Protein AF-0000000087712802 (afdb_homodimer)

Nearest PDB structures (foldseek):
  3qtd-assembly2_B  TM=8.655E-01  e=1.316E-31  Pseudomonas aeruginosa
  1vpb-assembly1_A-2  TM=7.922E-01  e=3.495E-29  Bacteroides thetaiotaomicron VPI-5482
  5njc-assembly1_A  TM=8.162E-01  e=1.705E-26  Escherichia coli str. K-12 substr. MG1655
  5njf-assembly1_A  TM=7.953E-01  e=1.802E-26  Escherichia coli K-12
  5njb-assembly2_C  TM=7.962E-01  e=1.247E-25  Escherichia coli K-12

InterPro domains:
  IPR002510 Metalloprotease TldD/E, N-terminal domain [PF01523] (23-73)
  IPR035068 Metalloprotease TldD/PmbA, N-terminal [G3DSA:3.30.2290.10] (4-195)
  IPR036059 Metalloprotease TldD/PmbA superfamily [SSF111283] (6-415)
  IPR045569 Metalloprotease TldD/E, C-terminal domain [PF19289] (211-415)
  IPR047657 Metalloprotease PmbA [PTHR43421] (8-415)

Organism: NCBI:txid1293036

Sequence (834 aa):
MSDVYSLINKAKNLGLTGELYYVERSEYEVRKEKQYQAGSLRERGYGLRVFKDGQVGFAFATDPDLTLLDRALSALKVSERDENNVLPPVKKPTMLPLDKEGDPIEFVRESLKTLEELQESVNLVGVYASAGKIKVGVINTEGLDVSESRSHFQVGVMANYKDSSLVTPEIYESRSSRSPKDLDLTELKEETISKVRLTIDRVKLDSKPKRVVLNSKAVSELLYPLLAYSVNAENVYRKKSPLSVGEIYGNITVVDDPHDDKSDYSRSFDGEGQPTTQNVLIHNGEFKAILTNWYWSKKIGIRNSASAVRSFMTTPSIGTSSIRIQPNERQDYENEDLVIDQVQGVHTSNWDTGEFGVVVPVAWTIRNGDRKGVREVILSGDLKTLLKTAMGGVGDSKRVGPVVSPGIVIQGLGVVSMSDVYSLINKAKNLGLTGELYYVERSEYEVRKEKQYQAGSLRERGYGLRVFKDGQVGFAFATDPDLTLLDRALSALKVSERDENNVLPPVKKPTMLPLDKEGDPIEFVRESLKTLEELQESVNLVGVYASAGKIKVGVINTEGLDVSESRSHFQVGVMANYKDSSLVTPEIYESRSSRSPKDLDLTELKEETISKVRLTIDRVKLDSKPKRVVLNSKAVSELLYPL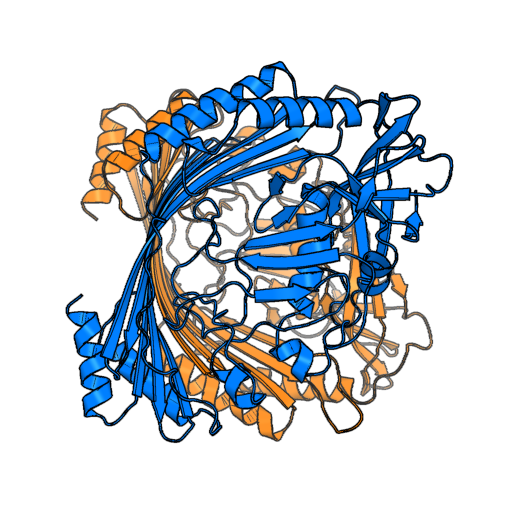LAYSVNAENVYRKKSPLSVGEIYGNITVVDDPHDDKSDYSRSFDGEGQPTTQNVLIHNGEFKAILTNWYWSKKIGIRNSASAVRSFMTTPSIGTSSIRIQPNERQDYENEDLVIDQVQGVHTSNWDTGEFGVVVPVAWTIRNGDRKGVREVILSGDLKTLLKTAMGGVGDSKRVGPVVSPGIVIQGLGVVS

Foldseek 3Di:
DVLQVVQQVVCVVVVKKKKKKKKWKWKWKWKDAVDTDIDIDIAIKIKMWIDDQQFIFIFMDSDSHNVRSVRSVVRRVPGDGDPLPDADDDDAFDFAPQQDDDDFVVLFVVLCVLLVVLVVQFAWRMKMKMKIKMKIWMDINNGDTDIDMHIKIKMKTWTAHDDPVDTADIDIDMDMWSDSVVDDSVVRSVVRNVQRVQRPFAAADPDDFQKEKEFQQSCVVALVVLVFLQQFLVCVVVLQHQDDAFDFFAFKWKKQALRPSTAPQHGQAASSRHGADMDTQAHRRGRHHGADDSSSCVVVVHDHNRQWHDDSGDDTGGGTGAMEMFGPDEDEADAFHKYANDWADNVVARSSNQWDKIAGSTIWGAHPNDTHTHPDKIKIDGNRQFRNFWDGFYDAWDDDHSYTGGMIMGGDIDIDD/DVLQVVQQVVCVVVVKKKKKKKKWKWKWKWKDAVDTDIDIDIAIKIKMWIDDQQFIFIFMDSDSHNVRSVRSVVRRVPGDHDPLPDADDDDAFDFAPQQDDDDFVVLFVVLCVLLVVLVVQFAWRMKMKMKIKMKIWMDINNGDTDIDMHIKIKMKTWTAHDDPVDTADIDIDMDMWSDSVPDDSVVRSVVRNVQRVQRPFAAADPDDFQKEKEFQQSCVVALVVLVFLQQFLVCVVVLQHQDDAFDFFAFKWKKQALRPSTAPQHGQAASSRHGADMDTQAHRRGRHHGADDSSSCVVVVHDHNRQWHDDSGDDTGGGTGAMEMFGPDEDEADAFHKYAYDWADNVVARSSNQWDKIAGSTIWGAHPNDTHTHPDKIKIDGNRQFRNFWDGFYDAWDDDHRYTGGMIMGGDIDIDD

Secondary structure (DSSP, 8-state):
-HHHHHHHHHHHHTT-EEEEEEEEEEEEEEEESSSEEEEEEEEEEEEEEEEETTEEEEEEESS--THHHHHHHHHHHTSPP-TT--PPPP-PPPPP-------HHHHHHHHHHHHHGGGGTSEEEEEEEEEEEEEEEEEETTS-EEEEEEEEEEEEEEEE-B-SS-BPPPEEEEEEESSGGG--HHHHHHHHHHHHHHTTT-B--SS--SEEEE-HHHIIIIIHHHHHHHTBHHHHHTT--SS-TT-B-SSEEEEE-TT-TTSTT--SB-TTSPBP--EEEEETTEE---B--HHHHHHHTS-----EE--TTS--EE---PEEEEESSB----TT-EEEEEEE-GGGSBTTTTEEEEEEEEEEEEETTEEEEE-SEEEEEEHHHHHHTEEEEEEEEEEETTEEEEEEEEES-EEE-/-HHHHHHHHHHHHTT-EEEEEEEEEEEEEEEESSSEEEEEEEEEEEEEEEEETTEEEEEEESS--THHHHHHHHHHHTSPP-TT--PPPP-PPPPP-------HHHHHHHHHHHHHGGGGTSEEEEEEEEEEEEEEEEEETTS-EEEEEEEEEEEEEEEE-B-SS-BPPPEEEEEEESSGGG--HHHHHHHHHHHHHHTTT-B--SS--SEEEE-HHHIIIIIHHHHHHHTBHHHHHTT--SS-TT-B-SSEEEEE-TT-TTSTT--SB-TTSPBP--EEEEETTEE---B--HHHHHHHTS-----EE--TTS--EE---PEEEEESSB----TT-EEEEEEE-GGGSBTTTTEEEEEEEEEEEEETTEEEEE-SEEEEEEHHHHHHTEEEEEEEEEEETTEEEEEEEEES-EEE-

Radius of gyration: 28.12 Å; Cα contacts (8 Å, |Δi|>4): 2248; chains: 2; bounding box: 65×72×68 Å

pLDDT: mean 95.55, std 4.2, range [61.78, 98.88]

Solvent-accessible surface area (backbone atoms only — not comparable to full-atom values): 41172 Å² total; per-residue (Å²): 109,72,45,56,54,50,51,39,50,51,39,39,74,71,72,32,44,39,38,39,33,34,40,40,36,40,39,39,35,39,35,41,47,98,56,52,39,36,38,40,46,65,48,55,31,31,18,38,39,36,30,53,90,17,11,48,6,26,17,24,25,51,59,65,50,70,64,46,56,53,45,11,50,56,27,25,73,71,36,69,76,38,83,49,45,62,81,73,78,78,53,85,50,69,80,65,80,31,59,44,77,74,55,40,66,60,51,33,54,53,51,48,58,58,58,54,58,45,52,82,78,38,43,63,58,30,41,36,25,33,18,34,39,37,36,43,36,34,36,34,51,82,69,41,75,49,69,52,52,35,24,40,31,36,40,37,40,32,31,21,42,68,59,100,86,47,75,42,69,76,43,79,49,72,53,70,18,16,31,63,86,74,59,60,64,66,58,52,52,52,51,50,51,52,53,36,58,34,51,72,74,47,37,70,70,88,62,80,60,71,36,38,29,33,30,34,54,23,36,38,63,50,56,40,58,56,49,56,52,34,31,26,39,69,33,43,74,70,69,36,23,55,59,54,80,74,40,74,41,39,43,30,29,31,31,37,36,27,74,46,60,52,44,78,44,35,45,34,41,24,60,78,46,32,46,45,53,73,42,64,29,22,58,66,8,26,28,67,48,62,40,16,22,64,47,55,12,56,67,72,66,51,80,62,44,32,18,20,35,61,55,35,82,46,73,71,39,67,45,85,34,24,36,37,46,44,46,74,37,78,46,72,91,49,77,51,26,33,37,38,48,40,73,43,53,59,88,72,36,42,66,49,65,30,34,41,62,27,44,30,76,39,33,30,29,29,54,90,86,37,80,40,17,36,45,67,38,33,43,32,50,33,50,64,54,49,38,46,34,38,67,15,22,29,79,70,67,40,79,33,85,51,27,35,20,30,18,38,33,30,39,82,62,44,71,48,103,108,71,45,57,54,49,49,41,50,51,40,39,74,71,71,33,45,39,37,41,33,35,40,41,37,40,38,39,35,37,37,40,48,97,53,53,38,36,38,39,45,66,47,56,31,28,18,36,38,35,29,56,91,19,12,48,6,27,16,24,24,50,59,64,49,70,64,48,56,54,44,12,50,57,28,25,75,71,37,71,78,36,83,47,44,63,81,73,78,79,53,86,49,68,80,64,80,30,59,46,78,76,56,41,67,59,50,33,54,53,50,48,60,60,58,55,56,45,52,81,78,38,43,62,57,30,42,36,25,30,17,36,41,35,37,42,34,36,37,34,52,84,68,42,74,51,68,52,52,35,25,39,30,36,40,36,41,34,31,21,43,68,60,101,87,44,73,41,68,76,43,79,49,72,54,71,19,16,31,65,86,74,56,60,63,65,57,52,52,52,51,51,52,52,54,34,58,33,51,70,74,46,37,69,70,88,63,80,59,71,37,39,28,33,30,33,54,23,36,37,64,49,54,40,58,54,50,58,52,33,32,26,39,68,34,42,73,69,68,37,22,56,61,54,81,73,39,74,41,39,43,30,28,32,32,37,35,27,74,46,59,52,44,78,45,34,42,36,42,25,58,78,46,32,46,44,54,74,41,64,31,22,56,65,9,27,29,67,47,60,39,15,23,64,46,55,12,55,67,74,67,51,80,62,44,33,19,19,34,61,55,36,82,47,74,72,38,65,46,84,36,24,35,37,46,44,46,74,37,78,46,73,92,49,76,48,26,33,38,37,46,40,72,43,55,60,89,73,36,43,66,48,64,31,33,42,64,26,41,31,75,38,32,28,29,30,54,90,86,38,80,41,15,35,44,67,38,34,44,31,49,31,50,64,55,50,38,46,32,38,67,15,23,29,80,70,66,39,79,33,86,51,26,36,21,31,17,37,34,29,38,81,62,45,70,49,103

Structure (mmCIF, N/CA/C/O backbone):
data_AF-0000000087712802-model_v1
#
loop_
_entity.id
_entity.type
_entity.pdbx_description
1 polymer 'TldD/PmbA family protein'
#
loop_
_atom_site.group_PDB
_atom_site.id
_atom_site.type_symbol
_atom_site.label_atom_id
_atom_site.label_alt_id
_atom_site.label_comp_id
_atom_site.label_asym_id
_atom_site.label_entity_id
_atom_site.label_seq_id
_atom_site.pdbx_PDB_ins_code
_atom_site.Cartn_x
_atom_site.Cartn_y
_atom_site.Cartn_z
_atom_site.occupancy
_atom_site.B_iso_or_equiv
_atom_site.auth_seq_id
_atom_site.auth_comp_id
_atom_site.auth_asym_id
_atom_site.auth_atom_id
_atom_site.pdbx_PDB_model_num
ATOM 1 N N . MET A 1 1 ? 2.939 2.227 -31.016 1 61.94 1 MET A N 1
ATOM 2 C CA . MET A 1 1 ? 3.598 0.947 -31.266 1 61.94 1 MET A CA 1
ATOM 3 C C . MET A 1 1 ? 4.898 1.144 -32.031 1 61.94 1 MET A C 1
ATOM 5 O O . MET A 1 1 ? 5.887 0.455 -31.781 1 61.94 1 MET A O 1
ATOM 9 N N . SER A 1 2 ? 4.859 2.111 -32.844 1 70.25 2 SER A N 1
ATOM 10 C CA . SER A 1 2 ? 6.062 2.389 -33.594 1 70.25 2 SER A CA 1
ATOM 11 C C . SER A 1 2 ? 7.242 2.732 -32.688 1 70.25 2 SER A C 1
ATOM 13 O O . SER A 1 2 ? 8.367 2.283 -32.938 1 70.25 2 SER A O 1
ATOM 15 N N . ASP A 1 3 ? 6.918 3.223 -31.594 1 83.81 3 ASP A N 1
ATOM 16 C CA . ASP A 1 3 ? 7.969 3.664 -30.688 1 83.81 3 ASP A CA 1
ATOM 17 C C . ASP A 1 3 ? 8.578 2.482 -29.938 1 83.81 3 ASP A C 1
ATOM 19 O O . ASP A 1 3 ? 9.781 2.443 -29.703 1 83.81 3 ASP A O 1
ATOM 23 N N . VAL A 1 4 ? 7.789 1.484 -29.828 1 88.62 4 VAL A N 1
ATOM 24 C CA . VAL A 1 4 ? 8.234 0.312 -29.094 1 88.62 4 VAL A CA 1
ATOM 25 C C . VAL A 1 4 ? 9.242 -0.477 -29.922 1 88.62 4 VAL A C 1
ATOM 27 O O . VAL A 1 4 ? 10.289 -0.898 -29.422 1 88.62 4 VAL A O 1
ATOM 30 N N . TYR A 1 5 ? 9.008 -0.609 -31.141 1 93.06 5 TYR A N 1
ATOM 31 C CA . TYR A 1 5 ? 9.898 -1.34 -32.031 1 93.06 5 TYR A CA 1
ATOM 32 C C . TYR A 1 5 ? 11.188 -0.559 -32.281 1 93.06 5 TYR A C 1
ATOM 34 O O . TYR A 1 5 ? 12.258 -1.147 -32.406 1 93.06 5 TYR A O 1
ATOM 42 N N . SER A 1 6 ? 11.031 0.722 -32.25 1 93.88 6 SER A N 1
ATOM 43 C CA . SER A 1 6 ? 12.203 1.57 -32.438 1 93.88 6 SER A CA 1
ATOM 44 C C . SER A 1 6 ? 13.203 1.384 -31.312 1 93.88 6 SER A C 1
ATOM 46 O O . SER A 1 6 ? 14.414 1.358 -31.531 1 93.88 6 SER A O 1
ATOM 48 N N . LEU A 1 7 ? 12.648 1.243 -30.188 1 95.38 7 LEU A N 1
ATOM 49 C CA . LEU A 1 7 ? 13.508 1.047 -29.016 1 95.38 7 LEU A CA 1
ATOM 50 C C . LEU A 1 7 ? 14.281 -0.264 -29.125 1 95.38 7 LEU A C 1
ATOM 52 O O . LEU A 1 7 ? 15.492 -0.295 -28.906 1 95.38 7 LEU A O 1
ATOM 56 N N . ILE A 1 8 ? 13.648 -1.283 -29.5 1 96.56 8 ILE A N 1
ATOM 57 C CA . ILE A 1 8 ? 14.234 -2.619 -29.594 1 96.56 8 ILE A CA 1
ATOM 58 C C . ILE A 1 8 ? 15.258 -2.664 -30.719 1 96.56 8 ILE A C 1
ATOM 60 O O . ILE A 1 8 ? 16.344 -3.223 -30.547 1 96.56 8 ILE A O 1
ATOM 64 N N . ASN A 1 9 ? 14.953 -2.072 -31.766 1 95.75 9 ASN A N 1
ATOM 65 C CA . ASN A 1 9 ? 15.867 -2.027 -32.906 1 95.75 9 ASN A CA 1
ATOM 66 C C . ASN A 1 9 ? 17.141 -1.241 -32.562 1 95.75 9 ASN A C 1
ATOM 68 O O . ASN A 1 9 ? 18.234 -1.642 -32.938 1 95.75 9 ASN A O 1
ATOM 72 N N . LYS A 1 10 ? 16.906 -0.189 -31.938 1 96.31 10 LYS A N 1
ATOM 73 C CA . LYS A 1 10 ? 18.062 0.612 -31.547 1 96.31 10 LYS A CA 1
ATOM 74 C C . LYS A 1 10 ? 18.984 -0.159 -30.594 1 96.31 10 LYS A C 1
ATOM 76 O O . LYS A 1 10 ? 20.203 -0.103 -30.719 1 96.31 10 LYS A O 1
ATOM 81 N N . ALA A 1 11 ? 18.391 -0.814 -29.672 1 96.44 11 ALA A N 1
ATOM 82 C CA . ALA A 1 11 ? 19.172 -1.637 -28.766 1 96.44 11 ALA A CA 1
ATOM 83 C C . ALA A 1 11 ? 19.969 -2.695 -29.516 1 96.44 11 ALA A C 1
ATOM 85 O O . ALA A 1 11 ? 21.156 -2.887 -29.266 1 96.44 11 ALA A O 1
ATOM 86 N N . LYS A 1 12 ? 19.312 -3.293 -30.406 1 95.62 12 LYS A N 1
ATOM 87 C CA . LYS A 1 12 ? 19.969 -4.312 -31.234 1 95.62 12 LYS A CA 1
ATOM 88 C C . LYS A 1 12 ? 21.141 -3.727 -32 1 95.62 12 LYS A C 1
ATOM 90 O O . LYS A 1 12 ? 22.203 -4.332 -32.094 1 95.62 12 LYS A O 1
ATOM 95 N N . ASN A 1 13 ? 20.953 -2.609 -32.531 1 96.06 13 ASN A N 1
ATOM 96 C CA . ASN A 1 13 ? 21.984 -1.942 -33.344 1 96.06 13 ASN A CA 1
ATOM 97 C C . ASN A 1 13 ? 23.188 -1.554 -32.5 1 96.06 13 ASN A C 1
ATOM 99 O O . ASN A 1 13 ? 24.297 -1.424 -33.031 1 96.06 13 ASN A O 1
ATOM 103 N N . LEU A 1 14 ? 22.938 -1.36 -31.281 1 95.81 14 LEU A N 1
ATOM 104 C CA . LEU A 1 14 ? 24.016 -1.006 -30.375 1 95.81 14 LEU A CA 1
ATOM 105 C C . LEU A 1 14 ? 24.734 -2.254 -29.875 1 95.81 14 LEU A C 1
ATOM 107 O O . LEU A 1 14 ? 25.641 -2.162 -29.047 1 95.81 14 LEU A O 1
ATOM 111 N N . GLY A 1 15 ? 24.281 -3.42 -30.312 1 95.75 15 GLY A N 1
ATOM 112 C CA . GLY A 1 15 ? 24.922 -4.672 -29.938 1 95.75 15 GLY A CA 1
ATOM 113 C C . GLY A 1 15 ? 24.422 -5.195 -28.594 1 95.75 15 GLY A C 1
ATOM 114 O O . GLY A 1 15 ? 25.094 -6.016 -27.953 1 95.75 15 GLY A O 1
ATOM 115 N N . LEU A 1 16 ? 23.312 -4.68 -28.156 1 96.69 16 LEU A N 1
ATOM 116 C CA . LEU A 1 16 ? 22.719 -5.125 -26.891 1 96.69 16 LEU A CA 1
ATOM 117 C C . LEU A 1 16 ? 21.641 -6.176 -27.141 1 96.69 16 LEU A C 1
ATOM 119 O O . LEU A 1 16 ? 21.031 -6.211 -28.219 1 96.69 16 LEU A O 1
ATOM 123 N N . THR A 1 17 ? 21.547 -7.082 -26.219 1 97.31 17 THR A N 1
ATOM 124 C CA . THR A 1 17 ? 20.281 -7.816 -26.125 1 97.31 17 THR A CA 1
ATOM 125 C C . THR A 1 17 ? 19.344 -7.156 -25.125 1 97.31 17 THR A C 1
ATOM 127 O O . THR A 1 17 ? 19.797 -6.484 -24.188 1 97.31 17 THR A O 1
ATOM 130 N N . GLY A 1 18 ? 18.062 -7.254 -25.406 1 97.06 18 GLY A N 1
ATOM 131 C CA . GLY A 1 18 ? 17.141 -6.586 -24.5 1 97.06 18 GLY A CA 1
ATOM 132 C C . GLY A 1 18 ? 15.688 -6.988 -24.734 1 97.06 18 GLY A C 1
ATOM 133 O O . GLY A 1 18 ? 15.383 -7.688 -25.703 1 97.06 18 GLY A O 1
ATOM 134 N N . GLU A 1 19 ? 14.82 -6.578 -23.797 1 98 19 GLU A N 1
ATOM 135 C CA . GLU A 1 19 ? 13.383 -6.84 -23.891 1 98 19 GLU A CA 1
ATOM 136 C C . GLU A 1 19 ? 12.57 -5.652 -23.375 1 98 19 GLU A C 1
ATOM 138 O O . GLU A 1 19 ? 12.984 -4.969 -22.438 1 98 19 GLU A O 1
ATOM 143 N N . LEU A 1 20 ? 11.477 -5.414 -24.062 1 98.12 20 LEU A N 1
ATOM 144 C CA . LEU A 1 20 ? 10.492 -4.418 -23.641 1 98.12 20 LEU A CA 1
ATOM 145 C C . LEU A 1 20 ? 9.203 -5.086 -23.172 1 98.12 20 LEU A C 1
ATOM 147 O O . LEU A 1 20 ? 8.602 -5.859 -23.922 1 98.12 20 LEU A O 1
ATOM 151 N N . TYR A 1 21 ? 8.883 -4.852 -21.922 1 98.31 21 TYR A N 1
ATOM 152 C CA . TYR A 1 21 ? 7.605 -5.246 -21.328 1 98.31 21 TYR A CA 1
ATOM 153 C C . TYR A 1 21 ? 6.633 -4.07 -21.312 1 98.31 21 TYR A C 1
ATOM 155 O O . TYR A 1 21 ? 6.969 -2.986 -20.828 1 98.31 21 TYR A O 1
ATOM 163 N N . TYR A 1 22 ? 5.465 -4.262 -21.844 1 97.88 22 TYR A N 1
ATOM 164 C CA . TYR A 1 22 ? 4.543 -3.129 -21.859 1 97.88 22 TYR A CA 1
ATOM 165 C C . TYR A 1 22 ? 3.143 -3.562 -21.422 1 97.88 22 TYR A C 1
ATOM 167 O O . TYR A 1 22 ? 2.773 -4.727 -21.578 1 97.88 22 TYR A O 1
ATOM 175 N N . VAL A 1 23 ? 2.43 -2.594 -20.875 1 97.75 23 VAL A N 1
ATOM 176 C CA . VAL A 1 23 ? 1.071 -2.828 -20.391 1 97.75 23 VAL A CA 1
ATOM 177 C C . VAL A 1 23 ? 0.165 -1.679 -20.828 1 97.75 23 VAL A C 1
ATOM 179 O O . VAL A 1 23 ? 0.599 -0.526 -20.891 1 97.75 23 VAL A O 1
ATOM 182 N N . GLU A 1 24 ? -1 -2.006 -21.219 1 97.12 24 GLU A N 1
ATOM 183 C CA . GLU A 1 24 ? -2.119 -1.086 -21.406 1 97.12 24 GLU A CA 1
ATOM 184 C C . GLU A 1 24 ? -3.35 -1.562 -20.641 1 97.12 24 GLU A C 1
ATOM 186 O O . GLU A 1 24 ? -3.867 -2.65 -20.891 1 97.12 24 GLU A O 1
ATOM 191 N N . ARG A 1 25 ? -3.816 -0.728 -19.766 1 96.69 25 ARG A N 1
ATOM 192 C CA . ARG A 1 25 ? -4.902 -1.144 -18.891 1 96.69 25 ARG A CA 1
ATOM 193 C C . ARG A 1 25 ? -6.051 -0.139 -18.922 1 96.69 25 ARG A C 1
ATOM 195 O O . ARG A 1 25 ? -5.82 1.069 -19.016 1 96.69 25 ARG A O 1
ATOM 202 N N . SER A 1 26 ? -7.211 -0.625 -18.953 1 96.12 26 SER A N 1
ATOM 203 C CA . SER A 1 26 ? -8.43 0.146 -18.766 1 96.12 26 SER A CA 1
ATOM 204 C C . SER A 1 26 ? -9.344 -0.512 -17.734 1 96.12 26 SER A C 1
ATOM 206 O O . SER A 1 26 ? -9.586 -1.719 -17.781 1 96.12 26 SER A O 1
ATOM 208 N N . GLU A 1 27 ? -9.867 0.271 -16.781 1 96.06 27 GLU A N 1
ATOM 209 C CA . GLU A 1 27 ? -10.688 -0.275 -15.695 1 96.06 27 GLU A CA 1
ATOM 210 C C . GLU A 1 27 ? -11.789 0.699 -15.297 1 96.06 27 GLU A C 1
ATOM 212 O O . GLU A 1 27 ? -11.578 1.913 -15.289 1 96.06 27 GLU A O 1
ATOM 217 N N . TYR A 1 28 ? -12.961 0.128 -15.094 1 96.06 28 TYR A N 1
ATOM 218 C CA . TYR A 1 28 ? -14.094 0.855 -14.523 1 96.06 28 TYR A CA 1
ATOM 219 C C . TYR A 1 28 ? -14.461 0.297 -13.156 1 96.06 28 TYR A C 1
ATOM 221 O O . TYR A 1 28 ? -14.508 -0.921 -12.969 1 96.06 28 TYR A O 1
ATOM 229 N N . GLU A 1 29 ? -14.672 1.163 -12.227 1 96.38 29 GLU A N 1
ATOM 230 C CA . GLU A 1 29 ? -14.992 0.688 -10.891 1 96.38 29 GLU A CA 1
ATOM 231 C C . GLU A 1 29 ? -16 1.604 -10.203 1 96.38 29 GLU A C 1
ATOM 233 O O . GLU A 1 29 ? -16.047 2.805 -10.477 1 96.38 29 GLU A O 1
ATOM 238 N N . VAL A 1 30 ? -16.828 1.028 -9.422 1 94.38 30 VAL A N 1
ATOM 239 C CA . VAL A 1 30 ? -17.734 1.763 -8.547 1 94.38 30 VAL A CA 1
ATOM 240 C C . VAL A 1 30 ? -17.672 1.198 -7.133 1 94.38 30 VAL A C 1
ATOM 242 O O . VAL A 1 30 ? -17.578 -0.018 -6.945 1 94.38 30 VAL A O 1
ATOM 245 N N . ARG A 1 31 ? -17.578 2.062 -6.219 1 93.56 31 ARG A N 1
ATOM 246 C CA . ARG A 1 31 ? -17.578 1.699 -4.805 1 93.56 31 ARG A CA 1
ATOM 247 C C . ARG A 1 31 ? -18.625 2.477 -4.031 1 93.56 31 ARG A C 1
ATOM 249 O O . ARG A 1 31 ? -18.766 3.688 -4.207 1 93.56 31 ARG A O 1
ATOM 256 N N . LYS A 1 32 ? -19.359 1.722 -3.227 1 88.81 32 LYS A N 1
ATOM 257 C CA . LYS A 1 32 ? -20.375 2.332 -2.357 1 88.81 32 LYS A CA 1
ATOM 258 C C . LYS A 1 32 ? -20.109 1.996 -0.893 1 88.81 32 LYS A C 1
ATOM 260 O O . LYS A 1 32 ? -20.375 0.88 -0.447 1 88.81 32 LYS A O 1
ATOM 265 N N . GLU A 1 33 ? -19.594 2.852 -0.144 1 86 33 GLU A N 1
ATOM 266 C CA . GLU A 1 33 ? -19.359 2.734 1.292 1 86 33 GLU A CA 1
ATOM 267 C C . GLU A 1 33 ? -19.922 3.941 2.043 1 86 33 GLU A C 1
ATOM 269 O O . GLU A 1 33 ? -21.109 4.242 1.95 1 86 33 GLU A O 1
ATOM 274 N N . LYS A 1 34 ? -19.094 4.723 2.574 1 71.25 34 LYS A N 1
ATOM 275 C CA . LYS A 1 34 ? -19.562 5.977 3.158 1 71.25 34 LYS A CA 1
ATOM 276 C C . LYS A 1 34 ? -19.938 6.984 2.076 1 71.25 34 LYS A C 1
ATOM 278 O O . LYS A 1 34 ? -20.875 7.758 2.244 1 71.25 34 LYS A O 1
ATOM 283 N N . GLN A 1 35 ? -19.203 6.777 1.002 1 73.94 35 GLN A N 1
ATOM 284 C CA . GLN A 1 35 ? -19.5 7.594 -0.174 1 73.94 35 GLN A CA 1
ATOM 285 C C . GLN A 1 35 ? -19.516 6.742 -1.441 1 73.94 35 GLN A C 1
ATOM 287 O O . GLN A 1 35 ? -18.859 5.695 -1.502 1 73.94 35 GLN A O 1
ATOM 292 N N . TYR A 1 36 ? -20.375 7.18 -2.34 1 80.38 36 TYR A N 1
ATOM 293 C CA . TYR A 1 36 ? -20.438 6.559 -3.66 1 80.38 36 TYR A CA 1
ATOM 294 C C . TYR A 1 36 ? -19.375 7.141 -4.586 1 80.38 36 TYR A C 1
ATOM 296 O O . TYR A 1 36 ? -19.281 8.359 -4.738 1 80.38 36 TYR A O 1
ATOM 304 N N . GLN A 1 37 ? -18.578 6.242 -5.18 1 87.19 37 GLN A N 1
ATOM 305 C CA . GLN A 1 37 ? -17.531 6.684 -6.098 1 87.19 37 GLN A CA 1
ATOM 306 C C . GLN A 1 37 ? -17.531 5.84 -7.371 1 87.19 37 GLN A C 1
ATOM 308 O O . GLN A 1 37 ? -17.688 4.617 -7.312 1 87.19 37 GLN A O 1
ATOM 313 N N . ALA A 1 38 ? -17.375 6.504 -8.492 1 90.62 38 ALA A N 1
ATOM 314 C CA . ALA A 1 38 ? -17.203 5.836 -9.781 1 90.62 38 ALA A CA 1
ATOM 315 C C . ALA A 1 38 ? -15.914 6.262 -10.469 1 90.62 38 ALA A C 1
ATOM 317 O O . ALA A 1 38 ? -15.594 7.453 -10.516 1 90.62 38 ALA A O 1
ATOM 318 N N . GLY A 1 39 ? -15.227 5.301 -10.953 1 93.06 39 GLY A N 1
ATOM 319 C CA . GLY A 1 39 ? -13.914 5.617 -11.5 1 93.06 39 GLY A CA 1
ATOM 320 C C . GLY A 1 39 ? -13.625 4.91 -12.812 1 93.06 39 GLY A C 1
ATOM 321 O O . GLY A 1 39 ? -14.047 3.77 -13.016 1 93.06 39 GLY A O 1
ATOM 322 N N . SER A 1 40 ? -13 5.664 -13.703 1 92.69 40 SER A N 1
ATOM 323 C CA . SER A 1 40 ? -12.43 5.094 -14.922 1 92.69 40 SER A CA 1
ATOM 324 C C . SER A 1 40 ? -10.93 5.367 -15.008 1 92.69 40 SER A C 1
ATOM 326 O O . SER A 1 40 ? -10.508 6.527 -15.016 1 92.69 40 SER A O 1
ATOM 328 N N . LEU A 1 41 ? -10.219 4.301 -15.125 1 92.19 41 LEU A N 1
ATOM 329 C CA . LEU A 1 41 ? -8.766 4.43 -15.156 1 92.19 41 LEU A CA 1
ATOM 330 C C . LEU A 1 41 ? -8.188 3.846 -16.438 1 92.19 41 LEU A C 1
ATOM 332 O O . LEU A 1 41 ? -8.625 2.789 -16.891 1 92.19 41 LEU A O 1
ATOM 336 N N . ARG A 1 42 ? -7.293 4.637 -17.031 1 92.94 42 ARG A N 1
ATOM 337 C CA . ARG A 1 42 ? -6.449 4.16 -18.125 1 92.94 42 ARG A CA 1
ATOM 338 C C . ARG A 1 42 ? -4.973 4.324 -17.781 1 92.94 42 ARG A C 1
ATOM 340 O O . ARG A 1 42 ? -4.566 5.344 -17.219 1 92.94 42 ARG A O 1
ATOM 347 N N . GLU A 1 43 ? -4.254 3.285 -18.062 1 92.88 43 GLU A N 1
ATOM 348 C CA . GLU A 1 43 ? -2.826 3.289 -17.75 1 92.88 43 GLU A CA 1
ATOM 349 C C . GLU A 1 43 ? -2.021 2.617 -18.859 1 92.88 43 GLU A C 1
ATOM 351 O O . GLU A 1 43 ? -2.486 1.654 -19.484 1 92.88 43 GLU A O 1
ATOM 356 N N . ARG A 1 44 ? -0.869 3.24 -19.109 1 95.06 44 ARG A N 1
ATOM 357 C CA . ARG A 1 44 ? 0.117 2.623 -20 1 95.06 44 ARG A CA 1
ATOM 358 C C . ARG A 1 44 ? 1.519 2.719 -19.391 1 95.06 44 ARG A C 1
ATOM 360 O O . ARG A 1 44 ? 1.846 3.695 -18.719 1 95.06 44 ARG A O 1
ATOM 367 N N . GLY A 1 45 ? 2.293 1.697 -19.609 1 96.56 45 GLY A N 1
ATOM 368 C CA . GLY A 1 45 ? 3.652 1.686 -19.094 1 96.56 45 GLY A CA 1
ATOM 369 C C . GLY A 1 45 ? 4.578 0.771 -19.875 1 96.56 45 GLY A C 1
ATOM 370 O O . GLY A 1 45 ? 4.129 -0.198 -20.5 1 96.56 45 GLY A O 1
ATOM 371 N N . TYR A 1 46 ? 5.855 1.13 -19.812 1 97.94 46 TYR A N 1
ATOM 372 C CA . TYR A 1 46 ? 6.895 0.42 -20.547 1 97.94 46 TYR A CA 1
ATOM 373 C C . TYR A 1 46 ? 8.117 0.177 -19.672 1 97.94 46 TYR A C 1
ATOM 375 O O . TYR A 1 46 ? 8.656 1.111 -19.078 1 97.94 46 TYR A O 1
ATOM 383 N N . GLY A 1 47 ? 8.477 -1.074 -19.562 1 97.69 47 GLY A N 1
ATOM 384 C CA . GLY A 1 47 ? 9.711 -1.454 -18.891 1 97.69 47 GLY A CA 1
ATOM 385 C C . GLY A 1 47 ? 10.734 -2.062 -19.828 1 97.69 47 GLY A C 1
ATOM 386 O O . GLY A 1 47 ? 10.461 -3.059 -20.5 1 97.69 47 GLY A O 1
ATOM 387 N N . LEU A 1 48 ? 11.914 -1.427 -19.875 1 97.56 48 LEU A N 1
ATOM 388 C CA . LEU A 1 48 ? 12.977 -1.88 -20.766 1 97.56 48 LEU A CA 1
ATOM 389 C C . LEU A 1 48 ? 14.141 -2.459 -19.969 1 97.56 48 LEU A C 1
ATOM 391 O O . LEU A 1 48 ? 14.672 -1.801 -19.078 1 97.56 48 LEU A O 1
ATOM 395 N N . ARG A 1 49 ? 14.492 -3.717 -20.266 1 97 49 ARG A N 1
ATOM 396 C CA . ARG A 1 49 ? 15.695 -4.355 -19.75 1 97 49 ARG A CA 1
ATOM 397 C C . ARG A 1 49 ? 16.703 -4.629 -20.859 1 97 49 ARG A C 1
ATOM 399 O O . ARG A 1 49 ? 16.344 -5.16 -21.922 1 97 49 ARG A O 1
ATOM 406 N N . VAL A 1 50 ? 17.922 -4.215 -20.594 1 97.06 50 VAL A N 1
ATOM 407 C CA . VAL A 1 50 ? 18.984 -4.465 -21.578 1 97.06 50 VAL A CA 1
ATOM 408 C C . VAL A 1 50 ? 20.109 -5.246 -20.922 1 97.06 50 VAL A C 1
ATOM 410 O O . VAL A 1 50 ? 20.359 -5.105 -19.719 1 97.06 50 VAL A O 1
ATOM 413 N N . PHE A 1 51 ? 20.781 -6.051 -21.781 1 97.19 51 PHE A N 1
ATOM 414 C CA . PHE A 1 51 ? 21.844 -6.93 -21.312 1 97.19 51 PHE A CA 1
ATOM 415 C C . PHE A 1 51 ? 23.109 -6.766 -22.156 1 97.19 51 PHE A C 1
ATOM 417 O O . PHE A 1 51 ? 23.016 -6.621 -23.375 1 97.19 51 PHE A O 1
ATOM 424 N N . LYS A 1 52 ? 24.219 -6.781 -21.469 1 96.38 52 LYS A N 1
ATOM 425 C CA . LYS A 1 52 ? 25.516 -6.82 -22.141 1 96.38 52 LYS A CA 1
ATOM 426 C C . LYS A 1 52 ? 26.578 -7.402 -21.219 1 96.38 52 LYS A C 1
ATOM 428 O O . LYS A 1 52 ? 26.812 -6.898 -20.125 1 96.38 52 LYS A O 1
ATOM 433 N N . ASP A 1 53 ? 27.234 -8.453 -21.641 1 95.06 53 ASP A N 1
ATOM 434 C CA . ASP A 1 53 ? 28.375 -9.047 -20.953 1 95.06 53 ASP A CA 1
ATOM 435 C C . ASP A 1 53 ? 28.047 -9.344 -19.484 1 95.06 53 ASP A C 1
ATOM 437 O O . ASP A 1 53 ? 28.812 -8.992 -18.594 1 95.06 53 ASP A O 1
ATOM 441 N N . GLY A 1 54 ? 26.891 -9.828 -19.312 1 94.69 54 GLY A N 1
ATOM 442 C CA . GLY A 1 54 ? 26.5 -10.242 -17.984 1 94.69 54 GLY A CA 1
ATOM 443 C C . GLY A 1 54 ? 25.938 -9.109 -17.141 1 94.69 54 GLY A C 1
ATOM 444 O O . GLY A 1 54 ? 25.562 -9.305 -15.984 1 94.69 54 GLY A O 1
ATOM 445 N N . GLN A 1 55 ? 25.906 -7.953 -17.672 1 94.12 55 GLN A N 1
ATOM 446 C CA . GLN A 1 55 ? 25.312 -6.801 -17 1 94.12 55 GLN A CA 1
ATOM 447 C C . GLN A 1 55 ? 23.891 -6.551 -17.469 1 94.12 55 GLN A C 1
ATOM 449 O O . GLN A 1 55 ? 23.547 -6.855 -18.609 1 94.12 55 GLN A O 1
ATOM 454 N N . VAL A 1 56 ? 23.125 -5.996 -16.578 1 94.88 56 VAL A N 1
ATOM 455 C CA . VAL A 1 56 ? 21.719 -5.754 -16.906 1 94.88 56 VAL A CA 1
ATOM 456 C C . VAL A 1 56 ? 21.328 -4.34 -16.469 1 94.88 56 VAL A C 1
ATOM 458 O O . VAL A 1 56 ? 21.719 -3.875 -15.406 1 94.88 56 VAL A O 1
ATOM 461 N N . GLY A 1 57 ? 20.703 -3.594 -17.375 1 94.88 57 GLY A N 1
ATOM 462 C CA . GLY A 1 57 ? 20.109 -2.293 -17.078 1 94.88 57 GLY A CA 1
ATOM 463 C C . GLY A 1 57 ? 18.594 -2.273 -17.234 1 94.88 57 GLY A C 1
ATOM 464 O O . GLY A 1 57 ? 18.062 -2.83 -18.188 1 94.88 57 GLY A O 1
ATOM 465 N N . PHE A 1 58 ? 17.891 -1.67 -16.328 1 96.06 58 PHE A N 1
ATOM 466 C CA . PHE A 1 58 ? 16.438 -1.596 -16.359 1 96.06 58 PHE A CA 1
ATOM 467 C C . PHE A 1 58 ? 15.961 -0.156 -16.203 1 96.06 58 PHE A C 1
ATOM 469 O O . PHE A 1 58 ? 16.484 0.582 -15.359 1 96.06 58 PHE A O 1
ATOM 476 N N . ALA A 1 59 ? 15.023 0.198 -16.984 1 96.44 59 ALA A N 1
ATOM 477 C CA . ALA A 1 59 ? 14.352 1.49 -16.906 1 96.44 59 ALA A CA 1
ATOM 478 C C . ALA A 1 59 ? 12.875 1.367 -17.281 1 96.44 59 ALA A C 1
ATOM 480 O O . ALA A 1 59 ? 12.492 0.455 -18.016 1 96.44 59 ALA A O 1
ATOM 481 N N . PHE A 1 60 ? 12.078 2.244 -16.734 1 96.75 60 PHE A N 1
ATOM 482 C CA . PHE A 1 60 ? 10.664 2.227 -17.094 1 96.75 60 PHE A CA 1
ATOM 483 C C . PHE A 1 60 ? 10.141 3.641 -17.328 1 96.75 60 PHE A C 1
ATOM 485 O O . PHE A 1 60 ? 10.758 4.613 -16.875 1 96.75 60 PHE A O 1
ATOM 492 N N . ALA A 1 61 ? 9.062 3.707 -18.094 1 95.69 61 ALA A N 1
ATOM 493 C CA . ALA A 1 61 ? 8.438 4.992 -18.406 1 95.69 61 ALA A CA 1
ATOM 494 C C . ALA A 1 61 ? 6.992 4.805 -18.844 1 95.69 61 ALA A C 1
ATOM 496 O O . ALA A 1 61 ? 6.586 3.703 -19.219 1 95.69 61 ALA A O 1
ATOM 497 N N . THR A 1 62 ? 6.234 5.895 -18.75 1 94.38 62 THR A N 1
ATOM 498 C CA . THR A 1 62 ? 4.871 5.875 -19.266 1 94.38 62 THR A CA 1
ATOM 499 C C . THR A 1 62 ? 4.852 6.234 -20.75 1 94.38 62 THR A C 1
ATOM 501 O O . THR A 1 62 ? 3.842 6.031 -21.438 1 94.38 62 THR A O 1
ATOM 504 N N . ASP A 1 63 ? 5.98 6.789 -21.234 1 90.62 63 ASP A N 1
ATOM 505 C CA . ASP A 1 63 ? 6.172 7.043 -22.656 1 90.62 63 ASP A CA 1
ATOM 506 C C . ASP A 1 63 ? 7.398 6.305 -23.188 1 90.62 63 ASP A C 1
ATOM 508 O O . ASP A 1 63 ? 8.5 6.445 -22.656 1 90.62 63 ASP A O 1
ATOM 512 N N . PRO A 1 64 ? 7.164 5.598 -24.25 1 91.12 64 PRO A N 1
ATOM 513 C CA . PRO A 1 64 ? 8.266 4.781 -24.766 1 91.12 64 PRO A CA 1
ATOM 514 C C . PRO A 1 64 ? 9.195 5.562 -25.703 1 91.12 64 PRO A C 1
ATOM 516 O O . PRO A 1 64 ? 9.508 5.09 -26.797 1 91.12 64 PRO A O 1
ATOM 519 N N . ASP A 1 65 ? 9.758 6.625 -25.234 1 89.12 65 ASP A N 1
ATOM 520 C CA . ASP A 1 65 ? 10.68 7.375 -26.094 1 89.12 65 ASP A CA 1
ATOM 521 C C . ASP A 1 65 ? 12.109 6.852 -25.938 1 89.12 65 ASP A C 1
ATOM 523 O O . ASP A 1 65 ? 12.359 5.934 -25.156 1 89.12 65 ASP A O 1
ATOM 527 N N . LEU A 1 66 ? 12.969 7.418 -26.75 1 89.5 66 LEU A N 1
ATOM 528 C CA . LEU A 1 66 ? 14.328 6.902 -26.844 1 89.5 66 LEU A CA 1
ATOM 529 C C . LEU A 1 66 ? 15.109 7.172 -25.562 1 89.5 66 LEU A C 1
ATOM 531 O O . LEU A 1 66 ? 16.125 6.531 -25.297 1 89.5 66 LEU A O 1
ATOM 535 N N . THR A 1 67 ? 14.633 8.086 -24.797 1 91.12 67 THR A N 1
ATOM 536 C CA . THR A 1 67 ? 15.328 8.359 -23.531 1 91.12 67 THR A CA 1
ATOM 537 C C . THR A 1 67 ? 15.242 7.164 -22.594 1 91.12 67 THR A C 1
ATOM 539 O O . THR A 1 67 ? 16.062 7.023 -21.688 1 91.12 67 THR A O 1
ATOM 542 N N . LEU A 1 68 ? 14.242 6.363 -22.797 1 94.5 68 LEU A N 1
ATOM 543 C CA . LEU A 1 68 ? 14.109 5.133 -22.031 1 94.5 68 LEU A CA 1
ATOM 544 C C . LEU A 1 68 ? 15.328 4.234 -22.219 1 94.5 68 LEU A C 1
ATOM 546 O O . LEU A 1 68 ? 15.844 3.67 -21.25 1 94.5 68 LEU A O 1
ATOM 550 N N . LEU A 1 69 ? 15.773 4.082 -23.422 1 95.69 69 LEU A N 1
ATOM 551 C CA . LEU A 1 69 ? 16.953 3.271 -23.719 1 95.69 69 LEU A CA 1
ATOM 552 C C . LEU A 1 69 ? 18.203 3.877 -23.078 1 95.69 69 LEU A C 1
ATOM 554 O O . LEU A 1 69 ? 19.016 3.156 -22.5 1 95.69 69 LEU A O 1
ATOM 558 N N . ASP A 1 70 ? 18.297 5.176 -23.172 1 93.94 70 ASP A N 1
ATOM 559 C CA . ASP A 1 70 ? 19.438 5.848 -22.562 1 93.94 70 ASP A CA 1
ATOM 560 C C . ASP A 1 70 ? 19.5 5.566 -21.062 1 93.94 70 ASP A C 1
ATOM 562 O O . ASP A 1 70 ? 20.578 5.312 -20.516 1 93.94 70 ASP A O 1
ATOM 566 N N . ARG A 1 71 ? 18.438 5.609 -20.5 1 92.81 71 ARG A N 1
ATOM 567 C CA . ARG A 1 71 ? 18.391 5.359 -19.062 1 92.81 71 ARG A CA 1
ATOM 568 C C . ARG A 1 71 ? 18.734 3.91 -18.75 1 92.81 71 ARG A C 1
ATOM 570 O O . ARG A 1 71 ? 19.438 3.637 -17.781 1 92.81 71 ARG A O 1
ATOM 577 N N . ALA A 1 72 ? 18.203 3.016 -19.469 1 95.25 72 ALA A N 1
ATOM 578 C CA . ALA A 1 72 ? 18.531 1.604 -19.281 1 95.25 72 ALA A CA 1
ATOM 579 C C . ALA A 1 72 ? 20.031 1.361 -19.438 1 95.25 72 ALA A C 1
ATOM 581 O O . ALA A 1 72 ? 20.625 0.585 -18.688 1 95.25 72 ALA A O 1
ATOM 582 N N . LEU A 1 73 ? 20.609 2.047 -20.391 1 94.5 73 LEU A N 1
ATOM 583 C CA . LEU A 1 73 ? 22.047 1.919 -20.641 1 94.5 73 LEU A CA 1
ATOM 584 C C . LEU A 1 73 ? 22.844 2.469 -19.469 1 94.5 73 LEU A C 1
ATOM 586 O O . LEU A 1 73 ? 23.859 1.89 -19.078 1 94.5 73 LEU A O 1
ATOM 590 N N . SER A 1 74 ? 22.375 3.559 -19 1 89.38 74 SER A N 1
ATOM 591 C CA . SER A 1 74 ? 23.031 4.133 -17.844 1 89.38 74 SER A CA 1
ATOM 592 C C . SER A 1 74 ? 23 3.17 -16.656 1 89.38 74 SER A C 1
ATOM 594 O O . SER A 1 74 ? 23.984 3.039 -15.93 1 89.38 74 SER A O 1
ATOM 596 N N . ALA A 1 75 ? 21.906 2.518 -16.469 1 89.62 75 ALA A N 1
ATOM 597 C CA . ALA A 1 75 ? 21.781 1.525 -15.398 1 89.62 75 ALA A CA 1
ATOM 598 C C . ALA A 1 75 ? 22.688 0.327 -15.648 1 89.62 75 ALA A C 1
ATOM 600 O O . ALA A 1 75 ? 23.266 -0.232 -14.703 1 89.62 75 ALA A O 1
ATOM 601 N N . LEU A 1 76 ? 22.828 -0.015 -16.844 1 91.88 76 LEU A N 1
ATOM 602 C CA . LEU A 1 76 ? 23.672 -1.142 -17.25 1 91.88 76 LEU A CA 1
ATOM 603 C C . LEU A 1 76 ? 25.109 -0.916 -16.828 1 91.88 76 LEU A C 1
ATOM 605 O O . LEU A 1 76 ? 25.781 -1.838 -16.328 1 91.88 76 LEU A O 1
ATOM 609 N N . LYS A 1 77 ? 25.531 0.265 -16.938 1 87.06 77 LYS A N 1
ATOM 610 C CA . LYS A 1 77 ? 26.922 0.619 -16.688 1 87.06 77 LYS A CA 1
ATOM 611 C C . LYS A 1 77 ? 27.281 0.435 -15.219 1 87.06 77 LYS A C 1
ATOM 613 O O . LYS A 1 77 ? 28.438 0.201 -14.883 1 87.06 77 LYS A O 1
ATOM 618 N N . VAL A 1 78 ? 26.312 0.464 -14.453 1 80.94 78 VAL A N 1
ATOM 619 C CA . VAL A 1 78 ? 26.609 0.43 -13.023 1 80.94 78 VAL A CA 1
ATOM 620 C C . VAL A 1 78 ? 26.172 -0.914 -12.445 1 80.94 78 VAL A C 1
ATOM 622 O O . VAL A 1 78 ? 26.25 -1.123 -11.227 1 80.94 78 VAL A O 1
ATOM 625 N N . SER A 1 79 ? 25.734 -1.742 -13.219 1 86.12 79 SER A N 1
ATOM 626 C CA . SER A 1 79 ? 25.266 -3.045 -12.766 1 86.12 79 SER A CA 1
ATOM 627 C C . SER A 1 79 ? 26.438 -3.998 -12.516 1 86.12 79 SER A C 1
ATOM 629 O O . SER A 1 79 ? 27.469 -3.906 -13.18 1 86.12 79 SER A O 1
ATOM 631 N N . GLU A 1 80 ? 26.25 -4.84 -11.555 1 85.44 80 GLU A N 1
ATOM 632 C CA . GLU A 1 80 ? 27.25 -5.871 -11.305 1 85.44 80 GLU A CA 1
ATOM 633 C C . GLU A 1 80 ? 27.188 -6.973 -12.359 1 85.44 80 GLU A C 1
ATOM 635 O O . GLU A 1 80 ? 26.109 -7.344 -12.812 1 85.44 80 GLU A O 1
ATOM 640 N N . ARG A 1 81 ? 28.406 -7.539 -12.602 1 91.25 81 ARG A N 1
ATOM 641 C CA . ARG A 1 81 ? 28.484 -8.586 -13.617 1 91.25 81 ARG A CA 1
ATOM 642 C C . ARG A 1 81 ? 28.062 -9.938 -13.031 1 91.25 81 ARG A C 1
ATOM 644 O O . ARG A 1 81 ? 28.5 -10.312 -11.945 1 91.25 81 ARG A O 1
ATOM 651 N N . ASP A 1 82 ? 27.141 -10.578 -13.688 1 94.94 82 ASP A N 1
ATOM 652 C CA . ASP A 1 82 ? 26.672 -11.938 -13.422 1 94.94 82 ASP A CA 1
ATOM 653 C C . ASP A 1 82 ? 26.328 -12.664 -14.719 1 94.94 82 ASP A C 1
ATOM 655 O O . ASP A 1 82 ? 25.422 -12.258 -15.445 1 94.94 82 ASP A O 1
ATOM 659 N N . GLU A 1 83 ? 26.984 -13.68 -14.938 1 96 83 GLU A N 1
ATOM 660 C CA . GLU A 1 83 ? 26.875 -14.375 -16.219 1 96 83 GLU A CA 1
ATOM 661 C C . GLU A 1 83 ? 25.469 -14.906 -16.438 1 96 83 GLU A C 1
ATOM 663 O O . GLU A 1 83 ? 25.094 -15.227 -17.578 1 96 83 GLU A O 1
ATOM 668 N N . ASN A 1 84 ? 24.688 -14.977 -15.398 1 96.62 84 ASN A N 1
ATOM 669 C CA . ASN A 1 84 ? 23.328 -15.508 -15.508 1 96.62 84 ASN A CA 1
ATOM 670 C C . ASN A 1 84 ? 22.344 -14.438 -15.984 1 96.62 84 ASN A C 1
ATOM 672 O O . ASN A 1 84 ? 21.188 -14.734 -16.266 1 96.62 84 ASN A O 1
ATOM 676 N N . ASN A 1 85 ? 22.797 -13.203 -16.141 1 95.5 85 ASN A N 1
ATOM 677 C CA . ASN A 1 85 ? 21.984 -12.117 -16.672 1 95.5 85 ASN A CA 1
ATOM 678 C C . ASN A 1 85 ? 21.906 -12.156 -18.188 1 95.5 85 ASN A C 1
ATOM 680 O O . ASN A 1 85 ? 22.656 -11.438 -18.859 1 95.5 85 ASN A O 1
ATOM 684 N N . VAL A 1 86 ? 21.031 -12.953 -18.672 1 96 86 VAL A N 1
ATOM 685 C CA . VAL A 1 86 ? 20.844 -13.094 -20.109 1 96 86 VAL A CA 1
ATOM 686 C C . VAL A 1 86 ? 19.344 -13.227 -20.422 1 96 86 VAL A C 1
ATOM 688 O O . VAL A 1 86 ? 18.562 -13.602 -19.562 1 96 86 VAL A O 1
ATOM 691 N N . LEU A 1 87 ? 18.953 -12.945 -21.594 1 96.44 87 LEU A N 1
ATOM 692 C CA . LEU A 1 87 ? 17.578 -13.102 -22.047 1 96.44 87 LEU A CA 1
ATOM 693 C C . LEU A 1 87 ? 17.203 -14.578 -22.172 1 96.44 87 LEU A C 1
ATOM 695 O O . LEU A 1 87 ? 18.031 -15.391 -22.594 1 96.44 87 LEU A O 1
ATOM 699 N N . PRO A 1 88 ? 15.969 -14.875 -21.875 1 97.31 88 PRO A N 1
ATOM 700 C CA . PRO A 1 88 ? 15.539 -16.25 -22.156 1 97.31 88 PRO A CA 1
ATOM 701 C C . PRO A 1 88 ? 15.43 -16.531 -23.656 1 97.31 88 PRO A C 1
ATOM 703 O O . PRO A 1 88 ? 15.32 -15.594 -24.453 1 97.31 88 PRO A O 1
ATOM 706 N N . PRO A 1 89 ? 15.484 -17.797 -24.047 1 97 89 PRO A N 1
ATOM 707 C CA . PRO A 1 89 ? 15.305 -18.141 -25.453 1 97 89 PRO A CA 1
ATOM 708 C C . PRO A 1 89 ? 13.898 -17.828 -25.969 1 97 89 PRO A C 1
ATOM 710 O O . PRO A 1 89 ? 12.945 -17.797 -25.188 1 97 89 PRO A O 1
ATOM 713 N N . VAL A 1 90 ? 13.867 -17.594 -27.266 1 97.44 90 VAL A N 1
ATOM 714 C CA . VAL A 1 90 ? 12.578 -17.297 -27.875 1 97.44 90 VAL A CA 1
ATOM 715 C C . VAL A 1 90 ? 11.797 -18.594 -28.078 1 97.44 90 VAL A C 1
ATOM 717 O O . VAL A 1 90 ? 12.273 -19.516 -28.734 1 97.44 90 VAL A O 1
ATOM 720 N N . LYS A 1 91 ? 10.688 -18.656 -27.484 1 96.06 91 LYS A N 1
ATOM 721 C CA . LYS A 1 91 ? 9.734 -19.734 -27.656 1 96.06 91 LYS A CA 1
ATOM 722 C C . LYS A 1 91 ? 8.312 -19.203 -27.844 1 96.06 91 LYS A C 1
ATOM 724 O O . LYS A 1 91 ? 7.895 -18.297 -27.125 1 96.06 91 LYS A O 1
ATOM 729 N N . LYS A 1 92 ? 7.672 -19.75 -28.734 1 93.88 92 LYS A N 1
ATOM 730 C CA . LYS A 1 92 ? 6.316 -19.281 -29.016 1 93.88 92 LYS A CA 1
ATOM 731 C C . LYS A 1 92 ? 5.309 -19.891 -28.047 1 93.88 92 LYS A C 1
ATOM 733 O O . LYS A 1 92 ? 5.164 -21.109 -27.984 1 93.88 92 LYS A O 1
ATOM 738 N N . PRO A 1 93 ? 4.582 -19.031 -27.359 1 97.69 93 PRO A N 1
ATOM 739 C CA . PRO A 1 93 ? 3.57 -19.578 -26.453 1 97.69 93 PRO A CA 1
ATOM 740 C C . PRO A 1 93 ? 2.266 -19.938 -27.156 1 97.69 93 PRO A C 1
ATOM 742 O O . PRO A 1 93 ? 1.961 -19.375 -28.219 1 97.69 93 PRO A O 1
ATOM 745 N N . THR A 1 94 ? 1.548 -20.953 -26.594 1 97 94 THR A N 1
ATOM 746 C CA . THR A 1 94 ? 0.148 -21.156 -26.953 1 97 94 THR A CA 1
ATOM 747 C C . THR A 1 94 ? -0.745 -20.156 -26.234 1 97 94 THR A C 1
ATOM 749 O O . THR A 1 94 ? -0.709 -20.047 -25.016 1 97 94 THR A O 1
ATOM 752 N N . MET A 1 95 ? -1.527 -19.453 -27.016 1 97.62 95 MET A N 1
ATOM 753 C CA . MET A 1 95 ? -2.311 -18.359 -26.438 1 97.62 95 MET A CA 1
ATOM 754 C C . MET A 1 95 ? -3.627 -18.875 -25.875 1 97.62 95 MET A C 1
ATOM 756 O O . MET A 1 95 ? -4.352 -19.625 -26.547 1 97.62 95 MET A O 1
ATOM 760 N N . LEU A 1 96 ? -3.92 -18.5 -24.656 1 97.62 96 LEU A N 1
ATOM 761 C CA . LEU A 1 96 ? -5.172 -18.828 -23.984 1 97.62 96 LEU A CA 1
ATOM 762 C C . LEU A 1 96 ? -6.238 -17.781 -24.281 1 97.62 96 LEU A C 1
ATOM 764 O O . LEU A 1 96 ? -5.918 -16.625 -24.562 1 97.62 96 LEU A O 1
ATOM 768 N N . PRO A 1 97 ? -7.52 -18.203 -24.234 1 97 97 PRO A N 1
ATOM 769 C CA . PRO A 1 97 ? -8.602 -17.234 -24.406 1 97 97 PRO A CA 1
ATOM 770 C C . PRO A 1 97 ? -8.93 -16.484 -23.125 1 97 97 PRO A C 1
ATOM 772 O O . PRO A 1 97 ? -9.938 -16.781 -22.469 1 97 97 PRO A O 1
ATOM 775 N N . LEU A 1 98 ? -8.188 -15.461 -22.828 1 97.94 98 LEU A N 1
ATOM 776 C CA . LEU A 1 98 ? -8.297 -14.812 -21.516 1 97.94 98 LEU A CA 1
ATOM 777 C C . LEU A 1 98 ? -9.109 -13.523 -21.625 1 97.94 98 LEU A C 1
ATOM 779 O O . LEU A 1 98 ? -9.43 -12.906 -20.609 1 97.94 98 LEU A O 1
ATOM 783 N N . ASP A 1 99 ? -9.289 -13.102 -22.844 1 97.5 99 ASP A N 1
ATOM 784 C CA . ASP A 1 99 ? -10.148 -11.953 -23.109 1 97.5 99 ASP A CA 1
ATOM 785 C C . ASP A 1 99 ? -11.602 -12.391 -23.328 1 97.5 99 ASP A C 1
ATOM 787 O O . ASP A 1 99 ? -11.977 -12.75 -24.438 1 97.5 99 ASP A O 1
ATOM 791 N N . LYS A 1 100 ? -12.359 -12.305 -22.297 1 97 100 LYS A N 1
ATOM 792 C CA . LYS A 1 100 ? -13.75 -12.758 -22.344 1 97 100 LYS A CA 1
ATOM 793 C C . LYS A 1 100 ? -14.703 -11.594 -22.578 1 97 100 LYS A C 1
ATOM 795 O O . LYS A 1 100 ? -14.383 -10.445 -22.25 1 97 100 LYS A O 1
ATOM 800 N N . GLU A 1 101 ? -15.828 -11.945 -23.062 1 93.88 101 GLU A N 1
ATOM 801 C CA . GLU A 1 101 ? -16.828 -10.914 -23.359 1 93.88 101 GLU A CA 1
ATOM 802 C C . GLU A 1 101 ? -17.516 -10.422 -22.094 1 93.88 101 GLU A C 1
ATOM 804 O O . GLU A 1 101 ? -17.766 -11.211 -21.172 1 93.88 101 GLU A O 1
ATOM 809 N N . GLY A 1 102 ? -17.812 -9.125 -22.078 1 94.88 102 GLY A N 1
ATOM 810 C CA . GLY A 1 102 ? -18.562 -8.477 -21 1 94.88 102 GLY A CA 1
ATOM 811 C C . GLY A 1 102 ? -18.391 -6.965 -20.984 1 94.88 102 GLY A C 1
ATOM 812 O O . GLY A 1 102 ? -17.281 -6.461 -21.125 1 94.88 102 GLY A O 1
ATOM 813 N N . ASP A 1 103 ? -19.469 -6.305 -20.906 1 94.81 103 ASP A N 1
ATOM 814 C CA . ASP A 1 103 ? -19.422 -4.848 -20.797 1 94.81 103 ASP A CA 1
ATOM 815 C C . ASP A 1 103 ? -19.109 -4.414 -19.375 1 94.81 103 ASP A C 1
ATOM 817 O O . ASP A 1 103 ? -19.891 -4.645 -18.453 1 94.81 103 ASP A O 1
ATOM 821 N N . PRO A 1 104 ? -18.016 -3.758 -19.219 1 95.62 104 PRO A N 1
ATOM 822 C CA . PRO A 1 104 ? -17.609 -3.396 -17.859 1 95.62 104 PRO A CA 1
ATOM 823 C C . PRO A 1 104 ? -18.656 -2.545 -17.141 1 95.62 104 PRO A C 1
ATOM 825 O O . PRO A 1 104 ? -18.938 -2.771 -15.969 1 95.62 104 PRO A O 1
ATOM 828 N N . ILE A 1 105 ? -19.203 -1.623 -17.828 1 92.75 105 ILE A N 1
ATOM 829 C CA . ILE A 1 105 ? -20.141 -0.695 -17.219 1 92.75 105 ILE A CA 1
ATOM 830 C C . ILE A 1 105 ? -21.406 -1.438 -16.812 1 92.75 105 ILE A C 1
ATOM 832 O O . ILE A 1 105 ? -21.906 -1.285 -15.703 1 92.75 105 ILE A O 1
ATOM 836 N N . GLU A 1 106 ? -21.938 -2.199 -17.719 1 94.62 106 GLU A N 1
ATOM 837 C CA . GLU A 1 106 ? -23.141 -2.982 -17.453 1 94.62 106 GLU A CA 1
ATOM 838 C C . GLU A 1 106 ? -22.906 -3.963 -16.312 1 94.62 106 GLU A C 1
ATOM 840 O O . GLU A 1 106 ? -23.75 -4.098 -15.422 1 94.62 106 GLU A O 1
ATOM 845 N N . PHE A 1 107 ? -21.828 -4.598 -16.359 1 97.38 107 PHE A N 1
ATOM 846 C CA . PHE A 1 107 ? -21.5 -5.547 -15.297 1 97.38 107 PHE A CA 1
ATOM 847 C C . PHE A 1 107 ? -21.5 -4.863 -13.938 1 97.38 107 PHE A C 1
ATOM 849 O O . PHE A 1 107 ? -22.109 -5.359 -12.992 1 97.38 107 PHE A O 1
ATOM 856 N N . VAL A 1 108 ? -20.75 -3.764 -13.844 1 96.69 108 VAL A N 1
ATOM 857 C CA . VAL A 1 108 ? -20.609 -3.043 -12.578 1 96.69 108 VAL A CA 1
ATOM 858 C C . VAL A 1 108 ? -22 -2.594 -12.094 1 96.69 108 VAL A C 1
ATOM 860 O O . VAL A 1 108 ? -22.344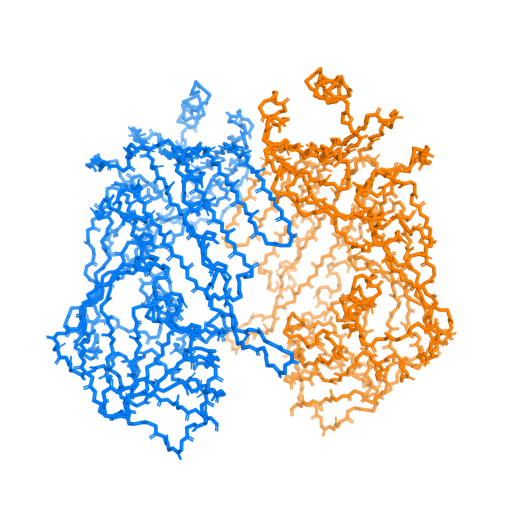 -2.801 -10.93 1 96.69 108 VAL A O 1
ATOM 863 N N . ARG A 1 109 ? -22.797 -2.084 -12.961 1 92.88 109 ARG A N 1
ATOM 864 C CA . ARG A 1 109 ? -24.125 -1.572 -12.625 1 92.88 109 ARG A CA 1
ATOM 865 C C . ARG A 1 109 ? -25.016 -2.688 -12.102 1 92.88 109 ARG A C 1
ATOM 867 O O . ARG A 1 109 ? -25.641 -2.553 -11.047 1 92.88 109 ARG A O 1
ATOM 874 N N . GLU A 1 110 ? -25.062 -3.732 -12.797 1 96.25 110 GLU A N 1
ATOM 875 C CA . GLU A 1 110 ? -25.953 -4.832 -12.453 1 96.25 110 GLU A CA 1
ATOM 876 C C . GLU A 1 110 ? -25.5 -5.535 -11.172 1 96.25 110 GLU A C 1
ATOM 878 O O . GLU A 1 110 ? -26.328 -5.93 -10.344 1 96.25 110 GLU A O 1
ATOM 883 N N . SER A 1 111 ? -24.203 -5.707 -11.07 1 97.81 111 SER A N 1
ATOM 884 C CA . SER A 1 111 ? -23.672 -6.375 -9.883 1 97.81 111 SER A CA 1
ATOM 885 C C . SER A 1 111 ? -23.953 -5.562 -8.625 1 97.81 111 SER A C 1
ATOM 887 O O . SER A 1 111 ? -24.344 -6.121 -7.594 1 97.81 111 SER A O 1
ATOM 889 N N . LEU A 1 112 ? -23.797 -4.305 -8.734 1 95.44 112 LEU A N 1
ATOM 890 C CA . LEU A 1 112 ? -24.047 -3.443 -7.578 1 95.44 112 LEU A CA 1
ATOM 891 C C . LEU A 1 112 ? -25.516 -3.475 -7.176 1 95.44 112 LEU A C 1
ATOM 893 O O . LEU A 1 112 ? -25.828 -3.562 -5.988 1 95.44 112 LEU A O 1
ATOM 897 N N . LYS A 1 113 ? -26.359 -3.387 -8.156 1 94.19 113 LYS A N 1
ATOM 898 C CA . LYS A 1 113 ? -27.781 -3.465 -7.895 1 94.19 113 LYS A CA 1
ATOM 899 C C . LYS A 1 113 ? -28.141 -4.742 -7.137 1 94.19 113 LYS A C 1
ATOM 901 O O . LYS A 1 113 ? -28.859 -4.703 -6.137 1 94.19 113 LYS A O 1
ATOM 906 N N . THR A 1 114 ? -27.594 -5.746 -7.602 1 97.25 114 THR A N 1
ATOM 907 C CA . THR A 1 114 ? -27.859 -7.051 -7.004 1 97.25 114 THR A CA 1
ATOM 908 C C . THR A 1 114 ? -27.328 -7.113 -5.578 1 97.25 114 THR A C 1
ATOM 910 O O . THR A 1 114 ? -28.031 -7.547 -4.664 1 97.25 114 THR A O 1
ATOM 913 N N . LEU A 1 115 ? -26.094 -6.676 -5.371 1 97.81 115 LEU A N 1
ATOM 914 C CA . LEU A 1 115 ? -25.438 -6.82 -4.078 1 97.81 115 LEU A CA 1
ATOM 915 C C . LEU A 1 115 ? -26.016 -5.844 -3.059 1 97.81 115 LEU A C 1
ATOM 917 O O . LEU A 1 115 ? -26 -6.117 -1.856 1 97.81 115 LEU A O 1
ATOM 921 N N . GLU A 1 116 ? -26.531 -4.781 -3.492 1 94.94 116 GLU A N 1
ATOM 922 C CA . GLU A 1 116 ? -27.125 -3.795 -2.594 1 94.94 116 GLU A CA 1
ATOM 923 C C . GLU A 1 116 ? -28.359 -4.348 -1.909 1 94.94 116 GLU A C 1
ATOM 925 O O . GLU A 1 116 ? -28.781 -3.842 -0.863 1 94.94 116 GLU A O 1
ATOM 930 N N . GLU A 1 117 ? -28.984 -5.301 -2.475 1 96.62 117 GLU A N 1
ATOM 931 C CA . GLU A 1 117 ? -30.141 -5.953 -1.864 1 96.62 117 GLU A CA 1
ATOM 932 C C . GLU A 1 117 ? -29.781 -6.527 -0.494 1 96.62 117 GLU A C 1
ATOM 934 O O . GLU A 1 117 ? -30.672 -6.777 0.325 1 96.62 117 GLU A O 1
ATOM 939 N N . LEU A 1 118 ? -28.547 -6.703 -0.286 1 97.62 118 LEU A N 1
ATOM 940 C CA . LEU A 1 118 ? -28.062 -7.254 0.979 1 97.62 118 LEU A CA 1
ATOM 941 C C . LEU A 1 118 ? -28.453 -6.344 2.143 1 97.62 118 LEU A C 1
ATOM 943 O O . LEU A 1 118 ? -28.5 -6.789 3.291 1 97.62 118 LEU A O 1
ATOM 947 N N . GLN A 1 119 ? -28.703 -5.145 1.879 1 95.19 119 GLN A N 1
ATOM 948 C CA . GLN A 1 119 ? -29.016 -4.172 2.918 1 95.19 119 GLN A CA 1
ATOM 949 C C . GLN A 1 119 ? -30.297 -4.559 3.662 1 95.19 119 GLN A C 1
ATOM 951 O O . GLN A 1 119 ? -30.516 -4.137 4.797 1 95.19 119 GLN A O 1
ATOM 956 N N . GLU A 1 120 ? -31.078 -5.32 3.055 1 96.25 120 GLU A N 1
ATOM 957 C CA . GLU A 1 120 ? -32.344 -5.766 3.654 1 96.25 120 GLU A CA 1
ATOM 958 C C . GLU A 1 120 ? -32.094 -6.852 4.699 1 96.25 120 GLU A C 1
ATOM 960 O O . GLU A 1 120 ? -32.969 -7.113 5.543 1 96.25 120 GLU A O 1
ATOM 965 N N . SER A 1 121 ? -30.953 -7.438 4.664 1 97.06 121 SER A N 1
ATOM 966 C CA . SER A 1 121 ? -30.719 -8.617 5.488 1 97.06 121 SER A CA 1
ATOM 967 C C . SER A 1 121 ? -29.594 -8.383 6.492 1 97.06 121 SER A C 1
ATOM 969 O O . SER A 1 121 ? -29.562 -9.023 7.547 1 97.06 121 SER A O 1
ATOM 971 N N . VAL A 1 122 ? -28.656 -7.59 6.141 1 97.69 122 VAL A N 1
ATOM 972 C CA . VAL A 1 122 ? -27.484 -7.352 6.969 1 97.69 122 VAL A CA 1
ATOM 973 C C . VAL A 1 122 ? -27.156 -5.859 6.984 1 97.69 122 VAL A C 1
ATOM 975 O O . VAL A 1 122 ? -27.703 -5.09 6.188 1 97.69 122 VAL A O 1
ATOM 978 N N . ASN A 1 123 ? -26.344 -5.504 7.977 1 96.31 123 ASN A N 1
ATOM 979 C CA . ASN A 1 123 ? -25.75 -4.172 7.898 1 96.31 123 ASN A CA 1
ATOM 980 C C . ASN A 1 123 ? -24.672 -4.098 6.824 1 96.31 123 ASN A C 1
ATOM 982 O O . ASN A 1 123 ? -23.547 -4.566 7.031 1 96.31 123 ASN A O 1
ATOM 986 N N . LEU A 1 124 ? -25.062 -3.531 5.73 1 96 124 LEU A N 1
ATOM 987 C CA . LEU A 1 124 ? -24.156 -3.428 4.594 1 96 124 LEU A CA 1
ATOM 988 C C . LEU A 1 124 ? -23.203 -2.248 4.766 1 96 124 LEU A C 1
ATOM 990 O O . LEU A 1 124 ? -23.609 -1.093 4.637 1 96 124 LEU A O 1
ATOM 994 N N . VAL A 1 125 ? -21.938 -2.57 5.023 1 93.69 125 VAL A N 1
ATOM 995 C CA . VAL A 1 125 ? -20.922 -1.55 5.258 1 93.69 125 VAL A CA 1
ATOM 996 C C . VAL A 1 125 ? -20.438 -0.995 3.92 1 93.69 125 VAL A C 1
ATOM 998 O O . VAL A 1 125 ? -20.156 0.202 3.801 1 93.69 125 VAL A O 1
ATOM 1001 N N . GLY A 1 126 ? -20.219 -1.832 2.93 1 95.38 126 GLY A N 1
ATOM 1002 C CA . GLY A 1 126 ? -19.766 -1.4 1.616 1 95.38 126 GLY A CA 1
ATOM 1003 C C . GLY A 1 126 ? -19.906 -2.477 0.556 1 95.38 126 GLY A C 1
ATOM 1004 O O . GLY A 1 126 ? -19.922 -3.668 0.873 1 95.38 126 GLY A O 1
ATOM 1005 N N . VAL A 1 127 ? -20.062 -2.002 -0.653 1 96.5 127 VAL A N 1
ATOM 1006 C CA . VAL A 1 127 ? -20.062 -2.875 -1.821 1 96.5 127 VAL A CA 1
ATOM 1007 C C . VAL A 1 127 ? -19.234 -2.236 -2.938 1 96.5 127 VAL A C 1
ATOM 1009 O O . VAL A 1 127 ? -19.141 -1.01 -3.033 1 96.5 127 VAL A O 1
ATOM 1012 N N . TYR A 1 128 ? -18.547 -3.061 -3.723 1 97.06 128 TYR A N 1
ATOM 1013 C CA . TYR A 1 128 ? -17.828 -2.539 -4.875 1 97.06 128 TYR A CA 1
ATOM 1014 C C . TYR A 1 128 ? -17.844 -3.533 -6.031 1 97.06 128 TYR A C 1
ATOM 1016 O O . TYR A 1 128 ? -18.047 -4.73 -5.824 1 97.06 128 TYR A O 1
ATOM 1024 N N . ALA A 1 129 ? -17.734 -3.018 -7.168 1 97.81 129 ALA A N 1
ATOM 1025 C CA . ALA A 1 129 ? -17.562 -3.789 -8.398 1 97.81 129 ALA A CA 1
ATOM 1026 C C . ALA A 1 129 ? -16.594 -3.098 -9.352 1 97.81 129 ALA A C 1
ATOM 1028 O O . ALA A 1 129 ? -16.531 -1.867 -9.398 1 97.81 129 ALA A O 1
ATOM 1029 N N . SER A 1 130 ? -15.836 -3.875 -10.062 1 98.19 130 SER A N 1
ATOM 1030 C CA . SER A 1 130 ? -14.891 -3.361 -11.055 1 98.19 130 SER A CA 1
ATOM 1031 C C . SER A 1 130 ? -14.742 -4.328 -12.227 1 98.19 130 SER A C 1
ATOM 1033 O O . SER A 1 130 ? -14.953 -5.531 -12.07 1 98.19 130 SER A O 1
ATOM 1035 N N . ALA A 1 131 ? -14.492 -3.789 -13.305 1 98.25 131 ALA A N 1
ATOM 1036 C CA . ALA A 1 131 ? -14.258 -4.566 -14.516 1 98.25 131 ALA A CA 1
ATOM 1037 C C . ALA A 1 131 ? -13.359 -3.807 -15.484 1 98.25 131 ALA A C 1
ATOM 1039 O O . ALA A 1 131 ? -13.352 -2.574 -15.5 1 98.25 131 ALA A O 1
ATOM 1040 N N . GLY A 1 132 ? -12.586 -4.629 -16.25 1 97.56 132 GLY A N 1
ATOM 1041 C CA . GLY A 1 132 ? -11.703 -3.988 -17.219 1 97.56 132 GLY A CA 1
ATOM 1042 C C . GLY A 1 132 ? -10.898 -4.98 -18.031 1 97.56 132 GLY A C 1
ATOM 1043 O O . GLY A 1 132 ? -11.258 -6.152 -18.141 1 97.56 132 GLY A O 1
ATOM 1044 N N . LYS A 1 133 ? -9.914 -4.363 -18.703 1 97.75 133 LYS A N 1
ATOM 1045 C CA . LYS A 1 133 ? -9.039 -5.133 -19.578 1 97.75 133 LYS A CA 1
ATOM 1046 C C . LYS A 1 133 ? -7.594 -4.672 -19.453 1 97.75 133 LYS A C 1
ATOM 1048 O O . LYS A 1 133 ? -7.328 -3.492 -19.203 1 97.75 133 LYS A O 1
ATOM 1053 N N . ILE A 1 134 ? -6.727 -5.645 -19.531 1 97.69 134 ILE A N 1
ATOM 1054 C CA . ILE A 1 134 ? -5.305 -5.328 -19.547 1 97.69 134 ILE A CA 1
ATOM 1055 C C . ILE A 1 134 ? -4.629 -6.035 -20.719 1 97.69 134 ILE A C 1
ATOM 1057 O O . ILE A 1 134 ? -4.883 -7.215 -20.969 1 97.69 134 ILE A O 1
ATOM 1061 N N . LYS A 1 135 ? -3.963 -5.293 -21.5 1 98.31 135 LYS A N 1
ATOM 1062 C CA . LYS A 1 135 ? -3.082 -5.855 -22.531 1 98.31 135 LYS A CA 1
ATOM 1063 C C . LYS A 1 135 ? -1.636 -5.895 -22.047 1 98.31 135 LYS A C 1
ATOM 1065 O O . LYS A 1 135 ? -1.106 -4.887 -21.562 1 98.31 135 LYS A O 1
ATOM 1070 N N . VAL A 1 136 ? -1.044 -7.031 -22.109 1 98.25 136 VAL A N 1
ATOM 1071 C CA . VAL A 1 136 ? 0.349 -7.211 -21.719 1 98.25 136 VAL A CA 1
ATOM 1072 C C . VAL A 1 136 ? 1.158 -7.738 -22.906 1 98.25 136 VAL A C 1
ATOM 1074 O O . VAL A 1 136 ? 0.68 -8.586 -23.656 1 98.25 136 VAL A O 1
ATOM 1077 N N . GLY A 1 137 ? 2.389 -7.195 -23.047 1 97.94 137 GLY A N 1
ATOM 1078 C CA . GLY A 1 137 ? 3.23 -7.676 -24.125 1 97.94 137 GLY A CA 1
ATOM 1079 C C . GLY A 1 137 ? 4.707 -7.664 -23.781 1 97.94 137 GLY A C 1
ATOM 1080 O O . GLY A 1 137 ? 5.133 -6.949 -22.875 1 97.94 137 GLY A O 1
ATOM 1081 N N . VAL A 1 138 ? 5.445 -8.531 -24.484 1 98.19 138 VAL A N 1
ATOM 1082 C CA . VAL A 1 138 ? 6.898 -8.617 -24.391 1 98.19 138 VAL A CA 1
ATOM 1083 C C . VAL A 1 138 ? 7.5 -8.68 -25.797 1 98.19 138 VAL A C 1
ATOM 1085 O O . VAL A 1 138 ? 7.09 -9.508 -26.609 1 98.19 138 VAL A O 1
ATOM 1088 N N . ILE A 1 139 ? 8.391 -7.762 -26.047 1 97.88 139 ILE A N 1
ATOM 1089 C CA . ILE A 1 139 ? 9.164 -7.75 -27.281 1 97.88 139 ILE A CA 1
ATOM 1090 C C . ILE A 1 139 ? 10.656 -7.742 -26.953 1 97.88 139 ILE A C 1
ATOM 1092 O O . ILE A 1 139 ? 11.094 -7.051 -26.031 1 97.88 139 ILE A O 1
ATOM 1096 N N . ASN A 1 140 ? 11.414 -8.586 -27.703 1 96.94 140 ASN A N 1
ATOM 1097 C CA . ASN A 1 140 ? 12.836 -8.539 -27.375 1 96.94 140 ASN A CA 1
ATOM 1098 C C . ASN A 1 140 ? 13.695 -8.523 -28.641 1 96.94 140 ASN A C 1
ATOM 1100 O O . ASN A 1 140 ? 13.172 -8.57 -29.75 1 96.94 140 ASN A O 1
ATOM 1104 N N . THR A 1 141 ? 14.961 -8.352 -28.484 1 97.25 141 THR A N 1
ATOM 1105 C CA . THR A 1 141 ? 15.922 -8.164 -29.578 1 97.25 141 THR A CA 1
ATOM 1106 C C . THR A 1 141 ? 16.141 -9.477 -30.312 1 97.25 141 THR A C 1
ATOM 1108 O O . THR A 1 141 ? 16.703 -9.484 -31.422 1 97.25 141 THR A O 1
ATOM 1111 N N . GLU A 1 142 ? 15.711 -10.562 -29.781 1 97 142 GLU A N 1
ATOM 1112 C CA . GLU A 1 142 ? 15.984 -11.875 -30.359 1 97 142 GLU A CA 1
ATOM 1113 C C . GLU A 1 142 ? 14.805 -12.383 -31.172 1 97 142 GLU A C 1
ATOM 1115 O O . GLU A 1 142 ? 14.812 -13.516 -31.656 1 97 142 GLU A O 1
ATOM 1120 N N . GLY A 1 143 ? 13.828 -11.609 -31.234 1 95.81 143 GLY A N 1
ATOM 1121 C CA . GLY A 1 143 ? 12.758 -11.945 -32.156 1 95.81 143 GLY A CA 1
ATOM 1122 C C . GLY A 1 143 ? 11.453 -12.273 -31.469 1 95.81 143 GLY A C 1
ATOM 1123 O O . GLY A 1 143 ? 10.438 -12.539 -32.125 1 95.81 143 GLY A O 1
ATOM 1124 N N . LEU A 1 144 ? 11.422 -12.281 -30.203 1 97.31 144 LEU A N 1
ATOM 1125 C CA . LEU A 1 144 ? 10.164 -12.5 -29.484 1 97.31 144 LEU A CA 1
ATOM 1126 C C . LEU A 1 144 ? 9.234 -11.305 -29.641 1 97.31 144 LEU A C 1
ATOM 1128 O O . LEU A 1 144 ? 9.664 -10.156 -29.531 1 97.31 144 LEU A O 1
ATOM 1132 N N . ASP A 1 145 ? 8.039 -11.492 -29.953 1 97.44 145 ASP A N 1
ATOM 1133 C CA . ASP A 1 145 ? 6.961 -10.516 -30.016 1 97.44 145 ASP A CA 1
ATOM 1134 C C . ASP A 1 145 ? 5.617 -11.156 -29.672 1 97.44 145 ASP A C 1
ATOM 1136 O O . ASP A 1 145 ? 4.938 -11.695 -30.547 1 97.44 145 ASP A O 1
ATOM 1140 N N . VAL A 1 146 ? 5.301 -11.109 -28.391 1 98.06 146 VAL A N 1
ATOM 1141 C CA . VAL A 1 146 ? 4.066 -11.734 -27.922 1 98.06 146 VAL A CA 1
ATOM 1142 C C . VAL A 1 146 ? 3.238 -10.727 -27.141 1 98.06 146 VAL A C 1
ATOM 1144 O O . VAL A 1 146 ? 3.791 -9.828 -26.5 1 98.06 146 VAL A O 1
ATOM 1147 N N . SER A 1 147 ? 1.995 -10.789 -27.203 1 97.88 147 SER A N 1
ATOM 1148 C CA . SER A 1 147 ? 1.071 -9.977 -26.406 1 97.88 147 SER A CA 1
ATOM 1149 C C . SER A 1 147 ? -0.274 -10.68 -26.25 1 97.88 147 SER A C 1
ATOM 1151 O O . SER A 1 147 ? -0.63 -11.547 -27.047 1 97.88 147 SER A O 1
ATOM 1153 N N . GLU A 1 148 ? -0.966 -10.406 -25.172 1 97.75 148 GLU A N 1
ATOM 1154 C CA . GLU A 1 148 ? -2.32 -10.914 -24.969 1 97.75 148 GLU A CA 1
ATOM 1155 C C . GLU A 1 148 ? -3.168 -9.93 -24.172 1 97.75 148 GLU A C 1
ATOM 1157 O O . GLU A 1 148 ? -2.631 -9.07 -23.469 1 97.75 148 GLU A O 1
ATOM 1162 N N . SER A 1 149 ? -4.438 -10 -24.422 1 98.19 149 SER A N 1
ATOM 1163 C CA . SER A 1 149 ? -5.426 -9.227 -23.672 1 98.19 149 SER A CA 1
ATOM 1164 C C . SER A 1 149 ? -6.148 -10.102 -22.656 1 98.19 149 SER A C 1
ATOM 1166 O O . SER A 1 149 ? -6.477 -11.258 -22.938 1 98.19 149 SER A O 1
ATOM 1168 N N . ARG A 1 150 ? -6.34 -9.539 -21.469 1 98.06 150 ARG A N 1
ATOM 1169 C CA . ARG A 1 150 ? -6.984 -10.242 -20.375 1 98.06 150 ARG A CA 1
ATOM 1170 C C . ARG A 1 150 ? -8.125 -9.422 -19.797 1 98.06 150 ARG A C 1
ATOM 1172 O O . ARG A 1 150 ? -7.953 -8.242 -19.469 1 98.06 150 ARG A O 1
ATOM 1179 N N . SER A 1 151 ? -9.289 -10.055 -19.703 1 98.38 151 SER A N 1
ATOM 1180 C CA . SER A 1 151 ? -10.406 -9.375 -19.047 1 98.38 151 SER A CA 1
ATOM 1181 C C . SER A 1 151 ? -10.43 -9.688 -17.562 1 98.38 151 SER A C 1
ATOM 1183 O O . SER A 1 151 ? -9.836 -10.664 -17.109 1 98.38 151 SER A O 1
ATOM 1185 N N . HIS A 1 152 ? -11.055 -8.828 -16.812 1 97.75 152 HIS A N 1
ATOM 1186 C CA . HIS A 1 152 ? -11.195 -9 -15.375 1 97.75 152 HIS A CA 1
ATOM 1187 C C . HIS A 1 152 ? -12.531 -8.445 -14.883 1 97.75 152 HIS A C 1
ATOM 1189 O O . HIS A 1 152 ? -12.922 -7.336 -15.258 1 97.75 152 HIS A O 1
ATOM 1195 N N . PHE A 1 153 ? -13.219 -9.219 -14.094 1 98.5 153 PHE A N 1
ATOM 1196 C CA . PHE A 1 153 ? -14.453 -8.836 -13.414 1 98.5 153 PHE A CA 1
ATOM 1197 C C . PHE A 1 153 ? -14.383 -9.172 -11.93 1 98.5 153 PHE A C 1
ATOM 1199 O O . PHE A 1 153 ? -14.031 -10.297 -11.562 1 98.5 153 PHE A O 1
ATOM 1206 N N . GLN A 1 154 ? -14.688 -8.195 -11.117 1 98.5 154 GLN A N 1
ATOM 1207 C CA . GLN A 1 154 ? -14.562 -8.414 -9.68 1 98.5 154 GLN A CA 1
ATOM 1208 C C . GLN A 1 154 ? -15.68 -7.711 -8.922 1 98.5 154 GLN A C 1
ATOM 1210 O O . GLN A 1 154 ? -16.125 -6.625 -9.305 1 98.5 154 GLN A O 1
ATOM 1215 N N . VAL A 1 155 ? -16.141 -8.32 -7.848 1 98.5 155 VAL A N 1
ATOM 1216 C CA . VAL A 1 155 ? -17.109 -7.734 -6.922 1 98.5 155 VAL A CA 1
ATOM 1217 C C . VAL A 1 155 ? -16.672 -8.008 -5.484 1 98.5 155 VAL A C 1
ATOM 1219 O O . VAL A 1 155 ? -15.898 -8.93 -5.227 1 98.5 155 VAL A O 1
ATOM 1222 N N . GLY A 1 156 ? -17.109 -7.199 -4.613 1 97.94 156 GLY A N 1
ATOM 1223 C CA . GLY A 1 156 ? -16.828 -7.406 -3.201 1 97.94 156 GLY A CA 1
ATOM 1224 C C . GLY A 1 156 ? -17.859 -6.766 -2.291 1 97.94 156 GLY A C 1
ATOM 1225 O O . GLY A 1 156 ? -18.562 -5.828 -2.691 1 97.94 156 GLY A O 1
ATOM 1226 N N . VAL A 1 157 ? -17.969 -7.359 -1.057 1 98.12 157 VAL A N 1
ATOM 1227 C CA . VAL A 1 157 ? -18.938 -6.922 -0.063 1 98.12 157 VAL A CA 1
ATOM 1228 C C . VAL A 1 157 ? -18.281 -6.871 1.315 1 98.12 157 VAL A C 1
ATOM 1230 O O . VAL A 1 157 ? -17.484 -7.746 1.664 1 98.12 157 VAL A O 1
ATOM 1233 N N . MET A 1 158 ? -18.562 -5.883 2.029 1 97.94 158 MET A N 1
ATOM 1234 C CA . MET A 1 158 ? -18.266 -5.766 3.453 1 97.94 158 MET A CA 1
ATOM 1235 C C . MET A 1 158 ? -19.547 -5.598 4.266 1 97.94 158 MET A C 1
ATOM 1237 O O . MET A 1 158 ? -20.344 -4.699 4 1 97.94 158 MET A O 1
ATOM 1241 N N . ALA A 1 159 ? -19.75 -6.461 5.227 1 97.88 159 ALA A N 1
ATOM 1242 C CA . ALA A 1 159 ? -20.984 -6.438 5.988 1 97.88 159 ALA A CA 1
ATOM 1243 C C . ALA A 1 159 ? -20.766 -6.93 7.414 1 97.88 159 ALA A C 1
ATOM 1245 O O . ALA A 1 159 ? -19.781 -7.605 7.699 1 97.88 159 ALA A O 1
ATOM 1246 N N . ASN A 1 160 ? -21.625 -6.527 8.312 1 97.38 160 ASN A N 1
ATOM 1247 C CA . ASN A 1 160 ? -21.672 -7.035 9.68 1 97.38 160 ASN A CA 1
ATOM 1248 C C . ASN A 1 160 ? -23.078 -6.938 10.273 1 97.38 160 ASN A C 1
ATOM 1250 O O . ASN A 1 160 ? -24.031 -6.66 9.555 1 97.38 160 ASN A O 1
ATOM 1254 N N . TYR A 1 161 ? -23.25 -7.449 11.484 1 96.31 161 TYR A N 1
ATOM 1255 C CA . TYR A 1 161 ? -24.469 -7.199 12.258 1 96.31 161 TYR A CA 1
ATOM 1256 C C . TYR A 1 161 ? -24.297 -5.988 13.164 1 96.31 161 TYR A C 1
ATOM 1258 O O . TYR A 1 161 ? -23.25 -5.82 13.797 1 96.31 161 TYR A O 1
ATOM 1266 N N . LYS A 1 162 ? -25.234 -5.156 13.117 1 93.81 162 LYS A N 1
ATOM 1267 C CA . LYS A 1 162 ? -25.188 -3.965 13.961 1 93.81 162 LYS A CA 1
ATOM 1268 C C . LYS A 1 162 ? -26.578 -3.633 14.523 1 93.81 162 LYS A C 1
ATOM 1270 O O . LYS A 1 162 ? -27.547 -3.541 13.773 1 93.81 162 LYS A O 1
ATOM 1275 N N . ASP A 1 163 ? -26.672 -3.555 15.805 1 88.56 163 ASP A N 1
ATOM 1276 C CA . ASP A 1 163 ? -27.812 -2.977 16.484 1 88.56 163 ASP A CA 1
ATOM 1277 C C . ASP A 1 163 ? -27.375 -2.043 17.609 1 88.56 163 ASP A C 1
ATOM 1279 O O . ASP A 1 163 ? -26.219 -1.616 17.656 1 88.56 163 ASP A O 1
ATOM 1283 N N . SER A 1 164 ? -28.281 -1.486 18.453 1 85.56 164 SER A N 1
ATOM 1284 C CA . SER A 1 164 ? -27.984 -0.479 19.469 1 85.56 164 SER A CA 1
ATOM 1285 C C . SER A 1 164 ? -26.969 -0.998 20.484 1 85.56 164 SER A C 1
ATOM 1287 O O . SER A 1 164 ? -26.25 -0.214 21.109 1 85.56 164 SER A O 1
ATOM 1289 N N . SER A 1 165 ? -26.766 -2.27 20.594 1 84.5 165 SER A N 1
ATOM 1290 C CA . SER A 1 165 ? -25.969 -2.818 21.688 1 84.5 165 SER A CA 1
ATOM 1291 C C . SER A 1 165 ? -24.797 -3.635 21.156 1 84.5 165 SER A C 1
ATOM 1293 O O . SER A 1 165 ? -23.844 -3.896 21.891 1 84.5 165 SER A O 1
ATOM 1295 N N . LEU A 1 166 ? -24.938 -4.016 19.859 1 86.88 166 LEU A N 1
ATOM 1296 C CA . LEU A 1 166 ? -23.953 -4.977 19.391 1 86.88 166 LEU A CA 1
ATOM 1297 C C . LEU A 1 166 ? -23.484 -4.621 17.984 1 86.88 166 LEU A C 1
ATOM 1299 O O . LEU A 1 166 ? -24.281 -4.309 17.109 1 86.88 166 LEU A O 1
ATOM 1303 N N . VAL A 1 167 ? -22.172 -4.543 17.828 1 89.31 167 VAL A N 1
ATOM 1304 C CA . VAL A 1 167 ? -21.547 -4.512 16.516 1 89.31 167 VAL A CA 1
ATOM 1305 C C . VAL A 1 167 ? -20.609 -5.711 16.359 1 89.31 167 VAL A C 1
ATOM 1307 O O . VAL A 1 167 ? -19.688 -5.891 17.141 1 89.31 167 VAL A O 1
ATOM 1310 N N . THR A 1 168 ? -20.875 -6.484 15.367 1 92.88 168 THR A N 1
ATOM 1311 C CA . THR A 1 168 ? -20.062 -7.684 15.148 1 92.88 168 THR A CA 1
ATOM 1312 C C . THR A 1 168 ? -18.922 -7.398 14.188 1 92.88 168 THR A C 1
ATOM 1314 O O . THR A 1 168 ? -18.844 -6.324 13.594 1 92.88 168 THR A O 1
ATOM 1317 N N . PRO A 1 169 ? -17.922 -8.336 14.055 1 91.5 169 PRO A N 1
ATOM 1318 C CA . PRO A 1 169 ? -16.828 -8.125 13.102 1 91.5 169 PRO A CA 1
ATOM 1319 C C . PRO A 1 169 ? -17.312 -8.008 11.656 1 91.5 169 PRO A C 1
ATOM 1321 O O . PRO A 1 169 ? -18.359 -8.578 11.305 1 91.5 169 PRO A O 1
ATOM 1324 N N . GLU A 1 170 ? -16.547 -7.27 10.898 1 94.19 170 GLU A N 1
ATOM 1325 C CA . GLU A 1 170 ? -16.875 -7.125 9.484 1 94.19 170 GLU A CA 1
ATOM 1326 C C . GLU A 1 170 ? -16.5 -8.383 8.703 1 94.19 170 GLU A C 1
ATOM 1328 O O . GLU A 1 170 ? -15.406 -8.922 8.859 1 94.19 170 GLU A O 1
ATOM 1333 N N . ILE A 1 171 ? -17.438 -8.789 7.938 1 96.69 171 ILE A N 1
ATOM 1334 C CA . ILE A 1 171 ? -17.25 -9.891 7.004 1 96.69 171 ILE A CA 1
ATOM 1335 C C . ILE A 1 171 ? -16.875 -9.344 5.629 1 96.69 171 ILE A C 1
ATOM 1337 O O . ILE A 1 171 ? -17.484 -8.391 5.141 1 96.69 171 ILE A O 1
ATOM 1341 N N . TYR A 1 172 ? -15.828 -9.953 5.078 1 97.38 172 TYR A N 1
ATOM 1342 C CA . TYR A 1 172 ? -15.406 -9.602 3.729 1 97.38 172 TYR A CA 1
ATOM 1343 C C . TYR A 1 172 ? -15.602 -10.766 2.77 1 97.38 172 TYR A C 1
ATOM 1345 O O . TYR A 1 172 ? -15.086 -11.859 2.998 1 97.38 172 TYR A O 1
ATOM 1353 N N . GLU A 1 173 ? -16.359 -10.531 1.722 1 97.81 173 GLU A N 1
ATOM 1354 C CA . GLU A 1 173 ? -16.531 -11.523 0.666 1 97.81 173 GLU A CA 1
ATOM 1355 C C . GLU A 1 173 ? -16.312 -10.914 -0.712 1 97.81 173 GLU A C 1
ATOM 1357 O O . GLU A 1 173 ? -16.703 -9.773 -0.964 1 97.81 173 GLU A O 1
ATOM 1362 N N . SER A 1 174 ? -15.562 -11.656 -1.539 1 97.38 174 SER A N 1
ATOM 1363 C CA . SER A 1 174 ? -15.328 -11.172 -2.896 1 97.38 174 SER A CA 1
ATOM 1364 C C . SER A 1 174 ? -15.281 -12.328 -3.891 1 97.38 174 SER A C 1
ATOM 1366 O O . SER A 1 174 ? -15.117 -13.484 -3.498 1 97.38 174 SER A O 1
ATOM 1368 N N . ARG A 1 175 ? -15.586 -12.008 -5.145 1 97.38 175 ARG A N 1
ATOM 1369 C CA . ARG A 1 175 ? -15.453 -12.906 -6.285 1 97.38 175 ARG A CA 1
ATOM 1370 C C . ARG A 1 175 ? -14.797 -12.195 -7.465 1 97.38 175 ARG A C 1
ATOM 1372 O O . ARG A 1 175 ? -15 -11 -7.672 1 97.38 175 ARG A O 1
ATOM 1379 N N . SER A 1 176 ? -14.008 -12.922 -8.164 1 97.44 176 SER A N 1
ATOM 1380 C CA . SER A 1 176 ? -13.398 -12.398 -9.383 1 97.44 176 SER A CA 1
ATOM 1381 C C . SER A 1 176 ? -13.203 -13.492 -10.422 1 97.44 176 SER A C 1
ATOM 1383 O O . SER A 1 176 ? -13.078 -14.664 -10.078 1 97.44 176 SER A O 1
ATOM 1385 N N . SER A 1 177 ? -13.266 -13.102 -11.664 1 97.44 177 SER A N 1
ATOM 1386 C CA . SER A 1 177 ? -13.062 -14.016 -12.781 1 97.44 177 SER A CA 1
ATOM 1387 C C . SER A 1 177 ? -12.789 -13.258 -14.078 1 97.44 177 SER A C 1
ATOM 1389 O O . SER A 1 177 ? -12.922 -12.031 -14.125 1 97.44 177 SER A O 1
ATOM 1391 N N . ARG A 1 178 ? -12.391 -14.008 -15.07 1 97.56 178 ARG A N 1
ATOM 1392 C CA . ARG A 1 178 ? -12.195 -13.453 -16.406 1 97.56 178 ARG A CA 1
ATOM 1393 C C . ARG A 1 178 ? -13.531 -13.188 -17.094 1 97.56 178 ARG A C 1
ATOM 1395 O O . ARG A 1 178 ? -13.609 -12.43 -18.062 1 97.56 178 ARG A O 1
ATOM 1402 N N . SER A 1 179 ? -14.578 -13.828 -16.547 1 97 179 SER A N 1
ATOM 1403 C CA . SER A 1 179 ? -15.898 -13.703 -17.156 1 97 179 SER A CA 1
ATOM 1404 C C . SER A 1 179 ? -16.969 -13.398 -16.109 1 97 179 SER A C 1
ATOM 1406 O O . SER A 1 179 ? -16.969 -14.008 -15.039 1 97 179 SER A O 1
ATOM 1408 N N . PRO A 1 180 ? -17.859 -12.477 -16.484 1 96.62 180 PRO A N 1
ATOM 1409 C CA . PRO A 1 180 ? -18.938 -12.195 -15.539 1 96.62 180 PRO A CA 1
ATOM 1410 C C . PRO A 1 180 ? -19.859 -13.398 -15.312 1 96.62 180 PRO A C 1
ATOM 1412 O O . PRO A 1 180 ? -20.453 -13.531 -14.242 1 96.62 180 PRO A O 1
ATOM 1415 N N . LYS A 1 181 ? -19.875 -14.312 -16.266 1 95.25 181 LYS A N 1
ATOM 1416 C CA . LYS A 1 181 ? -20.766 -15.469 -16.203 1 95.25 181 LYS A CA 1
ATOM 1417 C C . LYS A 1 181 ? -20.312 -16.453 -15.125 1 95.25 181 LYS A C 1
ATOM 1419 O O . LYS A 1 181 ? -21.094 -17.312 -14.688 1 95.25 181 LYS A O 1
ATOM 1424 N N . ASP A 1 182 ? -19.125 -16.266 -14.773 1 95.19 182 ASP A N 1
ATOM 1425 C CA . ASP A 1 182 ? -18.562 -17.219 -13.82 1 95.19 182 ASP A CA 1
ATOM 1426 C C . ASP A 1 182 ? -18.75 -16.734 -12.383 1 95.19 182 ASP A C 1
ATOM 1428 O O . ASP A 1 182 ? -18.344 -17.406 -11.438 1 95.19 182 ASP A O 1
ATOM 1432 N N . LEU A 1 183 ? -19.359 -15.625 -12.234 1 96.69 183 LEU A N 1
ATOM 1433 C CA . LEU A 1 183 ? -19.562 -15.062 -10.906 1 96.69 183 LEU A CA 1
ATOM 1434 C C . LEU A 1 183 ? -20.969 -15.336 -10.414 1 96.69 183 LEU A C 1
ATOM 1436 O O . LEU A 1 183 ? -21.953 -14.938 -11.055 1 96.69 183 LEU A O 1
ATOM 1440 N N . ASP A 1 184 ? -21.094 -16.016 -9.359 1 95.94 184 ASP A N 1
ATOM 1441 C CA . ASP A 1 184 ? -22.375 -16.312 -8.75 1 95.94 184 ASP A CA 1
ATOM 1442 C C . ASP A 1 184 ? -22.703 -15.344 -7.621 1 95.94 184 ASP A C 1
ATOM 1444 O O . ASP A 1 184 ? -22.328 -15.578 -6.465 1 95.94 184 ASP A O 1
ATOM 1448 N N . LEU A 1 185 ? -23.453 -14.352 -7.914 1 97.69 185 LEU A N 1
ATOM 1449 C CA . LEU A 1 185 ? -23.75 -13.289 -6.953 1 97.69 185 LEU A CA 1
ATOM 1450 C C . LEU A 1 185 ? -24.766 -13.766 -5.918 1 97.69 185 LEU A C 1
ATOM 1452 O O . LEU A 1 185 ? -24.781 -13.273 -4.789 1 97.69 185 LEU A O 1
ATOM 1456 N N . THR A 1 186 ? -25.578 -14.695 -6.312 1 97 186 THR A N 1
ATOM 1457 C CA . THR A 1 186 ? -26.531 -15.258 -5.375 1 97 186 THR A CA 1
ATOM 1458 C C . THR A 1 186 ? -25.828 -16.016 -4.254 1 97 186 THR A C 1
ATOM 1460 O O . THR A 1 186 ? -26.125 -15.812 -3.076 1 97 186 THR A O 1
ATOM 1463 N N . GLU A 1 187 ? -24.938 -16.75 -4.695 1 96.5 187 GLU A N 1
ATOM 1464 C CA . GLU A 1 187 ? -24.156 -17.484 -3.703 1 96.5 187 GLU A CA 1
ATOM 1465 C C . GLU A 1 187 ? -23.391 -16.531 -2.783 1 96.5 187 GLU A C 1
ATOM 1467 O O . GLU A 1 187 ? -23.312 -16.75 -1.573 1 96.5 187 GLU A O 1
ATOM 1472 N N . LEU A 1 188 ? -22.797 -15.516 -3.363 1 97.75 188 LEU A N 1
ATOM 1473 C CA . LEU A 1 188 ? -22.078 -14.523 -2.582 1 97.75 188 LEU A CA 1
ATOM 1474 C C . LEU A 1 188 ? -22.984 -13.883 -1.535 1 97.75 188 LEU A C 1
ATOM 1476 O O . LEU A 1 188 ? -22.594 -13.742 -0.374 1 97.75 188 LEU A O 1
ATOM 1480 N N . LYS A 1 189 ? -24.188 -13.492 -1.896 1 98 189 LYS A N 1
ATOM 1481 C CA . LYS A 1 189 ? -25.141 -12.867 -0.979 1 98 189 LYS A CA 1
ATOM 1482 C C . LYS A 1 189 ? -25.531 -13.828 0.145 1 98 189 LYS A C 1
ATOM 1484 O O . LYS A 1 189 ? -25.531 -13.445 1.318 1 98 189 LYS A O 1
ATOM 1489 N N . GLU A 1 190 ? -25.812 -15.023 -0.241 1 97.81 190 GLU A N 1
ATOM 1490 C CA . GLU A 1 190 ? -26.234 -16.031 0.736 1 97.81 190 GLU A CA 1
ATOM 1491 C C . GLU A 1 190 ? -25.125 -16.312 1.745 1 97.81 190 GLU A C 1
ATOM 1493 O O . GLU A 1 190 ? -25.375 -16.406 2.947 1 97.81 190 GLU A O 1
ATOM 1498 N N . GLU A 1 191 ? -23.953 -16.469 1.218 1 96.88 191 GLU A N 1
ATOM 1499 C CA . GLU A 1 191 ? -22.812 -16.719 2.098 1 96.88 191 GLU A CA 1
ATOM 1500 C C . GLU A 1 191 ? -22.594 -15.555 3.051 1 96.88 191 GLU A C 1
ATOM 1502 O O . GLU A 1 191 ? -22.312 -15.75 4.234 1 96.88 191 GLU A O 1
ATOM 1507 N N . THR A 1 192 ? -22.672 -14.336 2.535 1 98.25 192 THR A N 1
ATOM 1508 C CA . THR A 1 192 ? -22.5 -13.141 3.352 1 98.25 192 THR A CA 1
ATOM 1509 C C . THR A 1 192 ? -23.531 -13.102 4.48 1 98.25 192 THR A C 1
ATOM 1511 O O . THR A 1 192 ? -23.172 -12.906 5.645 1 98.2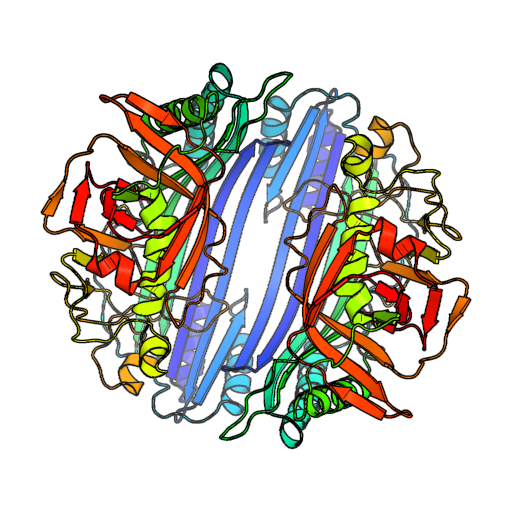5 192 THR A O 1
ATOM 1514 N N . ILE A 1 193 ? -24.797 -13.375 4.141 1 98.25 193 ILE A N 1
ATOM 1515 C CA . ILE A 1 193 ? -25.875 -13.352 5.129 1 98.25 193 ILE A CA 1
ATOM 1516 C C . ILE A 1 193 ? -25.625 -14.422 6.191 1 98.25 193 ILE A C 1
ATOM 1518 O O . ILE A 1 193 ? -25.703 -14.148 7.391 1 98.25 193 ILE A O 1
ATOM 1522 N N . SER A 1 194 ? -25.312 -15.547 5.742 1 97.38 194 SER A N 1
ATOM 1523 C CA . SER A 1 194 ? -25.078 -16.672 6.641 1 97.38 194 SER A CA 1
ATOM 1524 C C . SER A 1 194 ? -23.953 -16.375 7.621 1 97.38 194 SER A C 1
ATOM 1526 O O . SER A 1 194 ? -24.094 -16.594 8.828 1 97.38 194 SER A O 1
ATOM 1528 N N . LYS A 1 195 ? -22.875 -15.859 7.148 1 97.69 195 LYS A N 1
ATOM 1529 C CA . LYS A 1 195 ? -21.703 -15.602 7.992 1 97.69 195 LYS A CA 1
ATOM 1530 C C . LYS A 1 195 ? -21.984 -14.461 8.961 1 97.69 195 LYS A C 1
ATOM 1532 O O . LYS A 1 195 ? -21.547 -14.492 10.117 1 97.69 195 LYS A O 1
ATOM 1537 N N . VAL A 1 196 ? -22.656 -13.422 8.453 1 97.81 196 VAL A N 1
ATOM 1538 C CA . VAL A 1 196 ? -23.016 -12.336 9.352 1 97.81 196 VAL A CA 1
ATOM 1539 C C . VAL A 1 196 ? -23.875 -12.875 10.492 1 97.81 196 VAL A C 1
ATOM 1541 O O . VAL A 1 196 ? -23.656 -12.547 11.664 1 97.81 196 VAL A O 1
ATOM 1544 N N . ARG A 1 197 ? -24.812 -13.742 10.219 1 96.94 197 ARG A N 1
ATOM 1545 C CA . ARG A 1 197 ? -25.719 -14.305 11.219 1 96.94 197 ARG A CA 1
ATOM 1546 C C . ARG A 1 197 ? -24.938 -15.109 12.258 1 96.94 197 ARG A C 1
ATOM 1548 O O . ARG A 1 197 ? -25.281 -15.102 13.438 1 96.94 197 ARG A O 1
ATOM 1555 N N . LEU A 1 198 ? -23.906 -15.727 11.867 1 96.56 198 LEU A N 1
ATOM 1556 C CA . LEU A 1 198 ? -23.094 -16.547 12.758 1 96.56 198 LEU A CA 1
ATOM 1557 C C . LEU A 1 198 ? -22.375 -15.672 13.789 1 96.56 198 LEU A C 1
ATOM 1559 O O . LEU A 1 198 ? -21.938 -16.172 14.82 1 96.56 198 LEU A O 1
ATOM 1563 N N . THR A 1 199 ? -22.203 -14.406 13.484 1 96 199 THR A N 1
ATOM 1564 C CA . THR A 1 199 ? -21.422 -13.555 14.359 1 96 199 THR A CA 1
ATOM 1565 C C . THR A 1 199 ? -22.297 -12.914 15.43 1 96 199 THR A C 1
ATOM 1567 O O . THR A 1 199 ? -21.797 -12.25 16.344 1 96 199 THR A O 1
ATOM 1570 N N . ILE A 1 200 ? -23.609 -13.141 15.367 1 95.06 200 ILE A N 1
ATOM 1571 C CA . ILE A 1 200 ? -24.547 -12.477 16.266 1 95.06 200 ILE A CA 1
ATOM 1572 C C . ILE A 1 200 ? -24.453 -13.102 17.656 1 95.06 200 ILE A C 1
ATOM 1574 O O . ILE A 1 200 ? -24.328 -12.391 18.656 1 95.06 200 ILE A O 1
ATOM 1578 N N . ASP A 1 201 ? -24.547 -14.359 17.734 1 93 201 ASP A N 1
ATOM 1579 C CA . ASP A 1 201 ? -24.531 -15.062 19.016 1 93 201 ASP A CA 1
ATOM 1580 C C . ASP A 1 201 ? -23.297 -15.953 19.125 1 93 201 ASP A C 1
ATOM 1582 O O . ASP A 1 201 ? -23.422 -17.156 19.344 1 93 201 ASP A O 1
ATOM 1586 N N . ARG A 1 202 ? -22.172 -15.305 19.125 1 94.88 202 ARG A N 1
ATOM 1587 C CA . ARG A 1 202 ? -20.922 -16.047 19.188 1 94.88 202 ARG A CA 1
ATOM 1588 C C . ARG A 1 202 ? -20.578 -16.422 20.625 1 94.88 202 ARG A C 1
ATOM 1590 O O . ARG A 1 202 ? -20.906 -15.688 21.562 1 94.88 202 ARG A O 1
ATOM 1597 N N . VAL A 1 203 ? -19.844 -17.531 20.719 1 94.12 203 VAL A N 1
ATOM 1598 C CA . VAL A 1 203 ? -19.453 -18.016 22.047 1 94.12 203 VAL A CA 1
ATOM 1599 C C . VAL A 1 203 ? -17.938 -18.156 22.109 1 94.12 203 VAL A C 1
ATOM 1601 O O . VAL A 1 203 ? -17.266 -18.172 21.078 1 94.12 203 VAL A O 1
ATOM 1604 N N . LYS A 1 204 ? -17.453 -18.188 23.328 1 94.25 204 LYS A N 1
ATOM 1605 C CA . LYS A 1 204 ? -16.062 -18.578 23.531 1 94.25 204 LYS A CA 1
ATOM 1606 C C . LYS A 1 204 ? -15.906 -20.094 23.469 1 94.25 204 LYS A C 1
ATOM 1608 O O . LYS A 1 204 ? -16.797 -20.828 23.891 1 94.25 204 LYS A O 1
ATOM 1613 N N . LEU A 1 205 ? -14.82 -20.453 22.953 1 91.94 205 LEU A N 1
ATOM 1614 C CA . LEU A 1 205 ? -14.57 -21.891 22.922 1 91.94 205 LEU A CA 1
ATOM 1615 C C . LEU A 1 205 ? -14.422 -22.438 24.328 1 91.94 205 LEU A C 1
ATOM 1617 O O . LEU A 1 205 ? -13.719 -21.875 25.156 1 91.94 205 LEU A O 1
ATOM 1621 N N . ASP A 1 206 ? -15.094 -23.469 24.562 1 85.69 206 ASP A N 1
ATOM 1622 C CA . ASP A 1 206 ? -15.047 -24.109 25.875 1 85.69 206 ASP A CA 1
ATOM 1623 C C . ASP A 1 206 ? -13.789 -24.969 26.031 1 85.69 206 ASP A C 1
ATOM 1625 O O . ASP A 1 206 ? -13.273 -25.125 27.141 1 85.69 206 ASP A O 1
ATOM 1629 N N . SER A 1 207 ? -13.391 -25.547 25.016 1 87.44 207 SER A N 1
ATOM 1630 C CA . SER A 1 207 ? -12.219 -26.422 25 1 87.44 207 SER A CA 1
ATOM 1631 C C . SER A 1 207 ? -11.43 -26.25 23.703 1 87.44 207 SER A C 1
ATOM 1633 O O . SER A 1 207 ? -11.953 -25.75 22.703 1 87.44 207 SER A O 1
ATOM 1635 N N . LYS A 1 208 ? -10.234 -26.688 23.859 1 90.12 208 LYS A N 1
ATOM 1636 C CA . LYS A 1 208 ? -9.398 -26.672 22.656 1 90.12 208 LYS A CA 1
ATOM 1637 C C . LYS A 1 208 ? -9.922 -27.641 21.609 1 90.12 208 LYS A C 1
ATOM 1639 O O . LYS A 1 208 ? -10.094 -28.828 21.891 1 90.12 208 LYS A O 1
ATOM 1644 N N . PRO A 1 209 ? -10.141 -27.141 20.438 1 94.19 209 PRO A N 1
ATOM 1645 C CA . PRO A 1 209 ? -10.609 -28.062 19.406 1 94.19 209 PRO A CA 1
ATOM 1646 C C . PRO A 1 209 ? -9.547 -29.062 18.969 1 94.19 209 PRO A C 1
ATOM 1648 O O . PRO A 1 209 ? -8.367 -28.719 18.891 1 94.19 209 PRO A O 1
ATOM 1651 N N . LYS A 1 210 ? -10.023 -30.25 18.688 1 92.38 210 LYS A N 1
ATOM 1652 C CA . LYS A 1 210 ? -9.109 -31.281 18.219 1 92.38 210 LYS A CA 1
ATOM 1653 C C . LYS A 1 210 ? -8.75 -31.062 16.75 1 92.38 210 LYS A C 1
ATOM 1655 O O . LYS A 1 210 ? -7.629 -31.359 16.328 1 92.38 210 LYS A O 1
ATOM 1660 N N . ARG A 1 211 ? -9.781 -30.656 16.016 1 96 211 ARG A N 1
ATOM 1661 C CA . ARG A 1 211 ? -9.617 -30.453 14.586 1 96 211 ARG A CA 1
ATOM 1662 C C . ARG A 1 211 ? -9.969 -29.016 14.203 1 96 211 ARG A C 1
ATOM 1664 O O . ARG A 1 211 ? -10.93 -28.453 14.719 1 96 211 ARG A O 1
ATOM 1671 N N . VAL A 1 212 ? -9.078 -28.516 13.391 1 98.25 212 VAL A N 1
ATOM 1672 C CA . VAL A 1 212 ? -9.32 -27.219 12.766 1 98.25 212 VAL A CA 1
ATOM 1673 C C . VAL A 1 212 ? -9.562 -27.391 11.273 1 98.25 212 VAL A C 1
ATOM 1675 O O . VAL A 1 212 ? -8.852 -28.141 10.609 1 98.25 212 VAL A O 1
ATOM 1678 N N . VAL A 1 213 ? -10.617 -26.797 10.781 1 98.56 213 VAL A N 1
ATOM 1679 C CA . VAL A 1 213 ? -10.891 -26.828 9.352 1 98.56 213 VAL A CA 1
ATOM 1680 C C . VAL A 1 213 ? -10.648 -25.438 8.75 1 98.56 213 VAL A C 1
ATOM 1682 O O . VAL A 1 213 ? -11.336 -24.469 9.102 1 98.56 213 VAL A O 1
ATOM 1685 N N . LEU A 1 214 ? -9.67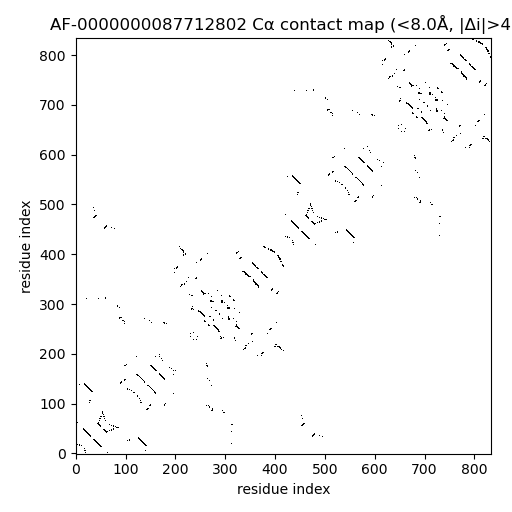2 -25.281 7.883 1 98.75 214 LEU A N 1
ATOM 1686 C CA . LEU A 1 214 ? -9.57 -24.094 7.047 1 98.75 214 LEU A CA 1
ATOM 1687 C C . LEU A 1 214 ? -10.492 -24.203 5.836 1 98.75 214 LEU A C 1
ATOM 1689 O O . LEU A 1 214 ? -10.289 -25.062 4.973 1 98.75 214 LEU A O 1
ATOM 1693 N N . ASN A 1 215 ? -11.492 -23.391 5.82 1 98.19 215 ASN A N 1
ATOM 1694 C CA . ASN A 1 215 ? -12.258 -23.422 4.582 1 98.19 215 ASN A CA 1
ATOM 1695 C C . ASN A 1 215 ? -11.484 -22.797 3.428 1 98.19 215 ASN A C 1
ATOM 1697 O O . ASN A 1 215 ? -10.344 -22.344 3.605 1 98.19 215 ASN A O 1
ATOM 1701 N N . SER A 1 216 ? -12.039 -22.781 2.256 1 98 216 SER A N 1
ATOM 1702 C CA . SER A 1 216 ? -11.32 -22.391 1.052 1 98 216 SER A CA 1
ATOM 1703 C C . SER A 1 216 ? -10.773 -20.969 1.179 1 98 216 SER A C 1
ATOM 1705 O O . SER A 1 216 ? -9.672 -20.672 0.708 1 98 216 SER A O 1
ATOM 1707 N N . LYS A 1 217 ? -11.516 -20.062 1.753 1 97.88 217 LYS A N 1
ATOM 1708 C CA . LYS A 1 217 ? -11.086 -18.688 1.944 1 97.88 217 LYS A CA 1
ATOM 1709 C C . LYS A 1 217 ? -9.875 -18.609 2.869 1 97.88 217 LYS A C 1
ATOM 1711 O O . LYS A 1 217 ? -8.891 -17.922 2.562 1 97.88 217 LYS A O 1
ATOM 1716 N N . ALA A 1 218 ? -9.969 -19.312 3.932 1 98.5 218 ALA A N 1
ATOM 1717 C CA . ALA A 1 218 ? -8.852 -19.344 4.875 1 98.5 218 ALA A CA 1
ATOM 1718 C C . ALA A 1 218 ? -7.617 -19.969 4.246 1 98.5 218 ALA A C 1
ATOM 1720 O O . ALA A 1 218 ? -6.488 -19.578 4.547 1 98.5 218 ALA A O 1
ATOM 1721 N N . VAL A 1 219 ? -7.832 -20.953 3.449 1 98.62 219 VAL A N 1
ATOM 1722 C CA . VAL A 1 219 ? -6.723 -21.562 2.717 1 98.62 219 VAL A CA 1
ATOM 1723 C C . VAL A 1 219 ? -6.039 -20.5 1.856 1 98.62 219 VAL A C 1
ATOM 1725 O O . VAL A 1 219 ? -4.809 -20.391 1.851 1 98.62 219 VAL A O 1
ATOM 1728 N N . SER A 1 220 ? -6.801 -19.75 1.234 1 98.38 220 SER A N 1
ATOM 1729 C CA . SER A 1 220 ? -6.273 -18.703 0.368 1 98.38 220 SER A CA 1
ATOM 1730 C C . SER A 1 220 ? -5.559 -17.625 1.177 1 98.38 220 SER A C 1
ATOM 1732 O O . SER A 1 220 ? -4.531 -17.094 0.745 1 98.38 220 SER A O 1
ATOM 1734 N N . GLU A 1 221 ? -6.059 -17.312 2.336 1 98.19 221 GLU A N 1
ATOM 1735 C CA . GLU A 1 221 ? -5.539 -16.203 3.115 1 98.19 221 GLU A CA 1
ATOM 1736 C C . GLU A 1 221 ? -4.305 -16.609 3.916 1 98.19 221 GLU A C 1
ATOM 1738 O O . GLU A 1 221 ? -3.422 -15.789 4.172 1 98.19 221 GLU A O 1
ATOM 1743 N N . LEU A 1 222 ? -4.234 -17.844 4.281 1 98.44 222 LEU A N 1
ATOM 1744 C CA . LEU A 1 222 ? -3.191 -18.25 5.219 1 98.44 222 LEU A CA 1
ATOM 1745 C C . LEU A 1 222 ? -2.217 -19.219 4.559 1 98.44 222 LEU A C 1
ATOM 1747 O O . LEU A 1 222 ? -1.027 -18.922 4.426 1 98.44 222 LEU A O 1
ATOM 1751 N N . LEU A 1 223 ? -2.695 -20.328 4.078 1 98.5 223 LEU A N 1
ATOM 1752 C CA . LEU A 1 223 ? -1.836 -21.391 3.547 1 98.5 223 LEU A CA 1
ATOM 1753 C C . LEU A 1 223 ? -1.148 -20.938 2.264 1 98.5 223 LEU A C 1
ATOM 1755 O O . LEU A 1 223 ? 0.055 -21.141 2.092 1 98.5 223 LEU A O 1
ATOM 1759 N N . TYR A 1 224 ? -1.869 -20.25 1.457 1 98.38 224 TYR A N 1
ATOM 1760 C CA . TYR A 1 224 ? -1.374 -19.891 0.133 1 98.38 224 TYR A CA 1
ATOM 1761 C C . TYR A 1 224 ? -0.16 -18.969 0.235 1 98.38 224 TYR A C 1
ATOM 1763 O O . TYR A 1 224 ? 0.88 -19.234 -0.372 1 98.38 224 TYR A O 1
ATOM 1771 N N . PRO A 1 225 ? -0.299 -17.891 0.929 1 98.62 225 PRO A N 1
ATOM 1772 C CA . PRO A 1 225 ? 0.889 -17.031 0.97 1 98.62 225 PRO A CA 1
ATOM 1773 C C . PRO A 1 225 ? 2.121 -17.75 1.503 1 98.62 225 PRO A C 1
ATOM 1775 O O . PRO A 1 225 ? 3.234 -17.531 1.024 1 98.62 225 PRO A O 1
ATOM 1778 N N . LEU A 1 226 ? 1.998 -18.594 2.43 1 98.19 226 LEU A N 1
ATOM 1779 C CA . LEU A 1 226 ? 3.115 -19.344 2.977 1 98.19 226 LEU A CA 1
ATOM 1780 C C . LEU A 1 226 ? 3.678 -20.312 1.935 1 98.19 226 LEU A C 1
ATOM 1782 O O . LEU A 1 226 ? 4.898 -20.438 1.8 1 98.19 226 LEU A O 1
ATOM 1786 N N . LEU A 1 227 ? 2.797 -20.922 1.219 1 98.44 227 LEU A N 1
ATOM 1787 C CA . LEU A 1 227 ? 3.219 -21.844 0.163 1 98.44 227 LEU A CA 1
ATOM 1788 C C . LEU A 1 227 ? 3.934 -21.094 -0.954 1 98.44 227 LEU A C 1
ATOM 1790 O O . LEU A 1 227 ? 4.984 -21.531 -1.429 1 98.44 227 LEU A O 1
ATOM 1794 N N . ALA A 1 228 ? 3.355 -20.016 -1.341 1 98.62 228 ALA A N 1
ATOM 1795 C CA . ALA A 1 228 ? 3.924 -19.219 -2.424 1 98.62 228 ALA A CA 1
ATOM 1796 C C . ALA A 1 228 ? 5.344 -18.781 -2.092 1 98.62 228 ALA A C 1
ATOM 1798 O O . ALA A 1 228 ? 6.23 -18.797 -2.951 1 98.62 228 ALA A O 1
ATOM 1799 N N . TYR A 1 229 ? 5.543 -18.391 -0.891 1 98.31 229 TYR A N 1
ATOM 1800 C CA . TYR A 1 229 ? 6.875 -18 -0.434 1 98.31 229 TYR A CA 1
ATOM 1801 C C . TYR A 1 229 ? 7.828 -19.203 -0.477 1 98.31 229 TYR A C 1
ATOM 1803 O O . TYR A 1 229 ? 8.977 -19.062 -0.893 1 98.31 229 TYR A O 1
ATOM 1811 N N . SER A 1 230 ? 7.348 -20.281 -0.131 1 98.44 230 SER A N 1
ATOM 1812 C CA . SER A 1 230 ? 8.18 -21.453 0.074 1 98.44 230 SER A CA 1
ATOM 1813 C C . SER A 1 230 ? 8.625 -22.062 -1.255 1 98.44 230 SER A C 1
ATOM 1815 O O . SER A 1 230 ? 9.68 -22.688 -1.331 1 98.44 230 SER A O 1
ATOM 1817 N N . VAL A 1 231 ? 7.887 -21.875 -2.254 1 98.56 231 VAL A N 1
ATOM 1818 C CA . VAL A 1 231 ? 8.195 -22.531 -3.521 1 98.56 231 VAL A CA 1
ATOM 1819 C C . VAL A 1 231 ? 8.992 -21.578 -4.414 1 98.56 231 VAL A C 1
ATOM 1821 O O . VAL A 1 231 ? 9.328 -21.922 -5.547 1 98.56 231 VAL A O 1
ATOM 1824 N N . ASN A 1 232 ? 9.242 -20.406 -3.957 1 98.69 232 ASN A N 1
ATOM 1825 C CA . ASN A 1 232 ? 10.055 -19.422 -4.664 1 98.69 232 ASN A CA 1
ATOM 1826 C C . ASN A 1 232 ? 11.516 -19.844 -4.73 1 98.69 232 ASN A C 1
ATOM 1828 O O . ASN A 1 232 ? 12.164 -20.016 -3.697 1 98.69 232 ASN A O 1
ATOM 1832 N N . ALA A 1 233 ? 12.086 -19.938 -5.891 1 98.56 233 ALA A N 1
ATOM 1833 C CA . ALA A 1 233 ? 13.43 -20.484 -6.094 1 98.56 233 ALA A CA 1
ATOM 1834 C C . ALA A 1 233 ? 14.477 -19.641 -5.387 1 98.56 233 ALA A C 1
ATOM 1836 O O . ALA A 1 233 ? 15.469 -20.156 -4.871 1 98.56 233 ALA A O 1
ATOM 1837 N N . GLU A 1 234 ? 14.281 -18.359 -5.473 1 97.12 234 GLU A N 1
ATOM 1838 C CA . GLU A 1 234 ? 15.234 -17.484 -4.793 1 97.12 234 GLU A CA 1
ATOM 1839 C C . GLU A 1 234 ? 15.281 -17.781 -3.295 1 97.12 234 GLU A C 1
ATOM 1841 O O . GLU A 1 234 ? 16.359 -17.891 -2.713 1 97.12 234 GLU A O 1
ATOM 1846 N N . ASN A 1 235 ? 14.109 -17.922 -2.723 1 97 235 ASN A N 1
ATOM 1847 C CA . ASN A 1 235 ? 14.047 -18.219 -1.293 1 97 235 ASN A CA 1
ATOM 1848 C C . ASN A 1 235 ? 14.664 -19.578 -0.967 1 97 235 ASN A C 1
ATOM 1850 O O . ASN A 1 235 ? 15.359 -19.719 0.037 1 97 235 ASN A O 1
ATOM 1854 N N . VAL A 1 236 ? 14.445 -20.531 -1.771 1 97.31 236 VAL A N 1
ATOM 1855 C CA . VAL A 1 236 ? 15.023 -21.859 -1.58 1 97.31 236 VAL A CA 1
ATOM 1856 C C . VAL A 1 236 ? 16.547 -21.781 -1.688 1 97.31 236 VAL A C 1
ATOM 1858 O O . VAL A 1 236 ? 17.266 -22.312 -0.844 1 97.31 236 VAL A O 1
ATOM 1861 N N . TYR A 1 237 ? 16.953 -21.109 -2.732 1 96.44 237 TYR A N 1
ATOM 1862 C CA . TYR A 1 237 ? 18.391 -21 -2.986 1 96.44 237 TYR A CA 1
ATOM 1863 C C . TYR A 1 237 ? 19.094 -20.328 -1.813 1 96.44 237 TYR A C 1
ATOM 1865 O O . TYR A 1 237 ? 20.188 -20.75 -1.419 1 96.44 237 TYR A O 1
ATOM 1873 N N . ARG A 1 238 ? 18.469 -19.344 -1.246 1 93.69 238 ARG A N 1
ATOM 1874 C CA . ARG A 1 238 ? 19.078 -18.578 -0.165 1 93.69 238 ARG A CA 1
ATOM 1875 C C . ARG A 1 238 ? 18.828 -19.234 1.186 1 93.69 238 ARG A C 1
ATOM 1877 O O . ARG A 1 238 ? 19.141 -18.672 2.23 1 93.69 238 ARG A O 1
ATOM 1884 N N . LYS A 1 239 ? 18.203 -20.422 1.188 1 93.88 239 LYS A N 1
ATOM 1885 C CA . LYS A 1 239 ? 17.922 -21.203 2.385 1 93.88 239 LYS A CA 1
ATOM 1886 C C . LYS A 1 239 ? 16.969 -20.469 3.318 1 93.88 239 LYS A C 1
ATOM 1888 O O . LYS A 1 239 ? 17.156 -20.469 4.539 1 93.88 239 LYS A O 1
ATOM 1893 N N . LYS A 1 240 ? 16.031 -19.797 2.666 1 93.94 240 LYS A N 1
ATOM 1894 C CA . LYS A 1 240 ? 15.047 -19.047 3.424 1 93.94 240 LYS A CA 1
ATOM 1895 C C . LYS A 1 240 ? 13.68 -19.719 3.383 1 93.94 240 LYS A C 1
ATOM 1897 O O . LYS A 1 240 ? 12.75 -19.297 4.078 1 93.94 240 LYS A O 1
ATOM 1902 N N . SER A 1 241 ? 13.539 -20.703 2.641 1 97.25 241 SER A N 1
ATOM 1903 C CA . SER A 1 241 ? 12.281 -21.438 2.576 1 97.25 241 SER A CA 1
ATOM 1904 C C . SER A 1 241 ? 12.141 -22.406 3.756 1 97.25 241 SER A C 1
ATOM 1906 O O . SER A 1 241 ? 13.094 -23.094 4.117 1 97.25 241 SER A O 1
ATOM 1908 N N . PRO A 1 242 ? 10.977 -22.438 4.297 1 97.62 242 PRO A N 1
ATOM 1909 C CA . PRO A 1 242 ? 10.766 -23.406 5.383 1 97.62 242 PRO A CA 1
ATOM 1910 C C . PRO A 1 242 ? 10.672 -24.844 4.883 1 97.62 242 PRO A C 1
ATOM 1912 O O . PRO A 1 242 ? 10.703 -25.781 5.684 1 97.62 242 PRO A O 1
ATOM 1915 N N . LEU A 1 243 ? 10.531 -25.078 3.641 1 97.94 243 LEU A N 1
ATOM 1916 C CA . LEU A 1 243 ? 10.422 -26.422 3.059 1 97.94 243 LEU A CA 1
ATOM 1917 C C . LEU A 1 243 ? 11.703 -26.781 2.311 1 97.94 243 LEU A C 1
ATOM 1919 O O . LEU A 1 243 ? 12.422 -25.906 1.836 1 97.94 243 LEU A O 1
ATOM 1923 N N . SER A 1 244 ? 11.867 -28.078 2.207 1 97.19 244 SER A N 1
ATOM 1924 C CA . SER A 1 244 ? 13.031 -28.594 1.487 1 97.19 244 SER A CA 1
ATOM 1925 C C . SER A 1 244 ? 12.609 -29.516 0.348 1 97.19 244 SER A C 1
ATOM 1927 O O . SER A 1 244 ? 11.82 -30.453 0.55 1 97.19 244 SER A O 1
ATOM 1929 N N . VAL A 1 245 ? 13.219 -29.25 -0.747 1 96.62 245 VAL A N 1
ATOM 1930 C CA . VAL A 1 245 ? 12.898 -30.078 -1.912 1 96.62 245 VAL A CA 1
ATOM 1931 C C . VAL A 1 245 ? 13.25 -31.531 -1.635 1 96.62 245 VAL A C 1
ATOM 1933 O O . VAL A 1 245 ? 14.305 -31.828 -1.079 1 96.62 245 VAL A O 1
ATOM 1936 N N . GLY A 1 246 ? 12.344 -32.406 -2.002 1 97.06 246 GLY A N 1
ATOM 1937 C CA . GLY A 1 246 ? 12.578 -33.844 -1.821 1 97.06 246 GLY A CA 1
ATOM 1938 C C . GLY A 1 246 ? 11.984 -34.375 -0.534 1 97.06 246 GLY A C 1
ATOM 1939 O O . GLY A 1 246 ? 11.82 -35.594 -0.38 1 97.06 246 GLY A O 1
ATOM 1940 N N . GLU A 1 247 ? 11.664 -33.562 0.362 1 97.88 247 GLU A N 1
ATOM 1941 C CA . GLU A 1 247 ? 11.102 -34 1.637 1 97.88 247 GLU A CA 1
ATOM 1942 C C . GLU A 1 247 ? 9.594 -34.188 1.531 1 97.88 247 GLU A C 1
ATOM 1944 O O . GLU A 1 247 ? 8.945 -33.656 0.631 1 97.88 247 GLU A O 1
ATOM 1949 N N . ILE A 1 248 ? 9.078 -35 2.451 1 97.94 248 ILE A N 1
ATOM 1950 C CA . ILE A 1 248 ? 7.66 -35.344 2.447 1 97.94 248 ILE A CA 1
ATOM 1951 C C . ILE A 1 248 ? 6.93 -34.562 3.525 1 97.94 248 ILE A C 1
ATOM 1953 O O . ILE A 1 248 ? 7.32 -34.594 4.695 1 97.94 248 ILE A O 1
ATOM 1957 N N . TYR A 1 249 ? 5.953 -33.844 3.061 1 97.31 249 TYR A N 1
ATOM 1958 C CA . TYR A 1 249 ? 5.129 -33.094 3.98 1 97.31 249 TYR A CA 1
ATOM 1959 C C . TYR A 1 249 ? 3.662 -33.469 3.859 1 97.31 249 TYR A C 1
ATOM 1961 O O . TYR A 1 249 ? 2.912 -32.875 3.09 1 97.31 249 TYR A O 1
ATOM 1969 N N . GLY A 1 250 ? 3.256 -34.438 4.566 1 95.69 250 GLY A N 1
ATOM 1970 C CA . GLY A 1 250 ? 1.855 -34.844 4.609 1 95.69 250 GLY A CA 1
ATOM 1971 C C . GLY A 1 250 ? 1.401 -35.562 3.365 1 95.69 250 GLY A C 1
ATOM 1972 O O . GLY A 1 250 ? 2.119 -36.438 2.85 1 95.69 250 GLY A O 1
ATOM 1973 N N . ASN A 1 251 ? 0.065 -35.312 3.043 1 95.88 251 ASN A N 1
ATOM 1974 C CA . ASN A 1 251 ? -0.572 -36.062 1.948 1 95.88 251 ASN A CA 1
ATOM 1975 C C . ASN A 1 251 ? -1.475 -35.125 1.124 1 95.88 251 ASN A C 1
ATOM 1977 O O . ASN A 1 251 ? -2.672 -35.406 0.99 1 95.88 251 ASN A O 1
ATOM 1981 N N . ILE A 1 252 ? -0.829 -34.156 0.5 1 97.62 252 ILE A N 1
ATOM 1982 C CA . ILE A 1 252 ? -1.548 -33.188 -0.324 1 97.62 252 ILE A CA 1
ATOM 1983 C C . ILE A 1 252 ? -0.825 -33.031 -1.657 1 97.62 252 ILE A C 1
ATOM 1985 O O . ILE A 1 252 ? 0.392 -33.188 -1.74 1 97.62 252 ILE A O 1
ATOM 1989 N N . THR A 1 253 ? -1.593 -32.688 -2.654 1 98.38 253 THR A N 1
ATOM 1990 C CA . THR A 1 253 ? -1.032 -32.312 -3.945 1 98.38 253 THR A CA 1
ATOM 1991 C C . THR A 1 253 ? -1.297 -30.844 -4.23 1 98.38 253 THR A C 1
ATOM 1993 O O . THR A 1 253 ? -2.412 -30.359 -4.031 1 98.38 253 THR A O 1
ATOM 1996 N N . VAL A 1 254 ? -0.267 -30.109 -4.562 1 98.62 254 VAL A N 1
ATOM 1997 C CA . VAL A 1 254 ? -0.346 -28.703 -4.895 1 98.62 254 VAL A CA 1
ATOM 1998 C C . VAL A 1 254 ? 0.191 -28.469 -6.305 1 98.62 254 VAL A C 1
ATOM 2000 O O . VAL A 1 254 ? 1.318 -28.859 -6.617 1 98.62 254 VAL A O 1
ATOM 2003 N N . VAL A 1 255 ? -0.609 -27.844 -7.145 1 98.69 255 VAL A N 1
ATOM 2004 C CA . VAL A 1 255 ? -0.236 -27.609 -8.531 1 98.69 255 VAL A CA 1
ATOM 2005 C C . VAL A 1 255 ? -0.396 -26.125 -8.867 1 98.69 255 VAL A C 1
ATOM 2007 O O . VAL A 1 255 ? -1.419 -25.516 -8.539 1 98.69 255 VAL A O 1
ATOM 2010 N N . ASP A 1 256 ? 0.643 -25.484 -9.406 1 98.75 256 ASP A N 1
ATOM 2011 C CA . ASP A 1 256 ? 0.52 -24.172 -10.031 1 98.75 256 ASP A CA 1
ATOM 2012 C C . ASP A 1 256 ? 0.056 -24.297 -11.484 1 98.75 256 ASP A C 1
ATOM 2014 O O . ASP A 1 256 ? 0.796 -24.797 -12.336 1 98.75 256 ASP A O 1
ATOM 2018 N N . ASP A 1 257 ? -1.141 -23.844 -11.734 1 98.19 257 ASP A N 1
ATOM 2019 C CA . ASP A 1 257 ? -1.755 -24.031 -13.047 1 98.19 257 ASP A CA 1
ATOM 2020 C C . ASP A 1 257 ? -2.068 -22.703 -13.711 1 98.19 257 ASP A C 1
ATOM 2022 O O . ASP A 1 257 ? -3.117 -22.109 -13.461 1 98.19 257 ASP A O 1
ATOM 2026 N N . PRO A 1 258 ? -1.247 -22.25 -14.672 1 98.25 258 PRO A N 1
ATOM 2027 C CA . PRO A 1 258 ? -1.472 -20.984 -15.359 1 98.25 258 PRO A CA 1
ATOM 2028 C C . PRO A 1 258 ? -2.523 -21.078 -16.453 1 98.25 258 PRO A C 1
ATOM 2030 O O . PRO A 1 258 ? -2.799 -20.094 -17.141 1 98.25 258 PRO A O 1
ATOM 2033 N N . HIS A 1 259 ? -3.244 -22.234 -16.625 1 97.81 259 HIS A N 1
ATOM 2034 C CA . HIS A 1 259 ? -4.047 -22.438 -17.828 1 97.81 259 HIS A CA 1
ATOM 2035 C C . HIS A 1 259 ? -5.535 -22.5 -17.484 1 97.81 259 HIS A C 1
ATOM 2037 O O . HIS A 1 259 ? -6.359 -22.797 -18.359 1 97.81 259 HIS A O 1
ATOM 2043 N N . ASP A 1 260 ? -5.895 -22.281 -16.266 1 95.06 260 ASP A N 1
ATOM 2044 C CA . ASP A 1 260 ? -7.301 -22.125 -15.914 1 95.06 260 ASP A CA 1
ATOM 2045 C C . ASP A 1 260 ? -7.867 -20.828 -16.484 1 95.06 260 ASP A C 1
ATOM 2047 O O . ASP A 1 260 ? -7.703 -19.766 -15.883 1 95.06 260 ASP A O 1
ATOM 2051 N N . ASP A 1 261 ? -8.57 -20.859 -17.562 1 93.38 261 ASP A N 1
ATOM 2052 C CA . ASP A 1 261 ? -8.922 -19.641 -18.297 1 93.38 261 ASP A CA 1
ATOM 2053 C C . ASP A 1 261 ? -9.977 -18.828 -17.547 1 93.38 261 ASP A C 1
ATOM 2055 O O . ASP A 1 261 ? -10.383 -17.766 -18 1 93.38 261 ASP A O 1
ATOM 2059 N N . LYS A 1 262 ? -10.398 -19.328 -16.406 1 94.62 262 LYS A N 1
ATOM 2060 C CA . LYS A 1 262 ? -11.336 -18.562 -15.594 1 94.62 262 LYS A CA 1
ATOM 2061 C C . LYS A 1 262 ? -10.594 -17.734 -14.547 1 94.62 262 LYS A C 1
ATOM 2063 O O . LYS A 1 262 ? -11.164 -16.812 -13.961 1 94.62 262 LYS A O 1
ATOM 2068 N N . SER A 1 263 ? -9.398 -18.094 -14.289 1 96.62 263 SER A N 1
ATOM 2069 C CA . SER A 1 263 ? -8.641 -17.484 -13.211 1 96.62 263 SER A CA 1
ATOM 2070 C C . SER A 1 263 ? -8.031 -16.156 -13.641 1 96.62 263 SER A C 1
ATOM 2072 O O . SER A 1 263 ? -7.461 -16.047 -14.727 1 96.62 263 SER A O 1
ATOM 2074 N N . ASP A 1 264 ? -8.055 -15.195 -12.742 1 96.88 264 ASP A N 1
ATOM 2075 C CA . ASP A 1 264 ? -7.426 -13.906 -12.984 1 96.88 264 ASP A CA 1
ATOM 2076 C C . ASP A 1 264 ? -5.902 -14.031 -13.023 1 96.88 264 ASP A C 1
ATOM 2078 O O . ASP A 1 264 ? -5.207 -13.102 -13.43 1 96.88 264 ASP A O 1
ATOM 2082 N N . TYR A 1 265 ? -5.391 -15.18 -12.703 1 97.75 265 TYR A N 1
ATOM 2083 C CA . TYR A 1 265 ? -3.953 -15.352 -12.555 1 97.75 265 TYR A CA 1
ATOM 2084 C C . TYR A 1 265 ? -3.385 -16.203 -13.68 1 97.75 265 TYR A C 1
ATOM 2086 O O . TYR A 1 265 ? -2.176 -16.453 -13.734 1 97.75 265 TYR A O 1
ATOM 2094 N N . SER A 1 266 ? -4.273 -16.609 -14.531 1 97.56 266 SER A N 1
ATOM 2095 C CA . SER A 1 266 ? -3.85 -17.391 -15.688 1 97.56 266 SER A CA 1
ATOM 2096 C C . SER A 1 266 ? -3.129 -16.516 -16.703 1 97.56 266 SER A C 1
ATOM 2098 O O . SER A 1 266 ? -3.365 -15.312 -16.781 1 97.56 266 SER A O 1
ATOM 2100 N N . ARG A 1 267 ? -2.281 -17.156 -17.453 1 98.38 267 ARG A N 1
ATOM 2101 C CA . ARG A 1 267 ? -1.473 -16.438 -18.453 1 98.38 267 ARG A CA 1
ATOM 2102 C C . ARG A 1 267 ? -0.857 -17.422 -19.453 1 98.38 267 ARG A C 1
ATOM 2104 O O . ARG A 1 267 ? -0.456 -18.516 -19.078 1 98.38 267 ARG A O 1
ATOM 2111 N N . SER A 1 268 ? -0.771 -16.922 -20.688 1 98.62 268 SER A N 1
ATOM 2112 C CA . SER A 1 268 ? -0.194 -17.75 -21.75 1 98.62 268 SER A CA 1
ATOM 2113 C C . SER A 1 268 ? 1.328 -17.766 -21.672 1 98.62 268 SER A C 1
ATOM 2115 O O . SER A 1 268 ? 1.967 -18.734 -22.062 1 98.62 268 SER A O 1
ATOM 2117 N N . PHE A 1 269 ? 1.875 -16.688 -21.234 1 98.81 269 PHE A N 1
ATOM 2118 C CA . PHE A 1 269 ? 3.314 -16.516 -21.078 1 98.81 269 PHE A CA 1
ATOM 2119 C C . PHE A 1 269 ? 3.625 -15.711 -19.812 1 98.81 269 PHE A C 1
ATOM 2121 O O . PHE A 1 269 ? 2.795 -14.938 -19.344 1 98.81 269 PHE A O 1
ATOM 2128 N N . ASP A 1 270 ? 4.781 -15.961 -19.25 1 98.56 270 ASP A N 1
ATOM 2129 C CA . ASP A 1 270 ? 5.113 -15.289 -18 1 98.56 270 ASP A CA 1
ATOM 2130 C C . ASP A 1 270 ? 5.684 -13.898 -18.266 1 98.56 270 ASP A C 1
ATOM 2132 O O . ASP A 1 270 ? 5.613 -13.391 -19.375 1 98.56 270 ASP A O 1
ATOM 2136 N N . GLY A 1 271 ? 6.184 -13.258 -17.281 1 98.5 271 GLY A N 1
ATOM 2137 C CA . GLY A 1 271 ? 6.633 -11.875 -17.359 1 98.5 271 GLY A CA 1
ATOM 2138 C C . GLY A 1 271 ? 7.836 -11.688 -18.266 1 98.5 271 GLY A C 1
ATOM 2139 O O . GLY A 1 271 ? 8.266 -10.555 -18.516 1 98.5 271 GLY A O 1
ATOM 2140 N N . GLU A 1 272 ? 8.391 -12.781 -18.781 1 98.44 272 GLU A N 1
ATOM 2141 C CA . GLU A 1 272 ? 9.531 -12.703 -19.703 1 98.44 272 GLU A CA 1
ATOM 2142 C C . GLU A 1 272 ? 9.203 -13.336 -21.047 1 98.44 272 GLU A C 1
ATOM 2144 O O . GLU A 1 272 ? 10.102 -13.656 -21.828 1 98.44 272 GLU A O 1
ATOM 2149 N N . GLY A 1 273 ? 7.93 -13.547 -21.25 1 98.44 273 GLY A N 1
ATOM 2150 C CA . GLY A 1 273 ? 7.461 -14.031 -22.547 1 98.44 273 GLY A CA 1
ATOM 2151 C C . GLY A 1 273 ? 7.617 -15.531 -22.703 1 98.44 273 GLY A C 1
ATOM 2152 O O . GLY A 1 273 ? 7.426 -16.062 -23.797 1 98.44 273 GLY A O 1
ATOM 2153 N N . GLN A 1 274 ? 7.965 -16.203 -21.703 1 98.69 274 GLN A N 1
ATOM 2154 C CA . GLN A 1 274 ? 8.156 -17.656 -21.781 1 98.69 274 GLN A CA 1
ATOM 2155 C C . GLN A 1 274 ? 6.82 -18.391 -21.688 1 98.69 274 GLN A C 1
ATOM 2157 O O . GLN A 1 274 ? 5.98 -18.047 -20.859 1 98.69 274 GLN A O 1
ATOM 2162 N N . PRO A 1 275 ? 6.66 -19.422 -22.562 1 98.62 275 PRO A N 1
ATOM 2163 C CA . PRO A 1 275 ? 5.422 -20.203 -22.469 1 98.62 275 PRO A CA 1
ATOM 2164 C C . PRO A 1 275 ? 5.227 -20.828 -21.094 1 98.62 275 PRO A C 1
ATOM 2166 O O . PRO A 1 275 ? 6.137 -21.484 -20.578 1 98.62 275 PRO A O 1
ATOM 2169 N N . THR A 1 276 ? 4.035 -20.609 -20.578 1 98.38 276 THR A N 1
ATOM 2170 C CA . THR A 1 276 ? 3.787 -21.141 -19.25 1 98.38 276 THR A CA 1
ATOM 2171 C C . THR A 1 276 ? 3.393 -22.609 -19.297 1 98.38 276 THR A C 1
ATOM 2173 O O . THR A 1 276 ? 2.93 -23.094 -20.344 1 98.38 276 THR A O 1
ATOM 2176 N N . THR A 1 277 ? 3.635 -23.312 -18.219 1 96.88 277 THR A N 1
ATOM 2177 C CA . THR A 1 277 ? 3.262 -24.719 -18.047 1 96.88 277 THR A CA 1
ATOM 2178 C C . THR A 1 277 ? 2.785 -24.984 -16.625 1 96.88 277 THR A C 1
ATOM 2180 O O . THR A 1 277 ? 3.068 -24.203 -15.711 1 96.88 277 THR A O 1
ATOM 2183 N N . GLN A 1 278 ? 2.02 -26.016 -16.547 1 97.81 278 GLN A N 1
ATOM 2184 C CA . GLN A 1 278 ? 1.653 -26.453 -15.211 1 97.81 278 GLN A CA 1
ATOM 2185 C C . GLN A 1 278 ? 2.869 -26.984 -14.453 1 97.81 278 GLN A C 1
ATOM 2187 O O . GLN A 1 278 ? 3.713 -27.672 -15.023 1 97.81 278 GLN A O 1
ATOM 2192 N N . ASN A 1 279 ? 2.979 -26.609 -13.18 1 98.5 279 ASN A N 1
ATOM 2193 C CA . ASN A 1 279 ? 4.055 -27.062 -12.305 1 98.5 279 ASN A CA 1
ATOM 2194 C C . ASN A 1 279 ? 3.512 -27.797 -11.078 1 98.5 279 ASN A C 1
ATOM 2196 O O . ASN A 1 279 ? 2.811 -27.188 -10.258 1 98.5 279 ASN A O 1
ATOM 2200 N N . VAL A 1 280 ? 3.846 -29.094 -10.945 1 98.62 280 VAL A N 1
ATOM 2201 C CA . VAL A 1 280 ? 3.48 -29.828 -9.742 1 98.62 280 VAL A CA 1
ATOM 2202 C C . VAL A 1 280 ? 4.477 -29.531 -8.625 1 98.62 280 VAL A C 1
ATOM 2204 O O . VAL A 1 280 ? 5.613 -30 -8.648 1 98.62 280 VAL A O 1
ATOM 2207 N N . LEU A 1 281 ? 4.047 -28.797 -7.676 1 98.69 281 LEU A N 1
ATOM 2208 C CA . LEU A 1 281 ? 4.934 -28.328 -6.617 1 98.69 281 LEU A CA 1
ATOM 2209 C C . LEU A 1 281 ? 5.066 -29.359 -5.508 1 98.69 281 LEU A C 1
ATOM 2211 O O . LEU A 1 281 ? 6.176 -29.672 -5.066 1 98.69 281 LEU A O 1
ATOM 2215 N N . ILE A 1 282 ? 3.941 -29.828 -5.035 1 98.62 282 ILE A N 1
ATOM 2216 C CA . ILE A 1 282 ? 3.867 -30.922 -4.078 1 98.62 282 ILE A CA 1
ATOM 2217 C C . ILE A 1 282 ? 3.035 -32.062 -4.664 1 98.62 282 ILE A C 1
ATOM 2219 O O . ILE A 1 282 ? 1.916 -31.844 -5.133 1 98.62 282 ILE A O 1
ATOM 2223 N N . HIS A 1 283 ? 3.588 -33.25 -4.688 1 98.19 283 HIS A N 1
ATOM 2224 C CA . HIS A 1 283 ? 2.891 -34.438 -5.164 1 98.19 283 HIS A CA 1
ATOM 2225 C C . HIS A 1 283 ? 2.738 -35.469 -4.051 1 98.19 283 HIS A C 1
ATOM 2227 O O . HIS A 1 283 ? 3.715 -36.125 -3.658 1 98.19 283 HIS A O 1
ATOM 2233 N N . ASN A 1 284 ? 1.507 -35.625 -3.604 1 97.31 284 ASN A N 1
ATOM 2234 C CA . ASN A 1 284 ? 1.219 -36.562 -2.527 1 97.31 284 ASN A CA 1
ATOM 2235 C C . ASN A 1 284 ? 2.146 -36.344 -1.335 1 97.31 284 ASN A C 1
ATOM 2237 O O . ASN A 1 284 ? 2.75 -37.312 -0.837 1 97.31 284 ASN A O 1
ATOM 2241 N N . GLY A 1 285 ? 2.373 -35.125 -1.065 1 97.69 285 GLY A N 1
ATOM 2242 C CA . GLY A 1 285 ? 3.141 -34.781 0.115 1 97.69 285 GLY A CA 1
ATOM 2243 C C . GLY A 1 285 ? 4.598 -34.5 -0.187 1 97.69 285 GLY A C 1
ATOM 2244 O O . GLY A 1 285 ? 5.293 -33.875 0.619 1 97.69 285 GLY A O 1
ATOM 2245 N N . GLU A 1 286 ? 5.074 -34.938 -1.249 1 98.31 286 GLU A N 1
ATOM 2246 C CA . GLU A 1 286 ? 6.477 -34.719 -1.577 1 98.31 286 GLU A CA 1
ATOM 2247 C C . GLU A 1 286 ? 6.688 -33.344 -2.238 1 98.31 286 GLU A C 1
ATOM 2249 O O . GLU A 1 286 ? 6.062 -33.031 -3.256 1 98.31 286 GLU A O 1
ATOM 2254 N N . PHE A 1 287 ? 7.527 -32.562 -1.626 1 98.31 287 PHE A N 1
ATOM 2255 C CA . PHE A 1 287 ? 7.922 -31.297 -2.244 1 98.31 287 PHE A CA 1
ATOM 2256 C C . PHE A 1 287 ? 8.805 -31.531 -3.461 1 98.31 287 PHE A C 1
ATOM 2258 O O . PHE A 1 287 ? 9.992 -31.859 -3.322 1 98.31 287 PHE A O 1
ATOM 2265 N N . LYS A 1 288 ? 8.258 -31.297 -4.676 1 97.25 288 LYS A N 1
ATOM 2266 C CA . LYS A 1 288 ? 8.867 -31.812 -5.898 1 97.25 288 LYS A CA 1
ATOM 2267 C C . LYS A 1 288 ? 9.586 -30.688 -6.66 1 97.25 288 LYS A C 1
ATOM 2269 O O . LYS A 1 288 ? 10.641 -30.922 -7.258 1 97.25 288 LYS A O 1
ATOM 2274 N N . ALA A 1 289 ? 9 -29.562 -6.672 1 97.56 289 ALA A N 1
ATOM 2275 C CA . ALA A 1 289 ? 9.531 -28.547 -7.582 1 97.56 289 ALA A CA 1
ATOM 2276 C C . ALA A 1 289 ? 9.367 -27.141 -7 1 97.56 289 ALA A C 1
ATOM 2278 O O . ALA A 1 289 ? 8.539 -26.938 -6.105 1 97.56 289 ALA A O 1
ATOM 2279 N N . ILE A 1 290 ? 10.141 -26.234 -7.523 1 98.44 290 ILE A N 1
ATOM 2280 C CA . ILE A 1 290 ? 10.094 -24.828 -7.133 1 98.44 290 ILE A CA 1
ATOM 2281 C C . ILE A 1 290 ? 9.852 -23.953 -8.367 1 98.44 290 ILE A C 1
ATOM 2283 O O . ILE A 1 290 ? 10.023 -24.406 -9.5 1 98.44 290 ILE A O 1
ATOM 2287 N N . LEU A 1 291 ? 9.406 -22.797 -8.141 1 98.88 291 LEU A N 1
ATOM 2288 C CA . LEU A 1 291 ? 9.109 -21.875 -9.227 1 98.88 291 LEU A CA 1
ATOM 2289 C C . LEU A 1 291 ? 10.297 -20.953 -9.492 1 98.88 291 LEU A C 1
ATOM 2291 O O . LEU A 1 291 ? 10.961 -20.5 -8.555 1 98.88 291 LEU A O 1
ATOM 2295 N N . THR A 1 292 ? 10.523 -20.641 -10.82 1 98.69 292 THR A N 1
ATOM 2296 C CA . THR A 1 292 ? 11.664 -19.812 -11.18 1 98.69 292 THR A CA 1
ATOM 2297 C C . THR A 1 292 ? 11.266 -18.766 -12.227 1 98.69 292 THR A C 1
ATOM 2299 O O . THR A 1 292 ? 10.258 -18.938 -12.922 1 98.69 292 THR A O 1
ATOM 2302 N N . ASN A 1 293 ? 11.977 -17.734 -12.281 1 98.44 293 ASN A N 1
ATOM 2303 C CA . ASN A 1 293 ? 12.156 -16.969 -13.508 1 98.44 293 ASN A CA 1
ATOM 2304 C C . ASN A 1 293 ? 13.422 -17.391 -14.25 1 98.44 293 ASN A C 1
ATOM 2306 O O . ASN A 1 293 ? 14.078 -18.359 -13.859 1 98.44 293 ASN A O 1
ATOM 2310 N N . TRP A 1 294 ? 13.734 -16.688 -15.344 1 98.5 294 TRP A N 1
ATOM 2311 C CA . TRP A 1 294 ? 14.852 -17.141 -16.172 1 98.5 294 TRP A CA 1
ATOM 2312 C C . TRP A 1 294 ? 16.172 -17.047 -15.414 1 98.5 294 TRP A C 1
ATOM 2314 O O . TRP A 1 294 ? 16.938 -18.016 -15.367 1 98.5 294 TRP A O 1
ATOM 2324 N N . TYR A 1 295 ? 16.469 -15.977 -14.766 1 97.5 295 TYR A N 1
ATOM 2325 C CA . TYR A 1 295 ? 17.719 -15.758 -14.047 1 97.5 295 TYR A CA 1
ATOM 2326 C C . TYR A 1 295 ? 17.969 -16.859 -13.023 1 97.5 295 TYR A C 1
ATOM 2328 O O . TYR A 1 295 ? 19.031 -17.469 -13 1 97.5 295 TYR A O 1
ATOM 2336 N N . TRP A 1 296 ? 16.969 -17.141 -12.273 1 98.25 296 TRP A N 1
ATOM 2337 C CA . TRP A 1 296 ? 17.156 -18.078 -11.172 1 98.25 296 TRP A CA 1
ATOM 2338 C C . TRP A 1 296 ? 17.219 -19.5 -11.68 1 98.25 296 TRP A C 1
ATOM 2340 O O . TRP A 1 296 ? 17.875 -20.359 -11.078 1 98.25 296 TRP A O 1
ATOM 2350 N N . SER A 1 297 ? 16.516 -19.781 -12.758 1 98.5 297 SER A N 1
ATOM 2351 C CA . SER A 1 297 ? 16.672 -21.109 -13.359 1 98.5 297 SER A CA 1
ATOM 2352 C C . SER A 1 297 ? 18.109 -21.344 -13.797 1 98.5 297 SER A C 1
ATOM 2354 O O . SER A 1 297 ? 18.656 -22.422 -13.578 1 98.5 297 SER A O 1
ATOM 2356 N N . LYS A 1 298 ? 18.75 -20.359 -14.32 1 98.06 298 LYS A N 1
ATOM 2357 C CA . LYS A 1 298 ? 20.156 -20.438 -14.75 1 98.06 298 LYS A CA 1
ATOM 2358 C C . LYS A 1 298 ? 21.094 -20.516 -13.555 1 98.06 298 LYS A C 1
ATOM 2360 O O . LYS A 1 298 ? 22 -21.344 -13.516 1 98.06 298 LYS A O 1
ATOM 2365 N N . LYS A 1 299 ? 20.812 -19.641 -12.648 1 97.5 299 LYS A N 1
ATOM 2366 C CA . LYS A 1 299 ? 21.672 -19.547 -11.477 1 97.5 299 LYS A CA 1
ATOM 2367 C C . LYS A 1 299 ? 21.703 -20.859 -10.711 1 97.5 299 LYS A C 1
ATOM 2369 O O . LYS A 1 299 ? 22.766 -21.297 -10.258 1 97.5 299 LYS A O 1
ATOM 2374 N N . ILE A 1 300 ? 20.578 -21.453 -10.586 1 97.5 300 ILE A N 1
ATOM 2375 C CA . ILE A 1 300 ? 20.469 -22.672 -9.812 1 97.5 300 ILE A CA 1
ATOM 2376 C C . ILE A 1 300 ? 20.812 -23.875 -10.695 1 97.5 300 ILE A C 1
ATOM 2378 O O . ILE A 1 300 ? 21.219 -24.922 -10.203 1 97.5 300 ILE A O 1
ATOM 2382 N N . GLY A 1 301 ? 20.609 -23.75 -11.992 1 97.62 301 GLY A N 1
ATOM 2383 C CA . GLY A 1 301 ? 20.859 -24.844 -12.922 1 97.62 301 GLY A CA 1
ATOM 2384 C C . GLY A 1 301 ? 19.688 -25.812 -13.016 1 97.62 301 GLY A C 1
ATOM 2385 O O . GLY A 1 301 ? 19.891 -27.031 -13.023 1 97.62 301 GLY A O 1
ATOM 2386 N N . ILE A 1 302 ? 18.484 -25.297 -13.039 1 97.44 302 ILE A N 1
ATOM 2387 C CA . ILE A 1 302 ? 17.297 -26.141 -13.164 1 97.44 302 ILE A CA 1
ATOM 2388 C C . ILE A 1 302 ? 16.422 -25.641 -14.312 1 97.44 302 ILE A C 1
ATOM 2390 O O . ILE A 1 302 ? 16.688 -24.578 -14.883 1 97.44 302 ILE A O 1
ATOM 2394 N N . ARG A 1 303 ? 15.406 -26.453 -14.625 1 96.81 303 ARG A N 1
ATOM 2395 C CA . ARG A 1 303 ? 14.484 -26.078 -15.688 1 96.81 303 ARG A CA 1
ATOM 2396 C C . ARG A 1 303 ? 13.703 -24.812 -15.312 1 96.81 303 ARG A C 1
ATOM 2398 O O . ARG A 1 303 ? 13.266 -24.672 -14.164 1 96.81 303 ARG A O 1
ATOM 2405 N N . ASN A 1 304 ? 13.547 -23.891 -16.266 1 98.25 304 ASN A N 1
ATOM 2406 C CA . ASN A 1 304 ? 12.734 -22.703 -16.047 1 98.25 304 ASN A CA 1
ATOM 2407 C C . ASN A 1 304 ? 11.25 -23.047 -15.961 1 98.25 304 ASN A C 1
ATOM 2409 O O . ASN A 1 304 ? 10.688 -23.625 -16.891 1 98.25 304 ASN A O 1
ATOM 2413 N N . SER A 1 305 ? 10.625 -22.656 -14.891 1 98.62 305 SER A N 1
ATOM 2414 C CA . SER A 1 305 ? 9.211 -22.969 -14.703 1 98.62 305 SER A CA 1
ATOM 2415 C C . SER A 1 305 ? 8.32 -21.906 -15.344 1 98.62 305 SER A C 1
ATOM 2417 O O . SER A 1 305 ? 7.098 -22.031 -15.32 1 98.62 305 SER A O 1
ATOM 2419 N N . ALA A 1 306 ? 8.891 -20.859 -15.922 1 98.62 306 ALA A N 1
ATOM 2420 C CA . ALA A 1 306 ? 8.164 -19.766 -16.562 1 98.62 306 ALA A CA 1
ATOM 2421 C C . ALA A 1 306 ? 7.18 -19.125 -15.586 1 98.62 306 ALA A C 1
ATOM 2423 O O . ALA A 1 306 ? 5.996 -18.969 -15.891 1 98.62 306 ALA A O 1
ATOM 2424 N N . SER A 1 307 ? 7.703 -18.688 -14.492 1 98.81 307 SER A N 1
ATOM 2425 C CA . SER A 1 307 ? 6.883 -18.109 -13.422 1 98.81 307 SER A CA 1
ATOM 2426 C C . SER A 1 307 ? 7.293 -16.688 -13.109 1 98.81 307 SER A C 1
ATOM 2428 O O . SER A 1 307 ? 7.18 -16.234 -11.969 1 98.81 307 SER A O 1
ATOM 2430 N N . ALA A 1 308 ? 7.773 -15.992 -14.125 1 98.69 308 ALA A N 1
ATOM 2431 C CA . ALA A 1 308 ? 8.141 -14.586 -13.945 1 98.69 308 ALA A CA 1
ATOM 2432 C C . ALA A 1 308 ? 6.895 -13.703 -13.859 1 98.69 308 ALA A C 1
ATOM 2434 O O . ALA A 1 308 ? 5.977 -13.844 -14.672 1 98.69 308 ALA A O 1
ATOM 2435 N N . VAL A 1 309 ? 6.898 -12.938 -12.867 1 98.25 309 VAL A N 1
ATOM 2436 C CA . VAL A 1 309 ? 5.859 -11.922 -12.734 1 98.25 309 VAL A CA 1
ATOM 2437 C C . VAL A 1 309 ? 6.5 -10.547 -12.602 1 98.25 309 VAL A C 1
ATOM 2439 O O . VAL A 1 309 ? 7.586 -10.414 -12.023 1 98.25 309 VAL A O 1
ATOM 2442 N N . ARG A 1 310 ? 5.824 -9.523 -13.141 1 96.75 310 ARG A N 1
ATOM 2443 C CA . ARG A 1 310 ? 6.348 -8.164 -13.023 1 96.75 310 ARG A CA 1
ATOM 2444 C C . ARG A 1 310 ? 5.305 -7.137 -13.438 1 96.75 310 ARG A C 1
ATOM 2446 O O . ARG A 1 310 ? 4.273 -7.488 -14.016 1 96.75 310 ARG A O 1
ATOM 2453 N N . SER A 1 311 ? 5.496 -5.938 -13.039 1 96.12 311 SER A N 1
ATOM 2454 C CA . SER A 1 311 ? 4.883 -4.758 -13.641 1 96.12 311 SER A CA 1
ATOM 2455 C C . SER A 1 311 ? 5.852 -4.055 -14.586 1 96.12 311 SER A C 1
ATOM 2457 O O . SER A 1 311 ? 7 -4.473 -14.727 1 96.12 311 SER A O 1
ATOM 2459 N N . PHE A 1 312 ? 5.336 -3 -15.266 1 96.88 312 PHE A N 1
ATOM 2460 C CA . PHE A 1 312 ? 6.25 -2.283 -16.156 1 96.88 312 PHE A CA 1
ATOM 2461 C C . PHE A 1 312 ? 7.293 -1.516 -15.352 1 96.88 312 PHE A C 1
ATOM 2463 O O . PHE A 1 312 ? 8.289 -1.05 -15.906 1 96.88 312 PHE A O 1
ATOM 2470 N N . MET A 1 313 ? 7.094 -1.482 -14.07 1 95.12 313 MET A N 1
ATOM 2471 C CA . MET A 1 313 ? 7.965 -0.654 -13.242 1 95.12 313 MET A CA 1
ATOM 2472 C C . MET A 1 313 ? 9.023 -1.503 -12.547 1 95.12 313 MET A C 1
ATOM 2474 O O . MET A 1 313 ? 9.867 -0.978 -11.82 1 95.12 313 MET A O 1
ATOM 2478 N N . THR A 1 314 ? 8.945 -2.795 -12.711 1 94.25 314 THR A N 1
ATOM 2479 C CA . THR A 1 314 ? 9.859 -3.652 -11.961 1 94.25 314 THR A CA 1
ATOM 2480 C C . THR A 1 314 ? 10.5 -4.684 -12.883 1 94.25 314 THR A C 1
ATOM 2482 O O . THR A 1 314 ? 9.93 -5.047 -13.914 1 94.25 314 THR A O 1
ATOM 2485 N N . THR A 1 315 ? 11.688 -5.125 -12.438 1 94.56 315 THR A N 1
ATOM 2486 C CA . THR A 1 315 ? 12.273 -6.312 -13.055 1 94.56 315 THR A CA 1
ATOM 2487 C C . THR A 1 315 ? 11.484 -7.562 -12.688 1 94.56 315 THR A C 1
ATOM 2489 O O . THR A 1 315 ? 10.695 -7.547 -11.742 1 94.56 315 THR A O 1
ATOM 2492 N N . PRO A 1 316 ? 11.641 -8.656 -13.445 1 96.44 316 PRO A N 1
ATOM 2493 C CA . PRO A 1 316 ? 10.875 -9.875 -13.148 1 96.44 316 PRO A CA 1
ATOM 2494 C C . PRO A 1 316 ? 11.227 -10.477 -11.797 1 96.44 316 PRO A C 1
ATOM 2496 O O . PRO A 1 316 ? 12.406 -10.57 -11.445 1 96.44 316 PRO A O 1
ATOM 2499 N N . SER A 1 317 ? 10.258 -10.773 -11.086 1 97.06 317 SER A N 1
ATOM 2500 C CA . SER A 1 317 ? 10.352 -11.625 -9.906 1 97.06 317 SER A CA 1
ATOM 2501 C C . SER A 1 317 ? 9.672 -12.969 -10.133 1 97.06 317 SER A C 1
ATOM 2503 O O . SER A 1 317 ? 9.281 -13.289 -11.258 1 97.06 317 SER A O 1
ATOM 2505 N N . ILE A 1 318 ? 9.695 -13.766 -9.086 1 98.62 318 ILE A N 1
ATOM 2506 C CA . ILE A 1 318 ? 9.07 -15.078 -9.203 1 98.62 318 ILE A CA 1
ATOM 2507 C C . ILE A 1 318 ? 7.699 -15.055 -8.539 1 98.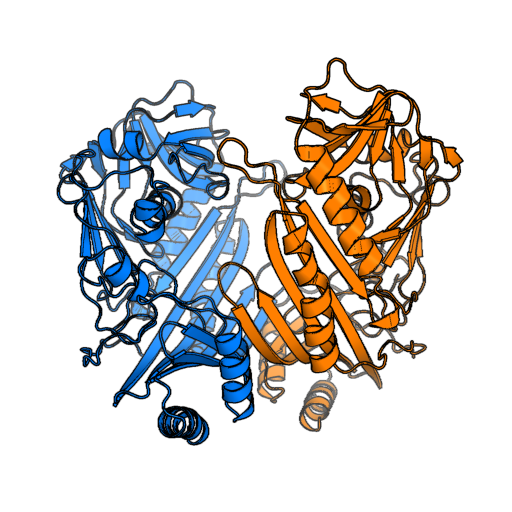62 318 ILE A C 1
ATOM 2509 O O . ILE A 1 318 ? 7.559 -14.586 -7.402 1 98.62 318 ILE A O 1
ATOM 2513 N N . GLY A 1 319 ? 6.684 -15.508 -9.273 1 98.5 319 GLY A N 1
ATOM 2514 C CA . GLY A 1 319 ? 5.344 -15.531 -8.703 1 98.5 319 GLY A CA 1
ATOM 2515 C C . GLY A 1 319 ? 4.5 -16.688 -9.203 1 98.5 319 GLY A C 1
ATOM 2516 O O . GLY A 1 319 ? 4.781 -17.25 -10.258 1 98.5 319 GLY A O 1
ATOM 2517 N N . THR A 1 320 ? 3.439 -16.953 -8.445 1 98.56 320 THR A N 1
ATOM 2518 C CA . THR A 1 320 ? 2.529 -18.047 -8.797 1 98.56 320 THR A CA 1
ATOM 2519 C C . THR A 1 320 ? 1.472 -17.562 -9.789 1 98.56 320 THR A C 1
ATOM 2521 O O . THR A 1 320 ? 1.36 -16.359 -10.055 1 98.56 320 THR A O 1
ATOM 2524 N N . SER A 1 321 ? 0.833 -18.547 -10.383 1 98.12 321 SER A N 1
ATOM 2525 C CA . SER A 1 321 ? -0.401 -18.312 -11.125 1 98.12 321 SER A CA 1
ATOM 2526 C C . SER A 1 321 ? -1.622 -18.75 -10.32 1 98.12 321 SER A C 1
ATOM 2528 O O . SER A 1 321 ? -1.948 -18.141 -9.297 1 98.12 321 SER A O 1
ATOM 2530 N N . SER A 1 322 ? -2.363 -19.734 -10.82 1 97.62 322 SER A N 1
ATOM 2531 C CA . SER A 1 322 ? -3.436 -20.344 -10.047 1 97.62 322 SER A CA 1
ATOM 2532 C C . SER A 1 322 ? -2.957 -21.609 -9.344 1 97.62 322 SER A C 1
ATOM 2534 O O . SER A 1 322 ? -2.434 -22.516 -9.984 1 97.62 322 SER A O 1
ATOM 2536 N N . ILE A 1 323 ? -3.197 -21.609 -8.047 1 98.56 323 ILE A N 1
ATOM 2537 C CA . ILE A 1 323 ? -2.717 -22.719 -7.238 1 98.56 323 ILE A CA 1
ATOM 2538 C C . ILE A 1 323 ? -3.881 -23.656 -6.902 1 98.56 323 ILE A C 1
ATOM 2540 O O . ILE A 1 323 ? -4.859 -23.234 -6.277 1 98.56 323 ILE A O 1
ATOM 2544 N N . ARG A 1 324 ? -3.736 -24.859 -7.289 1 98.31 324 ARG A N 1
ATOM 2545 C CA . ARG A 1 324 ? -4.699 -25.906 -6.934 1 98.31 324 ARG A CA 1
ATOM 2546 C C . ARG A 1 324 ? -4.176 -26.781 -5.801 1 98.31 324 ARG A C 1
ATOM 2548 O O . ARG A 1 324 ? -3.092 -27.359 -5.902 1 98.31 324 ARG A O 1
ATOM 2555 N N . ILE A 1 325 ? -4.961 -26.812 -4.762 1 98.5 325 ILE A N 1
ATOM 2556 C CA . ILE A 1 325 ? -4.605 -27.625 -3.607 1 98.5 325 ILE A CA 1
ATOM 2557 C C . ILE A 1 325 ? -5.605 -28.766 -3.453 1 98.5 325 ILE A C 1
ATOM 2559 O O . ILE A 1 325 ? -6.809 -28.531 -3.326 1 98.5 325 ILE A O 1
ATOM 2563 N N . GLN A 1 326 ? -5.051 -29.984 -3.465 1 97.44 326 GLN A N 1
ATOM 2564 C CA . GLN A 1 326 ? -5.898 -31.172 -3.406 1 97.44 326 GLN A CA 1
ATOM 2565 C C . GLN A 1 326 ? -5.375 -32.156 -2.379 1 97.44 326 GLN A C 1
ATOM 2567 O O . GLN A 1 326 ? -4.461 -32.938 -2.668 1 97.44 326 GLN A O 1
ATOM 2572 N N . PRO A 1 327 ? -6.078 -32.188 -1.236 1 96.94 327 PRO A N 1
ATOM 2573 C CA . PRO A 1 327 ? -5.754 -33.281 -0.324 1 96.94 327 PRO A CA 1
ATOM 2574 C C . PRO A 1 327 ? -6.125 -34.656 -0.894 1 96.94 327 PRO A C 1
ATOM 2576 O O . PRO A 1 327 ? -7.129 -34.781 -1.598 1 96.94 327 PRO A O 1
ATOM 2579 N N . ASN A 1 328 ? -5.355 -35.625 -0.547 1 95.12 328 ASN A N 1
ATOM 2580 C CA . ASN A 1 328 ? -5.551 -36.938 -1.12 1 95.12 328 ASN A CA 1
ATOM 2581 C C . ASN A 1 328 ? -6.754 -37.656 -0.503 1 95.12 328 ASN A C 1
ATOM 2583 O O . ASN A 1 328 ? -7.367 -38.5 -1.139 1 95.12 328 ASN A O 1
ATOM 2587 N N . GLU A 1 329 ? -7.086 -37.312 0.676 1 96.56 329 GLU A N 1
ATOM 2588 C CA . GLU A 1 329 ? -8.203 -37.938 1.383 1 96.56 329 GLU A CA 1
ATOM 2589 C C . GLU A 1 329 ? -9.375 -37 1.513 1 96.56 329 GLU A C 1
ATOM 2591 O O . GLU A 1 329 ? -9.219 -35.781 1.37 1 96.56 329 GLU A O 1
ATOM 2596 N N . ARG A 1 330 ? -10.484 -37.625 1.685 1 96.5 330 ARG A N 1
ATOM 2597 C CA . ARG A 1 330 ? -11.695 -36.844 1.974 1 96.5 330 ARG A CA 1
ATOM 2598 C C . ARG A 1 330 ? -12.086 -36.969 3.441 1 96.5 330 ARG A C 1
ATOM 2600 O O . ARG A 1 330 ? -11.914 -38.031 4.043 1 96.5 330 ARG A O 1
ATOM 2607 N N . GLN A 1 331 ? -12.539 -35.906 3.918 1 96.38 331 GLN A N 1
ATOM 2608 C CA . GLN A 1 331 ? -13.047 -35.844 5.285 1 96.38 331 GLN A CA 1
ATOM 2609 C C . GLN A 1 331 ? -14.469 -35.281 5.32 1 96.38 331 GLN A C 1
ATOM 2611 O O . GLN A 1 331 ? -14.914 -34.656 4.359 1 96.38 331 GLN A O 1
ATOM 2616 N N . ASP A 1 332 ? -15.117 -35.594 6.438 1 95.94 332 ASP A N 1
ATOM 2617 C CA . ASP A 1 332 ? -16.375 -34.938 6.762 1 95.94 332 ASP A CA 1
ATOM 2618 C C . ASP A 1 332 ? -16.219 -34 7.953 1 95.94 332 ASP A C 1
ATOM 2620 O O . ASP A 1 332 ? -15.266 -34.125 8.727 1 95.94 332 ASP A O 1
ATOM 2624 N N . TYR A 1 333 ? -17.156 -33.094 7.898 1 95.88 333 TYR A N 1
ATOM 2625 C CA . TYR A 1 333 ? -17.203 -32.312 9.125 1 95.88 333 TYR A CA 1
ATOM 2626 C C . TYR A 1 333 ? -17.547 -33.219 10.32 1 95.88 333 TYR A C 1
ATOM 2628 O O . TYR A 1 333 ? -18.375 -34.125 10.219 1 95.88 333 TYR A O 1
ATOM 2636 N N . GLU A 1 334 ? -16.906 -32.938 11.43 1 95.81 334 GLU A N 1
ATOM 2637 C CA . GLU A 1 334 ? -17.188 -33.656 12.68 1 95.81 334 GLU A CA 1
ATOM 2638 C C . GLU A 1 334 ? -17.672 -32.656 13.75 1 95.81 334 GLU A C 1
ATOM 2640 O O . GLU A 1 334 ? -17.438 -31.453 13.648 1 95.81 334 GLU A O 1
ATOM 2645 N N . ASN A 1 335 ? -18.312 -33.281 14.703 1 95 335 ASN A N 1
ATOM 2646 C CA . ASN A 1 335 ? -18.703 -32.469 15.852 1 95 335 ASN A CA 1
ATOM 2647 C C . ASN A 1 335 ? -17.5 -31.828 16.547 1 95 335 ASN A C 1
ATOM 2649 O O . ASN A 1 335 ? -16.469 -32.469 16.719 1 95 335 ASN A O 1
ATOM 2653 N N . GLU A 1 336 ? -17.594 -30.516 16.797 1 93.44 336 GLU A N 1
ATOM 2654 C CA . GLU A 1 336 ? -16.625 -29.719 17.547 1 93.44 336 GLU A CA 1
ATOM 2655 C C . GLU A 1 336 ? -15.484 -29.25 16.656 1 93.44 336 GLU A C 1
ATOM 2657 O O . GLU A 1 336 ? -14.531 -28.625 17.125 1 93.44 336 GLU A O 1
ATOM 2662 N N . ASP A 1 337 ? -15.641 -29.562 15.398 1 96.88 337 ASP A N 1
ATOM 2663 C CA . ASP A 1 337 ? -14.688 -28.953 14.477 1 96.88 337 ASP A CA 1
ATOM 2664 C C . ASP A 1 337 ? -14.695 -27.438 14.609 1 96.88 337 ASP A C 1
ATOM 2666 O O . ASP A 1 337 ? -15.758 -26.828 14.742 1 96.88 337 ASP A O 1
ATOM 2670 N N . LEU A 1 338 ? -13.555 -26.906 14.625 1 98 338 LEU A N 1
ATOM 2671 C CA . LEU A 1 338 ? -13.453 -25.453 14.516 1 98 338 LEU A CA 1
ATOM 2672 C C . LEU A 1 338 ? -13.172 -25.031 13.07 1 98 338 LEU A C 1
ATOM 2674 O O . LEU A 1 338 ? -12.094 -25.312 12.539 1 98 338 LEU A O 1
ATOM 2678 N N . VAL A 1 339 ? -14.117 -24.375 12.492 1 98.25 339 VAL A N 1
ATOM 2679 C CA . VAL A 1 339 ? -13.977 -23.938 11.109 1 98.25 339 VAL A CA 1
ATOM 2680 C C . VAL A 1 339 ? -13.5 -22.484 11.062 1 98.25 339 VAL A C 1
ATOM 2682 O O . VAL A 1 339 ? -14.133 -21.609 11.656 1 98.25 339 VAL A O 1
ATOM 2685 N N . ILE A 1 340 ? -12.383 -22.266 10.367 1 98.56 340 ILE A N 1
ATOM 2686 C CA . ILE A 1 340 ? -11.789 -20.953 10.18 1 98.56 340 ILE A CA 1
ATOM 2687 C C . ILE A 1 340 ? -12.188 -20.391 8.82 1 98.56 340 ILE A C 1
ATOM 2689 O O . ILE A 1 340 ? -12.023 -21.062 7.797 1 98.56 340 ILE A O 1
ATOM 2693 N N . ASP A 1 341 ? -12.695 -19.172 8.875 1 98.19 341 ASP A N 1
ATOM 2694 C CA . ASP A 1 341 ? -13.141 -18.578 7.617 1 98.19 341 ASP A CA 1
ATOM 2695 C C . ASP A 1 341 ? -12.273 -17.391 7.234 1 98.19 341 ASP A C 1
ATOM 2697 O O . ASP A 1 341 ? -11.883 -17.25 6.07 1 98.19 341 ASP A O 1
ATOM 2701 N N . GLN A 1 342 ? -12 -16.531 8.164 1 97.75 342 GLN A N 1
ATOM 2702 C CA . GLN A 1 342 ? -11.266 -15.289 7.918 1 97.75 342 GLN A CA 1
ATOM 2703 C C . GLN A 1 342 ? -10.133 -15.109 8.922 1 97.75 342 GLN A C 1
ATOM 2705 O O . GLN A 1 342 ? -10.32 -15.328 10.117 1 97.75 342 GLN A O 1
ATOM 2710 N N . VAL A 1 343 ? -8.945 -14.727 8.336 1 97.19 343 VAL A N 1
ATOM 2711 C CA . VAL A 1 343 ? -7.805 -14.531 9.227 1 97.19 343 VAL A CA 1
ATOM 2712 C C . VAL A 1 343 ? -7.195 -13.148 8.992 1 97.19 343 VAL A C 1
ATOM 2714 O O . VAL A 1 343 ? -7.359 -12.57 7.918 1 97.19 343 VAL A O 1
ATOM 2717 N N . GLN A 1 344 ? -6.559 -12.641 9.969 1 90.75 344 GLN A N 1
ATOM 2718 C CA . GLN A 1 344 ? -5.836 -11.375 9.906 1 90.75 344 GLN A CA 1
ATOM 2719 C C . GLN A 1 344 ? -4.426 -11.516 10.477 1 90.75 344 GLN A C 1
ATOM 2721 O O . GLN A 1 344 ? -4.215 -12.25 11.438 1 90.75 344 GLN A O 1
ATOM 2726 N N . GLY A 1 345 ? -3.475 -10.828 9.883 1 87.88 345 GLY A N 1
ATOM 2727 C CA . GLY A 1 345 ? -2.139 -10.781 10.453 1 87.88 345 GLY A CA 1
ATOM 2728 C C . GLY A 1 345 ? -1.168 -11.727 9.781 1 87.88 345 GLY A C 1
ATOM 2729 O O . GLY A 1 345 ? -0.041 -11.906 10.242 1 87.88 345 GLY A O 1
ATOM 2730 N N . VAL A 1 346 ? -1.518 -12.203 8.672 1 93 346 VAL A N 1
ATOM 2731 C CA . VAL A 1 346 ? -0.679 -13.18 7.988 1 93 346 VAL A CA 1
ATOM 2732 C C . VAL A 1 346 ? 0.628 -12.523 7.551 1 93 346 VAL A C 1
ATOM 2734 O O . VAL A 1 346 ? 1.686 -13.156 7.566 1 93 346 VAL A O 1
ATOM 2737 N N . HIS A 1 347 ? 0.589 -11.242 7.246 1 88.06 347 HIS A N 1
ATOM 2738 C CA . HIS A 1 347 ? 1.758 -10.516 6.758 1 88.06 347 HIS A CA 1
ATOM 2739 C C . HIS A 1 347 ? 2.822 -10.391 7.844 1 88.06 347 HIS A C 1
ATOM 2741 O O . HIS A 1 347 ? 3.967 -10.031 7.559 1 88.06 347 HIS A O 1
ATOM 2747 N N . THR A 1 348 ? 2.488 -10.688 9.039 1 78.31 348 THR A N 1
ATOM 2748 C CA . THR A 1 348 ? 3.434 -10.602 10.141 1 78.31 348 THR A CA 1
ATOM 2749 C C . THR A 1 348 ? 4.039 -11.969 10.453 1 78.31 348 THR A C 1
ATOM 2751 O O . THR A 1 348 ? 4.762 -12.125 11.438 1 78.31 348 THR A O 1
ATOM 2754 N N . SER A 1 349 ? 3.803 -12.891 9.625 1 86.88 349 SER A N 1
ATOM 2755 C CA . SER A 1 349 ? 4.34 -14.234 9.812 1 86.88 349 SER A CA 1
ATOM 2756 C C . SER A 1 349 ? 5.852 -14.258 9.633 1 86.88 349 SER A C 1
ATOM 2758 O O . SER A 1 349 ? 6.426 -13.344 9.031 1 86.88 349 SER A O 1
ATOM 2760 N N . ASN A 1 350 ? 6.453 -15.312 10.242 1 87.56 350 ASN A N 1
ATOM 2761 C CA . ASN A 1 350 ? 7.855 -15.586 9.945 1 87.56 350 ASN A CA 1
ATOM 2762 C C . ASN A 1 350 ? 8.008 -16.406 8.664 1 87.56 350 ASN A C 1
ATOM 2764 O O . ASN A 1 350 ? 7.859 -17.625 8.68 1 87.56 350 ASN A O 1
ATOM 2768 N N . TRP A 1 351 ? 8.391 -15.82 7.648 1 90.94 351 TRP A N 1
ATOM 2769 C CA . TRP A 1 351 ? 8.398 -16.438 6.328 1 90.94 351 TRP A CA 1
ATOM 2770 C C . TRP A 1 351 ? 9.492 -17.5 6.227 1 90.94 351 TRP A C 1
ATOM 2772 O O . TRP A 1 351 ? 9.305 -18.531 5.578 1 90.94 351 TRP A O 1
ATOM 2782 N N . ASP A 1 352 ? 10.57 -17.281 6.898 1 90.69 352 ASP A N 1
ATOM 2783 C CA . ASP A 1 352 ? 11.711 -18.188 6.812 1 90.69 352 ASP A CA 1
ATOM 2784 C C . ASP A 1 352 ? 11.414 -19.516 7.508 1 90.69 352 ASP A C 1
ATOM 2786 O O . ASP A 1 352 ? 11.859 -20.578 7.062 1 90.69 352 ASP A O 1
ATOM 2790 N N . THR A 1 353 ? 10.648 -19.406 8.562 1 93.06 353 THR A N 1
ATOM 2791 C CA . THR A 1 353 ? 10.344 -20.609 9.32 1 93.06 353 THR A CA 1
ATOM 2792 C C . THR A 1 353 ? 8.945 -21.125 8.984 1 93.06 353 THR A C 1
ATOM 2794 O O . THR A 1 353 ? 8.617 -22.281 9.266 1 93.06 353 THR A O 1
ATOM 2797 N N . GLY A 1 354 ? 8.148 -20.266 8.453 1 96.38 354 GLY A N 1
ATOM 2798 C CA . GLY A 1 354 ? 6.766 -20.609 8.156 1 96.38 354 GLY A CA 1
ATOM 2799 C C . GLY A 1 354 ? 5.844 -20.469 9.359 1 96.38 354 GLY A C 1
ATOM 2800 O O . GLY A 1 354 ? 4.668 -20.828 9.289 1 96.38 354 GLY A O 1
ATOM 2801 N N . GLU A 1 355 ? 6.332 -19.953 10.438 1 95.94 355 GLU A N 1
ATOM 2802 C CA . GLU A 1 355 ? 5.535 -19.797 11.648 1 95.94 355 GLU A CA 1
ATOM 2803 C C . GLU A 1 355 ? 4.527 -18.656 11.5 1 95.94 355 GLU A C 1
ATOM 2805 O O . GLU A 1 355 ? 4.84 -17.609 10.922 1 95.94 355 GLU A O 1
ATOM 2810 N N . PHE A 1 356 ? 3.348 -18.859 12.047 1 95.81 356 PHE A N 1
ATOM 2811 C CA . PHE A 1 356 ? 2.324 -17.828 11.992 1 95.81 356 PHE A CA 1
ATOM 2812 C C . PHE A 1 356 ? 1.531 -17.766 13.289 1 95.81 356 PHE A C 1
ATOM 2814 O O . PHE A 1 356 ? 1.474 -18.75 14.031 1 95.81 356 PHE A O 1
ATOM 2821 N N . GLY A 1 357 ? 1.002 -16.672 13.602 1 93.31 357 GLY A N 1
ATOM 2822 C CA . GLY A 1 357 ? -0.006 -16.344 14.602 1 93.31 357 GLY A CA 1
ATOM 2823 C C . GLY A 1 357 ? -1.002 -15.305 14.117 1 93.31 357 GLY A C 1
ATOM 2824 O O . GLY A 1 357 ? -0.656 -14.133 13.961 1 93.31 357 GLY A O 1
ATOM 2825 N N . VAL A 1 358 ? -2.213 -15.758 13.953 1 94.75 358 VAL A N 1
ATOM 2826 C CA . VAL A 1 358 ? -3.15 -14.859 13.289 1 94.75 358 VAL A CA 1
ATOM 2827 C C . VAL A 1 358 ? -4.43 -14.742 14.117 1 94.75 358 VAL A C 1
ATOM 2829 O O . VAL A 1 358 ? -4.824 -15.688 14.797 1 94.75 358 VAL A O 1
ATOM 2832 N N . VAL A 1 359 ? -5.016 -13.602 14 1 90.94 359 VAL A N 1
ATOM 2833 C CA . VAL A 1 359 ? -6.344 -13.375 14.57 1 90.94 359 VAL A CA 1
ATOM 2834 C C . VAL A 1 359 ? -7.406 -13.961 13.641 1 90.94 359 VAL A C 1
ATOM 2836 O O . VAL A 1 359 ? -7.273 -13.898 12.422 1 90.94 359 VAL A O 1
ATOM 2839 N N . VAL A 1 360 ? -8.477 -14.523 14.281 1 96.19 360 VAL A N 1
ATOM 2840 C CA . VAL A 1 360 ? -9.555 -15.133 13.516 1 96.19 360 VAL A CA 1
ATOM 2841 C C . VAL A 1 360 ? -10.875 -14.43 13.828 1 96.19 360 VAL A C 1
ATOM 2843 O O . VAL A 1 360 ? -11.633 -14.883 14.695 1 96.19 360 VAL A O 1
ATOM 2846 N N . PRO A 1 361 ? -11.211 -13.484 12.984 1 95 361 PRO A N 1
ATOM 2847 C CA . PRO A 1 361 ? -12.445 -12.75 13.273 1 95 361 PRO A CA 1
ATOM 2848 C C . PRO A 1 361 ? -13.703 -13.547 12.945 1 95 361 PRO A C 1
ATOM 2850 O O . PRO A 1 361 ? -14.766 -13.297 13.523 1 95 361 PRO A O 1
ATOM 2853 N N . VAL A 1 362 ? -13.625 -14.484 12.023 1 97.31 362 VAL A N 1
ATOM 2854 C CA . VAL A 1 362 ? -14.797 -15.258 11.617 1 97.31 362 VAL A CA 1
ATOM 2855 C C . VAL A 1 362 ? -14.484 -16.75 11.68 1 97.31 362 VAL A C 1
ATOM 2857 O O . VAL A 1 362 ? -13.664 -17.25 10.906 1 97.31 362 VAL A O 1
ATOM 2860 N N . ALA A 1 363 ? -15.141 -17.375 12.578 1 97.81 363 ALA A N 1
ATOM 2861 C CA . ALA A 1 363 ? -15.031 -18.812 12.789 1 97.81 363 ALA A CA 1
ATOM 2862 C C . ALA A 1 363 ? -16.297 -19.375 13.445 1 97.81 363 ALA A C 1
ATOM 2864 O O . ALA A 1 363 ? -17.094 -18.609 14.008 1 97.81 363 ALA A O 1
ATOM 2865 N N . TRP A 1 364 ? -16.469 -20.703 13.289 1 97.81 364 TRP A N 1
ATOM 2866 C CA . TRP A 1 364 ? -17.578 -21.359 13.977 1 97.81 364 TRP A CA 1
ATOM 2867 C C . TRP A 1 364 ? -17.234 -22.797 14.312 1 97.81 364 TRP A C 1
ATOM 2869 O O . TRP A 1 364 ? -16.297 -23.375 13.75 1 97.81 364 TRP A O 1
ATOM 2879 N N . THR A 1 365 ? -17.891 -23.312 15.297 1 96.56 365 THR A N 1
ATOM 2880 C CA . THR A 1 365 ? -17.797 -24.734 15.625 1 96.56 365 THR A CA 1
ATOM 2881 C C . THR A 1 365 ? -19.031 -25.484 15.125 1 96.56 365 THR A C 1
ATOM 2883 O O . THR A 1 365 ? -20.078 -24.875 14.914 1 96.56 365 THR A O 1
ATOM 2886 N N . ILE A 1 366 ? -18.828 -26.703 14.781 1 95.5 366 ILE A N 1
ATOM 2887 C CA . ILE A 1 366 ? -19.938 -27.562 14.383 1 95.5 366 ILE A CA 1
ATOM 2888 C C . ILE A 1 366 ? -20.484 -28.297 15.609 1 95.5 366 ILE A C 1
ATOM 2890 O O . ILE A 1 366 ? -19.75 -29 16.312 1 95.5 366 ILE A O 1
ATOM 2894 N N . ARG A 1 367 ? -21.766 -28.078 15.906 1 91.69 367 ARG A N 1
ATOM 2895 C CA . ARG A 1 367 ? -22.438 -28.719 17.016 1 91.69 367 ARG A CA 1
ATOM 2896 C C . ARG A 1 367 ? -23.719 -29.438 16.547 1 91.69 367 ARG A C 1
ATOM 2898 O O . ARG A 1 367 ? -24.734 -28.781 16.297 1 91.69 367 ARG A O 1
ATOM 2905 N N . ASN A 1 368 ? -23.672 -30.734 16.516 1 91.31 368 ASN A N 1
ATOM 2906 C CA . ASN A 1 368 ? -24.797 -31.547 16.062 1 91.31 368 ASN A CA 1
ATOM 2907 C C . ASN A 1 368 ? -25.328 -31.078 14.719 1 91.31 368 ASN A C 1
ATOM 2909 O O . ASN A 1 368 ? -26.531 -30.859 14.57 1 91.31 368 ASN A O 1
ATOM 2913 N N . GLY A 1 369 ? -24.438 -30.719 13.906 1 89.25 369 GLY A N 1
ATOM 2914 C CA . GLY A 1 369 ? -24.781 -30.344 12.547 1 89.25 369 GLY A CA 1
ATOM 2915 C C . GLY A 1 369 ? -25 -28.844 12.383 1 89.25 369 GLY A C 1
ATOM 2916 O O . GLY A 1 369 ? -25.031 -28.344 11.266 1 89.25 369 GLY A O 1
ATOM 2917 N N . ASP A 1 370 ? -25.125 -28.203 13.5 1 93.5 370 ASP A N 1
ATOM 2918 C CA . ASP A 1 370 ? -25.359 -26.766 13.461 1 93.5 370 ASP A CA 1
ATOM 2919 C C . ASP A 1 370 ? -24.047 -25.984 13.617 1 93.5 370 ASP A C 1
ATOM 2921 O O . ASP A 1 370 ? -23.125 -26.453 14.281 1 93.5 370 ASP A O 1
ATOM 2925 N N . ARG A 1 371 ? -24.062 -24.812 13.031 1 96.19 371 ARG A N 1
ATOM 2926 C CA . ARG A 1 371 ? -22.906 -23.938 13.156 1 96.19 371 ARG A CA 1
ATOM 2927 C C . ARG A 1 371 ? -23.094 -22.938 14.297 1 96.19 371 ARG A C 1
ATOM 2929 O O . ARG A 1 371 ? -24.156 -22.297 14.398 1 96.19 371 ARG A O 1
ATOM 2936 N N . LYS A 1 372 ? -22.125 -22.891 15.117 1 96.19 372 LYS A N 1
ATOM 2937 C CA . LYS A 1 372 ? -22.109 -21.906 16.188 1 96.19 372 LYS A CA 1
ATOM 2938 C C . LYS A 1 372 ? -20.891 -21 16.094 1 96.19 372 LYS A C 1
ATOM 2940 O O . LYS A 1 372 ? -19.75 -21.469 16.188 1 96.19 372 LYS A O 1
ATOM 2945 N N . GLY A 1 373 ? -21.141 -19.688 15.977 1 97 373 GLY A N 1
ATOM 2946 C CA . GLY A 1 373 ? -20.062 -18.734 15.867 1 97 373 GLY A CA 1
ATOM 2947 C C . GLY A 1 373 ? -19.188 -18.688 17.109 1 97 373 GLY A C 1
ATOM 2948 O O . GLY A 1 373 ? -19.672 -18.859 18.219 1 97 373 GLY A O 1
ATOM 2949 N N . VAL A 1 374 ? -17.891 -18.469 16.891 1 96.31 374 VAL A N 1
ATOM 2950 C CA . VAL A 1 374 ? -16.953 -18.375 18 1 96.31 374 VAL A CA 1
ATOM 2951 C C . VAL A 1 374 ? -16.203 -17.062 17.938 1 96.31 374 VAL A C 1
ATOM 2953 O O . VAL A 1 374 ? -15.953 -16.531 16.844 1 96.31 374 VAL A O 1
ATOM 2956 N N . ARG A 1 375 ? -15.883 -16.484 19.125 1 94.12 375 ARG A N 1
ATOM 2957 C CA . ARG A 1 375 ? -15.164 -15.211 19.203 1 94.12 375 ARG A CA 1
ATOM 2958 C C . ARG A 1 375 ? -13.82 -15.367 19.906 1 94.12 375 ARG A C 1
ATOM 2960 O O . ARG A 1 375 ? -13.57 -16.391 20.547 1 94.12 375 ARG A O 1
ATOM 2967 N N . GLU A 1 376 ? -12.914 -14.445 19.703 1 89.06 376 GLU A N 1
ATOM 2968 C CA . GLU A 1 376 ? -11.641 -14.328 20.406 1 89.06 376 GLU A CA 1
ATOM 2969 C C . GLU A 1 376 ? -10.75 -15.531 20.141 1 89.06 376 GLU A C 1
ATOM 2971 O O . GLU A 1 376 ? -10.188 -16.125 21.062 1 89.06 376 GLU A O 1
ATOM 2976 N N . VAL A 1 377 ? -10.625 -15.875 18.875 1 93.69 377 VAL A N 1
ATOM 2977 C CA . VAL A 1 377 ? -9.805 -17.016 18.484 1 93.69 377 VAL A CA 1
ATOM 2978 C C . VAL A 1 377 ? -8.484 -16.531 17.891 1 93.69 377 VAL A C 1
ATOM 2980 O O . VAL A 1 377 ? -8.477 -15.609 17.062 1 93.69 377 VAL A O 1
ATOM 2983 N N . ILE A 1 378 ? -7.402 -17.031 18.344 1 93.06 378 ILE A N 1
ATOM 2984 C CA . ILE A 1 378 ? -6.078 -16.875 17.75 1 93.06 378 ILE A CA 1
ATOM 2985 C C . ILE A 1 378 ? -5.566 -18.234 17.266 1 93.06 378 ILE A C 1
ATOM 2987 O O . ILE A 1 378 ? -5.59 -19.219 18.016 1 93.06 378 ILE A O 1
ATOM 2991 N N . LEU A 1 379 ? -5.227 -18.281 16.047 1 97 379 LEU A N 1
ATOM 2992 C CA . LEU A 1 379 ? -4.688 -19.5 15.453 1 97 379 LEU A CA 1
ATOM 2993 C C . LEU A 1 379 ? -3.176 -19.391 15.281 1 97 379 LEU A C 1
ATOM 2995 O O . LEU A 1 379 ? -2.674 -18.391 14.766 1 97 379 LEU A O 1
ATOM 2999 N N . SER A 1 380 ? -2.443 -20.359 15.742 1 96.69 380 SER A N 1
ATOM 3000 C CA . SER A 1 380 ? -0.99 -20.344 15.609 1 96.69 380 SER A CA 1
ATOM 3001 C C . SER A 1 380 ? -0.461 -21.688 15.133 1 96.69 380 SER A C 1
ATOM 3003 O O . SER A 1 380 ? -1.125 -22.719 15.297 1 96.69 380 SER A O 1
ATOM 3005 N N . GLY A 1 381 ? 0.717 -21.734 14.523 1 97.19 381 GLY A N 1
ATOM 3006 C CA . GLY A 1 381 ? 1.384 -22.906 13.992 1 97.19 381 GLY A CA 1
ATOM 3007 C C . GLY A 1 381 ? 2.484 -22.578 13.008 1 97.19 381 GLY A C 1
ATOM 3008 O O . GLY A 1 381 ? 3.072 -21.5 13.062 1 97.19 381 GLY A O 1
ATOM 3009 N N . ASP A 1 382 ? 2.822 -23.547 12.211 1 97.25 382 ASP A N 1
ATOM 3010 C CA . ASP A 1 382 ? 3.785 -23.328 11.133 1 97.25 382 ASP A CA 1
ATOM 3011 C C . ASP A 1 382 ? 3.436 -24.188 9.914 1 97.25 382 ASP A C 1
ATOM 3013 O O . ASP A 1 382 ? 2.676 -25.141 10.016 1 97.25 382 ASP A O 1
ATOM 3017 N N . LEU A 1 383 ? 4 -23.828 8.812 1 98.25 383 LEU A N 1
ATOM 3018 C CA . LEU A 1 383 ? 3.645 -24.406 7.523 1 98.25 383 LEU A CA 1
ATOM 3019 C C . LEU A 1 383 ? 3.898 -25.906 7.523 1 98.25 383 LEU A C 1
ATOM 3021 O O . LEU A 1 383 ? 3.064 -26.688 7.055 1 98.25 383 LEU A O 1
ATOM 3025 N N . LYS A 1 384 ? 5.008 -26.375 8.047 1 97.5 384 LYS A N 1
ATOM 3026 C CA . LYS A 1 384 ? 5.348 -27.797 8.047 1 97.5 384 LYS A CA 1
ATOM 3027 C C . LYS A 1 384 ? 4.316 -28.609 8.836 1 97.5 384 LYS A C 1
ATOM 3029 O O . LYS A 1 384 ? 3.82 -29.625 8.352 1 97.5 384 LYS A O 1
ATOM 3034 N N . THR A 1 385 ? 4.055 -28.078 9.992 1 96.5 385 THR A N 1
ATOM 3035 C CA . THR A 1 385 ? 3.068 -28.75 10.836 1 96.5 385 THR A CA 1
ATOM 3036 C C . THR A 1 385 ? 1.714 -28.797 10.133 1 96.5 385 THR A C 1
ATOM 3038 O O . THR A 1 385 ? 1.058 -29.844 10.125 1 96.5 385 THR A O 1
ATOM 3041 N N . LEU A 1 386 ? 1.325 -27.703 9.547 1 97.69 386 LEU A N 1
ATOM 3042 C CA . LEU A 1 386 ? 0.048 -27.625 8.852 1 97.69 386 LEU A CA 1
ATOM 3043 C C . LEU A 1 386 ? -0.027 -28.688 7.746 1 97.69 386 LEU A C 1
ATOM 3045 O O . LEU A 1 386 ? -0.999 -29.438 7.668 1 97.69 386 LEU A O 1
ATOM 3049 N N . LEU A 1 387 ? 0.995 -28.812 6.949 1 98.06 387 LEU A N 1
ATOM 3050 C CA . LEU A 1 387 ? 1.015 -29.75 5.828 1 98.06 387 LEU A CA 1
ATOM 3051 C C . LEU A 1 387 ? 1.07 -31.188 6.328 1 98.06 387 LEU A C 1
ATOM 3053 O O . LEU A 1 387 ? 0.333 -32.062 5.836 1 98.06 387 LEU A O 1
ATOM 3057 N N . LYS A 1 388 ? 1.832 -31.453 7.301 1 97.44 388 LYS A N 1
ATOM 3058 C CA . LYS A 1 388 ? 2.055 -32.812 7.785 1 97.44 388 LYS A CA 1
ATOM 3059 C C . LYS A 1 388 ? 0.82 -33.344 8.5 1 97.44 388 LYS A C 1
ATOM 3061 O O . LYS A 1 388 ? 0.579 -34.562 8.516 1 97.44 388 LYS A O 1
ATOM 3066 N N . THR A 1 389 ? 0.111 -32.438 9.078 1 96.88 389 THR A N 1
ATOM 3067 C CA . THR A 1 389 ? -1.001 -32.906 9.906 1 96.88 389 THR A CA 1
ATOM 3068 C C . THR A 1 389 ? -2.332 -32.688 9.188 1 96.88 389 THR A C 1
ATOM 3070 O O . THR A 1 389 ? -3.396 -32.844 9.789 1 96.88 389 THR A O 1
ATOM 3073 N N . ALA A 1 390 ? -2.295 -32.281 7.938 1 97.5 390 ALA A N 1
ATOM 3074 C CA . ALA A 1 390 ? -3.506 -32.188 7.129 1 97.5 390 ALA A CA 1
ATOM 3075 C C . ALA A 1 390 ? -4.113 -33.594 6.922 1 97.5 390 ALA A C 1
ATOM 3077 O O . ALA A 1 390 ? -3.461 -34.469 6.375 1 97.5 390 ALA A O 1
ATOM 3078 N N . MET A 1 391 ? -5.34 -33.719 7.285 1 96 391 MET A N 1
ATOM 3079 C CA . MET A 1 391 ? -5.977 -35.031 7.301 1 96 391 MET A CA 1
ATOM 3080 C C . MET A 1 391 ? -6.727 -35.312 5.996 1 96 391 MET A C 1
ATOM 3082 O O . MET A 1 391 ? -6.945 -36.438 5.621 1 96 391 MET A O 1
ATOM 3086 N N . GLY A 1 392 ? -7.199 -34.312 5.387 1 97.69 392 GLY A N 1
ATOM 3087 C CA . GLY A 1 392 ? -7.984 -34.438 4.172 1 97.69 392 GLY A CA 1
ATOM 3088 C C . GLY A 1 392 ? -8.812 -33.188 3.852 1 97.69 392 GLY A C 1
ATOM 3089 O O . GLY A 1 392 ? -8.719 -32.188 4.551 1 97.69 392 GLY A O 1
ATOM 3090 N N . GLY A 1 393 ? -9.484 -33.312 2.664 1 98.12 393 GLY A N 1
ATOM 3091 C CA . GLY A 1 393 ? -10.352 -32.219 2.236 1 98.12 393 GLY A CA 1
ATOM 3092 C C . GLY A 1 393 ? -11.789 -32.406 2.678 1 98.12 393 GLY A C 1
ATOM 3093 O O . GLY A 1 393 ? -12.266 -33.531 2.85 1 98.12 393 GLY A O 1
ATOM 3094 N N . VAL A 1 394 ? -12.422 -31.328 2.859 1 97.62 394 VAL A N 1
ATOM 3095 C CA . VAL A 1 394 ? -13.844 -31.359 3.191 1 97.62 394 VAL A CA 1
ATOM 3096 C C . VAL A 1 394 ? -14.617 -30.422 2.25 1 97.62 394 VAL A C 1
ATOM 3098 O O . VAL A 1 394 ? -14.164 -29.328 1.954 1 97.62 394 VAL A O 1
ATOM 3101 N N . GLY A 1 395 ? -15.766 -30.875 1.725 1 94.81 395 GLY A N 1
ATOM 3102 C CA . GLY A 1 395 ? -16.578 -30.078 0.82 1 94.81 395 GLY A CA 1
ATOM 3103 C C . GLY A 1 395 ? -16 -29.984 -0.58 1 94.81 395 GLY A C 1
ATOM 3104 O O . GLY A 1 395 ? -15.039 -30.688 -0.907 1 94.81 395 GLY A O 1
ATOM 3105 N N . ASP A 1 396 ? -16.641 -29.156 -1.376 1 94.56 396 ASP A N 1
ATOM 3106 C CA . ASP A 1 396 ? -16.203 -28.953 -2.758 1 94.56 396 ASP A CA 1
ATOM 3107 C C . ASP A 1 396 ? -15.133 -27.891 -2.854 1 94.56 396 ASP A C 1
ATOM 3109 O O . ASP A 1 396 ? -15.055 -27 -2.002 1 94.56 396 ASP A O 1
ATOM 3113 N N . SER A 1 397 ? -14.352 -28.016 -3.92 1 95.88 397 SER A N 1
ATOM 3114 C CA . SER A 1 397 ? -13.352 -26.969 -4.176 1 95.88 397 SER A CA 1
ATOM 3115 C C . SER A 1 397 ? -14.008 -25.672 -4.645 1 95.88 397 SER A C 1
ATOM 3117 O O . SER A 1 397 ? -14.961 -25.703 -5.422 1 95.88 397 SER A O 1
ATOM 3119 N N . LYS A 1 398 ? -13.516 -24.672 -4.141 1 95.31 398 LYS A N 1
ATOM 3120 C CA . LYS A 1 398 ? -13.938 -23.328 -4.543 1 95.31 398 LYS A CA 1
ATOM 3121 C C . LYS A 1 398 ? -12.742 -22.469 -4.93 1 95.31 398 LYS A C 1
ATOM 3123 O O . LYS A 1 398 ? -11.641 -22.656 -4.41 1 95.31 398 LYS A O 1
ATOM 3128 N N . ARG A 1 399 ? -13.023 -21.578 -5.875 1 95.25 399 ARG A N 1
ATOM 3129 C CA . ARG A 1 399 ? -11.992 -20.625 -6.242 1 95.25 399 ARG A CA 1
ATOM 3130 C C . ARG A 1 399 ? -12.062 -19.375 -5.359 1 95.25 399 ARG A C 1
ATOM 3132 O O . ARG A 1 399 ? -13.102 -18.719 -5.297 1 95.25 399 ARG A O 1
ATOM 3139 N N . VAL A 1 400 ? -10.992 -19.109 -4.684 1 95.88 400 VAL A N 1
ATOM 3140 C CA . VAL A 1 400 ? -10.844 -17.891 -3.891 1 95.88 400 VAL A CA 1
ATOM 3141 C C . VAL A 1 400 ? -9.492 -17.25 -4.176 1 95.88 400 VAL A C 1
ATOM 3143 O O . VAL A 1 400 ? -8.453 -17.734 -3.721 1 95.88 400 VAL A O 1
ATOM 3146 N N . GLY A 1 401 ? -9.555 -16.125 -4.887 1 95.62 401 GLY A N 1
ATOM 3147 C CA . GLY A 1 401 ? -8.305 -15.555 -5.344 1 95.62 401 GLY A CA 1
ATOM 3148 C C . GLY A 1 401 ? -7.508 -16.484 -6.238 1 95.62 401 GLY A C 1
ATOM 3149 O O . GLY A 1 401 ? -8.039 -17 -7.227 1 95.62 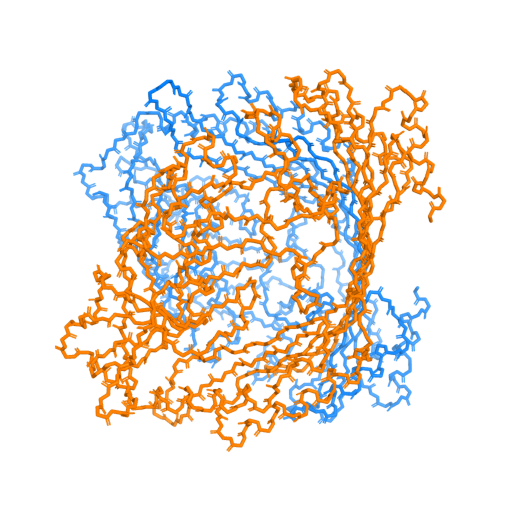401 GLY A O 1
ATOM 3150 N N . PRO A 1 402 ? -6.223 -16.625 -5.867 1 97.25 402 PRO A N 1
ATOM 3151 C CA . PRO A 1 402 ? -5.395 -17.469 -6.723 1 97.25 402 PRO A CA 1
ATOM 3152 C C . PRO A 1 402 ? -5.527 -18.953 -6.387 1 97.25 402 PRO A C 1
ATOM 3154 O O . PRO A 1 402 ? -4.859 -19.797 -7 1 97.25 402 PRO A O 1
ATOM 3157 N N . VAL A 1 403 ? -6.457 -19.281 -5.512 1 98 403 VAL A N 1
ATOM 3158 C CA . VAL A 1 403 ? -6.457 -20.641 -4.984 1 98 403 VAL A CA 1
ATOM 3159 C C . VAL A 1 403 ? -7.742 -21.359 -5.398 1 98 403 VAL A C 1
ATOM 3161 O O . VAL A 1 403 ? -8.82 -20.75 -5.41 1 98 403 VAL A O 1
ATOM 3164 N N . VAL A 1 404 ? -7.59 -22.562 -5.816 1 97.81 404 VAL A N 1
ATOM 3165 C CA . VAL A 1 404 ? -8.688 -23.516 -5.922 1 97.81 404 VAL A CA 1
ATOM 3166 C C . VAL A 1 404 ? -8.469 -24.672 -4.953 1 97.81 404 VAL A C 1
ATOM 3168 O O . VAL A 1 404 ? -7.52 -25.453 -5.109 1 97.81 404 VAL A O 1
ATOM 3171 N N . SER A 1 405 ? -9.352 -24.766 -3.996 1 98.38 405 SER A N 1
ATOM 3172 C CA . SER A 1 405 ? -9.148 -25.75 -2.941 1 98.38 405 SER A CA 1
ATOM 3173 C C . SER A 1 405 ? -10.453 -26.047 -2.209 1 98.38 405 SER A C 1
ATOM 3175 O O . SER A 1 405 ? -11.328 -25.188 -2.107 1 98.38 405 SER A O 1
ATOM 3177 N N . PRO A 1 406 ? -10.586 -27.297 -1.725 1 98.31 406 PRO A N 1
ATOM 3178 C CA . PRO A 1 406 ? -11.609 -27.516 -0.701 1 98.31 406 PRO A CA 1
ATOM 3179 C C . PRO A 1 406 ? -11.18 -27.031 0.68 1 98.31 406 PRO A C 1
ATOM 3181 O O . PRO A 1 406 ? -10.109 -26.438 0.822 1 98.31 406 PRO A O 1
ATOM 3184 N N . GLY A 1 407 ? -12.062 -27.156 1.62 1 98.44 407 GLY A N 1
ATOM 3185 C CA . GLY A 1 407 ? -11.57 -27.016 2.98 1 98.44 407 GLY A CA 1
ATOM 3186 C C . GLY A 1 407 ? -10.547 -28.078 3.354 1 98.44 407 GLY A C 1
ATOM 3187 O O . GLY A 1 407 ? -10.539 -29.172 2.785 1 98.44 407 GLY A O 1
ATOM 3188 N N . ILE A 1 408 ? -9.75 -27.766 4.266 1 98.69 408 ILE A N 1
ATOM 3189 C CA . ILE A 1 408 ? -8.734 -28.719 4.699 1 98.69 408 ILE A CA 1
ATOM 3190 C C . ILE A 1 408 ? -8.844 -28.938 6.207 1 98.69 408 ILE A C 1
ATOM 3192 O O . ILE A 1 408 ? -8.836 -27.969 6.98 1 98.69 408 ILE A O 1
ATOM 3196 N N . VAL A 1 409 ? -8.914 -30.219 6.574 1 98.44 409 VAL A N 1
ATOM 3197 C CA . VAL A 1 409 ? -8.969 -30.594 7.984 1 98.44 409 VAL A CA 1
ATOM 3198 C C . VAL A 1 409 ? -7.551 -30.797 8.523 1 98.44 409 VAL A C 1
ATOM 3200 O O . VAL A 1 409 ? -6.77 -31.562 7.953 1 98.44 409 VAL A O 1
ATOM 3203 N N . ILE A 1 410 ? -7.258 -30.094 9.586 1 98.06 410 ILE A N 1
ATOM 3204 C CA . ILE A 1 410 ? -5.906 -30.109 10.133 1 98.06 410 ILE A CA 1
ATOM 3205 C C . ILE A 1 410 ? -5.961 -30.422 11.625 1 98.06 410 ILE A C 1
ATOM 3207 O O . ILE A 1 410 ? -6.844 -29.938 12.336 1 98.06 410 ILE A O 1
ATOM 3211 N N . GLN A 1 411 ? -4.941 -31.156 12.031 1 94.81 411 GLN A N 1
ATOM 3212 C CA . GLN A 1 411 ? -4.754 -31.422 13.453 1 94.81 411 GLN A CA 1
ATOM 3213 C C . GLN A 1 411 ? -3.449 -30.812 13.961 1 94.81 411 GLN A C 1
ATOM 3215 O O . GLN A 1 411 ? -2.494 -30.656 13.195 1 94.81 411 GLN A O 1
ATOM 3220 N N . GLY A 1 412 ? -3.445 -30.312 15.133 1 88.06 412 GLY A N 1
ATOM 3221 C CA . GLY A 1 412 ? -2.168 -29.969 15.742 1 88.06 412 GLY A CA 1
ATOM 3222 C C . GLY A 1 412 ? -1.878 -28.484 15.734 1 88.06 412 GLY A C 1
ATOM 3223 O O . GLY A 1 412 ? -0.805 -28.047 16.172 1 88.06 412 GLY A O 1
ATOM 3224 N N . LEU A 1 413 ? -2.771 -27.688 15.188 1 94.69 413 LEU A N 1
ATOM 3225 C CA . LEU A 1 413 ? -2.545 -26.25 15.25 1 94.69 413 LEU A CA 1
ATOM 3226 C C . LEU A 1 413 ? -2.902 -25.703 16.625 1 94.69 413 LEU A C 1
ATOM 3228 O O . LEU A 1 413 ? -3.711 -26.297 17.344 1 94.69 413 LEU A O 1
ATOM 3232 N N . GLY A 1 414 ? -2.213 -24.656 16.953 1 95.62 414 GLY A N 1
ATOM 3233 C CA . GLY A 1 414 ? -2.531 -23.984 18.203 1 95.62 414 GLY A CA 1
ATOM 3234 C C . GLY A 1 414 ? -3.764 -23.109 18.109 1 95.62 414 GLY A C 1
ATOM 3235 O O . GLY A 1 414 ? -3.939 -22.375 17.141 1 95.62 414 GLY A O 1
ATOM 3236 N N . VAL A 1 415 ? -4.617 -23.281 19.125 1 95.56 415 VAL A N 1
ATOM 3237 C CA . VAL A 1 415 ? -5.789 -22.422 19.219 1 95.56 415 VAL A CA 1
ATOM 3238 C C . VAL A 1 415 ? -5.871 -21.828 20.625 1 95.56 415 VAL A C 1
ATOM 3240 O O . VAL A 1 415 ? -5.848 -22.547 21.609 1 95.56 415 VAL A O 1
ATOM 3243 N N . VAL A 1 416 ? -5.789 -20.469 20.641 1 87.25 416 VAL A N 1
ATOM 3244 C CA . VAL A 1 416 ? -5.996 -19.781 21.906 1 87.25 416 VAL A CA 1
ATOM 3245 C C . VAL A 1 416 ? -7.281 -18.953 21.844 1 87.25 416 VAL A C 1
ATOM 3247 O O . VAL A 1 416 ? -7.578 -18.344 20.812 1 87.25 416 VAL A O 1
ATOM 3250 N N . SER A 1 417 ? -8.188 -19.031 22.891 1 82 417 SER A N 1
ATOM 3251 C CA . SER A 1 417 ? -9.422 -18.266 22.984 1 82 417 SER A CA 1
ATOM 3252 C C . SER A 1 417 ? -9.617 -17.672 24.375 1 82 417 SER A C 1
ATOM 3254 O O . SER A 1 417 ? -9.125 -18.234 25.359 1 82 417 SER A O 1
ATOM 3256 N N . MET B 1 1 ? -7.016 21.312 -21.391 1 61.78 1 MET B N 1
ATOM 3257 C CA . MET B 1 1 ? -7.617 22.297 -20.484 1 61.78 1 MET B CA 1
ATOM 3258 C C . MET B 1 1 ? -9.023 22.672 -20.953 1 61.78 1 MET B C 1
ATOM 3260 O O . MET B 1 1 ? -9.914 22.859 -20.125 1 61.78 1 MET B O 1
ATOM 3264 N N . SER B 1 2 ? -9.148 22.641 -22.203 1 70.19 2 SER B N 1
ATOM 3265 C CA . SER B 1 2 ? -10.461 22.969 -22.75 1 70.19 2 SER B CA 1
ATOM 3266 C C . SER B 1 2 ? -11.523 21.984 -22.266 1 70.19 2 SER B C 1
ATOM 3268 O O . SER B 1 2 ? -12.641 22.391 -21.922 1 70.19 2 SER B O 1
ATOM 3270 N N . ASP B 1 3 ? -11.094 20.859 -21.969 1 83.94 3 ASP B N 1
ATOM 3271 C CA . ASP B 1 3 ? -12.031 19.828 -21.562 1 83.94 3 ASP B CA 1
ATOM 3272 C C . ASP B 1 3 ? -12.453 19.984 -20.109 1 83.94 3 ASP B C 1
ATOM 3274 O O . ASP B 1 3 ? -13.609 19.75 -19.766 1 83.94 3 ASP B O 1
ATOM 3278 N N . VAL B 1 4 ? -11.602 20.609 -19.391 1 88.69 4 VAL B N 1
ATOM 3279 C CA . VAL B 1 4 ? -11.875 20.781 -17.969 1 88.69 4 VAL B CA 1
ATOM 3280 C C . VAL B 1 4 ? -12.93 21.859 -17.781 1 88.69 4 VAL B C 1
ATOM 3282 O O . VAL B 1 4 ? -13.867 21.688 -17 1 88.69 4 VAL B O 1
ATOM 3285 N N . TYR B 1 5 ? -12.844 22.875 -18.5 1 93.06 5 TYR B N 1
ATOM 3286 C CA . TYR B 1 5 ? -13.805 23.969 -18.391 1 93.06 5 TYR B CA 1
ATOM 3287 C C . TYR B 1 5 ? -15.156 23.562 -18.953 1 93.06 5 TYR B C 1
ATOM 3289 O O . TYR B 1 5 ? -16.203 23.984 -18.453 1 93.06 5 TYR B O 1
ATOM 3297 N N . SER B 1 6 ? -15.078 22.719 -19.938 1 93.94 6 SER B N 1
ATOM 3298 C CA . SER B 1 6 ? -16.312 22.234 -20.531 1 93.94 6 SER B CA 1
ATOM 3299 C C . SER B 1 6 ? -17.141 21.438 -19.531 1 93.94 6 SER B C 1
ATOM 3301 O O . SER B 1 6 ? -18.375 21.547 -19.484 1 93.94 6 SER B O 1
ATOM 3303 N N . LEU B 1 7 ? -16.438 20.719 -18.766 1 95.44 7 LEU B N 1
ATOM 3304 C CA . LEU B 1 7 ? -17.109 19.906 -17.766 1 95.44 7 LEU B CA 1
ATOM 3305 C C . LEU B 1 7 ? -17.812 20.797 -16.734 1 95.44 7 LEU B C 1
ATOM 3307 O O . LEU B 1 7 ? -18.969 20.562 -16.391 1 95.44 7 LEU B O 1
ATOM 3311 N N . ILE B 1 8 ? -17.188 21.781 -16.297 1 96.62 8 ILE B N 1
ATOM 3312 C CA . ILE B 1 8 ? -17.688 22.688 -15.25 1 96.62 8 ILE B CA 1
ATOM 3313 C C . ILE B 1 8 ? -18.844 23.5 -15.805 1 96.62 8 ILE B C 1
ATOM 3315 O O . ILE B 1 8 ? -19.875 23.672 -15.125 1 96.62 8 ILE B O 1
ATOM 3319 N N . ASN B 1 9 ? -18.719 23.938 -16.969 1 95.75 9 ASN B N 1
ATOM 3320 C CA . ASN B 1 9 ? -19.781 24.703 -17.609 1 95.75 9 ASN B CA 1
ATOM 3321 C C . ASN B 1 9 ? -21.031 23.859 -17.812 1 95.75 9 ASN B C 1
ATOM 3323 O O . ASN B 1 9 ? -22.156 24.344 -17.594 1 95.75 9 ASN B O 1
ATOM 3327 N N . LYS B 1 10 ? -20.797 22.703 -18.219 1 96.31 10 LYS B N 1
ATOM 3328 C CA . LYS B 1 10 ? -21.938 21.828 -18.422 1 96.31 10 LYS B CA 1
ATOM 3329 C C . LYS B 1 10 ? -22.656 21.547 -17.109 1 96.31 10 LYS B C 1
ATOM 3331 O O . LYS B 1 10 ? -23.891 21.531 -17.062 1 96.31 10 LYS B O 1
ATOM 3336 N N . ALA B 1 11 ? -21.906 21.312 -16.094 1 96.44 11 ALA B N 1
ATOM 3337 C CA . ALA B 1 11 ? -22.5 21.109 -14.781 1 96.44 11 ALA B CA 1
ATOM 3338 C C . ALA B 1 11 ? -23.328 22.328 -14.359 1 96.44 11 ALA B C 1
ATOM 3340 O O . ALA B 1 11 ? -24.469 22.188 -13.891 1 96.44 11 ALA B O 1
ATOM 3341 N N . LYS B 1 12 ? -22.781 23.438 -14.57 1 95.62 12 LYS B N 1
ATOM 3342 C CA . LYS B 1 12 ? -23.469 24.688 -14.242 1 95.62 12 LYS B CA 1
ATOM 3343 C C . LYS B 1 12 ? -24.766 24.812 -15.031 1 95.62 12 LYS B C 1
ATOM 3345 O O . LYS B 1 12 ? -25.797 25.203 -14.477 1 95.62 12 LYS B O 1
ATOM 3350 N N . ASN B 1 13 ? -24.734 24.5 -16.234 1 96 13 ASN B N 1
ATOM 3351 C CA . ASN B 1 13 ? -25.891 24.594 -17.109 1 96 13 ASN B CA 1
ATOM 3352 C C . ASN B 1 13 ? -27 23.641 -16.703 1 96 13 ASN B C 1
ATOM 3354 O O . ASN B 1 13 ? -28.172 23.875 -16.984 1 96 13 ASN B O 1
ATOM 3358 N N . LEU B 1 14 ? -26.578 22.609 -16.094 1 95.81 14 LEU B N 1
ATOM 3359 C CA . LEU B 1 14 ? -27.562 21.625 -15.633 1 95.81 14 LEU B CA 1
ATOM 3360 C C . LEU B 1 14 ? -28.125 22.031 -14.273 1 95.81 14 LEU B C 1
ATOM 3362 O O . LEU B 1 14 ? -28.906 21.281 -13.68 1 95.81 14 LEU B O 1
ATOM 3366 N N . GLY B 1 15 ? -27.672 23.141 -13.742 1 95.69 15 GLY B N 1
ATOM 3367 C CA . GLY B 1 15 ? -28.156 23.625 -12.461 1 95.69 15 GLY B CA 1
ATOM 3368 C C . GLY B 1 15 ? -27.453 22.984 -11.273 1 95.69 15 GLY B C 1
ATOM 3369 O O . GLY B 1 15 ? -27.984 23 -10.156 1 95.69 15 GLY B O 1
ATOM 3370 N N . LEU B 1 16 ? -26.328 22.391 -11.531 1 96.69 16 LEU B N 1
ATOM 3371 C CA . LEU B 1 16 ? -25.547 21.766 -10.477 1 96.69 16 LEU B CA 1
ATOM 3372 C C . LEU B 1 16 ? -24.453 22.703 -9.984 1 96.69 16 LEU B C 1
ATOM 3374 O O . LEU B 1 16 ? -24 23.578 -10.727 1 96.69 16 LEU B O 1
ATOM 3378 N N . THR B 1 17 ? -24.172 22.594 -8.719 1 97.31 17 THR B N 1
ATOM 3379 C CA . THR B 1 17 ? -22.875 23.078 -8.273 1 97.31 17 THR B CA 1
ATOM 3380 C C . THR B 1 17 ? -21.844 21.953 -8.266 1 97.31 17 THR B C 1
ATOM 3382 O O . THR B 1 17 ? -22.203 20.781 -8.117 1 97.31 17 THR B O 1
ATOM 3385 N N . GLY B 1 18 ? -20.625 22.297 -8.555 1 97.06 18 GLY B N 1
ATOM 3386 C CA . GLY B 1 18 ? -19.625 21.25 -8.609 1 97.06 18 GLY B CA 1
ATOM 3387 C C . GLY B 1 18 ? -18.203 21.766 -8.648 1 97.06 18 GLY B C 1
ATOM 3388 O O . GLY B 1 18 ? -17.984 22.984 -8.773 1 97.06 18 GLY B O 1
ATOM 3389 N N . GLU B 1 19 ? -17.234 20.859 -8.469 1 98 19 GLU B N 1
ATOM 3390 C CA . GLU B 1 19 ? -15.812 21.188 -8.523 1 98 19 GLU B CA 1
ATOM 3391 C C . GLU B 1 19 ? -15.016 20.078 -9.211 1 98 19 GLU B C 1
ATOM 3393 O O . GLU B 1 19 ? -15.336 18.891 -9.062 1 98 19 GLU B O 1
ATOM 3398 N N . LEU B 1 20 ? -14.047 20.5 -9.977 1 98.12 20 LEU B N 1
ATOM 3399 C CA . LEU B 1 20 ? -13.078 19.594 -10.602 1 98.12 20 LEU B CA 1
ATOM 3400 C C . LEU B 1 20 ? -11.703 19.766 -9.969 1 98.12 20 LEU B C 1
ATOM 3402 O O . LEU B 1 20 ? -11.148 20.875 -9.953 1 98.12 20 LEU B O 1
ATOM 3406 N N . TYR B 1 21 ? -11.219 18.672 -9.383 1 98.31 21 TYR B N 1
ATOM 3407 C CA . TYR B 1 21 ? -9.852 18.562 -8.891 1 98.31 21 TYR B CA 1
ATOM 3408 C C . TYR B 1 21 ? -8.961 17.844 -9.891 1 98.31 21 TYR B C 1
ATOM 3410 O O . TYR B 1 21 ? -9.289 16.766 -10.359 1 98.31 21 TYR B O 1
ATOM 3418 N N . TYR B 1 22 ? -7.867 18.453 -10.25 1 97.94 22 TYR B N 1
ATOM 3419 C CA . TYR B 1 22 ? -7.027 17.781 -11.234 1 97.94 22 TYR B CA 1
ATOM 3420 C C . TYR B 1 22 ? -5.562 17.828 -10.836 1 97.94 22 TYR B C 1
ATOM 3422 O O . TYR B 1 22 ? -5.145 18.734 -10.102 1 97.94 22 TYR B O 1
ATOM 3430 N N . VAL B 1 23 ? -4.836 16.828 -11.297 1 97.81 23 VAL B N 1
ATOM 3431 C CA . VAL B 1 23 ? -3.412 16.719 -11 1 97.81 23 VAL B CA 1
ATOM 3432 C C . VAL B 1 23 ? -2.646 16.344 -12.266 1 97.81 23 VAL B C 1
ATOM 3434 O O . VAL B 1 23 ? -3.158 15.609 -13.117 1 97.81 23 VAL B O 1
ATOM 3437 N N . GLU B 1 24 ? -1.529 16.938 -12.445 1 97.12 24 GLU B N 1
ATOM 3438 C CA . GLU B 1 24 ? -0.505 16.547 -13.406 1 97.12 24 GLU B CA 1
ATOM 3439 C C . GLU B 1 24 ? 0.846 16.344 -12.719 1 97.12 24 GLU B C 1
ATOM 3441 O O . GLU B 1 24 ? 1.395 17.281 -12.141 1 97.12 24 GLU B O 1
ATOM 3446 N N . ARG B 1 25 ? 1.377 15.18 -12.859 1 96.56 25 ARG B N 1
ATOM 3447 C CA . ARG B 1 25 ? 2.598 14.844 -12.133 1 96.56 25 ARG B CA 1
ATOM 3448 C C . ARG B 1 25 ? 3.664 14.297 -13.07 1 96.56 25 ARG B C 1
ATOM 3450 O O . ARG B 1 25 ? 3.35 13.562 -14.016 1 96.56 25 ARG B O 1
ATOM 3457 N N . SER B 1 26 ? 4.84 14.719 -12.891 1 96 26 SER B N 1
ATOM 3458 C CA . SER B 1 26 ? 6.027 14.156 -13.516 1 96 26 SER B CA 1
ATOM 3459 C C . SER B 1 26 ? 7.113 13.859 -12.484 1 96 26 SER B C 1
ATOM 3461 O O . SER B 1 26 ? 7.426 14.711 -11.648 1 96 26 SER B O 1
ATOM 3463 N N . GLU B 1 27 ? 7.703 12.656 -12.547 1 96 27 GLU B N 1
ATOM 3464 C CA . GLU B 1 27 ? 8.695 12.25 -11.555 1 96 27 GLU B CA 1
ATOM 3465 C C . GLU B 1 27 ? 9.781 11.383 -12.188 1 96 27 GLU B C 1
ATOM 3467 O O . GLU B 1 27 ? 9.5 10.578 -13.07 1 96 27 GLU B O 1
ATOM 3472 N N . TYR B 1 28 ? 11.008 11.68 -11.781 1 95.94 28 TYR B N 1
ATOM 3473 C CA . TYR B 1 28 ? 12.156 10.852 -12.117 1 95.94 28 TYR B CA 1
ATOM 3474 C C . TYR B 1 28 ? 12.75 10.203 -10.875 1 95.94 28 TYR B C 1
ATOM 3476 O O . TYR B 1 28 ? 12.891 10.852 -9.836 1 95.94 28 TYR B O 1
ATOM 3484 N N . GLU B 1 29 ? 13.023 8.938 -10.969 1 96.38 29 GLU B N 1
ATOM 3485 C CA . GLU B 1 29 ? 13.555 8.258 -9.789 1 96.38 29 GLU B CA 1
ATOM 3486 C C . GLU B 1 29 ? 14.594 7.207 -10.188 1 96.38 29 GLU B C 1
ATOM 3488 O O . GLU B 1 29 ? 14.523 6.637 -11.273 1 96.38 29 GLU B O 1
ATOM 3493 N N . VAL B 1 30 ? 15.547 7.043 -9.359 1 94.31 30 VAL B N 1
ATOM 3494 C CA . VAL B 1 30 ? 16.516 5.961 -9.477 1 94.31 30 VAL B CA 1
ATOM 3495 C C . VAL B 1 30 ? 16.688 5.254 -8.133 1 94.31 30 VAL B C 1
ATOM 3497 O O . VAL B 1 30 ? 16.703 5.898 -7.086 1 94.31 30 VAL B O 1
ATOM 3500 N N . ARG B 1 31 ? 16.672 3.98 -8.195 1 93.5 31 ARG B N 1
ATOM 3501 C CA . ARG B 1 31 ? 16.875 3.148 -7.012 1 93.5 31 ARG B CA 1
ATOM 3502 C C . ARG B 1 31 ? 17.984 2.127 -7.25 1 93.5 31 ARG B C 1
ATOM 3504 O O . ARG B 1 31 ? 18.016 1.478 -8.297 1 93.5 31 ARG B O 1
ATOM 3511 N N . LYS B 1 32 ? 18.875 2.07 -6.258 1 88.75 32 LYS B N 1
ATOM 3512 C CA . LYS B 1 32 ? 19.938 1.083 -6.305 1 88.75 32 LYS B CA 1
ATOM 3513 C C . LYS B 1 32 ? 19.906 0.173 -5.078 1 88.75 32 LYS B C 1
ATOM 3515 O O . LYS B 1 32 ? 20.297 0.579 -3.984 1 88.75 32 LYS B O 1
ATOM 3520 N N . GLU B 1 33 ? 19.438 -0.987 -5.188 1 85.75 33 GLU B N 1
ATOM 3521 C CA . GLU B 1 33 ? 19.422 -2.014 -4.152 1 85.75 33 GLU B CA 1
ATOM 3522 C C . GLU B 1 33 ? 19.984 -3.332 -4.664 1 85.75 33 GLU B C 1
ATOM 3524 O O . GLU B 1 33 ? 21.141 -3.381 -5.121 1 85.75 33 GLU B O 1
ATOM 3529 N N . LYS B 1 34 ? 19.203 -4.293 -4.777 1 71.12 34 LYS B N 1
ATOM 3530 C CA . LYS B 1 34 ? 19.656 -5.523 -5.414 1 71.12 34 LYS B CA 1
ATOM 3531 C C . LYS B 1 34 ? 19.812 -5.336 -6.922 1 71.12 34 LYS B C 1
ATOM 3533 O O . LYS B 1 34 ? 20.719 -5.906 -7.531 1 71.12 34 LYS B O 1
ATOM 3538 N N . GLN B 1 35 ? 18.953 -4.445 -7.359 1 73.62 35 GLN B N 1
ATOM 3539 C CA . GLN B 1 35 ? 19.031 -4.066 -8.766 1 73.62 35 GLN B CA 1
ATOM 3540 C C . GLN B 1 35 ? 18.922 -2.553 -8.938 1 73.62 35 GLN B C 1
ATOM 3542 O O . GLN B 1 35 ? 18.328 -1.869 -8.094 1 73.62 35 GLN B O 1
ATOM 3547 N N . TYR B 1 36 ? 19.641 -2.094 -9.961 1 80.12 36 TYR B N 1
ATOM 3548 C CA . TYR B 1 36 ? 19.562 -0.689 -10.344 1 80.12 36 TYR B CA 1
ATOM 3549 C C . TYR B 1 36 ? 18.359 -0.436 -11.234 1 80.12 36 TYR B C 1
ATOM 3551 O O . TYR B 1 36 ? 18.156 -1.125 -12.234 1 80.12 36 TYR B O 1
ATOM 3559 N N . GLN B 1 37 ? 17.531 0.547 -10.828 1 87.25 37 GLN B N 1
ATOM 3560 C CA . GLN B 1 37 ? 16.359 0.883 -11.617 1 87.25 37 GLN B CA 1
ATOM 3561 C C . GLN B 1 37 ? 16.219 2.395 -11.789 1 87.25 37 GLN B C 1
ATOM 3563 O O . GLN B 1 37 ? 16.469 3.154 -10.852 1 87.25 37 GLN B O 1
ATOM 3568 N N . ALA B 1 38 ? 15.859 2.803 -12.984 1 90.38 38 ALA B N 1
ATOM 3569 C CA . ALA B 1 38 ? 15.57 4.203 -13.281 1 90.38 38 ALA B CA 1
ATOM 3570 C C . ALA B 1 38 ? 14.164 4.359 -13.859 1 90.38 38 ALA B C 1
ATOM 3572 O O . ALA B 1 38 ? 13.766 3.598 -14.742 1 90.38 38 ALA B O 1
ATOM 3573 N N . GLY B 1 39 ? 13.484 5.312 -13.352 1 92.94 39 GLY B N 1
ATOM 3574 C CA . GLY B 1 39 ? 12.086 5.434 -13.758 1 92.94 39 GLY B CA 1
ATOM 3575 C C . GLY B 1 39 ? 11.672 6.867 -14.031 1 92.94 39 GLY B C 1
ATOM 3576 O O . GLY B 1 39 ? 12.133 7.793 -13.352 1 92.94 39 GLY B O 1
ATOM 3577 N N . SER B 1 40 ? 10.883 7.012 -15.086 1 92.62 40 SER B N 1
ATOM 3578 C CA . SER B 1 40 ? 10.188 8.266 -15.359 1 92.62 40 SER B CA 1
ATOM 3579 C C . SER B 1 40 ? 8.68 8.062 -15.43 1 92.62 40 SER B C 1
ATOM 3581 O O . SER B 1 40 ? 8.188 7.293 -16.25 1 92.62 40 SER B O 1
ATOM 3583 N N . LEU B 1 41 ? 8.023 8.805 -14.602 1 92.12 41 LEU B N 1
ATOM 3584 C CA . LEU B 1 41 ? 6.578 8.648 -14.516 1 92.12 41 LEU B CA 1
ATOM 3585 C C . LEU B 1 41 ? 5.867 9.961 -14.812 1 92.12 41 LEU B C 1
ATOM 3587 O O . LEU B 1 41 ? 6.305 11.023 -14.352 1 92.12 41 LEU B O 1
ATOM 3591 N N . ARG B 1 42 ? 4.852 9.836 -15.664 1 93 42 ARG B N 1
ATOM 3592 C CA . ARG B 1 42 ? 3.9 10.922 -15.883 1 93 42 ARG B CA 1
ATOM 3593 C C . ARG B 1 42 ? 2.475 10.461 -15.594 1 93 42 ARG B C 1
ATOM 3595 O O . ARG B 1 42 ? 2.088 9.352 -15.945 1 93 42 ARG B O 1
ATOM 3602 N N . GLU B 1 43 ? 1.788 11.305 -14.875 1 92.94 43 GLU B N 1
ATOM 3603 C CA . GLU B 1 43 ? 0.419 10.977 -14.484 1 92.94 43 GLU B CA 1
ATOM 3604 C C . GLU B 1 43 ? -0.487 12.203 -14.57 1 92.94 43 GLU B C 1
ATOM 3606 O O . GLU B 1 43 ? -0.053 13.32 -14.297 1 92.94 43 GLU B O 1
ATOM 3611 N N . ARG B 1 44 ? -1.697 11.914 -15.047 1 95.12 44 ARG B N 1
ATOM 3612 C CA . ARG B 1 44 ? -2.756 12.922 -15.008 1 95.12 44 ARG B CA 1
ATOM 3613 C C . ARG B 1 44 ? -4.059 12.32 -14.492 1 95.12 44 ARG B C 1
ATOM 3615 O O . ARG B 1 44 ? -4.352 11.148 -14.75 1 95.12 44 ARG B O 1
ATOM 3622 N N . GLY B 1 45 ? -4.789 13.102 -13.758 1 96.56 45 GLY B N 1
ATOM 3623 C CA . GLY B 1 45 ? -6.055 12.633 -13.219 1 96.56 45 GLY B CA 1
ATOM 3624 C C . GLY B 1 45 ? -7.023 13.758 -12.906 1 96.56 45 GLY B C 1
ATOM 3625 O O . GLY B 1 45 ? -6.605 14.883 -12.641 1 96.56 45 GLY B O 1
ATOM 3626 N N . TYR B 1 46 ? -8.297 13.383 -12.961 1 98 46 TYR B N 1
ATOM 3627 C CA . TYR B 1 46 ? -9.383 14.336 -12.758 1 98 46 TYR B CA 1
ATOM 3628 C C . TYR B 1 46 ? -10.461 13.758 -11.852 1 98 46 TYR B C 1
ATOM 3630 O O . TYR B 1 46 ? -10.969 12.664 -12.094 1 98 46 TYR B O 1
ATOM 3638 N N . GLY B 1 47 ? -10.727 14.477 -10.781 1 97.69 47 GLY B N 1
ATOM 3639 C CA . GLY B 1 47 ? -11.82 14.133 -9.891 1 97.69 47 GLY B CA 1
ATOM 3640 C C . GLY B 1 47 ? -12.93 15.172 -9.891 1 97.69 47 GLY B C 1
ATOM 3641 O O . GLY B 1 47 ? -12.688 16.344 -9.602 1 97.69 47 GLY B O 1
ATOM 3642 N N . LEU B 1 48 ? -14.141 14.711 -10.234 1 97.56 48 LEU B N 1
ATOM 3643 C CA . LEU B 1 48 ? -15.281 15.609 -10.32 1 97.56 48 LEU B CA 1
ATOM 3644 C C . LEU B 1 48 ? -16.297 15.32 -9.219 1 97.56 48 LEU B C 1
ATOM 3646 O O . LEU B 1 48 ? -16.734 14.18 -9.07 1 97.56 48 LEU B O 1
ATOM 3650 N N . ARG B 1 49 ? -16.594 16.344 -8.414 1 97.06 49 ARG B N 1
ATOM 3651 C CA . ARG B 1 49 ? -17.688 16.297 -7.434 1 97.06 49 ARG B CA 1
ATOM 3652 C C . ARG B 1 49 ? -18.812 17.25 -7.809 1 97.06 49 ARG B C 1
ATOM 3654 O O . ARG B 1 49 ? -18.562 18.422 -8.141 1 97.06 49 ARG B O 1
ATOM 3661 N N . VAL B 1 50 ? -20 16.703 -7.777 1 97.06 50 VAL B N 1
ATOM 3662 C CA . VAL B 1 50 ? -21.172 17.547 -8.07 1 97.06 50 VAL B CA 1
ATOM 3663 C C . VAL B 1 50 ? -22.156 17.484 -6.906 1 97.06 50 VAL B C 1
ATOM 3665 O O . VAL B 1 50 ? -22.25 16.469 -6.211 1 97.06 50 VAL B O 1
ATOM 3668 N N . PHE B 1 51 ? -22.875 18.609 -6.762 1 97.12 51 PHE B N 1
ATOM 3669 C CA . PHE B 1 51 ? -23.797 18.766 -5.648 1 97.12 51 PHE B CA 1
ATOM 3670 C C . PHE B 1 51 ? -25.172 19.219 -6.145 1 97.12 51 PHE B C 1
ATOM 3672 O O . PHE B 1 51 ? -25.266 20.062 -7.047 1 97.12 51 PHE B O 1
ATOM 3679 N N . LYS B 1 52 ? -26.172 18.641 -5.539 1 96.38 52 LYS B N 1
ATOM 3680 C CA . LYS B 1 52 ? -27.547 19.094 -5.758 1 96.38 52 LYS B CA 1
ATOM 3681 C C . LYS B 1 52 ? -28.438 18.703 -4.586 1 96.38 52 LYS B C 1
ATOM 3683 O O . LYS B 1 52 ? -28.547 17.531 -4.234 1 96.38 52 LYS B O 1
ATOM 3688 N N . ASP B 1 53 ? -29.094 19.656 -3.971 1 95 53 ASP B N 1
ATOM 3689 C CA . ASP B 1 53 ? -30.094 19.438 -2.926 1 95 53 ASP B CA 1
ATOM 3690 C C . ASP B 1 53 ? -29.547 18.547 -1.812 1 95 53 ASP B C 1
ATOM 3692 O O . ASP B 1 53 ? -30.203 17.594 -1.4 1 95 53 ASP B O 1
ATOM 3696 N N . GLY B 1 54 ? -28.344 18.812 -1.489 1 94.69 54 GLY B N 1
ATOM 3697 C CA . GLY B 1 54 ? -27.75 18.109 -0.374 1 94.69 54 GLY B CA 1
ATOM 3698 C C . GLY B 1 54 ? -27.156 16.766 -0.771 1 94.69 54 GLY B C 1
ATOM 3699 O O . GLY B 1 54 ? -26.625 16.047 0.071 1 94.69 54 GLY B O 1
ATOM 3700 N N . GLN B 1 55 ? -27.25 16.422 -1.998 1 94.19 55 GLN B N 1
ATOM 3701 C CA . GLN B 1 55 ? -26.656 15.188 -2.51 1 94.19 55 GLN B CA 1
ATOM 3702 C C . GLN B 1 55 ? -25.328 15.469 -3.199 1 94.19 55 GLN B C 1
ATOM 3704 O O . GLN B 1 55 ? -25.125 16.562 -3.75 1 94.19 55 GLN B O 1
ATOM 3709 N N . VAL B 1 56 ? -24.484 14.492 -3.148 1 94.88 56 VAL B N 1
ATOM 3710 C CA . VAL B 1 56 ? -23.156 14.672 -3.734 1 94.88 56 VAL B CA 1
ATOM 3711 C C . VAL B 1 56 ? -22.797 13.453 -4.582 1 94.88 56 VAL B C 1
ATOM 3713 O O . VAL B 1 56 ? -23.062 12.312 -4.191 1 94.88 56 VAL B O 1
ATOM 3716 N N . GLY B 1 57 ? -22.344 13.68 -5.797 1 94.88 57 GLY B N 1
ATOM 3717 C CA . GLY B 1 57 ? -21.812 12.648 -6.68 1 94.88 57 GLY B CA 1
ATOM 3718 C C . GLY B 1 57 ? -20.328 12.844 -6.996 1 94.88 57 GLY B C 1
ATOM 3719 O O . GLY B 1 57 ? -19.891 13.969 -7.262 1 94.88 57 GLY B O 1
ATOM 3720 N N . PHE B 1 58 ? -19.562 11.805 -6.977 1 96.12 58 PHE B N 1
ATOM 3721 C CA . PHE B 1 58 ? -18.125 11.875 -7.254 1 96.12 58 PHE B CA 1
ATOM 3722 C C . PHE B 1 58 ? -17.734 10.844 -8.305 1 96.12 58 PHE B C 1
ATOM 3724 O O . PHE B 1 58 ? -18.172 9.695 -8.258 1 96.12 58 PHE B O 1
ATOM 3731 N N . ALA B 1 59 ? -16.922 11.281 -9.203 1 96.44 59 ALA B N 1
ATOM 3732 C CA . ALA B 1 59 ? -16.328 10.414 -10.211 1 96.44 59 ALA B CA 1
ATOM 3733 C C . ALA B 1 59 ? -14.914 10.875 -10.562 1 96.44 59 ALA B C 1
ATOM 3735 O O . ALA B 1 59 ? -14.578 12.047 -10.398 1 96.44 59 ALA B O 1
ATOM 3736 N N . PHE B 1 60 ? -14.109 9.938 -10.984 1 96.81 60 PHE B N 1
ATOM 3737 C CA . PHE B 1 60 ? -12.758 10.305 -11.391 1 96.81 60 PHE B CA 1
ATOM 3738 C C . PHE B 1 60 ? -12.367 9.594 -12.68 1 96.81 60 PHE B C 1
ATOM 3740 O O . PHE B 1 60 ? -12.977 8.586 -13.047 1 96.81 60 PHE B O 1
ATOM 3747 N N . ALA B 1 61 ? -11.406 10.203 -13.367 1 95.75 61 ALA B N 1
ATOM 3748 C CA . ALA B 1 61 ? -10.906 9.641 -14.617 1 95.75 61 ALA B CA 1
ATOM 3749 C C . ALA B 1 61 ? -9.523 10.188 -14.953 1 95.75 61 ALA B C 1
ATOM 3751 O O . ALA B 1 61 ? -9.109 11.219 -14.422 1 95.75 61 ALA B O 1
ATOM 3752 N N . THR B 1 62 ? -8.836 9.445 -15.836 1 94.44 62 THR B N 1
ATOM 3753 C CA . THR B 1 62 ? -7.559 9.938 -16.344 1 94.44 62 THR B CA 1
ATOM 3754 C C . THR B 1 62 ? -7.762 10.82 -17.562 1 94.44 62 THR B C 1
ATOM 3756 O O . THR B 1 62 ? -6.848 11.531 -17.984 1 94.44 62 THR B O 1
ATOM 3759 N N . ASP B 1 63 ? -8.977 10.781 -18.125 1 90.69 63 ASP B N 1
ATOM 3760 C CA . ASP B 1 63 ? -9.383 11.68 -19.203 1 90.69 63 ASP B CA 1
ATOM 3761 C C . ASP B 1 63 ? -10.617 12.484 -18.812 1 90.69 63 ASP B C 1
ATOM 3763 O O . ASP B 1 63 ? -11.641 11.914 -18.422 1 90.69 63 ASP B O 1
ATOM 3767 N N . PRO B 1 64 ? -10.477 13.758 -19 1 91.19 64 PRO B N 1
ATOM 3768 C CA . PRO B 1 64 ? -11.586 14.609 -18.562 1 91.19 64 PRO B CA 1
ATOM 3769 C C . PRO B 1 64 ? -12.68 14.742 -19.625 1 91.19 64 PRO B C 1
ATOM 3771 O O . PRO B 1 64 ? -13.117 15.859 -19.922 1 91.19 64 PRO B O 1
ATOM 3774 N N . ASP B 1 65 ? -13.242 13.672 -20.062 1 89.31 65 ASP B N 1
ATOM 3775 C CA . ASP B 1 65 ? -14.32 13.766 -21.047 1 89.31 65 ASP B CA 1
ATOM 3776 C C . ASP B 1 65 ? -15.68 13.898 -20.359 1 89.31 65 ASP B C 1
ATOM 3778 O O . ASP B 1 65 ? -15.766 13.898 -19.141 1 89.31 65 ASP B O 1
ATOM 3782 N N . LEU B 1 66 ? -16.672 14.086 -21.188 1 89.75 66 LEU B N 1
ATOM 3783 C CA . LEU B 1 66 ? -18 14.414 -20.672 1 89.75 66 LEU B CA 1
ATOM 3784 C C . LEU B 1 66 ? -18.609 13.219 -19.953 1 89.75 66 LEU B C 1
ATOM 3786 O O . LEU B 1 66 ? -19.547 13.375 -19.172 1 89.75 66 LEU B O 1
ATOM 3790 N N . THR B 1 67 ? -18.094 12.07 -20.219 1 91.25 67 THR B N 1
ATOM 3791 C CA . THR B 1 67 ? -18.625 10.891 -19.531 1 91.25 67 THR B CA 1
ATOM 3792 C C . THR B 1 67 ? -18.344 10.969 -18.031 1 91.25 67 THR B C 1
ATOM 3794 O O . THR B 1 67 ? -19.016 10.32 -17.234 1 91.25 67 THR B O 1
ATOM 3797 N N . LEU B 1 68 ? -17.328 11.711 -17.688 1 94.62 68 LEU B N 1
ATOM 3798 C CA . LEU B 1 68 ? -17.016 11.938 -16.281 1 94.62 68 LEU B CA 1
ATOM 3799 C C . LEU B 1 68 ? -18.188 12.586 -15.562 1 94.62 68 LEU B C 1
ATOM 3801 O O . LEU B 1 68 ? -18.531 12.195 -14.445 1 94.62 68 LEU B O 1
ATOM 3805 N N . LEU B 1 69 ? -18.781 13.57 -16.156 1 95.75 69 LEU B N 1
ATOM 3806 C CA . LEU B 1 69 ? -19.938 14.242 -15.57 1 95.75 69 LEU B CA 1
ATOM 3807 C C . LEU B 1 69 ? -21.125 13.281 -15.445 1 95.75 69 LEU B C 1
ATOM 3809 O O . LEU B 1 69 ? -21.812 13.266 -14.422 1 95.75 69 LEU B O 1
ATOM 3813 N N . ASP B 1 70 ? -21.312 12.5 -16.484 1 93.94 70 ASP B N 1
ATOM 3814 C CA . ASP B 1 70 ? -22.406 11.531 -16.438 1 93.94 70 ASP B CA 1
ATOM 3815 C C . ASP B 1 70 ? -22.25 10.578 -15.258 1 93.94 70 ASP B C 1
ATOM 3817 O O . ASP B 1 70 ? -23.219 10.266 -14.57 1 93.94 70 ASP B O 1
ATOM 3821 N N . ARG B 1 71 ? -21.125 10.195 -15.078 1 92.88 71 ARG B N 1
ATOM 3822 C CA . ARG B 1 71 ? -20.844 9.281 -13.977 1 92.88 71 ARG B CA 1
ATOM 3823 C C . ARG B 1 71 ? -21.062 9.961 -12.633 1 92.88 71 ARG B C 1
ATOM 3825 O O . ARG B 1 71 ? -21.609 9.359 -11.703 1 92.88 71 ARG B O 1
ATOM 3832 N N . ALA B 1 72 ? -20.578 11.125 -12.492 1 95.25 72 ALA B N 1
ATOM 3833 C CA . ALA B 1 72 ? -20.797 11.883 -11.258 1 95.25 72 ALA B CA 1
ATOM 3834 C C . ALA B 1 72 ? -22.281 12.062 -10.969 1 95.25 72 ALA B C 1
ATOM 3836 O O . ALA B 1 72 ? -22.719 11.961 -9.82 1 95.25 72 ALA B O 1
ATOM 3837 N N . LEU B 1 73 ? -23.016 12.297 -12.023 1 94.56 73 LEU B N 1
ATOM 3838 C CA . LEU B 1 73 ? -24.469 12.477 -11.883 1 94.56 73 LEU B CA 1
ATOM 3839 C C . LEU B 1 73 ? -25.125 11.172 -11.438 1 94.56 73 LEU B C 1
ATOM 3841 O O . LEU B 1 73 ? -26.047 11.195 -10.617 1 94.56 73 LEU B O 1
ATOM 3845 N N . SER B 1 74 ? -24.672 10.148 -12.031 1 89.44 74 SER B N 1
ATOM 3846 C CA . SER B 1 74 ? -25.203 8.852 -11.633 1 89.44 74 SER B CA 1
ATOM 3847 C C . SER B 1 74 ? -24.953 8.586 -10.148 1 89.44 74 SER B C 1
ATOM 3849 O O . SER B 1 74 ? -25.812 8.062 -9.453 1 89.44 74 SER B O 1
ATOM 3851 N N . ALA B 1 75 ? -23.812 8.93 -9.68 1 89.75 75 ALA B N 1
ATOM 3852 C CA . ALA B 1 75 ? -23.469 8.781 -8.266 1 89.75 75 ALA B CA 1
ATOM 3853 C C . ALA B 1 75 ? -24.328 9.688 -7.395 1 89.75 75 ALA B C 1
ATOM 3855 O O . ALA B 1 75 ? -24.719 9.305 -6.293 1 89.75 75 ALA B O 1
ATOM 3856 N N . LEU B 1 76 ? -24.609 10.82 -7.883 1 91.94 76 LEU B N 1
ATOM 3857 C CA . LEU B 1 76 ? -25.422 11.797 -7.172 1 91.94 76 LEU B CA 1
ATOM 3858 C C . LEU B 1 76 ? -26.797 11.242 -6.867 1 91.94 76 LEU B C 1
ATOM 3860 O O . LEU B 1 76 ? -27.328 11.438 -5.773 1 91.94 76 LEU B O 1
ATOM 3864 N N . LYS B 1 77 ? -27.312 10.531 -7.781 1 87.19 77 LYS B N 1
ATOM 3865 C CA . LYS B 1 77 ? -28.672 10.023 -7.695 1 87.19 77 LYS B CA 1
ATOM 3866 C C . LYS B 1 77 ? -28.812 9.008 -6.562 1 87.19 77 LYS B C 1
ATOM 3868 O O . LYS B 1 77 ? -29.906 8.828 -6.008 1 87.19 77 LYS B O 1
ATOM 3873 N N . VAL B 1 78 ? -27.75 8.477 -6.219 1 81.12 78 VAL B N 1
ATOM 3874 C CA . VAL B 1 78 ? -27.844 7.398 -5.238 1 81.12 78 VAL B CA 1
ATOM 3875 C C . VAL B 1 78 ? -27.25 7.863 -3.908 1 81.12 78 VAL B C 1
ATOM 3877 O O . VAL B 1 78 ? -27.141 7.078 -2.961 1 81.12 78 VAL B O 1
ATOM 3880 N N . SER B 1 79 ? -26.875 9.016 -3.85 1 86.25 79 SER B N 1
ATOM 3881 C CA . SER B 1 79 ? -26.25 9.555 -2.641 1 86.25 79 SER B CA 1
ATOM 3882 C C . SER B 1 79 ? -27.312 9.906 -1.597 1 86.25 79 SER B C 1
ATOM 3884 O O . SER B 1 79 ? -28.438 10.281 -1.944 1 86.25 79 SER B O 1
ATOM 3886 N N . GLU B 1 80 ? -26.938 9.742 -0.364 1 85.5 80 GLU B N 1
ATOM 3887 C CA . GLU B 1 80 ? -27.828 10.156 0.719 1 85.5 80 GLU B CA 1
ATOM 3888 C C . GLU B 1 80 ? -27.844 11.672 0.868 1 85.5 80 GLU B C 1
ATOM 3890 O O . GLU B 1 80 ? -26.812 12.328 0.71 1 85.5 80 GLU B O 1
ATOM 3895 N N . ARG B 1 81 ? -29.062 12.156 1.312 1 91.56 81 ARG B N 1
ATOM 3896 C CA . ARG B 1 81 ? -29.219 13.602 1.469 1 91.56 81 ARG B CA 1
ATOM 3897 C C . ARG B 1 81 ? -28.625 14.07 2.797 1 91.56 81 ARG B C 1
ATOM 3899 O O . ARG B 1 81 ? -28.891 13.469 3.842 1 91.56 81 ARG B O 1
ATOM 3906 N N . ASP B 1 82 ? -27.75 15.031 2.725 1 94.94 82 ASP B N 1
ATOM 3907 C CA . ASP B 1 82 ? -27.172 15.75 3.859 1 94.94 82 ASP B CA 1
ATOM 3908 C C . ASP B 1 82 ? -26.969 17.219 3.531 1 94.94 82 ASP B C 1
ATOM 3910 O O . ASP B 1 82 ? -26.203 17.562 2.627 1 94.94 82 ASP B O 1
ATOM 3914 N N . GLU B 1 83 ? -27.578 18.016 4.254 1 96 83 GLU B N 1
ATOM 3915 C CA . GLU B 1 83 ? -27.609 19.438 3.945 1 96 83 GLU B CA 1
ATOM 3916 C C . GLU B 1 83 ? -26.203 20.047 4.008 1 96 83 GLU B C 1
ATOM 3918 O O . GLU B 1 83 ? -25.969 21.141 3.475 1 96 83 GLU B O 1
ATOM 3923 N N . ASN B 1 84 ? -25.281 19.359 4.617 1 96.56 84 ASN B N 1
ATOM 3924 C CA . ASN B 1 84 ? -23.922 19.875 4.758 1 96.56 84 ASN B CA 1
ATOM 3925 C C . ASN B 1 84 ? -23.094 19.594 3.51 1 96.56 84 ASN B C 1
ATOM 3927 O O . ASN B 1 84 ? -21.969 20.078 3.396 1 96.56 84 ASN B O 1
ATOM 3931 N N . ASN B 1 85 ? -23.641 18.875 2.539 1 95.56 85 ASN B N 1
ATOM 3932 C CA . ASN B 1 85 ? -22.969 18.625 1.266 1 95.56 85 ASN B CA 1
ATOM 3933 C C . ASN B 1 85 ? -23.125 19.797 0.312 1 95.56 85 ASN B C 1
ATOM 3935 O O . ASN B 1 85 ? -24 19.812 -0.556 1 95.56 85 ASN B O 1
ATOM 3939 N N . VAL B 1 86 ? -22.266 20.75 0.487 1 95.94 86 VAL B N 1
ATOM 3940 C CA . VAL B 1 86 ? -22.266 21.953 -0.352 1 95.94 86 VAL B CA 1
ATOM 3941 C C . VAL B 1 86 ? -20.828 22.359 -0.657 1 95.94 86 VAL B C 1
ATOM 3943 O O . VAL B 1 86 ? -19.891 22 0.069 1 95.94 86 VAL B O 1
ATOM 3946 N N . LEU B 1 87 ? -20.609 23.078 -1.683 1 96.44 87 LEU B N 1
ATOM 3947 C CA . LEU B 1 87 ? -19.297 23.609 -2.043 1 96.44 87 LEU B CA 1
ATOM 3948 C C . LEU B 1 87 ? -18.859 24.703 -1.059 1 96.44 87 LEU B C 1
ATOM 3950 O O . LEU B 1 87 ? -19.688 25.484 -0.596 1 96.44 87 LEU B O 1
ATOM 3954 N N . PRO B 1 88 ? -17.562 24.734 -0.809 1 97.31 88 PRO B N 1
ATOM 3955 C CA . PRO B 1 88 ? -17.094 25.875 -0.018 1 97.31 88 PRO B CA 1
ATOM 3956 C C . PRO B 1 88 ? -17.172 27.203 -0.777 1 97.31 88 PRO B C 1
ATOM 3958 O O . PRO B 1 88 ? -17.234 27.203 -2.01 1 97.31 88 PRO B O 1
ATOM 3961 N N . PRO B 1 89 ? -17.203 28.312 -0.063 1 97.06 89 PRO B N 1
ATOM 3962 C CA . PRO B 1 89 ? -17.188 29.609 -0.727 1 97.06 89 PRO B CA 1
ATOM 3963 C C . PRO B 1 89 ? -15.891 29.891 -1.485 1 97.06 89 PRO B C 1
ATOM 3965 O O . PRO B 1 89 ? -14.844 29.344 -1.132 1 97.06 89 PRO B O 1
ATOM 3968 N N . VAL B 1 90 ? -16.062 30.719 -2.498 1 97.44 90 VAL B N 1
ATOM 3969 C CA . VAL B 1 90 ? -14.898 31.078 -3.295 1 97.44 90 VAL B CA 1
ATOM 3970 C C . VAL B 1 90 ? -14.062 32.125 -2.551 1 97.44 90 VAL B C 1
ATOM 3972 O O . VAL B 1 90 ? -14.57 33.188 -2.197 1 97.44 90 VAL B O 1
ATOM 3975 N N . LYS B 1 91 ? -12.883 31.766 -2.273 1 96.12 91 LYS B N 1
ATOM 3976 C CA . LYS B 1 91 ? -11.891 32.688 -1.694 1 96.12 91 LYS B CA 1
ATOM 3977 C C . LYS B 1 91 ? -10.547 32.562 -2.414 1 96.12 91 LYS B C 1
ATOM 3979 O O . LYS B 1 91 ? -10.094 31.453 -2.709 1 96.12 91 LYS B O 1
ATOM 3984 N N . LYS B 1 92 ? -10 33.625 -2.676 1 93.94 92 LYS B N 1
ATOM 3985 C CA . LYS B 1 92 ? -8.734 33.625 -3.4 1 93.94 92 LYS B CA 1
ATOM 3986 C C . LYS B 1 92 ? -7.559 33.344 -2.463 1 93.94 92 LYS B C 1
ATOM 3988 O O . LYS B 1 92 ? -7.324 34.094 -1.517 1 93.94 92 LYS B O 1
ATOM 3993 N N . PRO B 1 93 ? -6.797 32.312 -2.748 1 97.69 93 PRO B N 1
ATOM 3994 C CA . PRO B 1 93 ? -5.637 32.031 -1.896 1 97.69 93 PRO B CA 1
ATOM 3995 C C . PRO B 1 93 ? -4.426 32.906 -2.264 1 97.69 93 PRO B C 1
ATOM 3997 O O . PRO B 1 93 ? -4.305 33.344 -3.406 1 97.69 93 PRO B O 1
ATOM 4000 N N . THR B 1 94 ? -3.572 33.188 -1.229 1 96.94 94 THR B N 1
ATOM 4001 C CA . THR B 1 94 ? -2.227 33.688 -1.498 1 96.94 94 THR B CA 1
ATOM 4002 C C . THR B 1 94 ? -1.307 32.531 -1.918 1 96.94 94 THR B C 1
ATOM 4004 O O . THR B 1 94 ? -1.173 31.547 -1.199 1 96.94 94 THR B O 1
ATOM 4007 N N . MET B 1 95 ? -0.688 32.719 -3.061 1 97.62 95 MET B N 1
ATOM 4008 C CA . MET B 1 95 ? 0.096 31.625 -3.619 1 97.62 95 MET B CA 1
ATOM 4009 C C . MET B 1 95 ? 1.508 31.609 -3.041 1 97.62 95 MET B C 1
ATOM 4011 O O . MET B 1 95 ? 2.176 32.656 -3.008 1 97.62 95 MET B O 1
ATOM 4015 N N . LEU B 1 96 ? 1.934 30.453 -2.576 1 97.62 96 LEU B N 1
ATOM 4016 C CA . LEU B 1 96 ? 3.285 30.234 -2.07 1 97.62 96 LEU B CA 1
ATOM 4017 C C . LEU B 1 96 ? 4.23 29.844 -3.201 1 97.62 96 LEU B C 1
ATOM 4019 O O . LEU B 1 96 ? 3.801 29.281 -4.207 1 97.62 96 LEU B O 1
ATOM 4023 N N . PRO B 1 97 ? 5.531 30.188 -3.029 1 96.94 97 PRO B N 1
ATOM 4024 C CA . PRO B 1 97 ? 6.52 29.75 -4.02 1 96.94 97 PRO B CA 1
ATOM 4025 C C . PRO B 1 97 ? 6.969 28.312 -3.809 1 96.94 97 PRO B C 1
ATOM 4027 O O . PRO B 1 97 ? 8.078 28.062 -3.32 1 96.94 97 PRO B O 1
ATOM 4030 N N . LEU B 1 98 ? 6.207 27.359 -4.289 1 97.94 98 LEU B N 1
ATOM 4031 C CA . LEU B 1 98 ? 6.453 25.969 -3.963 1 97.94 98 LEU B CA 1
ATOM 4032 C C . LEU B 1 98 ? 7.164 25.25 -5.109 1 97.94 98 LEU B C 1
ATOM 4034 O O . LEU B 1 98 ? 7.578 24.109 -4.969 1 97.94 98 LEU B O 1
ATOM 4038 N N . ASP B 1 99 ? 7.145 25.922 -6.23 1 97.5 99 ASP B N 1
ATOM 4039 C CA . ASP B 1 99 ? 7.891 25.422 -7.383 1 97.5 99 ASP B CA 1
ATOM 4040 C C . ASP B 1 99 ? 9.32 25.969 -7.395 1 97.5 99 ASP B C 1
ATOM 4042 O O . ASP B 1 99 ? 9.562 27.062 -7.887 1 97.5 99 ASP B O 1
ATOM 4046 N N . LYS B 1 100 ? 10.219 25.172 -6.898 1 97.06 100 LYS B N 1
ATOM 4047 C CA . LYS B 1 100 ? 11.609 25.594 -6.777 1 97.06 100 LYS B CA 1
ATOM 4048 C C . LYS B 1 100 ? 12.445 25.078 -7.941 1 97.06 100 LYS B C 1
ATOM 4050 O O . LYS B 1 100 ? 12.102 24.062 -8.555 1 97.06 100 LYS B O 1
ATOM 4055 N N . GLU B 1 101 ? 13.508 25.734 -8.141 1 93.81 101 GLU B N 1
ATOM 4056 C CA . GLU B 1 101 ? 14.391 25.359 -9.25 1 93.81 101 GLU B CA 1
ATOM 4057 C C . GLU B 1 101 ? 15.211 24.125 -8.906 1 93.81 101 GLU B C 1
ATOM 4059 O O . GLU B 1 101 ? 15.648 23.969 -7.762 1 93.81 101 GLU B O 1
ATOM 4064 N N . GLY B 1 102 ? 15.438 23.281 -9.914 1 94.88 102 GLY B N 1
ATOM 4065 C CA . GLY B 1 102 ? 16.266 22.094 -9.82 1 94.88 102 GLY B CA 1
ATOM 4066 C C . GLY B 1 102 ? 16.016 21.094 -10.93 1 94.88 102 GLY B C 1
ATOM 4067 O O . GLY B 1 102 ? 14.859 20.812 -11.266 1 94.88 102 GLY B O 1
ATOM 4068 N N . ASP B 1 103 ? 17.062 20.656 -11.523 1 94.81 103 ASP B N 1
ATOM 4069 C CA . ASP B 1 103 ? 16.938 19.625 -12.547 1 94.81 103 ASP B CA 1
ATOM 4070 C C . ASP B 1 103 ? 16.797 18.25 -11.922 1 94.81 103 ASP B C 1
ATOM 4072 O O . ASP B 1 103 ? 17.719 17.75 -11.273 1 94.81 103 ASP B O 1
ATOM 4076 N N . PRO B 1 104 ? 15.68 17.641 -12.172 1 95.5 104 PRO B N 1
ATOM 4077 C CA . PRO B 1 104 ? 15.445 16.359 -11.523 1 95.5 104 PRO B CA 1
ATOM 4078 C C . PRO B 1 104 ? 16.516 15.32 -11.852 1 95.5 104 PRO B C 1
ATOM 4080 O O . PRO B 1 104 ? 16.969 14.594 -10.961 1 95.5 104 PRO B O 1
ATOM 4083 N N . ILE B 1 105 ? 16.906 15.273 -13.062 1 92.69 105 ILE B N 1
ATOM 4084 C CA . ILE B 1 105 ? 17.859 14.266 -13.5 1 92.69 105 ILE B CA 1
ATOM 4085 C C . ILE B 1 105 ? 19.219 14.531 -12.859 1 92.69 105 ILE B C 1
ATOM 4087 O O . ILE B 1 105 ? 19.859 13.617 -12.328 1 92.69 105 ILE B O 1
ATOM 4091 N N . GLU B 1 106 ? 19.656 15.734 -12.93 1 94.56 106 GLU B N 1
ATOM 4092 C CA . GLU B 1 106 ? 20.938 16.109 -12.328 1 94.56 106 GLU B CA 1
ATOM 4093 C C . GLU B 1 106 ? 20.922 15.875 -10.82 1 94.56 106 GLU B C 1
ATOM 4095 O O . GLU B 1 106 ? 21.891 15.344 -10.266 1 94.56 106 GLU B O 1
ATOM 4100 N N . PHE B 1 107 ? 19.891 16.266 -10.227 1 97.38 107 PHE B N 1
ATOM 4101 C CA . PHE B 1 107 ? 19.766 16.062 -8.789 1 97.38 107 PHE B CA 1
ATOM 4102 C C . PHE B 1 107 ? 19.922 14.594 -8.438 1 97.38 107 PHE B C 1
ATOM 4104 O O . PHE B 1 107 ? 20.688 14.242 -7.535 1 97.38 107 PHE B O 1
ATOM 4111 N N . VAL B 1 108 ? 19.125 13.75 -9.102 1 96.62 108 VAL B N 1
ATOM 4112 C CA . VAL B 1 108 ? 19.125 12.32 -8.82 1 96.62 108 VAL B CA 1
ATOM 4113 C C . VAL B 1 108 ? 20.531 11.742 -9.039 1 96.62 108 VAL B C 1
ATOM 4115 O O . VAL B 1 108 ? 21.047 11.023 -8.188 1 96.62 108 VAL B O 1
ATOM 4118 N N . ARG B 1 109 ? 21.156 12.117 -10.086 1 92.88 109 ARG B N 1
ATOM 4119 C CA . ARG B 1 109 ? 22.469 11.617 -10.438 1 92.88 109 ARG B CA 1
ATOM 4120 C C . ARG B 1 109 ? 23.516 12.008 -9.383 1 92.88 109 ARG B C 1
ATOM 4122 O O . ARG B 1 109 ? 24.25 11.156 -8.891 1 92.88 109 ARG B O 1
ATOM 4129 N N . GLU B 1 110 ? 23.531 13.219 -9.047 1 96.19 110 GLU B N 1
ATOM 4130 C CA . GLU B 1 110 ? 24.531 13.734 -8.117 1 96.19 110 GLU B CA 1
ATOM 4131 C C . GLU B 1 110 ? 24.297 13.195 -6.707 1 96.19 110 GLU B C 1
ATOM 4133 O O . GLU B 1 110 ? 25.25 12.875 -5.992 1 96.19 110 GLU B O 1
ATOM 4138 N N . SER B 1 111 ? 23.031 13.141 -6.332 1 97.81 111 SER B N 1
ATOM 4139 C CA . SER B 1 111 ? 22.719 12.648 -4.996 1 97.81 111 SER B CA 1
ATOM 4140 C C . SER B 1 111 ? 23.109 11.188 -4.84 1 97.81 111 SER B C 1
ATOM 4142 O O . SER B 1 111 ? 23.672 10.797 -3.812 1 97.81 111 SER B O 1
ATOM 4144 N N . LEU B 1 112 ? 22.875 10.438 -5.84 1 95.38 112 LEU B N 1
ATOM 4145 C CA . LEU B 1 112 ? 23.219 9.023 -5.789 1 95.38 112 LEU B CA 1
ATOM 4146 C C . LEU B 1 112 ? 24.734 8.836 -5.707 1 95.38 112 LEU B C 1
ATOM 4148 O O . LEU B 1 112 ? 25.219 8.016 -4.926 1 95.38 112 LEU B O 1
ATOM 4152 N N . LYS B 1 113 ? 25.422 9.57 -6.523 1 94.06 113 LYS B N 1
ATOM 4153 C CA . LYS B 1 113 ? 26.875 9.508 -6.492 1 94.06 113 LYS B CA 1
ATOM 4154 C C . LYS B 1 113 ? 27.406 9.797 -5.09 1 94.06 113 LYS B C 1
ATOM 4156 O O . LYS B 1 113 ? 28.25 9.055 -4.578 1 94.06 113 LYS B O 1
ATOM 4161 N N . THR B 1 114 ? 26.875 10.766 -4.551 1 97.19 114 THR B N 1
ATOM 4162 C CA . THR B 1 114 ? 27.297 11.188 -3.219 1 97.19 114 THR B CA 1
ATOM 4163 C C . THR B 1 114 ? 26.969 10.117 -2.184 1 97.19 114 THR B C 1
ATOM 4165 O O . THR B 1 114 ? 27.812 9.742 -1.367 1 97.19 114 THR B O 1
ATOM 4168 N N . LEU B 1 115 ? 25.766 9.586 -2.211 1 97.81 115 LEU B N 1
ATOM 4169 C CA . LEU B 1 115 ? 25.281 8.664 -1.185 1 97.81 115 LEU B CA 1
ATOM 4170 C C . LEU B 1 115 ? 25.938 7.297 -1.349 1 97.81 115 LEU B C 1
ATOM 4172 O O . LEU B 1 115 ? 26.109 6.562 -0.371 1 97.81 115 LEU B O 1
ATOM 4176 N N . GLU B 1 116 ? 26.328 6.961 -2.502 1 94.94 116 GLU B N 1
ATOM 4177 C CA . GLU B 1 116 ? 26.969 5.676 -2.756 1 94.94 116 GLU B CA 1
ATOM 4178 C C . GLU B 1 116 ? 28.328 5.598 -2.072 1 94.94 116 GLU B C 1
ATOM 4180 O O . GLU B 1 116 ? 28.844 4.508 -1.843 1 94.94 116 GLU B O 1
ATOM 4185 N N . GLU B 1 117 ? 28.922 6.688 -1.802 1 96.5 117 GLU B N 1
ATOM 4186 C CA . GLU B 1 117 ? 30.188 6.727 -1.075 1 96.5 117 GLU B CA 1
ATOM 4187 C C . GLU B 1 117 ? 30.062 6.039 0.282 1 96.5 117 GLU B C 1
ATOM 4189 O O . GLU B 1 117 ? 31.062 5.641 0.874 1 96.5 117 GLU B O 1
ATOM 4194 N N . LEU B 1 118 ? 28.875 5.93 0.729 1 97.62 118 LEU B N 1
ATOM 4195 C CA . LEU B 1 118 ? 28.609 5.301 2.021 1 97.62 118 LEU B CA 1
ATOM 4196 C C . LEU B 1 118 ? 29.094 3.854 2.027 1 97.62 118 LEU B C 1
ATOM 4198 O O . LEU B 1 118 ? 29.344 3.281 3.09 1 97.62 118 LEU B O 1
ATOM 4202 N N . GLN B 1 119 ? 29.234 3.291 0.918 1 95.19 119 GLN B N 1
ATOM 4203 C CA . GLN B 1 119 ? 29.625 1.893 0.805 1 95.19 119 GLN B CA 1
ATOM 4204 C C . GLN B 1 119 ? 31.016 1.664 1.397 1 95.19 119 GLN B C 1
ATOM 4206 O O . GLN B 1 119 ? 31.359 0.542 1.774 1 95.19 119 GLN B O 1
ATOM 4211 N N . GLU B 1 120 ? 31.75 2.666 1.472 1 96.19 120 GLU B N 1
ATOM 4212 C CA . GLU B 1 120 ? 33.094 2.582 2.02 1 96.19 120 GLU B CA 1
ATOM 4213 C C . GLU B 1 120 ? 33.062 2.48 3.543 1 96.19 120 GLU B C 1
ATOM 4215 O O . GLU B 1 120 ? 34.062 2.066 4.16 1 96.19 120 GLU B O 1
ATOM 4220 N N . SER B 1 121 ? 31.984 2.82 4.117 1 97 121 SER B N 1
ATOM 4221 C CA . SER B 1 121 ? 31.953 2.949 5.57 1 97 121 SER B CA 1
ATOM 4222 C C . SER B 1 121 ? 30.969 1.963 6.188 1 97 121 SER B C 1
ATOM 4224 O O . SER B 1 121 ? 31.109 1.579 7.352 1 97 121 SER B O 1
ATOM 4226 N N . VAL B 1 122 ? 29.938 1.647 5.488 1 97.69 122 VAL B N 1
ATOM 4227 C CA . VAL B 1 122 ? 28.875 0.79 6 1 97.69 122 VAL B CA 1
ATOM 4228 C C . VAL B 1 122 ? 28.453 -0.214 4.93 1 97.69 122 VAL B C 1
ATOM 4230 O O . VAL B 1 122 ? 28.828 -0.077 3.762 1 97.69 122 VAL B O 1
ATOM 4233 N N . ASN B 1 123 ? 27.766 -1.24 5.406 1 96.25 123 ASN B N 1
ATOM 4234 C CA . ASN B 1 123 ? 27.078 -2.086 4.43 1 96.25 123 ASN B CA 1
ATOM 4235 C C . ASN B 1 123 ? 25.859 -1.391 3.834 1 96.25 123 ASN B C 1
ATOM 4237 O O . ASN B 1 123 ? 24.812 -1.315 4.477 1 96.25 123 ASN B O 1
ATOM 4241 N N . LEU B 1 124 ? 26.062 -0.907 2.656 1 96 124 LEU B N 1
ATOM 4242 C CA . LEU B 1 124 ? 25 -0.173 1.979 1 96 124 LEU B CA 1
ATOM 4243 C C . LEU B 1 124 ? 24.016 -1.13 1.325 1 96 124 LEU B C 1
ATOM 4245 O O . LEU B 1 124 ? 24.328 -1.753 0.307 1 96 124 LEU B O 1
ATOM 4249 N N . VAL B 1 125 ? 22.812 -1.203 1.905 1 93.62 125 VAL B N 1
ATOM 4250 C CA . VAL B 1 125 ? 21.781 -2.109 1.423 1 93.62 125 VAL B CA 1
ATOM 4251 C C . VAL B 1 125 ? 21.078 -1.493 0.217 1 93.62 125 VAL B C 1
ATOM 4253 O O . VAL B 1 125 ? 20.703 -2.199 -0.727 1 93.62 125 VAL B O 1
ATOM 4256 N N . GLY B 1 126 ? 20.781 -0.212 0.244 1 95.44 126 GLY B N 1
ATOM 4257 C CA . GLY B 1 126 ? 20.125 0.471 -0.859 1 95.44 126 GLY B CA 1
ATOM 4258 C C . GLY B 1 126 ? 20.188 1.982 -0.743 1 95.44 126 GLY B C 1
ATOM 4259 O O . GLY B 1 126 ? 20.328 2.521 0.356 1 95.44 126 GLY B O 1
ATOM 4260 N N . VAL B 1 127 ? 20.141 2.596 -1.895 1 96.5 127 VAL B N 1
ATOM 4261 C CA . VAL B 1 127 ? 20.031 4.047 -1.981 1 96.5 127 VAL B CA 1
ATOM 4262 C C . VAL B 1 127 ? 19.031 4.426 -3.066 1 96.5 127 VAL B C 1
ATOM 4264 O O . VAL B 1 127 ? 18.859 3.693 -4.043 1 96.5 127 VAL B O 1
ATOM 4267 N N . TYR B 1 128 ? 18.297 5.512 -2.857 1 97 128 TYR B N 1
ATOM 4268 C CA . TYR B 1 128 ? 17.391 5.996 -3.885 1 97 128 TYR B CA 1
ATOM 4269 C C . TYR B 1 128 ? 17.312 7.52 -3.879 1 97 128 TYR B C 1
ATOM 4271 O O . TYR B 1 128 ? 17.625 8.156 -2.867 1 97 128 TYR B O 1
ATOM 4279 N N . ALA B 1 129 ? 17 8.031 -4.98 1 97.75 129 ALA B N 1
ATOM 4280 C CA . ALA B 1 129 ? 16.719 9.453 -5.164 1 97.75 129 ALA B CA 1
ATOM 4281 C C . ALA B 1 129 ? 15.586 9.664 -6.164 1 97.75 129 ALA B C 1
ATOM 4283 O O . ALA B 1 129 ? 15.438 8.891 -7.113 1 97.75 129 ALA B O 1
ATOM 4284 N N . SER B 1 130 ? 14.781 10.648 -5.918 1 98.12 130 SER B N 1
ATOM 4285 C CA . SER B 1 130 ? 13.688 11.008 -6.809 1 98.12 130 SER B CA 1
ATOM 4286 C C . SER B 1 130 ? 13.438 12.508 -6.812 1 98.12 130 SER B C 1
ATOM 4288 O O . SER B 1 130 ? 13.75 13.195 -5.832 1 98.12 130 SER B O 1
ATOM 4290 N N . ALA B 1 131 ? 13.008 12.961 -7.883 1 98.25 131 ALA B N 1
ATOM 4291 C CA . ALA B 1 131 ? 12.664 14.367 -8.039 1 98.25 131 ALA B CA 1
ATOM 4292 C C . ALA B 1 131 ? 11.594 14.555 -9.109 1 98.25 131 ALA B C 1
ATOM 4294 O O . ALA B 1 131 ? 11.492 13.75 -10.047 1 98.25 131 ALA B O 1
ATOM 4295 N N . GLY B 1 132 ? 10.773 15.617 -8.875 1 97.56 132 GLY B N 1
ATOM 4296 C CA . GLY B 1 132 ? 9.727 15.875 -9.852 1 97.56 132 GLY B CA 1
ATOM 4297 C C . GLY B 1 132 ? 8.875 17.094 -9.516 1 97.56 132 GLY B C 1
ATOM 4298 O O . GLY B 1 132 ? 9.297 17.953 -8.742 1 97.56 132 GLY B O 1
ATOM 4299 N N . LYS B 1 133 ? 7.781 17.125 -10.281 1 97.69 133 LYS B N 1
ATOM 4300 C CA . LYS B 1 133 ? 6.848 18.234 -10.141 1 97.69 133 LYS B CA 1
ATOM 4301 C C . LYS B 1 133 ? 5.402 17.75 -10.211 1 97.69 133 LYS B C 1
ATOM 4303 O O . LYS B 1 133 ? 5.102 16.781 -10.906 1 97.69 133 LYS B O 1
ATOM 4308 N N . ILE B 1 134 ? 4.602 18.391 -9.398 1 97.69 134 ILE B N 1
ATOM 4309 C CA . ILE B 1 134 ? 3.172 18.109 -9.453 1 97.69 134 ILE B CA 1
ATOM 4310 C C . ILE B 1 134 ? 2.391 19.406 -9.578 1 97.69 134 ILE B C 1
ATOM 4312 O O . ILE B 1 134 ? 2.686 20.391 -8.883 1 97.69 134 ILE B O 1
ATOM 4316 N N . LYS B 1 135 ? 1.57 19.469 -10.547 1 98.31 135 LYS B N 1
ATOM 4317 C CA . LYS B 1 135 ? 0.597 20.562 -10.656 1 98.31 135 LYS B CA 1
ATOM 4318 C C . LYS B 1 135 ? -0.766 20.125 -10.125 1 98.31 135 LYS B C 1
ATOM 4320 O O . LYS B 1 135 ? -1.288 19.078 -10.508 1 98.31 135 LYS B O 1
ATOM 4325 N N . VAL B 1 136 ? -1.294 20.875 -9.227 1 98.25 136 VAL B N 1
ATOM 4326 C CA . VAL B 1 136 ? -2.607 20.609 -8.648 1 98.25 136 VAL B CA 1
ATOM 4327 C C . VAL B 1 136 ? -3.533 21.797 -8.898 1 98.25 136 VAL B C 1
ATOM 4329 O O . VAL B 1 136 ? -3.109 22.953 -8.812 1 98.25 136 VAL B O 1
ATOM 4332 N N . GLY B 1 137 ? -4.801 21.484 -9.227 1 97.94 137 GLY B N 1
ATOM 4333 C CA . GLY B 1 137 ? -5.75 22.562 -9.438 1 97.94 137 GLY B CA 1
ATOM 4334 C C . GLY B 1 137 ? -7.164 22.203 -9.023 1 97.94 137 GLY B C 1
ATOM 4335 O O . GLY B 1 137 ? -7.504 21.016 -8.922 1 97.94 137 GLY B O 1
ATOM 4336 N N . VAL B 1 138 ? -7.926 23.234 -8.727 1 98.19 138 VAL B N 1
ATOM 4337 C CA . VAL B 1 138 ? -9.344 23.125 -8.398 1 98.19 138 VAL B CA 1
ATOM 4338 C C . VAL B 1 138 ? -10.133 24.188 -9.164 1 98.19 138 VAL B C 1
ATOM 4340 O O . VAL B 1 138 ? -9.789 25.375 -9.125 1 98.19 138 VAL B O 1
ATOM 4343 N N . ILE B 1 139 ? -11.109 23.734 -9.898 1 97.88 139 ILE B N 1
ATOM 4344 C CA . ILE B 1 139 ? -12.047 24.609 -10.602 1 97.88 139 ILE B CA 1
ATOM 4345 C C . ILE B 1 139 ? -13.477 24.266 -10.188 1 97.88 139 ILE B C 1
ATOM 4347 O O . ILE B 1 139 ? -13.828 23.094 -10.062 1 97.88 139 ILE B O 1
ATOM 4351 N N . ASN B 1 140 ? -14.266 25.328 -9.922 1 96.94 140 ASN B N 1
ATOM 4352 C CA . ASN B 1 140 ? -15.633 24.969 -9.555 1 96.94 140 ASN B CA 1
ATOM 4353 C C . ASN B 1 140 ? -16.656 25.859 -10.258 1 96.94 140 ASN B C 1
ATOM 4355 O O . ASN B 1 140 ? -16.297 26.766 -11 1 96.94 140 ASN B O 1
ATOM 4359 N N . THR B 1 141 ? -17.891 25.547 -10.109 1 97.25 141 THR B N 1
ATOM 4360 C CA . THR B 1 141 ? -19 26.188 -10.812 1 97.25 141 THR B CA 1
ATOM 4361 C C . THR B 1 141 ? -19.25 27.594 -10.266 1 97.25 141 THR B C 1
ATOM 4363 O O . THR B 1 141 ? -19.953 28.391 -10.891 1 97.25 141 THR B O 1
ATOM 4366 N N . GLU B 1 142 ? -18.688 27.906 -9.156 1 97 142 GLU B N 1
ATOM 4367 C CA . GLU B 1 142 ? -18.953 29.188 -8.5 1 97 142 GLU B CA 1
ATOM 4368 C C . GLU B 1 142 ? -17.875 30.219 -8.812 1 97 142 GLU B C 1
ATOM 4370 O O . GLU B 1 142 ? -17.875 31.312 -8.258 1 97 142 GLU B O 1
ATOM 4375 N N . GLY B 1 143 ? -16.953 29.812 -9.562 1 95.81 143 GLY B N 1
ATOM 4376 C CA . GLY B 1 143 ? -16 30.797 -10.055 1 95.81 143 GLY B CA 1
ATOM 4377 C C . GLY B 1 143 ? -14.594 30.578 -9.539 1 95.81 143 GLY B C 1
ATOM 4378 O O . GLY B 1 143 ? -13.672 31.312 -9.906 1 95.81 143 GLY B O 1
ATOM 4379 N N . LEU B 1 144 ? -14.391 29.625 -8.727 1 97.31 144 LEU B N 1
ATOM 4380 C CA . LEU B 1 144 ? -13.039 29.312 -8.273 1 97.31 144 LEU B CA 1
ATOM 4381 C C . LEU B 1 144 ? -12.211 28.719 -9.406 1 97.31 144 LEU B C 1
ATOM 4383 O O . LEU B 1 144 ? -12.695 27.844 -10.141 1 97.31 144 LEU B O 1
ATOM 4387 N N . ASP B 1 145 ? -11.062 29.141 -9.625 1 97.44 145 ASP B N 1
ATOM 4388 C CA . ASP B 1 145 ? -10.062 28.625 -10.555 1 97.44 145 ASP B CA 1
ATOM 4389 C C . ASP B 1 145 ? -8.648 28.859 -10.039 1 97.44 145 ASP B C 1
ATOM 4391 O O . ASP B 1 145 ? -8.062 29.922 -10.289 1 97.44 145 ASP B O 1
ATOM 4395 N N . VAL B 1 146 ? -8.156 27.891 -9.297 1 98 146 VAL B N 1
ATOM 4396 C CA . VAL B 1 146 ? -6.832 28.031 -8.703 1 98 146 VAL B CA 1
ATOM 4397 C C . VAL B 1 146 ? -5.969 26.812 -9.07 1 98 146 VAL B C 1
ATOM 4399 O O . VAL B 1 146 ? -6.488 25.719 -9.258 1 98 146 VAL B O 1
ATOM 4402 N N . SER B 1 147 ? -4.742 26.984 -9.234 1 97.94 147 SER B N 1
ATOM 4403 C CA . SER B 1 147 ? -3.773 25.922 -9.469 1 97.94 147 SER B CA 1
ATOM 4404 C C . SER B 1 147 ? -2.377 26.328 -9.016 1 97.94 147 SER B C 1
ATOM 4406 O O . SER B 1 147 ? -2.08 27.516 -8.914 1 97.94 147 SER B O 1
ATOM 4408 N N . GLU B 1 148 ? -1.566 25.391 -8.617 1 97.81 148 GLU B N 1
ATOM 4409 C CA . GLU B 1 148 ? -0.168 25.656 -8.289 1 97.81 148 GLU B CA 1
ATOM 4410 C C . GLU B 1 148 ? 0.716 24.469 -8.641 1 97.81 148 GLU B C 1
ATOM 4412 O O . GLU B 1 148 ? 0.227 23.344 -8.773 1 97.81 148 GLU B O 1
ATOM 4417 N N . SER B 1 149 ? 1.943 24.781 -8.93 1 98.19 149 SER B N 1
ATOM 4418 C CA . SER B 1 149 ? 2.975 23.766 -9.172 1 98.19 149 SER B CA 1
ATOM 4419 C C . SER B 1 149 ? 3.883 23.609 -7.953 1 98.19 149 SER B C 1
ATOM 4421 O O . SER B 1 149 ? 4.238 24.594 -7.305 1 98.19 149 SER B O 1
ATOM 4423 N N . ARG B 1 150 ? 4.191 22.359 -7.656 1 98.06 150 ARG B N 1
ATOM 4424 C CA . ARG B 1 150 ? 5.02 22.031 -6.504 1 98.06 150 ARG B CA 1
ATOM 4425 C C . ARG B 1 150 ? 6.18 21.125 -6.91 1 98.06 150 ARG B C 1
ATOM 4427 O O . ARG B 1 150 ? 5.977 20.109 -7.574 1 98.06 150 ARG B O 1
ATOM 4434 N N . SER B 1 151 ? 7.383 21.547 -6.535 1 98.38 151 SER B N 1
ATOM 4435 C CA . SER B 1 151 ? 8.531 20.688 -6.773 1 98.38 151 SER B CA 1
ATOM 4436 C C . SER B 1 151 ? 8.781 19.75 -5.59 1 98.38 151 SER B C 1
ATOM 4438 O O . SER B 1 151 ? 8.32 20.016 -4.48 1 98.38 151 SER B O 1
ATOM 4440 N N . HIS B 1 152 ? 9.445 18.672 -5.848 1 97.75 152 HIS B N 1
ATOM 4441 C CA . HIS B 1 152 ? 9.797 17.719 -4.809 1 97.75 152 HIS B CA 1
ATOM 4442 C C . HIS B 1 152 ? 11.148 17.062 -5.102 1 97.75 152 HIS B C 1
ATOM 4444 O O . HIS B 1 152 ? 11.414 16.656 -6.234 1 97.75 152 HIS B O 1
ATOM 4450 N N . PHE B 1 153 ? 11.984 17.016 -4.102 1 98.5 153 PHE B N 1
ATOM 4451 C CA . PHE B 1 153 ? 13.273 16.344 -4.125 1 98.5 153 PHE B CA 1
ATOM 4452 C C . PHE B 1 153 ? 13.43 15.43 -2.912 1 98.5 153 PHE B C 1
ATOM 4454 O O . PHE B 1 153 ? 13.203 15.859 -1.777 1 98.5 153 PHE B O 1
ATOM 4461 N N . GLN B 1 154 ? 13.773 14.195 -3.174 1 98.44 154 GLN B N 1
ATOM 4462 C CA . GLN B 1 154 ? 13.867 13.242 -2.074 1 98.44 154 GLN B CA 1
ATOM 4463 C C . GLN B 1 154 ? 15.039 12.281 -2.271 1 98.44 154 GLN B C 1
ATOM 4465 O O . GLN B 1 154 ? 15.344 11.891 -3.4 1 98.44 154 GLN B O 1
ATOM 4470 N N . VAL B 1 155 ? 15.68 11.906 -1.188 1 98.5 155 VAL B N 1
ATOM 4471 C CA . VAL B 1 155 ? 16.719 10.883 -1.169 1 98.5 155 VAL B CA 1
ATOM 4472 C C . VAL B 1 155 ? 16.516 9.945 0.016 1 98.5 155 VAL B C 1
ATOM 4474 O O . VAL B 1 155 ? 15.836 10.305 0.986 1 98.5 155 VAL B O 1
ATOM 4477 N N . GLY B 1 156 ? 17.016 8.789 -0.099 1 97.94 156 GLY B N 1
ATOM 4478 C CA . GLY B 1 156 ? 16.953 7.84 1.001 1 97.94 156 GLY B CA 1
ATOM 4479 C C . GLY B 1 156 ? 18.062 6.797 0.958 1 97.94 156 GLY B C 1
ATOM 4480 O O . GLY B 1 156 ? 18.625 6.535 -0.102 1 97.94 156 GLY B O 1
ATOM 4481 N N . VAL B 1 157 ? 18.375 6.266 2.182 1 98.12 157 VAL B N 1
ATOM 4482 C CA . VAL B 1 157 ? 19.438 5.285 2.35 1 98.12 157 VAL B CA 1
ATOM 4483 C C . VAL B 1 157 ? 18.969 4.172 3.283 1 98.12 157 VAL B C 1
ATOM 4485 O O . VAL B 1 157 ? 18.297 4.426 4.277 1 98.12 157 VAL B O 1
ATOM 4488 N N . MET B 1 158 ? 19.281 2.998 2.965 1 98 158 MET B N 1
ATOM 4489 C CA . MET B 1 158 ? 19.172 1.825 3.826 1 98 158 MET B CA 1
ATOM 4490 C C . MET B 1 158 ? 20.547 1.184 4.047 1 98 158 MET B C 1
ATOM 4492 O O . MET B 1 158 ? 21.234 0.847 3.084 1 98 158 MET B O 1
ATOM 4496 N N . ALA B 1 159 ? 20.938 1.049 5.285 1 97.88 159 ALA B N 1
ATOM 4497 C CA . ALA B 1 159 ? 22.266 0.534 5.582 1 97.88 159 ALA B CA 1
ATOM 4498 C C . ALA B 1 159 ? 22.281 -0.237 6.898 1 97.88 159 ALA B C 1
ATOM 4500 O O . ALA B 1 159 ? 21.391 -0.071 7.727 1 97.88 159 ALA B O 1
ATOM 4501 N N . ASN B 1 160 ? 23.219 -1.136 7.055 1 97.44 160 ASN B N 1
ATOM 4502 C CA . ASN B 1 160 ? 23.484 -1.839 8.305 1 97.44 160 ASN B CA 1
ATOM 4503 C C . ASN B 1 160 ? 24.953 -2.26 8.422 1 97.44 160 ASN B C 1
ATOM 4505 O O . ASN B 1 160 ? 25.781 -1.834 7.621 1 97.44 160 ASN B O 1
ATOM 4509 N N . TYR B 1 161 ? 25.312 -2.828 9.562 1 96.31 161 TYR B N 1
ATOM 4510 C CA . TYR B 1 161 ? 26.609 -3.498 9.703 1 96.31 161 TYR B CA 1
ATOM 4511 C C . TYR B 1 161 ? 26.484 -4.984 9.391 1 96.31 161 TYR B C 1
ATOM 4513 O O . TYR B 1 161 ? 25.531 -5.637 9.805 1 96.31 161 TYR B O 1
ATOM 4521 N N . LYS B 1 162 ? 27.359 -5.434 8.586 1 93.75 162 LYS B N 1
ATOM 4522 C CA . LYS B 1 162 ? 27.359 -6.852 8.227 1 93.75 162 LYS B CA 1
ATOM 4523 C C . LYS B 1 162 ? 28.781 -7.402 8.148 1 93.75 162 LYS B C 1
ATOM 4525 O O . LYS B 1 162 ? 29.625 -6.832 7.465 1 93.75 162 LYS B O 1
ATOM 4530 N N . ASP B 1 163 ? 29.047 -8.406 8.891 1 88.44 163 ASP B N 1
ATOM 4531 C CA . ASP B 1 163 ? 30.234 -9.227 8.734 1 88.44 163 ASP B CA 1
ATOM 4532 C C . ASP B 1 163 ? 29.906 -10.711 8.805 1 88.44 163 ASP B C 1
ATOM 4534 O O . ASP B 1 163 ? 28.734 -11.094 8.656 1 88.44 163 ASP B O 1
ATOM 4538 N N . SER B 1 164 ? 30.859 -11.656 8.805 1 85.38 164 SER B N 1
ATOM 4539 C CA . SER B 1 164 ? 30.656 -13.102 8.727 1 85.38 164 SER B CA 1
ATOM 4540 C C . SER B 1 164 ? 29.812 -13.594 9.906 1 85.38 164 SER B C 1
ATOM 4542 O O . SER B 1 164 ? 29.156 -14.633 9.812 1 85.38 164 SER B O 1
ATOM 4544 N N . SER B 1 165 ? 29.703 -12.852 10.969 1 84.5 165 SER B N 1
ATOM 4545 C CA . SER B 1 165 ? 29.109 -13.383 12.188 1 84.5 165 SER B CA 1
ATOM 4546 C C . SER B 1 165 ? 27.922 -12.531 12.633 1 84.5 165 SER B C 1
ATOM 4548 O O . SER B 1 165 ? 27.094 -12.977 13.43 1 84.5 165 SER B O 1
ATOM 4550 N N . LEU B 1 166 ? 27.906 -11.297 12.07 1 86.75 166 LEU B N 1
ATOM 4551 C CA . LEU B 1 166 ? 26.938 -10.375 12.633 1 86.75 166 LEU B CA 1
ATOM 4552 C C . LEU B 1 166 ? 26.25 -9.57 11.531 1 86.75 166 LEU B C 1
ATOM 4554 O O . LEU B 1 166 ? 26.906 -9.062 10.625 1 86.75 166 LEU B O 1
ATOM 4558 N N . VAL B 1 167 ? 24.938 -9.586 11.562 1 89.38 167 VAL B N 1
ATOM 4559 C CA . VAL B 1 167 ? 24.141 -8.641 10.781 1 89.38 167 VAL B CA 1
ATOM 4560 C C . VAL B 1 167 ? 23.266 -7.801 11.711 1 89.38 167 VAL B C 1
ATOM 4562 O O . VAL B 1 167 ? 22.469 -8.336 12.484 1 89.38 167 VAL B O 1
ATOM 4565 N N . THR B 1 168 ? 23.438 -6.535 11.641 1 92.94 168 THR B N 1
ATOM 4566 C CA . THR B 1 168 ? 22.688 -5.641 12.516 1 92.94 168 THR B CA 1
ATOM 4567 C C . THR B 1 168 ? 21.406 -5.168 11.844 1 92.94 168 THR B C 1
ATOM 4569 O O . THR B 1 168 ? 21.188 -5.422 10.656 1 92.94 168 THR B O 1
ATOM 4572 N N . PRO B 1 169 ? 20.469 -4.523 12.594 1 91.69 169 PRO B N 1
ATOM 4573 C CA . PRO B 1 169 ? 19.234 -4.012 11.977 1 91.69 169 PRO B CA 1
ATOM 4574 C C . PRO B 1 169 ? 19.516 -2.965 10.898 1 91.69 169 PRO B C 1
ATOM 4576 O O . PRO B 1 169 ? 20.531 -2.26 10.961 1 91.69 169 PRO B O 1
ATOM 4579 N N . GLU B 1 170 ? 18.594 -2.92 9.969 1 94.25 170 GLU B N 1
ATOM 4580 C CA . GLU B 1 170 ? 18.719 -1.924 8.906 1 94.25 170 GLU B CA 1
ATOM 4581 C C . GLU B 1 170 ? 18.328 -0.536 9.406 1 94.25 170 GLU B C 1
ATOM 4583 O O . GLU B 1 170 ? 17.297 -0.375 10.078 1 94.25 170 GLU B O 1
ATOM 4588 N N . ILE B 1 171 ? 19.172 0.361 9.086 1 96.75 171 ILE B N 1
ATOM 4589 C CA . ILE B 1 171 ? 18.922 1.773 9.359 1 96.75 171 ILE B CA 1
ATOM 4590 C C . ILE B 1 171 ? 18.328 2.438 8.117 1 96.75 171 ILE B C 1
ATOM 4592 O O . ILE B 1 171 ? 18.812 2.23 7 1 96.75 171 ILE B O 1
ATOM 4596 N N . TYR B 1 172 ? 17.25 3.18 8.367 1 97.44 172 TYR B N 1
ATOM 4597 C CA . TYR B 1 172 ? 16.625 3.943 7.297 1 97.44 172 TYR B CA 1
ATOM 4598 C C . TYR B 1 172 ? 16.766 5.441 7.539 1 97.44 172 TYR B C 1
ATOM 4600 O O . TYR B 1 172 ? 16.359 5.949 8.578 1 97.44 172 TYR B O 1
ATOM 4608 N N . GLU B 1 173 ? 17.359 6.129 6.582 1 97.75 173 GLU B N 1
ATOM 4609 C CA . GLU B 1 173 ? 17.453 7.586 6.633 1 97.75 173 GLU B CA 1
ATOM 4610 C C . GLU B 1 173 ? 16.984 8.211 5.32 1 97.75 173 GLU B C 1
ATOM 4612 O O . GLU B 1 173 ? 17.266 7.684 4.242 1 97.75 173 GLU B O 1
ATOM 4617 N N . SER B 1 174 ? 16.188 9.273 5.457 1 97.38 174 SER B N 1
ATOM 4618 C CA . SER B 1 174 ? 15.742 9.969 4.258 1 97.38 174 SER B CA 1
ATOM 4619 C C . SER B 1 174 ? 15.625 11.469 4.504 1 97.38 174 SER B C 1
ATOM 4621 O O . SER B 1 174 ? 15.586 11.914 5.652 1 97.38 174 SER B O 1
ATOM 4623 N N . ARG B 1 175 ? 15.742 12.234 3.408 1 97.38 175 ARG B N 1
ATOM 4624 C CA . ARG B 1 175 ? 15.508 13.672 3.371 1 97.38 175 ARG B CA 1
ATOM 4625 C C . ARG B 1 175 ? 14.648 14.062 2.174 1 97.38 175 ARG B C 1
ATOM 4627 O O . ARG B 1 175 ? 14.75 13.445 1.108 1 97.38 175 ARG B O 1
ATOM 4634 N N . SER B 1 176 ? 13.812 15.016 2.379 1 97.44 176 SER B N 1
ATOM 4635 C CA . SER B 1 176 ? 13.008 15.547 1.286 1 97.44 176 SER B CA 1
ATOM 4636 C C . SER B 1 176 ? 12.742 17.031 1.471 1 97.44 176 SER B C 1
ATOM 4638 O O . SER B 1 176 ? 12.742 17.547 2.596 1 97.44 176 SER B O 1
ATOM 4640 N N . SER B 1 177 ? 12.617 17.719 0.376 1 97.44 177 SER B N 1
ATOM 4641 C CA . SER B 1 177 ? 12.328 19.141 0.382 1 97.44 177 SER B CA 1
ATOM 4642 C C . SER B 1 177 ? 11.82 19.609 -0.98 1 97.44 177 SER B C 1
ATOM 4644 O O . SER B 1 177 ? 11.875 18.859 -1.957 1 97.44 177 SER B O 1
ATOM 4646 N N . ARG B 1 178 ? 11.328 20.828 -1.004 1 97.56 178 ARG B N 1
ATOM 4647 C CA . ARG B 1 178 ? 10.922 21.453 -2.252 1 97.56 178 ARG B CA 1
ATOM 4648 C C . ARG B 1 178 ? 12.133 21.891 -3.07 1 97.56 178 ARG B C 1
ATOM 4650 O O . ARG B 1 178 ? 12.023 22.109 -4.277 1 97.56 178 ARG B O 1
ATOM 4657 N N . SER B 1 179 ? 13.281 21.969 -2.389 1 97 179 SER B N 1
ATOM 4658 C CA . SER B 1 179 ? 14.492 22.438 -3.057 1 97 179 SER B CA 1
ATOM 4659 C C . SER B 1 179 ? 15.672 21.516 -2.756 1 97 179 SER B C 1
ATOM 4661 O O . SER B 1 179 ? 15.867 21.094 -1.611 1 97 179 SER B O 1
ATOM 4663 N N . PRO B 1 180 ? 16.453 21.234 -3.828 1 96.62 180 PRO B N 1
ATOM 4664 C CA . PRO B 1 180 ? 17.641 20.406 -3.576 1 96.62 180 PRO B CA 1
ATOM 4665 C C . PRO B 1 180 ? 18.641 21.078 -2.643 1 96.62 180 PRO B C 1
ATOM 4667 O O . PRO B 1 180 ? 19.391 20.391 -1.944 1 96.62 180 PRO B O 1
ATOM 4670 N N . LYS B 1 181 ? 18.578 22.406 -2.566 1 95.19 181 LYS B N 1
ATOM 4671 C CA . LYS B 1 181 ? 19.547 23.172 -1.773 1 95.19 181 LYS B CA 1
ATOM 4672 C C . LYS B 1 181 ? 19.297 22.969 -0.28 1 95.19 181 LYS B C 1
ATOM 4674 O O . LYS B 1 181 ? 20.188 23.234 0.537 1 95.19 181 LYS B O 1
ATOM 4679 N N . ASP B 1 182 ? 18.172 22.5 -0.029 1 95.19 182 ASP B N 1
ATOM 4680 C CA . ASP B 1 182 ? 17.812 22.359 1.378 1 95.19 182 ASP B CA 1
ATOM 4681 C C . ASP B 1 182 ? 18.172 20.969 1.898 1 95.19 182 ASP B C 1
ATOM 4683 O O . ASP B 1 182 ? 17.953 20.672 3.074 1 95.19 182 ASP B O 1
ATOM 4687 N N . LEU B 1 183 ? 18.719 20.172 1.072 1 96.69 183 LEU B N 1
ATOM 4688 C CA . LEU B 1 183 ? 19.062 18.812 1.476 1 96.69 183 LEU B CA 1
ATOM 4689 C C . LEU B 1 183 ? 20.547 18.703 1.8 1 96.69 183 LEU B C 1
ATOM 4691 O O . LEU B 1 183 ? 21.391 18.984 0.949 1 96.69 183 LEU B O 1
ATOM 4695 N N . ASP B 1 184 ? 20.844 18.375 2.963 1 95.94 184 ASP B N 1
ATOM 4696 C CA . ASP B 1 184 ? 22.219 18.188 3.41 1 95.94 184 ASP B CA 1
ATOM 4697 C C . ASP B 1 184 ? 22.641 16.719 3.348 1 95.94 184 ASP B C 1
ATOM 4699 O O . ASP B 1 184 ? 22.453 15.984 4.316 1 95.94 184 ASP B O 1
ATOM 4703 N N . LEU B 1 185 ? 23.266 16.344 2.309 1 97.69 185 LEU B N 1
ATOM 4704 C CA . LEU B 1 185 ? 23.625 14.953 2.084 1 97.69 185 LEU B CA 1
ATOM 4705 C C . LEU B 1 185 ? 24.812 14.539 2.963 1 97.69 185 LEU B C 1
ATOM 4707 O O . LEU B 1 185 ? 24.953 13.367 3.314 1 97.69 185 LEU B O 1
ATOM 4711 N N . THR B 1 186 ? 25.609 15.508 3.299 1 97 186 THR B N 1
ATOM 4712 C CA . THR B 1 186 ? 26.734 15.227 4.195 1 97 186 THR B CA 1
ATOM 4713 C C . THR B 1 186 ? 26.219 14.82 5.578 1 97 186 THR B C 1
ATOM 4715 O O . THR B 1 186 ? 26.672 13.82 6.141 1 97 186 THR B O 1
ATOM 4718 N N . GLU B 1 187 ? 25.344 15.578 5.984 1 96.5 187 GLU B N 1
ATOM 4719 C CA . GLU B 1 187 ? 24.75 15.258 7.281 1 96.5 187 GLU B CA 1
ATOM 4720 C C . GLU B 1 187 ? 24.062 13.891 7.25 1 96.5 187 GLU B C 1
ATOM 4722 O O . GLU B 1 187 ? 24.172 13.117 8.203 1 96.5 187 GLU B O 1
ATOM 4727 N N . LEU B 1 188 ? 23.344 13.625 6.199 1 97.69 188 LEU B N 1
ATOM 4728 C CA . LEU B 1 188 ? 22.672 12.344 6.047 1 97.69 188 LEU B CA 1
ATOM 4729 C C . LEU B 1 188 ? 23.672 11.188 6.109 1 97.69 188 LEU B C 1
ATOM 4731 O O . LEU B 1 188 ? 23.438 10.195 6.801 1 97.69 188 LEU B O 1
ATOM 4735 N N . LYS B 1 189 ? 24.766 11.289 5.406 1 98.06 189 LYS B N 1
ATOM 4736 C CA . LYS B 1 189 ? 25.797 10.25 5.395 1 98.06 189 LYS B CA 1
ATOM 4737 C C . LYS B 1 189 ? 26.391 10.055 6.785 1 98.06 189 LYS B C 1
ATOM 4739 O O . LYS B 1 189 ? 26.531 8.922 7.254 1 98.06 189 LYS B O 1
ATOM 4744 N N . GLU B 1 190 ? 26.703 11.148 7.41 1 97.81 190 GLU B N 1
ATOM 4745 C CA . GLU B 1 190 ? 27.312 11.094 8.734 1 97.81 190 GLU B CA 1
ATOM 4746 C C . GLU B 1 190 ? 26.375 10.445 9.75 1 97.81 190 GLU B C 1
ATOM 4748 O O . GLU B 1 190 ? 26.797 9.617 10.555 1 97.81 190 GLU B O 1
ATOM 4753 N N . GLU B 1 191 ? 25.156 10.867 9.695 1 96.94 191 GLU B N 1
ATOM 4754 C CA . GLU B 1 191 ? 24.172 10.289 10.602 1 96.94 191 GLU B CA 1
ATOM 4755 C C . GLU B 1 191 ? 24 8.797 10.359 1 96.94 191 GLU B C 1
ATOM 4757 O O . GLU B 1 191 ? 23.906 8.016 11.312 1 96.94 191 GLU B O 1
ATOM 4762 N N . THR B 1 192 ? 23.953 8.406 9.102 1 98.25 192 THR B N 1
ATOM 4763 C CA . THR B 1 192 ? 23.812 6.996 8.75 1 98.25 192 THR B CA 1
ATOM 4764 C C . THR B 1 192 ? 24.984 6.18 9.297 1 98.25 192 THR B C 1
ATOM 4766 O O . THR B 1 192 ? 24.766 5.152 9.945 1 98.25 192 THR B O 1
ATOM 4769 N N . ILE B 1 193 ? 26.203 6.691 9.109 1 98.25 193 ILE B N 1
ATOM 4770 C CA . ILE B 1 193 ? 27.406 6 9.578 1 98.25 193 ILE B CA 1
ATOM 4771 C C . ILE B 1 193 ? 27.375 5.879 11.102 1 98.25 193 ILE B C 1
ATOM 4773 O O . ILE B 1 193 ? 27.609 4.805 11.648 1 98.25 193 ILE B O 1
ATOM 4777 N N . SER B 1 194 ? 27.078 6.941 11.711 1 97.44 194 SER B N 1
ATOM 4778 C CA . SER B 1 194 ? 27.031 6.98 13.164 1 97.44 194 SER B CA 1
ATOM 4779 C C . SER B 1 194 ? 26.047 5.969 13.719 1 97.44 194 SER B C 1
ATOM 4781 O O . SER B 1 194 ? 26.359 5.219 14.648 1 97.44 194 SER B O 1
ATOM 4783 N N . LYS B 1 195 ? 24.875 5.926 13.18 1 97.75 195 LYS B N 1
ATOM 4784 C CA . LYS B 1 195 ? 23.828 5.043 13.688 1 97.75 195 LYS B CA 1
ATOM 4785 C C . LYS B 1 195 ? 24.156 3.58 13.414 1 97.75 195 LYS B C 1
ATOM 4787 O O . LYS B 1 195 ? 23.891 2.709 14.234 1 97.75 195 LYS B O 1
ATOM 4792 N N . VAL B 1 196 ? 24.688 3.33 12.211 1 97.81 196 VAL B N 1
ATOM 4793 C CA . VAL B 1 196 ? 25.109 1.963 11.914 1 97.81 196 VAL B CA 1
ATOM 4794 C C . VAL B 1 196 ? 26.141 1.509 12.938 1 97.81 196 VAL B C 1
ATOM 4796 O O . VAL B 1 196 ? 26.062 0.399 13.469 1 97.81 196 VAL B O 1
ATOM 4799 N N . ARG B 1 197 ? 27.094 2.348 13.273 1 96.88 197 ARG B N 1
ATOM 4800 C CA . ARG B 1 197 ? 28.156 2.016 14.219 1 96.88 197 ARG B CA 1
ATOM 4801 C C . ARG B 1 197 ? 27.578 1.71 15.602 1 96.88 197 ARG B C 1
ATOM 4803 O O . ARG B 1 197 ? 28.094 0.836 16.312 1 96.88 197 ARG B O 1
ATOM 4810 N N . LEU B 1 198 ? 26.547 2.342 15.961 1 96.62 198 LEU B N 1
ATOM 4811 C CA . LEU B 1 198 ? 25.922 2.15 17.266 1 96.62 198 LEU B CA 1
ATOM 4812 C C . LEU B 1 198 ? 25.297 0.757 17.359 1 96.62 198 LEU B C 1
ATOM 4814 O O . LEU B 1 198 ? 25.047 0.272 18.469 1 96.62 198 LEU B O 1
ATOM 4818 N N . THR B 1 199 ? 25 0.142 16.234 1 96 199 THR B N 1
ATOM 4819 C CA . THR B 1 199 ? 24.297 -1.132 16.266 1 96 199 THR B CA 1
ATOM 4820 C C . THR B 1 199 ? 25.281 -2.297 16.344 1 96 199 THR B C 1
ATOM 4822 O O . THR B 1 199 ? 24.875 -3.449 16.5 1 96 199 THR B O 1
ATOM 4825 N N . ILE B 1 200 ? 26.578 -2.021 16.281 1 95.12 200 ILE B N 1
ATOM 4826 C CA . ILE B 1 200 ? 27.578 -3.072 16.219 1 95.12 200 ILE B CA 1
ATOM 4827 C C . ILE B 1 200 ? 27.719 -3.723 17.594 1 95.12 200 ILE B C 1
ATOM 4829 O O . ILE B 1 200 ? 27.688 -4.949 17.719 1 95.12 200 ILE B O 1
ATOM 4833 N N . ASP B 1 201 ? 27.906 -2.951 18.594 1 92.94 201 ASP B N 1
ATOM 4834 C CA . ASP B 1 201 ? 28.109 -3.457 19.938 1 92.94 201 ASP B CA 1
ATOM 4835 C C . ASP B 1 201 ? 26.953 -3.045 20.859 1 92.94 201 ASP B C 1
ATOM 4837 O O . ASP B 1 201 ? 27.188 -2.436 21.906 1 92.94 201 ASP B O 1
ATOM 4841 N N . ARG B 1 202 ? 25.812 -3.527 20.516 1 94.75 202 ARG B N 1
ATOM 4842 C CA . ARG B 1 202 ? 24.625 -3.162 21.281 1 94.75 202 ARG B CA 1
ATOM 4843 C C . ARG B 1 202 ? 24.5 -4.027 22.531 1 94.75 202 ARG B C 1
ATOM 4845 O O . ARG B 1 202 ? 24.891 -5.195 22.531 1 94.75 202 ARG B O 1
ATOM 4852 N N . VAL B 1 203 ? 23.859 -3.428 23.547 1 94.19 203 VAL B N 1
ATOM 4853 C CA . VAL B 1 203 ? 23.688 -4.141 24.797 1 94.19 203 VAL B CA 1
ATOM 4854 C C . VAL B 1 203 ? 22.203 -4.191 25.172 1 94.19 203 VAL B C 1
ATOM 4856 O O . VAL B 1 203 ? 21.391 -3.445 24.609 1 94.19 203 VAL B O 1
ATOM 4859 N N . LYS B 1 204 ? 21.891 -5.133 26.016 1 94.31 204 LYS B N 1
ATOM 4860 C CA . LYS B 1 204 ? 20.562 -5.113 26.641 1 94.31 204 LYS B CA 1
ATOM 4861 C C . LYS B 1 204 ? 20.5 -4.094 27.766 1 94.31 204 LYS B C 1
ATOM 4863 O O . LYS B 1 204 ? 21.5 -3.869 28.469 1 94.31 204 LYS B O 1
ATOM 4868 N N . LEU B 1 205 ? 19.391 -3.547 27.859 1 92 205 LEU B N 1
ATOM 4869 C CA . LEU B 1 205 ? 19.234 -2.602 28.953 1 92 205 LEU B CA 1
ATOM 4870 C C . LEU B 1 205 ? 19.328 -3.314 30.297 1 92 205 LEU B C 1
ATOM 4872 O O . LEU B 1 205 ? 18.703 -4.367 30.5 1 92 205 LEU B O 1
ATOM 4876 N N . ASP B 1 206 ? 20.078 -2.779 31.141 1 85.75 206 ASP B N 1
ATOM 4877 C CA . ASP B 1 206 ? 20.25 -3.355 32.469 1 85.75 206 ASP B CA 1
ATOM 4878 C C . ASP B 1 206 ? 19.078 -3.002 33.375 1 85.75 206 ASP B C 1
ATOM 4880 O O . ASP B 1 206 ? 18.734 -3.762 34.281 1 85.75 206 ASP B O 1
ATOM 4884 N N . SER B 1 207 ? 18.578 -1.881 33.219 1 87.44 207 SER B N 1
ATOM 4885 C CA . SER B 1 207 ? 17.469 -1.384 34.031 1 87.44 207 SER B CA 1
ATOM 4886 C C . SER B 1 207 ? 16.5 -0.562 33.188 1 87.44 207 SER B C 1
ATOM 4888 O O . SER B 1 207 ? 16.859 -0.098 32.094 1 87.44 207 SER B O 1
ATOM 4890 N N . LYS B 1 208 ? 15.375 -0.466 33.781 1 90.12 208 LYS B N 1
ATOM 4891 C CA . LYS B 1 208 ? 14.383 0.374 33.125 1 90.12 208 LYS B CA 1
ATOM 4892 C C . LYS B 1 208 ? 14.812 1.837 33.125 1 90.12 208 LYS B C 1
ATOM 4894 O O . LYS B 1 208 ? 15.102 2.406 34.156 1 90.12 208 LYS B O 1
ATOM 4899 N N . PRO B 1 209 ? 14.836 2.406 31.969 1 94.25 209 PRO B N 1
ATOM 4900 C CA . PRO B 1 209 ? 15.219 3.818 31.922 1 94.25 209 PRO B CA 1
ATOM 4901 C C . PRO B 1 209 ? 14.172 4.734 32.562 1 94.25 209 PRO B C 1
ATOM 4903 O O . PRO B 1 209 ? 12.969 4.492 32.406 1 94.25 209 PRO B O 1
ATOM 4906 N N . LYS B 1 210 ? 14.688 5.754 33.188 1 92.5 210 LYS B N 1
ATOM 4907 C CA . LYS B 1 210 ? 13.789 6.73 33.812 1 92.5 210 LYS B CA 1
ATOM 4908 C C . LYS B 1 210 ? 13.219 7.676 32.75 1 92.5 210 LYS B C 1
ATOM 4910 O O . LYS B 1 210 ? 12.07 8.117 32.875 1 92.5 210 LYS B O 1
ATOM 4915 N N . ARG B 1 211 ? 14.102 8.031 31.828 1 96 211 ARG B N 1
ATOM 4916 C CA . ARG B 1 211 ? 13.727 8.969 30.781 1 96 211 ARG B CA 1
ATOM 4917 C C . ARG B 1 211 ? 13.922 8.352 29.391 1 96 211 ARG B C 1
ATOM 4919 O O . ARG B 1 211 ? 14.906 7.648 29.156 1 96 211 ARG B O 1
ATOM 4926 N N . VAL B 1 212 ? 12.906 8.578 28.625 1 98.25 212 VAL B N 1
ATOM 4927 C CA . VAL B 1 212 ? 12.977 8.211 27.219 1 98.25 212 VAL B CA 1
ATOM 4928 C C . VAL B 1 212 ? 13.016 9.469 26.359 1 98.25 212 VAL B C 1
ATOM 4930 O O . VAL B 1 212 ? 12.273 10.422 26.594 1 98.25 212 VAL B O 1
ATOM 4933 N N . VAL B 1 213 ? 13.961 9.516 25.453 1 98.56 213 VAL B N 1
ATOM 4934 C CA . VAL B 1 213 ? 14.039 10.641 24.516 1 98.56 213 VAL B CA 1
ATOM 4935 C C . VAL B 1 213 ? 13.633 10.18 23.125 1 98.56 213 VAL B C 1
ATOM 4937 O O . VAL B 1 213 ? 14.289 9.32 22.531 1 98.56 213 VAL B O 1
ATOM 4940 N N . LEU B 1 214 ? 12.539 10.672 22.578 1 98.75 214 LEU B N 1
ATOM 4941 C CA . LEU B 1 214 ? 12.242 10.523 21.156 1 98.75 214 LEU B CA 1
ATOM 4942 C C . LEU B 1 214 ? 12.992 11.562 20.344 1 98.75 214 LEU B C 1
ATOM 4944 O O . LEU B 1 214 ? 12.734 12.766 20.453 1 98.75 214 LEU B O 1
ATOM 4948 N N . ASN B 1 215 ? 13.93 11.109 19.578 1 98.19 215 ASN B N 1
ATOM 4949 C CA . ASN B 1 215 ? 14.523 12.109 18.703 1 98.19 215 ASN B CA 1
ATOM 4950 C C . ASN B 1 215 ? 13.555 12.523 17.594 1 98.19 215 ASN B C 1
ATOM 4952 O O . ASN B 1 215 ? 12.43 12.023 17.531 1 98.19 215 ASN B O 1
ATOM 4956 N N . SER B 1 216 ? 13.945 13.438 16.766 1 98 216 SER B N 1
ATOM 4957 C CA . SER B 1 216 ? 13.039 14.039 15.789 1 98 216 SER B CA 1
ATOM 4958 C C . SER B 1 216 ? 12.43 12.984 14.875 1 98 216 SER B C 1
ATOM 4960 O O . SER B 1 216 ? 11.258 13.078 14.5 1 98 216 SER B O 1
ATOM 4962 N N . LYS B 1 217 ? 13.18 12.008 14.461 1 97.88 217 LYS B N 1
ATOM 4963 C CA . LYS B 1 217 ? 12.688 10.938 13.602 1 97.88 217 LYS B CA 1
ATOM 4964 C C . LYS B 1 217 ? 11.617 10.117 14.305 1 97.88 217 LYS B C 1
ATOM 4966 O O . LYS B 1 217 ? 10.562 9.836 13.727 1 97.88 217 LYS B O 1
ATOM 4971 N N . ALA B 1 218 ? 11.898 9.781 15.5 1 98.56 218 ALA B N 1
ATOM 4972 C CA . ALA B 1 218 ? 10.93 9.008 16.281 1 98.56 218 ALA B CA 1
ATOM 4973 C C . ALA B 1 218 ? 9.664 9.82 16.516 1 98.56 218 ALA B C 1
ATOM 4975 O O . ALA B 1 218 ? 8.562 9.266 16.562 1 98.56 218 ALA B O 1
ATOM 4976 N N . VAL B 1 219 ? 9.828 11.078 16.734 1 98.62 219 VAL B N 1
ATOM 4977 C CA . VAL B 1 219 ? 8.664 11.953 16.859 1 98.62 219 VAL B CA 1
ATOM 4978 C C . VAL B 1 219 ? 7.805 11.867 15.609 1 98.62 219 VAL B C 1
ATOM 4980 O O . VAL B 1 219 ? 6.582 11.727 15.695 1 98.62 219 VAL B O 1
ATOM 4983 N N . SER B 1 220 ? 8.43 11.898 14.539 1 98.38 220 SER B N 1
ATOM 4984 C CA . SER B 1 220 ? 7.723 11.836 13.258 1 98.38 220 SER B CA 1
ATOM 4985 C C . SER B 1 220 ? 7.055 10.484 13.062 1 98.38 220 SER B C 1
ATOM 4987 O O . SER B 1 220 ? 5.945 10.398 12.531 1 98.38 220 SER B O 1
ATOM 4989 N N . GLU B 1 221 ? 7.699 9.445 13.508 1 98.19 221 GLU B N 1
ATOM 4990 C CA . GLU B 1 221 ? 7.219 8.094 13.227 1 98.19 221 GLU B CA 1
ATOM 4991 C C . GLU B 1 221 ? 6.137 7.672 14.219 1 98.19 221 GLU B C 1
ATOM 4993 O O . GLU B 1 221 ? 5.25 6.891 13.883 1 98.19 221 GLU B O 1
ATOM 4998 N N . LEU B 1 222 ? 6.191 8.203 15.406 1 98.44 222 LEU B N 1
ATOM 4999 C CA . LEU B 1 222 ? 5.312 7.695 16.453 1 98.44 222 LEU B CA 1
ATOM 5000 C C . LEU B 1 222 ? 4.32 8.766 16.891 1 98.44 222 LEU B C 1
ATOM 5002 O O . LEU B 1 222 ? 3.109 8.594 16.75 1 98.44 222 LEU B O 1
ATOM 5006 N N . LEU B 1 223 ? 4.805 9.883 17.359 1 98.5 223 LEU B N 1
ATOM 5007 C CA . LEU B 1 223 ? 3.947 10.914 17.938 1 98.5 223 LEU B CA 1
ATOM 5008 C C . LEU B 1 223 ? 3.062 11.547 16.859 1 98.5 223 LEU B C 1
ATOM 5010 O O . LEU B 1 223 ? 1.863 11.734 17.078 1 98.5 223 LEU B O 1
ATOM 5014 N N . TYR B 1 224 ? 3.619 11.758 15.734 1 98.38 224 TYR B N 1
ATOM 5015 C CA . TYR B 1 224 ? 2.922 12.492 14.68 1 98.38 224 TYR B CA 1
ATOM 5016 C C . TYR B 1 224 ? 1.679 11.734 14.219 1 98.38 224 TYR B C 1
ATOM 5018 O O . TYR B 1 224 ? 0.584 12.305 14.18 1 98.38 224 TYR B O 1
ATOM 5026 N N . PRO B 1 225 ? 1.846 10.516 13.828 1 98.62 225 PRO B N 1
ATOM 5027 C CA . PRO B 1 225 ? 0.623 9.852 13.367 1 98.62 225 PRO B CA 1
ATOM 5028 C C . PRO B 1 225 ? -0.477 9.844 14.43 1 98.62 225 PRO B C 1
ATOM 5030 O O . PRO B 1 225 ? -1.657 9.984 14.094 1 98.62 225 PRO B O 1
ATOM 5033 N N . LEU B 1 226 ? -0.172 9.688 15.633 1 98.19 226 LEU B N 1
ATOM 5034 C CA . LEU B 1 226 ? -1.152 9.703 16.703 1 98.19 226 LEU B CA 1
ATOM 5035 C C . LEU B 1 226 ? -1.793 11.078 16.844 1 98.19 226 LEU B C 1
ATOM 5037 O O . LEU B 1 226 ? -3.008 11.188 17.031 1 98.19 226 LEU B O 1
ATOM 5041 N N . LEU B 1 227 ? -0.984 12.078 16.734 1 98.44 227 LEU B N 1
ATOM 5042 C CA . LEU B 1 227 ? -1.489 13.445 16.812 1 98.44 227 LEU B CA 1
ATOM 5043 C C . LEU B 1 227 ? -2.396 13.75 15.625 1 98.44 227 LEU B C 1
ATOM 5045 O O . LEU B 1 227 ? -3.473 14.328 15.789 1 98.44 227 LEU B O 1
ATOM 5049 N N . ALA B 1 228 ? -1.948 13.375 14.484 1 98.62 228 ALA B N 1
ATOM 5050 C CA . ALA B 1 228 ? -2.709 13.641 13.266 1 98.62 228 ALA B CA 1
ATOM 5051 C C . ALA B 1 228 ? -4.098 13.016 13.336 1 98.62 228 ALA B C 1
ATOM 5053 O O . ALA B 1 228 ? -5.086 13.625 12.93 1 98.62 228 ALA B O 1
ATOM 5054 N N . TYR B 1 229 ? -4.148 11.836 13.836 1 98.31 229 TYR B N 1
ATOM 5055 C CA . TYR B 1 229 ? -5.426 11.164 14.023 1 98.31 229 TYR B CA 1
ATOM 5056 C C . TYR B 1 229 ? -6.301 11.906 15.023 1 98.31 229 TYR B C 1
ATOM 5058 O O . TYR B 1 229 ? -7.504 12.055 14.82 1 98.31 229 TYR B O 1
ATOM 5066 N N . SER B 1 230 ? -5.715 12.383 16 1 98.44 230 SER B N 1
ATOM 5067 C CA . SER B 1 230 ? -6.434 12.938 17.141 1 98.44 230 SER B CA 1
ATOM 5068 C C . SER B 1 230 ? -7.023 14.305 16.812 1 98.44 230 SER B C 1
ATOM 5070 O O . SER B 1 230 ? -8.023 14.719 17.391 1 98.44 230 SER B O 1
ATOM 5072 N N . VAL B 1 231 ? -6.441 14.992 15.922 1 98.56 231 VAL B N 1
ATOM 5073 C CA . VAL B 1 231 ? -6.875 16.359 15.648 1 98.56 231 VAL B CA 1
ATOM 5074 C C . VAL B 1 231 ? -7.852 16.359 14.477 1 98.56 231 VAL B C 1
ATOM 5076 O O . VAL B 1 231 ? -8.328 17.422 14.062 1 98.56 231 VAL B O 1
ATOM 5079 N N . ASN B 1 232 ? -8.109 15.242 13.922 1 98.69 232 ASN B N 1
ATOM 5080 C CA . ASN B 1 232 ? -9.062 15.086 12.836 1 98.69 232 ASN B CA 1
ATOM 5081 C C . ASN B 1 232 ? -10.5 15.312 13.312 1 98.69 232 ASN B C 1
ATOM 5083 O O . ASN B 1 232 ? -10.984 14.602 14.188 1 98.69 232 ASN B O 1
ATOM 5087 N N . ALA B 1 233 ? -11.219 16.219 12.719 1 98.56 233 ALA B N 1
ATOM 5088 C CA . ALA B 1 233 ? -12.531 16.641 13.18 1 98.56 233 ALA B CA 1
ATOM 5089 C C . ALA B 1 233 ? -13.531 15.484 13.141 1 98.56 233 ALA B C 1
ATOM 5091 O O . ALA B 1 233 ? -14.406 15.375 14 1 98.56 233 ALA B O 1
ATOM 5092 N N . GLU B 1 234 ? -13.43 14.727 12.102 1 97.12 234 GLU B N 1
ATOM 5093 C CA . GLU B 1 234 ? -14.336 13.578 12.008 1 97.12 234 GLU B CA 1
ATOM 5094 C C . GLU B 1 234 ? -14.156 12.641 13.195 1 97.12 234 GLU B C 1
ATOM 5096 O O . GLU B 1 234 ? -15.141 12.203 13.797 1 97.12 234 GLU B O 1
ATOM 5101 N N . ASN B 1 235 ? -12.898 12.375 13.5 1 97.06 235 ASN B N 1
ATOM 5102 C CA . ASN B 1 235 ? -12.625 11.484 14.625 1 97.06 235 ASN B CA 1
ATOM 5103 C C . ASN B 1 235 ? -13.102 12.086 15.945 1 97.06 235 ASN B C 1
ATOM 5105 O O . ASN B 1 235 ? -13.641 11.375 16.797 1 97.06 235 ASN B O 1
ATOM 5109 N N . VAL B 1 236 ? -12.938 13.328 16.125 1 97.31 236 VAL B N 1
ATOM 5110 C CA . VAL B 1 236 ? -13.398 14.008 17.328 1 97.31 236 VAL B CA 1
ATOM 5111 C C . VAL B 1 236 ? -14.922 13.945 17.406 1 97.31 236 VAL B C 1
ATOM 5113 O O . VAL B 1 236 ? -15.477 13.617 18.453 1 97.31 236 VAL B O 1
ATOM 5116 N N . TYR B 1 237 ? -15.523 14.273 16.297 1 96.5 237 TYR B N 1
ATOM 5117 C CA . TYR B 1 237 ? -16.984 14.297 16.25 1 96.5 237 TYR B CA 1
ATOM 5118 C C . TYR B 1 237 ? -17.562 12.93 16.594 1 96.5 237 TYR B C 1
ATOM 5120 O O . TYR B 1 237 ? -18.547 12.836 17.312 1 96.5 237 TYR B O 1
ATOM 5128 N N . ARG B 1 238 ? -16.922 11.906 16.109 1 93.62 238 ARG B N 1
ATOM 5129 C CA . ARG B 1 238 ? -17.406 10.547 16.312 1 93.62 238 ARG B CA 1
ATOM 5130 C C . ARG B 1 238 ? -16.938 9.969 17.641 1 93.62 238 ARG B C 1
ATOM 5132 O O . ARG B 1 238 ? -17.141 8.789 17.922 1 93.62 238 ARG B O 1
ATOM 5139 N N . LYS B 1 239 ? -16.25 10.773 18.438 1 93.88 239 LYS B N 1
ATOM 5140 C CA . LYS B 1 239 ? -15.75 10.398 19.766 1 93.88 239 LYS B CA 1
ATOM 5141 C C . LYS B 1 239 ? -14.727 9.273 19.672 1 93.88 239 LYS B C 1
ATOM 5143 O O . LYS B 1 239 ? -14.734 8.352 20.484 1 93.88 239 LYS B O 1
ATOM 5148 N N . LYS B 1 240 ? -13.938 9.391 18.625 1 94 240 LYS B N 1
ATOM 5149 C CA . LYS B 1 240 ? -12.906 8.391 18.391 1 94 240 LYS B CA 1
ATOM 5150 C C . LYS B 1 240 ? -11.516 8.953 18.688 1 94 240 LYS B C 1
ATOM 5152 O O . LYS B 1 240 ? -10.531 8.211 18.688 1 94 240 LYS B O 1
ATOM 5157 N N . SER B 1 241 ? -11.43 10.164 18.953 1 97.25 241 SER B N 1
ATOM 5158 C CA . SER B 1 241 ? -10.148 10.781 19.281 1 97.25 241 SER B CA 1
ATOM 5159 C C . SER B 1 241 ? -9.789 10.523 20.75 1 97.25 241 SER B C 1
ATOM 5161 O O . SER B 1 241 ? -10.633 10.641 21.641 1 97.25 241 SER B O 1
ATOM 5163 N N . PRO B 1 242 ? -8.547 10.211 20.969 1 97.62 242 PRO B N 1
ATOM 5164 C CA . PRO B 1 242 ? -8.133 10.039 22.375 1 97.62 242 PRO B CA 1
ATOM 5165 C C . PRO B 1 242 ? -8.023 11.359 23.125 1 97.62 242 PRO B C 1
ATOM 5167 O O . PRO B 1 242 ? -7.883 11.367 24.344 1 97.62 242 PRO B O 1
ATOM 5170 N N . LEU B 1 243 ? -8.047 12.469 22.484 1 97.94 243 LEU B N 1
ATOM 5171 C CA . LEU B 1 243 ? -7.938 13.781 23.094 1 97.94 243 LEU B CA 1
ATOM 5172 C C . LEU B 1 243 ? -9.281 14.508 23.078 1 97.94 243 LEU B C 1
ATOM 5174 O O . LEU B 1 243 ? -10.117 14.242 22.203 1 97.94 243 LEU B O 1
ATOM 5178 N N . SER B 1 244 ? -9.375 15.422 24.016 1 97.12 244 SER B N 1
ATOM 5179 C CA . SER B 1 244 ? -10.586 16.234 24.109 1 97.12 244 SER B CA 1
ATOM 5180 C C . SER B 1 244 ? -10.266 17.719 24.016 1 97.12 244 SER B C 1
ATOM 5182 O O . SER B 1 244 ? -9.398 18.219 24.734 1 97.12 244 SER B O 1
ATOM 5184 N N . VAL B 1 245 ? -11.047 18.328 23.203 1 96.56 245 VAL B N 1
ATOM 5185 C CA . VAL B 1 245 ? -10.836 19.766 23.016 1 96.56 245 VAL B CA 1
ATOM 5186 C C . VAL B 1 245 ? -11.055 20.484 24.359 1 96.56 245 VAL B C 1
ATOM 5188 O O . VAL B 1 245 ? -12.008 20.188 25.078 1 96.56 245 VAL B O 1
ATOM 5191 N N . GLY B 1 246 ? -10.141 21.391 24.656 1 97 246 GLY B N 1
ATOM 5192 C CA . GLY B 1 246 ? -10.258 22.156 25.891 1 97 246 GLY B CA 1
ATOM 5193 C C . GLY B 1 246 ? -9.453 21.578 27.031 1 97 246 GLY B C 1
ATOM 5194 O O . GLY B 1 246 ? -9.195 22.266 28.031 1 97 246 GLY B O 1
ATOM 5195 N N . GLU B 1 247 ? -9.07 20.391 26.953 1 97.88 247 GLU B N 1
ATOM 5196 C CA . GLU B 1 247 ? -8.312 19.75 28.016 1 97.88 247 GLU B CA 1
ATOM 5197 C C . GLU B 1 247 ? -6.824 20.062 27.906 1 97.88 247 GLU B C 1
ATOM 5199 O O . GLU B 1 247 ? -6.344 20.422 26.828 1 97.88 247 GLU B O 1
ATOM 5204 N N . ILE B 1 248 ? -6.141 19.922 29.031 1 97.94 248 ILE B N 1
ATOM 5205 C CA . ILE B 1 248 ? -4.715 20.234 29.094 1 97.94 248 ILE B CA 1
ATOM 5206 C C . ILE B 1 248 ? -3.898 18.953 29.078 1 97.94 248 ILE B C 1
ATOM 5208 O O . ILE B 1 248 ? -4.117 18.062 29.906 1 97.94 248 ILE B O 1
ATOM 5212 N N . TYR B 1 249 ? -3.039 18.906 28.125 1 97.31 249 TYR B N 1
ATOM 5213 C CA . TYR B 1 249 ? -2.148 17.766 28.016 1 97.31 249 TYR B CA 1
ATOM 5214 C C . TYR B 1 249 ? -0.688 18.203 28.031 1 97.31 249 TYR B C 1
ATOM 5216 O O . TYR B 1 249 ? -0.089 18.422 26.969 1 97.31 249 TYR B O 1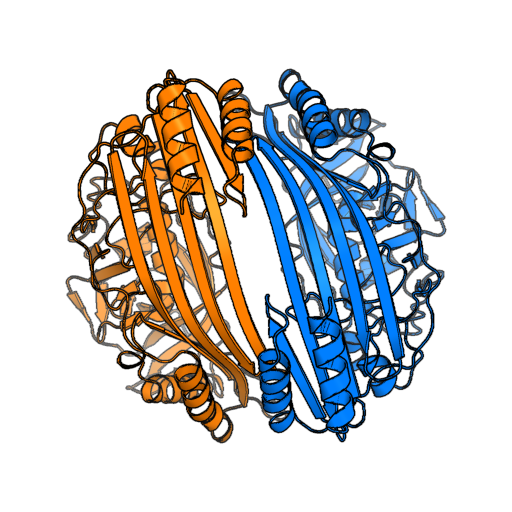
ATOM 5224 N N . GLY B 1 250 ? -0.129 18.328 29.156 1 95.69 250 GLY B N 1
ATOM 5225 C CA . GLY B 1 250 ? 1.285 18.641 29.281 1 95.69 250 GLY B CA 1
ATOM 5226 C C . GLY B 1 250 ? 1.607 20.094 28.984 1 95.69 250 GLY B C 1
ATOM 5227 O O . GLY B 1 250 ? 0.88 20.984 29.406 1 95.69 250 GLY B O 1
ATOM 5228 N N . ASN B 1 251 ? 2.871 20.25 28.406 1 95.88 251 ASN B N 1
ATOM 5229 C CA . ASN B 1 251 ? 3.393 21.594 28.172 1 95.88 251 ASN B CA 1
ATOM 5230 C C . ASN B 1 251 ? 4.117 21.688 26.828 1 95.88 251 ASN B C 1
ATOM 5232 O O . ASN B 1 251 ? 5.297 22.031 26.781 1 95.88 251 ASN B O 1
ATOM 5236 N N . ILE B 1 252 ? 3.332 21.469 25.781 1 97.69 252 ILE B N 1
ATOM 5237 C CA . ILE B 1 252 ? 3.873 21.516 24.422 1 97.69 252 ILE B CA 1
ATOM 5238 C C . ILE B 1 252 ? 2.961 22.375 23.531 1 97.69 252 ILE B C 1
ATOM 5240 O O . ILE B 1 252 ? 1.761 22.484 23.797 1 97.69 252 ILE B O 1
ATOM 5244 N N . THR B 1 253 ? 3.562 22.969 22.547 1 98.38 253 THR B N 1
ATOM 5245 C CA . THR B 1 253 ? 2.805 23.656 21.516 1 98.38 253 THR B CA 1
ATOM 5246 C C . THR B 1 253 ? 2.934 22.922 20.172 1 98.38 253 THR B C 1
ATOM 5248 O O . THR B 1 253 ? 4.031 22.531 19.781 1 98.38 253 THR B O 1
ATOM 5251 N N . VAL B 1 254 ? 1.823 22.625 19.562 1 98.62 254 VAL B N 1
ATOM 5252 C CA . VAL B 1 254 ? 1.767 21.953 18.266 1 98.62 254 VAL B CA 1
ATOM 5253 C C . VAL B 1 254 ? 1.026 22.844 17.266 1 98.62 254 VAL B C 1
ATOM 5255 O O . VAL B 1 254 ? -0.106 23.25 17.516 1 98.62 254 VAL B O 1
ATOM 5258 N N . VAL B 1 255 ? 1.664 23.125 16.141 1 98.69 255 VAL B N 1
ATOM 5259 C CA . VAL B 1 255 ? 1.087 23.984 15.117 1 98.69 255 VAL B CA 1
ATOM 5260 C C . VAL B 1 255 ? 1.106 23.281 13.766 1 98.69 255 VAL B C 1
ATOM 5262 O O . VAL B 1 255 ? 2.123 22.703 13.375 1 98.69 255 VAL B O 1
ATOM 5265 N N . ASP B 1 256 ? -0.036 23.203 13.078 1 98.75 256 ASP B N 1
ATOM 5266 C CA . ASP B 1 256 ? -0.084 22.828 11.672 1 98.75 256 ASP B CA 1
ATOM 5267 C C . ASP B 1 256 ? 0.184 24.031 10.773 1 98.75 256 ASP B C 1
ATOM 5269 O O . ASP B 1 256 ? -0.636 24.953 10.695 1 98.75 256 ASP B O 1
ATOM 5273 N N . ASP B 1 257 ? 1.315 24 10.109 1 98.19 257 ASP B N 1
ATOM 5274 C CA . ASP B 1 257 ? 1.756 25.156 9.336 1 98.19 257 ASP B CA 1
ATOM 5275 C C . ASP B 1 257 ? 1.884 24.812 7.852 1 98.19 257 ASP B C 1
ATOM 5277 O O . ASP B 1 257 ? 2.914 24.297 7.418 1 98.19 257 ASP B O 1
ATOM 5281 N N . PRO B 1 258 ? 0.9 25.203 7.016 1 98.25 258 PRO B N 1
ATOM 5282 C CA . PRO B 1 258 ? 0.943 24.906 5.582 1 98.25 258 PRO B CA 1
ATOM 5283 C C . PRO B 1 258 ? 1.838 25.859 4.805 1 98.25 258 PRO B C 1
ATOM 5285 O O . PRO B 1 258 ? 1.946 25.766 3.58 1 98.25 258 PRO B O 1
ATOM 5288 N N . HIS B 1 259 ? 2.6 26.781 5.477 1 97.88 259 HIS B N 1
ATOM 5289 C CA . HIS B 1 259 ? 3.242 27.875 4.75 1 97.88 259 HIS B CA 1
ATOM 5290 C C . HIS B 1 259 ? 4.762 27.75 4.805 1 97.88 259 HIS B C 1
ATOM 5292 O O . HIS B 1 259 ? 5.477 28.656 4.352 1 97.88 259 HIS B O 1
ATOM 5298 N N . ASP B 1 260 ? 5.277 26.703 5.391 1 95.06 260 ASP B N 1
ATOM 5299 C CA . ASP B 1 260 ? 6.707 26.422 5.301 1 95.06 260 ASP B CA 1
ATOM 5300 C C . ASP B 1 260 ? 7.102 26.047 3.875 1 95.06 260 ASP B C 1
ATOM 5302 O O . ASP B 1 260 ? 6.949 24.891 3.473 1 95.06 260 ASP B O 1
ATOM 5306 N N . ASP B 1 261 ? 7.656 26.922 3.102 1 93.31 261 ASP B N 1
ATOM 5307 C CA . ASP B 1 261 ? 7.824 26.703 1.667 1 93.31 261 ASP B CA 1
ATOM 5308 C C . ASP B 1 261 ? 8.914 25.672 1.389 1 93.31 261 ASP B C 1
ATOM 5310 O O . ASP B 1 261 ? 9.188 25.344 0.232 1 93.31 261 ASP B O 1
ATOM 5314 N N . LYS B 1 262 ? 9.523 25.172 2.436 1 94.62 262 LYS B N 1
ATOM 5315 C CA . LYS B 1 262 ? 10.508 24.109 2.252 1 94.62 262 LYS B CA 1
ATOM 5316 C C . LYS B 1 262 ? 9.867 22.734 2.395 1 94.62 262 LYS B C 1
ATOM 5318 O O . LYS B 1 262 ? 10.453 21.734 1.993 1 94.62 262 LYS B O 1
ATOM 5323 N N . SER B 1 263 ? 8.742 22.703 2.984 1 96.62 263 SER B N 1
ATOM 5324 C CA . SER B 1 263 ? 8.102 21.438 3.324 1 96.62 263 SER B CA 1
ATOM 5325 C C . SER B 1 263 ? 7.355 20.859 2.127 1 96.62 263 SER B C 1
ATOM 5327 O O . SER B 1 263 ? 6.645 21.578 1.425 1 96.62 263 SER B O 1
ATOM 5329 N N . ASP B 1 264 ? 7.434 19.562 1.984 1 96.88 264 ASP B N 1
ATOM 5330 C CA . ASP B 1 264 ? 6.695 18.859 0.938 1 96.88 264 ASP B CA 1
ATOM 5331 C C . ASP B 1 264 ? 5.195 18.875 1.217 1 96.88 264 ASP B C 1
ATOM 5333 O O . ASP B 1 264 ? 4.391 18.531 0.344 1 96.88 264 ASP B O 1
ATOM 5337 N N . TYR B 1 265 ? 4.812 19.359 2.354 1 97.75 265 TYR B N 1
ATOM 5338 C CA . TYR B 1 265 ? 3.42 19.266 2.781 1 97.75 265 TYR B CA 1
ATOM 5339 C C . TYR B 1 265 ? 2.76 20.641 2.779 1 97.75 265 TYR B C 1
ATOM 5341 O O . TYR B 1 265 ? 1.573 20.766 3.09 1 97.75 265 TYR B O 1
ATOM 5349 N N . SER B 1 266 ? 3.559 21.594 2.422 1 97.56 266 SER B N 1
ATOM 5350 C CA . SER B 1 266 ? 3.031 22.953 2.334 1 97.56 266 SER B CA 1
ATOM 5351 C C . SER B 1 266 ? 2.123 23.125 1.12 1 97.56 266 SER B C 1
ATOM 5353 O O . SER B 1 266 ? 2.268 22.406 0.129 1 97.56 266 SER B O 1
ATOM 5355 N N . ARG B 1 267 ? 1.222 24.031 1.23 1 98.38 267 ARG B N 1
ATOM 5356 C CA . ARG B 1 267 ? 0.239 24.266 0.177 1 98.38 267 ARG B CA 1
ATOM 5357 C C . ARG B 1 267 ? -0.445 25.609 0.356 1 98.38 267 ARG B C 1
ATOM 5359 O O . ARG B 1 267 ? -0.72 26.031 1.482 1 98.38 267 ARG B O 1
ATOM 5366 N N . SER B 1 268 ? -0.729 26.234 -0.792 1 98.62 268 SER B N 1
ATOM 5367 C CA . SER B 1 268 ? -1.389 27.531 -0.768 1 98.62 268 SER B CA 1
ATOM 5368 C C . SER B 1 268 ? -2.883 27.391 -0.5 1 98.62 268 SER B C 1
ATOM 5370 O O . SER B 1 268 ? -3.508 28.297 0.063 1 98.62 268 SER B O 1
ATOM 5372 N N . PHE B 1 269 ? -3.434 26.328 -0.964 1 98.81 269 PHE B N 1
ATOM 5373 C CA . PHE B 1 269 ? -4.844 26.016 -0.799 1 98.81 269 PHE B CA 1
ATOM 5374 C C . PHE B 1 269 ? -5.031 24.516 -0.553 1 98.81 269 PHE B C 1
ATOM 5376 O O . PHE B 1 269 ? -4.195 23.703 -0.957 1 98.81 269 PHE B O 1
ATOM 5383 N N . ASP B 1 270 ? -6.094 24.172 0.148 1 98.56 270 ASP B N 1
ATOM 5384 C CA . ASP B 1 270 ? -6.293 22.766 0.488 1 98.56 270 ASP B CA 1
ATOM 5385 C C . ASP B 1 270 ? -6.98 22.031 -0.651 1 98.56 270 ASP B C 1
ATOM 5387 O O . ASP B 1 270 ? -7.09 22.547 -1.764 1 98.56 270 ASP B O 1
ATOM 5391 N N . GLY B 1 271 ? -7.383 20.828 -0.44 1 98.5 271 GLY B N 1
ATOM 5392 C CA . GLY B 1 271 ? -7.926 19.969 -1.472 1 98.5 271 GLY B CA 1
ATOM 5393 C C . GLY B 1 271 ? -9.25 20.453 -2.027 1 98.5 271 GLY B C 1
ATOM 5394 O O . GLY B 1 271 ? -9.781 19.875 -2.98 1 98.5 271 GLY B O 1
ATOM 5395 N N . GLU B 1 272 ? -9.789 21.531 -1.462 1 98.44 272 GLU B N 1
ATOM 5396 C CA . GLU B 1 272 ? -11.047 22.094 -1.94 1 98.44 272 GLU B CA 1
ATOM 5397 C C . GLU B 1 272 ? -10.867 23.547 -2.373 1 98.44 272 GLU B C 1
ATOM 5399 O O . GLU B 1 272 ? -11.844 24.281 -2.506 1 98.44 272 GLU B O 1
ATOM 5404 N N . GLY B 1 273 ? -9.625 23.906 -2.525 1 98.44 273 GLY B N 1
ATOM 5405 C CA . GLY B 1 273 ? -9.305 25.234 -3.049 1 98.44 273 GLY B CA 1
ATOM 5406 C C . GLY B 1 273 ? -9.391 26.328 -1.999 1 98.44 273 GLY B C 1
ATOM 5407 O O . GLY B 1 273 ? -9.305 27.516 -2.324 1 98.44 273 GLY B O 1
ATOM 5408 N N . GLN B 1 274 ? -9.555 25.984 -0.804 1 98.69 274 GLN B N 1
ATOM 5409 C CA . GLN B 1 274 ? -9.664 26.984 0.267 1 98.69 274 GLN B CA 1
ATOM 5410 C C . GLN B 1 274 ? -8.281 27.469 0.697 1 98.69 274 GLN B C 1
ATOM 5412 O O . GLN B 1 274 ? -7.355 26.672 0.863 1 98.69 274 GLN B O 1
ATOM 5417 N N . PRO B 1 275 ? -8.172 28.812 0.895 1 98.62 275 PRO B N 1
ATOM 5418 C CA . PRO B 1 275 ? -6.891 29.328 1.371 1 98.62 275 PRO B CA 1
ATOM 5419 C C . PRO B 1 275 ? -6.465 28.719 2.705 1 98.62 275 PRO B C 1
ATOM 5421 O O . PRO B 1 275 ? -7.254 28.688 3.654 1 98.62 275 PRO B O 1
ATOM 5424 N N . THR B 1 276 ? -5.23 28.25 2.711 1 98.44 276 THR B N 1
ATOM 5425 C CA . THR B 1 276 ? -4.77 27.594 3.93 1 98.44 276 THR B CA 1
ATOM 5426 C C . THR B 1 276 ? -4.293 28.625 4.949 1 98.44 276 THR B C 1
ATOM 5428 O O . THR B 1 276 ? -3.943 29.75 4.586 1 98.44 276 THR B O 1
ATOM 5431 N N . THR B 1 277 ? -4.348 28.266 6.203 1 96.88 277 THR B N 1
ATOM 5432 C CA . THR B 1 277 ? -3.869 29.078 7.316 1 96.88 277 THR B CA 1
ATOM 5433 C C . THR B 1 277 ? -3.184 28.203 8.367 1 96.88 277 THR B C 1
ATOM 5435 O O . THR B 1 277 ? -3.385 26.984 8.406 1 96.88 277 THR B O 1
ATOM 5438 N N . GLN B 1 278 ? -2.35 28.875 9.094 1 97.81 278 GLN B N 1
ATOM 5439 C CA . GLN B 1 278 ? -1.775 28.172 10.234 1 97.81 278 GLN B CA 1
ATOM 5440 C C . GLN B 1 278 ? -2.842 27.859 11.281 1 97.81 278 GLN B C 1
ATOM 5442 O O . GLN B 1 278 ? -3.709 28.688 11.555 1 97.81 278 GLN B O 1
ATOM 5447 N N . ASN B 1 279 ? -2.793 26.641 11.828 1 98.5 279 ASN B N 1
ATOM 5448 C CA . ASN B 1 279 ? -3.707 26.203 12.883 1 98.5 279 ASN B CA 1
ATOM 5449 C C . ASN B 1 279 ? -2.955 25.797 14.141 1 98.5 279 ASN B C 1
ATOM 5451 O O . ASN B 1 279 ? -2.186 24.828 14.125 1 98.5 279 ASN B O 1
ATOM 5455 N N . VAL B 1 280 ? -3.188 26.531 15.258 1 98.56 280 VAL B N 1
ATOM 5456 C CA . VAL B 1 280 ? -2.619 26.125 16.547 1 98.56 280 VAL B CA 1
ATOM 5457 C C . VAL B 1 280 ? -3.469 25.016 17.156 1 98.56 280 VAL B C 1
ATOM 5459 O O . VAL B 1 280 ? -4.566 25.281 17.656 1 98.56 280 VAL B O 1
ATOM 5462 N N . LEU B 1 281 ? -2.955 23.844 17.172 1 98.69 281 LEU B N 1
ATOM 5463 C CA . LEU B 1 281 ? -3.715 22.688 17.609 1 98.69 281 LEU B CA 1
ATOM 5464 C C . LEU B 1 281 ? -3.627 22.516 19.125 1 98.69 281 LEU B C 1
ATOM 5466 O O . LEU B 1 281 ? -4.645 22.312 19.781 1 98.69 281 LEU B O 1
ATOM 5470 N N . ILE B 1 282 ? -2.422 22.531 19.625 1 98.62 282 ILE B N 1
ATOM 5471 C CA . ILE B 1 282 ? -2.146 22.531 21.047 1 98.62 282 ILE B CA 1
ATOM 5472 C C . ILE B 1 282 ? -1.332 23.766 21.422 1 98.62 282 ILE B C 1
ATOM 5474 O O . ILE B 1 282 ? -0.304 24.047 20.797 1 98.62 282 ILE B O 1
ATOM 5478 N N . HIS B 1 283 ? -1.802 24.516 22.375 1 98.19 283 HIS B N 1
ATOM 5479 C CA . HIS B 1 283 ? -1.102 25.703 22.875 1 98.19 283 HIS B CA 1
ATOM 5480 C C . HIS B 1 283 ? -0.735 25.547 24.344 1 98.19 283 HIS B C 1
ATOM 5482 O O . HIS B 1 283 ? -1.606 25.609 25.219 1 98.19 283 HIS B O 1
ATOM 5488 N N . ASN B 1 284 ? 0.56 25.375 24.578 1 97.31 284 ASN B N 1
ATOM 5489 C CA . ASN B 1 284 ? 1.053 25.188 25.938 1 97.31 284 ASN B CA 1
ATOM 5490 C C . ASN B 1 284 ? 0.285 24.094 26.672 1 97.31 284 ASN B C 1
ATOM 5492 O O . ASN B 1 284 ? -0.181 24.297 27.797 1 97.31 284 ASN B O 1
ATOM 5496 N N . GLY B 1 285 ? 0.014 23.078 25.953 1 97.69 285 GLY B N 1
ATOM 5497 C CA . GLY B 1 285 ? -0.606 21.906 26.547 1 97.69 285 GLY B CA 1
ATOM 5498 C C . GLY B 1 285 ? -2.107 21.859 26.328 1 97.69 285 GLY B C 1
ATOM 5499 O O . GLY B 1 285 ? -2.721 20.797 26.469 1 97.69 285 GLY B O 1
ATOM 5500 N N . GLU B 1 286 ? -2.689 22.922 26.062 1 98.31 286 GLU B N 1
ATOM 5501 C CA . GLU B 1 286 ? -4.137 22.938 25.875 1 98.31 286 GLU B CA 1
ATOM 5502 C C . GLU B 1 286 ? -4.523 22.547 24.453 1 98.31 286 GLU B C 1
ATOM 5504 O O . GLU B 1 286 ? -4.062 23.156 23.484 1 98.31 286 GLU B O 1
ATOM 5509 N N . PHE B 1 287 ? -5.32 21.5 24.344 1 98.31 287 PHE B N 1
ATOM 5510 C CA . PHE B 1 287 ? -5.875 21.125 23.062 1 98.31 287 PHE B CA 1
ATOM 5511 C C . PHE B 1 287 ? -6.898 22.141 22.578 1 98.31 287 PHE B C 1
ATOM 5513 O O . PHE B 1 287 ? -8.031 22.172 23.062 1 98.31 287 PHE B O 1
ATOM 5520 N N . LYS B 1 288 ? -6.539 22.938 21.547 1 97.19 288 LYS B N 1
ATOM 5521 C CA . LYS B 1 288 ? -7.281 24.156 21.234 1 97.19 288 LYS B CA 1
ATOM 5522 C C . LYS B 1 288 ? -8.164 23.953 20 1 97.19 288 LYS B C 1
ATOM 5524 O O . LYS B 1 288 ? -9.273 24.5 19.938 1 97.19 288 LYS B O 1
ATOM 5529 N N . ALA B 1 289 ? -7.66 23.266 19.062 1 97.56 289 ALA B N 1
ATOM 5530 C CA . ALA B 1 289 ? -8.375 23.25 17.797 1 97.56 289 ALA B CA 1
ATOM 5531 C C . ALA B 1 289 ? -8.219 21.922 17.078 1 97.56 289 ALA B C 1
ATOM 5533 O O . ALA B 1 289 ? -7.297 21.156 17.391 1 97.56 289 ALA B O 1
ATOM 5534 N N . ILE B 1 290 ? -9.117 21.672 16.156 1 98.44 290 ILE B N 1
ATOM 5535 C CA . ILE B 1 290 ? -9.102 20.469 15.344 1 98.44 290 ILE B CA 1
ATOM 5536 C C . ILE B 1 290 ? -9.086 20.844 13.859 1 98.44 290 ILE B C 1
ATOM 5538 O O . ILE B 1 290 ? -9.383 21.984 13.508 1 98.44 290 ILE B O 1
ATOM 5542 N N . LEU B 1 291 ? -8.695 19.953 13.062 1 98.88 291 LEU B N 1
ATOM 5543 C CA . LEU B 1 291 ? -8.609 20.172 11.625 1 98.88 291 LEU B CA 1
ATOM 5544 C C . LEU B 1 291 ? -9.875 19.703 10.922 1 98.88 291 LEU B C 1
ATOM 5546 O O . LEU B 1 291 ? -10.43 18.656 11.281 1 98.88 291 LEU B O 1
ATOM 5550 N N . THR B 1 292 ? -10.297 20.484 9.875 1 98.69 292 THR B N 1
ATOM 5551 C CA . THR B 1 292 ? -11.531 20.141 9.172 1 98.69 292 THR B CA 1
ATOM 5552 C C . THR B 1 292 ? -11.344 20.281 7.664 1 98.69 292 THR B C 1
ATOM 5554 O O . THR B 1 292 ? -10.438 20.984 7.207 1 98.69 292 THR B O 1
ATOM 5557 N N . ASN B 1 293 ? -12.133 19.609 6.941 1 98.44 293 ASN B N 1
ATOM 5558 C CA . ASN B 1 293 ? -12.531 20.031 5.602 1 98.44 293 ASN B CA 1
ATOM 5559 C C . ASN B 1 293 ? -13.859 20.766 5.625 1 98.44 293 ASN B C 1
ATOM 5561 O O . ASN B 1 293 ? -14.391 21.062 6.695 1 98.44 293 ASN B O 1
ATOM 5565 N N . TRP B 1 294 ? -14.359 21.141 4.441 1 98.5 294 TRP B N 1
ATOM 5566 C CA . TRP B 1 294 ? -15.547 21.984 4.41 1 98.5 294 TRP B CA 1
ATOM 5567 C C . TRP B 1 294 ? -16.75 21.266 5.004 1 98.5 294 TRP B C 1
ATOM 5569 O O . TRP B 1 294 ? -17.438 21.812 5.867 1 98.5 294 TRP B O 1
ATOM 5579 N N . TYR B 1 295 ? -17.031 20.062 4.648 1 97.56 295 TYR B N 1
ATOM 5580 C CA . TYR B 1 295 ? -18.188 19.297 5.113 1 97.56 295 TYR B CA 1
ATOM 5581 C C . TYR B 1 295 ? -18.203 19.219 6.633 1 97.56 295 TYR B C 1
ATOM 5583 O O . TYR B 1 295 ? -19.219 19.531 7.262 1 97.56 295 TYR B O 1
ATOM 5591 N N . TRP B 1 296 ? -17.094 18.906 7.18 1 98.19 296 TRP B N 1
ATOM 5592 C CA . TRP B 1 296 ? -17.062 18.656 8.617 1 98.19 296 TRP B CA 1
ATOM 5593 C C . TRP B 1 296 ? -17.109 19.969 9.391 1 98.19 296 TRP B C 1
ATOM 5595 O O . TRP B 1 296 ? -17.625 20.031 10.508 1 98.19 296 TRP B O 1
ATOM 5605 N N . SER B 1 297 ? -16.547 21.016 8.812 1 98.5 297 SER B N 1
ATOM 5606 C CA . SER B 1 297 ? -16.688 22.312 9.453 1 98.5 297 SER B CA 1
ATOM 5607 C C . SER B 1 297 ? -18.156 22.719 9.555 1 98.5 297 SER B C 1
ATOM 5609 O O . SER B 1 297 ? -18.594 23.219 10.586 1 98.5 297 SER B O 1
ATOM 5611 N N . LYS B 1 298 ? -18.938 22.438 8.562 1 98.06 298 LYS B N 1
ATOM 5612 C CA . LYS B 1 298 ? -20.375 22.719 8.547 1 98.06 298 LYS B CA 1
ATOM 5613 C C . LYS B 1 298 ? -21.125 21.797 9.492 1 98.06 298 LYS B C 1
ATOM 5615 O O . LYS B 1 298 ? -21.969 22.25 10.273 1 98.06 298 LYS B O 1
ATOM 5620 N N . LYS B 1 299 ? -20.797 20.578 9.383 1 97.5 299 LYS B N 1
ATOM 5621 C CA . LYS B 1 299 ? -21.484 19.562 10.18 1 97.5 299 LYS B CA 1
ATOM 5622 C C . LYS B 1 299 ? -21.344 19.844 11.672 1 97.5 299 LYS B C 1
ATOM 5624 O O . LYS B 1 299 ? -22.297 19.703 12.438 1 97.5 299 LYS B O 1
ATOM 5629 N N . ILE B 1 300 ? -20.172 20.188 12.023 1 97.5 300 ILE B N 1
ATOM 5630 C CA . ILE B 1 300 ? -19.875 20.406 13.438 1 97.5 300 ILE B CA 1
ATOM 5631 C C . ILE B 1 300 ? -20.25 21.844 13.828 1 97.5 300 ILE B C 1
ATOM 5633 O O . ILE B 1 300 ? -20.531 22.125 14.992 1 97.5 300 ILE B O 1
ATOM 5637 N N . GLY B 1 301 ? -20.234 22.766 12.875 1 97.62 301 GLY B N 1
ATOM 5638 C CA . GLY B 1 301 ? -20.531 24.156 13.141 1 97.62 301 GLY B CA 1
ATOM 5639 C C . GLY B 1 301 ? -19.328 24.938 13.648 1 97.62 301 GLY B C 1
ATOM 5640 O O . GLY B 1 301 ? -19.453 25.719 14.594 1 97.62 301 GLY B O 1
ATOM 5641 N N . ILE B 1 302 ? -18.188 24.688 13.086 1 97.38 302 ILE B N 1
ATOM 5642 C CA . ILE B 1 302 ? -16.969 25.406 13.477 1 97.38 302 ILE B CA 1
ATOM 5643 C C . ILE B 1 302 ? -16.312 26 12.242 1 97.38 302 ILE B C 1
ATOM 5645 O O . ILE B 1 302 ? -16.719 25.719 11.109 1 97.38 302 ILE B O 1
ATOM 5649 N N . ARG B 1 303 ? -15.289 26.828 12.508 1 96.69 303 ARG B N 1
ATOM 5650 C CA . ARG B 1 303 ? -14.547 27.453 11.414 1 96.69 303 ARG B CA 1
ATOM 5651 C C . ARG B 1 303 ? -13.805 26.406 10.594 1 96.69 303 ARG B C 1
ATOM 5653 O O . ARG B 1 303 ? -13.227 25.469 11.156 1 96.69 303 ARG B O 1
ATOM 5660 N N . ASN B 1 304 ? -13.844 26.531 9.266 1 98.25 304 ASN B N 1
ATOM 5661 C CA . ASN B 1 304 ? -13.086 25.641 8.398 1 98.25 304 ASN B CA 1
ATOM 5662 C C . ASN B 1 304 ? -11.586 25.891 8.5 1 98.25 304 ASN B C 1
ATOM 5664 O O . ASN B 1 304 ? -11.125 27.016 8.273 1 98.25 304 ASN B O 1
ATOM 5668 N N . SER B 1 305 ? -10.836 24.875 8.82 1 98.56 305 SER B N 1
ATOM 5669 C CA . SER B 1 305 ? -9.398 25.016 8.984 1 98.56 305 SER B CA 1
ATOM 5670 C C . SER B 1 305 ? -8.672 24.875 7.648 1 98.56 305 SER B C 1
ATOM 5672 O O . SER B 1 305 ? -7.449 25 7.582 1 98.56 305 SER B O 1
ATOM 5674 N N . ALA B 1 306 ? -9.383 24.594 6.555 1 98.62 306 ALA B N 1
ATOM 5675 C CA . ALA B 1 306 ? -8.812 24.406 5.219 1 98.62 306 ALA B CA 1
ATOM 5676 C C . ALA B 1 306 ? -7.754 23.312 5.223 1 98.62 306 ALA B C 1
ATOM 5678 O O . ALA B 1 306 ? -6.633 23.531 4.75 1 98.62 306 ALA B O 1
ATOM 5679 N N . SER B 1 307 ? -8.148 22.172 5.668 1 98.81 307 SER B N 1
ATOM 5680 C CA . SER B 1 307 ? -7.23 21.047 5.809 1 98.81 307 SER B CA 1
ATOM 5681 C C . SER B 1 307 ? -7.684 19.844 4.98 1 98.81 307 SER B C 1
ATOM 5683 O O . SER B 1 307 ? -7.445 18.703 5.359 1 98.81 307 SER B O 1
ATOM 5685 N N . ALA B 1 308 ? -8.344 20.141 3.881 1 98.75 308 ALA B N 1
ATOM 5686 C CA . ALA B 1 308 ? -8.766 19.062 2.986 1 98.75 308 ALA B CA 1
ATOM 5687 C C . ALA B 1 308 ? -7.586 18.5 2.197 1 98.75 308 ALA B C 1
ATOM 5689 O O . ALA B 1 308 ? -6.781 19.266 1.655 1 98.75 308 ALA B O 1
ATOM 5690 N N . VAL B 1 309 ? -7.496 17.25 2.246 1 98.19 309 VAL B N 1
ATOM 5691 C CA . VAL B 1 309 ? -6.52 16.562 1.414 1 98.19 309 VAL B CA 1
ATOM 5692 C C . VAL B 1 309 ? -7.227 15.516 0.551 1 98.19 309 VAL B C 1
ATOM 5694 O O . VAL B 1 309 ? -8.227 14.922 0.97 1 98.19 309 VAL B O 1
ATOM 5697 N N . ARG B 1 310 ? -6.691 15.305 -0.654 1 96.75 310 ARG B N 1
ATOM 5698 C CA . ARG B 1 310 ? -7.281 14.297 -1.53 1 96.75 310 ARG B CA 1
ATOM 5699 C C . ARG B 1 310 ? -6.371 14.008 -2.717 1 96.75 310 ARG B C 1
ATOM 5701 O O . ARG B 1 310 ? -5.41 14.734 -2.965 1 96.75 310 ARG B O 1
ATOM 5708 N N . SER B 1 311 ? -6.586 12.898 -3.334 1 96.19 311 SER B N 1
ATOM 5709 C CA . SER B 1 311 ? -6.137 12.617 -4.691 1 96.19 311 SER B CA 1
ATOM 5710 C C . SER B 1 311 ? -7.266 12.812 -5.699 1 96.19 311 SER B C 1
ATOM 5712 O O . SER B 1 311 ? -8.398 13.117 -5.32 1 96.19 311 SER B O 1
ATOM 5714 N N . PHE B 1 312 ? -6.914 12.68 -7 1 96.88 312 PHE B N 1
ATOM 5715 C CA . PHE B 1 312 ? -7.98 12.828 -7.984 1 96.88 312 PHE B CA 1
ATOM 5716 C C . PHE B 1 312 ? -8.945 11.648 -7.91 1 96.88 312 PHE B C 1
ATOM 5718 O O . PHE B 1 312 ? -10.039 11.703 -8.484 1 96.88 312 PHE B O 1
ATOM 5725 N N . MET B 1 313 ? -8.586 10.68 -7.145 1 95.19 313 MET B N 1
ATOM 5726 C CA . MET B 1 313 ? -9.383 9.453 -7.121 1 95.19 313 MET B CA 1
ATOM 5727 C C . MET B 1 313 ? -10.281 9.414 -5.891 1 95.19 313 MET B C 1
ATOM 5729 O O . MET B 1 313 ? -11.039 8.461 -5.699 1 95.19 313 MET B O 1
ATOM 5733 N N . THR B 1 314 ? -10.148 10.391 -5.035 1 94.25 314 THR B N 1
ATOM 5734 C CA . THR B 1 314 ? -10.898 10.328 -3.785 1 94.25 314 THR B CA 1
ATOM 5735 C C . THR B 1 314 ? -11.594 11.656 -3.506 1 94.25 314 THR B C 1
ATOM 5737 O O . THR B 1 314 ? -11.148 12.711 -3.973 1 94.25 314 THR B O 1
ATOM 5740 N N . THR B 1 315 ? -12.672 11.531 -2.721 1 94.56 315 THR B N 1
ATOM 5741 C CA . THR B 1 315 ? -13.258 12.734 -2.143 1 94.56 315 THR B CA 1
ATOM 5742 C C . THR B 1 315 ? -12.344 13.32 -1.068 1 94.56 315 THR B C 1
ATOM 5744 O O . THR B 1 315 ? -11.438 12.641 -0.582 1 94.56 315 THR B O 1
ATOM 5747 N N . PRO B 1 316 ? -12.531 14.594 -0.713 1 96.44 316 PRO B N 1
ATOM 5748 C CA . PRO B 1 316 ? -11.664 15.211 0.289 1 96.44 316 PRO B CA 1
ATOM 5749 C C . PRO B 1 316 ? -11.781 14.547 1.662 1 96.44 316 PRO B C 1
ATOM 5751 O O . PRO B 1 316 ? -12.898 14.258 2.115 1 96.44 316 PRO B O 1
ATOM 5754 N N . SER B 1 317 ? -10.703 14.289 2.211 1 97.06 317 SER B N 1
ATOM 5755 C CA . SER B 1 317 ? -10.586 13.938 3.623 1 97.06 317 SER B CA 1
ATOM 5756 C C . SER B 1 317 ? -9.852 15.031 4.398 1 97.06 317 SER B C 1
ATOM 5758 O O . SER B 1 317 ? -9.602 16.109 3.867 1 97.06 317 SER B O 1
ATOM 5760 N N . ILE B 1 318 ? -9.695 14.75 5.676 1 98.62 318 ILE B N 1
ATOM 5761 C CA . ILE B 1 318 ? -9.008 15.727 6.512 1 98.62 318 ILE B CA 1
ATOM 5762 C C . ILE B 1 318 ? -7.559 15.297 6.73 1 98.62 318 ILE B C 1
ATOM 5764 O O . ILE B 1 318 ? -7.293 14.148 7.086 1 98.62 318 ILE B O 1
ATOM 5768 N N . GLY B 1 319 ? -6.625 16.219 6.465 1 98.5 319 GLY B N 1
ATOM 5769 C CA . GLY B 1 319 ? -5.219 15.883 6.66 1 98.5 319 GLY B CA 1
ATOM 5770 C C . GLY B 1 319 ? -4.383 17.062 7.098 1 98.5 319 GLY B C 1
ATOM 5771 O O . GLY B 1 319 ? -4.766 18.219 6.883 1 98.5 319 GLY B O 1
ATOM 5772 N N . THR B 1 320 ? -3.207 16.75 7.637 1 98.56 320 THR B N 1
ATOM 5773 C CA . THR B 1 320 ? -2.285 17.766 8.109 1 98.56 320 THR B CA 1
ATOM 5774 C C . THR B 1 320 ? -1.406 18.281 6.973 1 98.56 320 THR B C 1
ATOM 5776 O O . THR B 1 320 ? -1.407 17.703 5.879 1 98.56 320 THR B O 1
ATOM 5779 N N . SER B 1 321 ? -0.799 19.406 7.242 1 98.12 321 SER B N 1
ATOM 5780 C CA . SER B 1 321 ? 0.303 19.891 6.418 1 98.12 321 SER B CA 1
ATOM 5781 C C . SER B 1 321 ? 1.648 19.641 7.09 1 98.12 321 SER B C 1
ATOM 5783 O O . SER B 1 321 ? 2.072 18.5 7.23 1 98.12 321 SER B O 1
ATOM 5785 N N . SER B 1 322 ? 2.383 20.719 7.418 1 97.69 322 SER B N 1
ATOM 5786 C CA . SER B 1 322 ? 3.59 20.594 8.227 1 97.69 322 SER B CA 1
ATOM 5787 C C . SER B 1 322 ? 3.295 20.859 9.703 1 97.69 322 SER B C 1
ATOM 5789 O O . SER B 1 322 ? 2.754 21.906 10.055 1 97.69 322 SER B O 1
ATOM 5791 N N . ILE B 1 323 ? 3.705 19.891 10.5 1 98.62 323 ILE B N 1
ATOM 5792 C CA . ILE B 1 323 ? 3.414 19.969 11.93 1 98.62 323 ILE B CA 1
ATOM 5793 C C . ILE B 1 323 ? 4.668 20.406 12.68 1 98.62 323 ILE B C 1
ATOM 5795 O O . ILE B 1 323 ? 5.695 19.719 12.633 1 98.62 323 ILE B O 1
ATOM 5799 N N . ARG B 1 324 ? 4.543 21.484 13.367 1 98.31 324 ARG B N 1
ATOM 5800 C CA . ARG B 1 324 ? 5.613 21.953 14.242 1 98.31 324 ARG B CA 1
ATOM 5801 C C . ARG B 1 324 ? 5.305 21.625 15.703 1 98.31 324 ARG B C 1
ATOM 5803 O O . ARG B 1 324 ? 4.262 22.031 16.219 1 98.31 324 ARG B O 1
ATOM 5810 N N . ILE B 1 325 ? 6.234 20.922 16.281 1 98.5 325 ILE B N 1
ATOM 5811 C CA . ILE B 1 325 ? 6.094 20.562 17.688 1 98.5 325 ILE B CA 1
ATOM 5812 C C . ILE B 1 325 ? 7.176 21.25 18.516 1 98.5 325 ILE B C 1
ATOM 5814 O O . ILE B 1 325 ? 8.367 21.078 18.25 1 98.5 325 ILE B O 1
ATOM 5818 N N . GLN B 1 326 ? 6.703 22.016 19.5 1 97.44 326 GLN B N 1
ATOM 5819 C CA . GLN B 1 326 ? 7.621 22.797 20.312 1 97.44 326 GLN B CA 1
ATOM 5820 C C . GLN B 1 326 ? 7.309 22.641 21.797 1 97.44 326 GLN B C 1
ATOM 5822 O O . GLN B 1 326 ? 6.414 23.312 22.328 1 97.44 326 GLN B O 1
ATOM 5827 N N . PRO B 1 327 ? 8.156 21.828 22.438 1 97 327 PRO B N 1
ATOM 5828 C CA . PRO B 1 327 ? 8.031 21.844 23.906 1 97 327 PRO B CA 1
ATOM 5829 C C . PRO B 1 327 ? 8.406 23.188 24.516 1 97 327 PRO B C 1
ATOM 5831 O O . PRO B 1 327 ? 9.305 23.859 24.031 1 97 327 PRO B O 1
ATOM 5834 N N . ASN B 1 328 ? 7.758 23.5 25.594 1 95.19 328 ASN B N 1
ATOM 5835 C CA . ASN B 1 328 ? 7.957 24.812 26.203 1 95.19 328 ASN B CA 1
ATOM 5836 C C . ASN B 1 328 ? 9.273 24.875 26.969 1 95.19 328 ASN B C 1
ATOM 5838 O O . ASN B 1 328 ? 9.852 25.969 27.125 1 95.19 328 ASN B O 1
ATOM 5842 N N . GLU B 1 329 ? 9.742 23.797 27.422 1 96.62 329 GLU B N 1
ATOM 5843 C CA . GLU B 1 329 ? 10.984 23.734 28.188 1 96.62 329 GLU B CA 1
ATOM 5844 C C . GLU B 1 329 ? 12.109 23.094 27.391 1 96.62 329 GLU B C 1
ATOM 5846 O O . GLU B 1 329 ? 11.852 22.406 26.391 1 96.62 329 GLU B O 1
ATOM 5851 N N . ARG B 1 330 ? 13.258 23.438 27.812 1 96.56 330 ARG B N 1
ATOM 5852 C CA . ARG B 1 330 ? 14.445 22.797 27.25 1 96.56 330 ARG B CA 1
ATOM 5853 C C . ARG B 1 330 ? 15.047 21.797 28.234 1 96.56 330 ARG B C 1
ATOM 5855 O O . ARG B 1 330 ? 15.023 22.016 29.453 1 96.56 330 ARG B O 1
ATOM 5862 N N . GLN B 1 331 ? 15.5 20.766 27.672 1 96.44 331 GLN B N 1
ATOM 5863 C CA . GLN B 1 331 ? 16.188 19.734 28.438 1 96.44 331 GLN B CA 1
ATOM 5864 C C . GLN B 1 331 ? 17.562 19.422 27.844 1 96.44 331 GLN B C 1
ATOM 5866 O O . GLN B 1 331 ? 17.828 19.781 26.688 1 96.44 331 GLN B O 1
ATOM 5871 N N . ASP B 1 332 ? 18.375 18.828 28.703 1 95.94 332 ASP B N 1
ATOM 5872 C CA . ASP B 1 332 ? 19.625 18.234 28.25 1 95.94 332 ASP B CA 1
ATOM 5873 C C . ASP B 1 332 ? 19.562 16.719 28.312 1 95.94 332 ASP B C 1
ATOM 5875 O O . ASP B 1 332 ? 18.734 16.141 29.031 1 95.94 332 ASP B O 1
ATOM 5879 N N . TYR B 1 333 ? 20.422 16.234 27.469 1 95.88 333 TYR B N 1
ATOM 5880 C CA . TYR B 1 333 ? 20.594 14.797 27.656 1 95.88 333 TYR B CA 1
ATOM 5881 C C . TYR B 1 333 ? 21.141 14.492 29.031 1 95.88 333 TYR B C 1
ATOM 5883 O O . TYR B 1 333 ? 22.016 15.211 29.547 1 95.88 333 TYR B O 1
ATOM 5891 N N . GLU B 1 334 ? 20.656 13.453 29.641 1 95.81 334 GLU B N 1
ATOM 5892 C CA . GLU B 1 334 ? 21.156 12.977 30.922 1 95.81 334 GLU B CA 1
ATOM 5893 C C . GLU B 1 334 ? 21.703 11.562 30.812 1 95.81 334 GLU B C 1
ATOM 5895 O O . GLU B 1 334 ? 21.391 10.836 29.859 1 95.81 334 GLU B O 1
ATOM 5900 N N . ASN B 1 335 ? 22.516 11.258 31.781 1 95 335 ASN B N 1
ATOM 5901 C CA . ASN B 1 335 ? 23.016 9.891 31.844 1 95 335 ASN B CA 1
ATOM 5902 C C . ASN B 1 335 ? 21.875 8.883 31.984 1 95 335 ASN B C 1
ATOM 5904 O O . ASN B 1 335 ? 20.922 9.102 32.719 1 95 335 ASN B O 1
ATOM 5908 N N . GLU B 1 336 ? 21.922 7.84 31.141 1 93.56 336 GLU B N 1
ATOM 5909 C CA . GLU B 1 336 ? 21.016 6.695 31.156 1 93.56 336 GLU B CA 1
ATOM 5910 C C . GLU B 1 336 ? 19.734 6.996 30.391 1 93.56 336 GLU B C 1
ATOM 5912 O O . GLU B 1 336 ? 18.812 6.176 30.359 1 93.56 336 GLU B O 1
ATOM 5917 N N . ASP B 1 337 ? 19.734 8.156 29.812 1 96.94 337 ASP B N 1
ATOM 5918 C CA . ASP B 1 337 ? 18.641 8.398 28.891 1 96.94 337 ASP B CA 1
ATOM 5919 C C . ASP B 1 337 ? 18.562 7.305 27.828 1 96.94 337 ASP B C 1
ATOM 5921 O O . ASP B 1 337 ? 19.594 6.867 27.297 1 96.94 337 ASP B O 1
ATOM 5925 N N . LEU B 1 338 ? 17.391 6.875 27.594 1 98 338 LEU B N 1
ATOM 5926 C CA . LEU B 1 338 ? 17.203 6.004 26.438 1 98 338 LEU B CA 1
ATOM 5927 C C . LEU B 1 338 ? 16.688 6.801 25.234 1 98 338 LEU B C 1
ATOM 5929 O O . LEU B 1 338 ? 15.57 7.316 25.25 1 98 338 LEU B O 1
ATOM 5933 N N . VAL B 1 339 ? 17.5 6.867 24.234 1 98.25 339 VAL B N 1
ATOM 5934 C CA . VAL B 1 339 ? 17.141 7.621 23.031 1 98.25 339 VAL B CA 1
ATOM 5935 C C . VAL B 1 339 ? 16.578 6.676 21.984 1 98.25 339 VAL B C 1
ATOM 5937 O O . VAL B 1 339 ? 17.234 5.695 21.594 1 98.25 339 VAL B O 1
ATOM 5940 N N . ILE B 1 340 ? 15.359 6.988 21.531 1 98.56 340 ILE B N 1
ATOM 5941 C CA . ILE B 1 340 ? 14.672 6.23 20.5 1 98.56 340 ILE B CA 1
ATOM 5942 C C . ILE B 1 340 ? 14.844 6.926 19.141 1 98.56 340 ILE B C 1
ATOM 5944 O O . ILE B 1 340 ? 14.57 8.125 19.016 1 98.56 340 ILE B O 1
ATOM 5948 N N . ASP B 1 341 ? 15.273 6.129 18.188 1 98.19 341 ASP B N 1
ATOM 5949 C CA . ASP B 1 341 ? 15.508 6.723 16.875 1 98.19 341 ASP B CA 1
ATOM 5950 C C . ASP B 1 341 ? 14.516 6.184 15.844 1 98.19 341 ASP B C 1
ATOM 5952 O O . ASP B 1 341 ? 13.969 6.945 15.047 1 98.19 341 ASP B O 1
ATOM 5956 N N . GLN B 1 342 ? 14.312 4.898 15.828 1 97.75 342 GLN B N 1
ATOM 5957 C CA . GLN B 1 342 ? 13.477 4.234 14.836 1 97.75 342 GLN B CA 1
ATOM 5958 C C . GLN B 1 342 ? 12.484 3.287 15.5 1 97.75 342 GLN B C 1
ATOM 5960 O O . GLN B 1 342 ? 12.844 2.537 16.406 1 97.75 342 GLN B O 1
ATOM 5965 N N . VAL B 1 343 ? 11.211 3.402 15 1 97.19 343 VAL B N 1
ATOM 5966 C CA . VAL B 1 343 ? 10.195 2.533 15.578 1 97.19 343 VAL B CA 1
ATOM 5967 C C . VAL B 1 343 ? 9.477 1.771 14.469 1 97.19 343 VAL B C 1
ATOM 5969 O O . VAL B 1 343 ? 9.445 2.215 13.312 1 97.19 343 VAL B O 1
ATOM 5972 N N . GLN B 1 344 ? 8.938 0.672 14.797 1 90.75 344 GLN B N 1
ATOM 5973 C CA . GLN B 1 344 ? 8.141 -0.151 13.898 1 90.75 344 GLN B CA 1
ATOM 5974 C C . GLN B 1 344 ? 6.832 -0.58 14.562 1 90.75 344 GLN B C 1
ATOM 5976 O O . GLN B 1 344 ? 6.801 -0.838 15.766 1 90.75 344 GLN B O 1
ATOM 5981 N N . GLY B 1 345 ? 5.773 -0.645 13.797 1 87.81 345 GLY B N 1
ATOM 5982 C CA . GLY B 1 345 ? 4.523 -1.19 14.305 1 87.81 345 GLY B CA 1
ATOM 5983 C C . GLY B 1 345 ? 3.533 -0.122 14.727 1 87.81 345 GLY B C 1
ATOM 5984 O O . GLY B 1 345 ? 2.498 -0.427 15.32 1 87.81 345 GLY B O 1
ATOM 5985 N N . VAL B 1 346 ? 3.756 1.037 14.336 1 93.06 346 VAL B N 1
ATOM 5986 C CA . VAL B 1 346 ? 2.895 2.141 14.75 1 93.06 346 VAL B CA 1
ATOM 5987 C C . VAL B 1 346 ? 1.5 1.961 14.148 1 93.06 346 VAL B C 1
ATOM 5989 O O . VAL B 1 346 ? 0.498 2.293 14.781 1 93.06 346 VAL B O 1
ATOM 5992 N N . HIS B 1 347 ? 1.417 1.364 12.977 1 88.06 347 HIS B N 1
ATOM 5993 C CA . HIS B 1 347 ? 0.15 1.187 12.273 1 88.06 347 HIS B CA 1
ATOM 5994 C C . HIS B 1 347 ? -0.762 0.22 13.023 1 88.06 347 HIS B C 1
ATOM 5996 O O . HIS B 1 347 ? -1.955 0.13 12.727 1 88.06 347 HIS B O 1
ATOM 6002 N N . THR B 1 348 ? -0.258 -0.472 13.961 1 78.19 348 THR B N 1
ATOM 6003 C CA . THR B 1 348 ? -1.047 -1.427 14.734 1 78.19 348 THR B CA 1
ATOM 6004 C C . THR B 1 348 ? -1.519 -0.805 16.047 1 78.19 348 THR B C 1
ATOM 6006 O O . THR B 1 348 ? -2.084 -1.494 16.891 1 78.19 348 THR B O 1
ATOM 6009 N N . SER B 1 349 ? -1.34 0.435 16.188 1 86.81 349 SER B N 1
ATOM 6010 C CA . SER B 1 349 ? -1.759 1.134 17.406 1 86.81 349 SER B CA 1
ATOM 6011 C C . SER B 1 349 ? -3.279 1.188 17.516 1 86.81 349 SER B C 1
ATOM 6013 O O . SER B 1 349 ? -3.984 1.012 16.516 1 86.81 349 SER B O 1
ATOM 6015 N N . ASN B 1 350 ? -3.717 1.373 18.781 1 87.44 350 ASN B N 1
ATOM 6016 C CA . ASN B 1 350 ? -5.125 1.685 18.984 1 87.44 350 ASN B CA 1
ATOM 6017 C C . ASN B 1 350 ? -5.402 3.176 18.812 1 87.44 350 ASN B C 1
ATOM 6019 O O . ASN B 1 350 ? -5.172 3.967 19.734 1 87.44 350 ASN B O 1
ATOM 6023 N N . TRP B 1 351 ? -5.961 3.541 17.766 1 90.94 351 TRP B N 1
ATOM 6024 C CA . TRP B 1 351 ? -6.102 4.945 17.391 1 90.94 351 TRP B CA 1
ATOM 6025 C C . TRP B 1 351 ? -7.137 5.641 18.266 1 90.94 351 TRP B C 1
ATOM 6027 O O . TRP B 1 351 ? -6.98 6.816 18.609 1 90.94 351 TRP B O 1
ATOM 6037 N N . ASP B 1 352 ? -8.125 4.93 18.688 1 90.62 352 ASP B N 1
ATOM 6038 C CA . ASP B 1 352 ? -9.211 5.512 19.469 1 90.62 352 ASP B CA 1
ATOM 6039 C C . ASP B 1 352 ? -8.727 5.871 20.875 1 90.62 352 ASP B C 1
ATOM 6041 O O . ASP B 1 352 ? -9.164 6.871 21.453 1 90.62 352 ASP B O 1
ATOM 6045 N N . THR B 1 353 ? -7.828 5.043 21.359 1 93.06 353 THR B N 1
ATOM 6046 C CA . THR B 1 353 ? -7.348 5.285 22.719 1 93.06 353 THR B CA 1
ATOM 6047 C C . THR B 1 353 ? -5.98 5.961 22.688 1 93.06 353 THR B C 1
ATOM 6049 O O . THR B 1 353 ? -5.547 6.523 23.703 1 93.06 353 THR B O 1
ATOM 6052 N N . GLY B 1 354 ? -5.316 5.844 21.609 1 96.44 354 GLY B N 1
ATOM 6053 C CA . GLY B 1 354 ? -3.967 6.375 21.469 1 96.44 354 GLY B CA 1
ATOM 6054 C C . GLY B 1 354 ? -2.902 5.434 22 1 96.44 354 GLY B C 1
ATOM 6055 O O . GLY B 1 354 ? -1.726 5.797 22.078 1 96.44 354 GLY B O 1
ATOM 6056 N N . GLU B 1 355 ? -3.273 4.258 22.375 1 95.94 355 GLU B N 1
ATOM 6057 C CA . GLU B 1 355 ? -2.33 3.289 22.922 1 95.94 355 GLU B CA 1
ATOM 6058 C C . GLU B 1 355 ? -1.424 2.725 21.828 1 95.94 355 GLU B C 1
ATOM 6060 O O . GLU B 1 355 ? -1.877 2.461 20.719 1 95.94 355 GLU B O 1
ATOM 6065 N N . PHE B 1 356 ? -0.167 2.514 22.172 1 95.75 356 PHE B N 1
ATOM 6066 C CA . PHE B 1 356 ? 0.771 1.948 21.203 1 95.75 356 PHE B CA 1
ATOM 6067 C C . PHE B 1 356 ? 1.729 0.98 21.891 1 95.75 356 PHE B C 1
ATOM 6069 O O . PHE B 1 356 ? 1.949 1.066 23.109 1 95.75 356 PHE B O 1
ATOM 6076 N N . GLY B 1 357 ? 2.23 0.057 21.203 1 93.19 357 GLY B N 1
ATOM 6077 C CA . GLY B 1 357 ? 3.346 -0.844 21.453 1 93.19 357 GLY B CA 1
ATOM 6078 C C . GLY B 1 357 ? 4.199 -1.091 20.219 1 93.19 357 GLY B C 1
ATOM 6079 O O . GLY B 1 357 ? 3.764 -1.761 19.281 1 93.19 357 GLY B O 1
ATOM 6080 N N . VAL B 1 358 ? 5.395 -0.595 20.281 1 94.75 358 VAL B N 1
ATOM 6081 C CA . VAL B 1 358 ? 6.172 -0.614 19.062 1 94.75 358 VAL B CA 1
ATOM 6082 C C . VAL B 1 358 ? 7.543 -1.237 19.312 1 94.75 358 VAL B C 1
ATOM 6084 O O . VAL B 1 358 ? 8.086 -1.112 20.422 1 94.75 358 VAL B O 1
ATOM 6087 N N . VAL B 1 359 ? 8.039 -1.85 18.312 1 90.94 359 VAL B N 1
ATOM 6088 C CA . VAL B 1 359 ? 9.406 -2.344 18.328 1 90.94 359 VAL B CA 1
ATOM 6089 C C . VAL B 1 359 ? 10.375 -1.197 18.031 1 90.94 359 VAL B C 1
ATOM 6091 O O . VAL B 1 359 ? 10.07 -0.317 17.219 1 90.94 359 VAL B O 1
ATOM 6094 N N . VAL B 1 360 ? 11.547 -1.247 18.703 1 96.12 360 VAL B N 1
ATOM 6095 C CA . VAL B 1 360 ? 12.547 -0.2 18.531 1 96.12 360 VAL B CA 1
ATOM 6096 C C . VAL B 1 360 ? 13.852 -0.811 18.016 1 96.12 360 VAL B C 1
ATOM 6098 O O . VAL B 1 360 ? 14.742 -1.135 18.812 1 96.12 360 VAL B O 1
ATOM 6101 N N . PRO B 1 361 ? 14.008 -0.773 16.719 1 95 361 PRO B N 1
ATOM 6102 C CA . PRO B 1 361 ? 15.219 -1.394 16.172 1 95 361 PRO B CA 1
ATOM 6103 C C . PRO B 1 361 ? 16.469 -0.546 16.406 1 95 361 PRO B C 1
ATOM 6105 O O . PRO B 1 361 ? 17.578 -1.079 16.438 1 95 361 PRO B O 1
ATOM 6108 N N . VAL B 1 362 ? 16.328 0.762 16.531 1 97.31 362 VAL B N 1
ATOM 6109 C CA . VAL B 1 362 ? 17.469 1.644 16.688 1 97.31 362 VAL B CA 1
ATOM 6110 C C . VAL B 1 362 ? 17.266 2.547 17.906 1 97.31 362 VAL B C 1
ATOM 6112 O O . VAL B 1 362 ? 16.391 3.414 17.891 1 97.31 362 VAL B O 1
ATOM 6115 N N . ALA B 1 363 ? 18.078 2.309 18.859 1 97.81 363 ALA B N 1
ATOM 6116 C CA . ALA B 1 363 ? 18.094 3.08 20.094 1 97.81 363 ALA B CA 1
ATOM 6117 C C . ALA B 1 363 ? 19.469 3.025 20.766 1 97.81 363 ALA B C 1
ATOM 6119 O O . ALA B 1 363 ? 20.281 2.164 20.438 1 97.81 363 ALA B O 1
ATOM 6120 N N . TRP B 1 364 ? 19.703 4.027 21.641 1 97.81 364 TRP B N 1
ATOM 6121 C CA . TRP B 1 364 ? 20.938 4.008 22.422 1 97.81 364 TRP B CA 1
ATOM 6122 C C . TRP B 1 364 ? 20.734 4.668 23.781 1 97.81 364 TRP B C 1
ATOM 6124 O O . TRP B 1 364 ? 19.766 5.414 23.984 1 97.81 364 TRP B O 1
ATOM 6134 N N . THR B 1 365 ? 21.547 4.305 24.703 1 96.56 365 THR B N 1
ATOM 6135 C CA . THR B 1 365 ? 21.594 4.977 26 1 96.56 365 THR B CA 1
ATOM 6136 C C . THR B 1 365 ? 22.797 5.918 26.078 1 96.56 365 THR B C 1
ATOM 6138 O O . THR B 1 365 ? 23.766 5.75 25.344 1 96.56 365 THR B O 1
ATOM 6141 N N . ILE B 1 366 ? 22.609 6.961 26.812 1 95.5 366 ILE B N 1
ATOM 6142 C CA . ILE B 1 366 ? 23.703 7.895 27.047 1 95.5 366 ILE B CA 1
ATOM 6143 C C . ILE B 1 366 ? 24.469 7.48 28.312 1 95.5 366 ILE B C 1
ATOM 6145 O O . ILE B 1 366 ? 23.891 7.359 29.391 1 95.5 366 ILE B O 1
ATOM 6149 N N . ARG B 1 367 ? 25.766 7.203 28.172 1 91.69 367 ARG B N 1
ATOM 6150 C CA . ARG B 1 367 ? 26.625 6.828 29.281 1 91.69 367 ARG B CA 1
ATOM 6151 C C . ARG B 1 367 ? 27.859 7.727 29.328 1 91.69 367 ARG B C 1
ATOM 6153 O O . ARG B 1 367 ? 28.797 7.555 28.547 1 91.69 367 ARG B O 1
ATOM 6160 N N . ASN B 1 368 ? 27.906 8.594 30.297 1 91.19 368 ASN B N 1
ATOM 6161 C CA . ASN B 1 368 ? 29.016 9.531 30.469 1 91.19 368 ASN B CA 1
ATOM 6162 C C . ASN B 1 368 ? 29.328 10.273 29.172 1 91.19 368 ASN B C 1
ATOM 6164 O O . ASN B 1 368 ? 30.469 10.32 28.734 1 91.19 368 ASN B O 1
ATOM 6168 N N . GLY B 1 369 ? 28.297 10.594 28.516 1 89.38 369 GLY B N 1
ATOM 6169 C CA . GLY B 1 369 ? 28.422 11.398 27.312 1 89.38 369 GLY B CA 1
ATOM 6170 C C . GLY B 1 369 ? 28.516 10.562 26.047 1 89.38 369 GLY B C 1
ATOM 6171 O O . GLY B 1 369 ? 28.359 11.078 24.938 1 89.38 369 GLY B O 1
ATOM 6172 N N . ASP B 1 370 ? 28.75 9.312 26.266 1 93.56 370 ASP B N 1
ATOM 6173 C CA . ASP B 1 370 ? 28.891 8.422 25.109 1 93.56 370 ASP B CA 1
ATOM 6174 C C . ASP B 1 370 ? 27.562 7.711 24.812 1 93.56 370 ASP B C 1
ATOM 6176 O O . ASP B 1 370 ? 26.766 7.461 25.719 1 93.56 370 ASP B O 1
ATOM 6180 N N . ARG B 1 371 ? 27.438 7.383 23.547 1 96.19 371 ARG B N 1
ATOM 6181 C CA . ARG B 1 371 ? 26.25 6.641 23.125 1 96.19 371 ARG B CA 1
ATOM 6182 C C . ARG B 1 371 ? 26.531 5.145 23.078 1 96.19 371 ARG B C 1
ATOM 6184 O O . ARG B 1 371 ? 27.531 4.715 22.516 1 96.19 371 ARG B O 1
ATOM 6191 N N . LYS B 1 372 ? 25.672 4.434 23.703 1 96.25 372 LYS B N 1
ATOM 6192 C CA . LYS B 1 372 ? 25.75 2.977 23.656 1 96.25 372 LYS B CA 1
ATOM 6193 C C . LYS B 1 372 ? 24.484 2.377 23.062 1 96.25 372 LYS B C 1
ATOM 6195 O O . LYS B 1 372 ? 23.391 2.541 23.625 1 96.25 372 LYS B O 1
ATOM 6200 N N . GLY B 1 373 ? 24.625 1.63 21.969 1 97 373 GLY B N 1
ATOM 6201 C CA . GLY B 1 373 ? 23.469 1.021 21.328 1 97 373 GLY B CA 1
ATOM 6202 C C . GLY B 1 373 ? 22.781 -0.001 22.188 1 97 373 GLY B C 1
ATOM 6203 O O . GLY B 1 373 ? 23.422 -0.701 22.984 1 97 373 GLY B O 1
ATOM 6204 N N . VAL B 1 374 ? 21.469 -0.055 22.078 1 96.31 374 VAL B N 1
ATOM 6205 C CA . VAL B 1 374 ? 20.688 -1.016 22.844 1 96.31 374 VAL B CA 1
ATOM 6206 C C . VAL B 1 374 ? 19.828 -1.867 21.891 1 96.31 374 VAL B C 1
ATOM 6208 O O . VAL B 1 374 ? 19.406 -1.396 20.844 1 96.31 374 VAL B O 1
ATOM 6211 N N . ARG B 1 375 ? 19.656 -3.166 22.281 1 94.19 375 ARG B N 1
ATOM 6212 C CA . ARG B 1 375 ? 18.875 -4.09 21.453 1 94.19 375 ARG B CA 1
ATOM 6213 C C . ARG B 1 375 ? 17.656 -4.605 22.219 1 94.19 375 ARG B C 1
ATOM 6215 O O . ARG B 1 375 ? 17.562 -4.445 23.438 1 94.19 375 ARG B O 1
ATOM 6222 N N . GLU B 1 376 ? 16.688 -5.117 21.516 1 89.12 376 GLU B N 1
ATOM 6223 C CA . GLU B 1 376 ? 15.516 -5.809 22.047 1 89.12 376 GLU B CA 1
ATOM 6224 C C . GLU B 1 376 ? 14.664 -4.875 22.906 1 89.12 376 GLU B C 1
ATOM 6226 O O . GLU B 1 376 ? 14.266 -5.23 24.016 1 89.12 376 GLU B O 1
ATOM 6231 N N . VAL B 1 377 ? 14.391 -3.709 22.375 1 93.69 377 VAL B N 1
ATOM 6232 C CA . VAL B 1 377 ? 13.594 -2.725 23.109 1 93.69 377 VAL B CA 1
ATOM 6233 C C . VAL B 1 377 ? 12.18 -2.678 22.531 1 93.69 377 VAL B C 1
ATOM 6235 O O . VAL B 1 377 ? 12 -2.652 21.312 1 93.69 377 VAL B O 1
ATOM 6238 N N . ILE B 1 378 ? 11.203 -2.762 23.359 1 92.94 378 ILE B N 1
ATOM 6239 C CA . ILE B 1 378 ? 9.805 -2.496 23.047 1 92.94 378 ILE B CA 1
ATOM 6240 C C . ILE B 1 378 ? 9.32 -1.284 23.828 1 92.94 378 ILE B C 1
ATOM 6242 O O . ILE B 1 378 ? 9.508 -1.211 25.047 1 92.94 378 ILE B O 1
ATOM 6246 N N . LEU B 1 379 ? 8.82 -0.349 23.125 1 97 379 LEU B N 1
ATOM 6247 C CA . LEU B 1 379 ? 8.281 0.862 23.734 1 97 379 LEU B CA 1
ATOM 6248 C C . LEU B 1 379 ? 6.758 0.831 23.766 1 97 379 LEU B C 1
ATOM 6250 O O . LEU B 1 379 ? 6.125 0.536 22.734 1 97 379 LEU B O 1
ATOM 6254 N N . SER B 1 380 ? 6.156 1.064 24.891 1 96.69 380 SER B N 1
ATOM 6255 C CA . SER B 1 380 ? 4.699 1.061 24.984 1 96.69 380 SER B CA 1
ATOM 6256 C C . SER B 1 380 ? 4.199 2.27 25.766 1 96.69 380 SER B C 1
ATOM 6258 O O . SER B 1 380 ? 4.941 2.855 26.562 1 96.69 380 SER B O 1
ATOM 6260 N N . GLY B 1 381 ? 2.949 2.688 25.562 1 97.19 381 GLY B N 1
ATOM 6261 C CA . GLY B 1 381 ? 2.293 3.814 26.219 1 97.19 381 GLY B CA 1
ATOM 6262 C C . GLY B 1 381 ? 1.046 4.273 25.484 1 97.19 381 GLY B C 1
ATOM 6263 O O . GLY B 1 381 ? 0.402 3.488 24.781 1 97.19 381 GLY B O 1
ATOM 6264 N N . ASP B 1 382 ? 0.664 5.469 25.734 1 97.31 382 ASP B N 1
ATOM 6265 C CA . ASP B 1 382 ? -0.451 6.086 25.031 1 97.31 382 ASP B CA 1
ATOM 6266 C C . ASP B 1 382 ? -0.221 7.582 24.844 1 97.31 382 ASP B C 1
ATOM 6268 O O . ASP B 1 382 ? 0.604 8.18 25.531 1 97.31 382 ASP B O 1
ATOM 6272 N N . LEU B 1 383 ? -0.955 8.148 23.938 1 98.31 383 LEU B N 1
ATOM 6273 C CA . LEU B 1 383 ? -0.742 9.531 23.516 1 98.31 383 LEU B CA 1
ATOM 6274 C C . LEU B 1 383 ? -0.899 10.492 24.688 1 98.31 383 LEU B C 1
ATOM 6276 O O . LEU B 1 383 ? -0.087 11.406 24.859 1 98.31 383 LEU B O 1
ATOM 6280 N N . LYS B 1 384 ? -1.895 10.344 25.516 1 97.56 384 LYS B N 1
ATOM 6281 C CA . LYS B 1 384 ? -2.135 11.242 26.641 1 97.56 384 LYS B CA 1
ATOM 6282 C C . LYS B 1 384 ? -0.96 11.234 27.609 1 97.56 384 LYS B C 1
ATOM 6284 O O . LYS B 1 384 ? -0.47 12.297 28.016 1 97.56 384 LYS B O 1
ATOM 6289 N N . THR B 1 385 ? -0.571 10.031 27.922 1 96.5 385 THR B N 1
ATOM 6290 C CA . THR B 1 385 ? 0.562 9.891 28.828 1 96.5 385 THR B CA 1
ATOM 6291 C C . THR B 1 385 ? 1.811 10.539 28.234 1 96.5 385 THR B C 1
ATOM 6293 O O . THR B 1 385 ? 2.525 11.266 28.938 1 96.5 385 THR B O 1
ATOM 6296 N N . LEU B 1 386 ? 2.037 10.289 26.984 1 97.69 386 LEU B N 1
ATOM 6297 C CA . LEU B 1 386 ? 3.201 10.852 26.297 1 97.69 386 LEU B CA 1
ATOM 6298 C C . LEU B 1 386 ? 3.189 12.375 26.375 1 97.69 386 LEU B C 1
ATOM 6300 O O . LEU B 1 386 ? 4.188 12.984 26.766 1 97.69 386 LEU B O 1
ATOM 6304 N N . LEU B 1 387 ? 2.084 13.008 26.109 1 98.06 387 LEU B N 1
ATOM 6305 C CA . LEU B 1 387 ? 1.97 14.461 26.109 1 98.06 387 LEU B CA 1
ATOM 6306 C C . LEU B 1 387 ? 2.076 15.016 27.516 1 98.06 387 LEU B C 1
ATOM 6308 O O . LEU B 1 387 ? 2.793 15.992 27.766 1 98.06 387 LEU B O 1
ATOM 6312 N N . LYS B 1 388 ? 1.478 14.398 28.453 1 97.5 388 LYS B N 1
ATOM 6313 C CA . LYS B 1 388 ? 1.41 14.906 29.812 1 97.5 388 LYS B CA 1
ATOM 6314 C C . LYS B 1 388 ? 2.764 14.789 30.516 1 97.5 388 LYS B C 1
ATOM 6316 O O . LYS B 1 388 ? 3.08 15.586 31.406 1 97.5 388 LYS B O 1
ATOM 6321 N N . THR B 1 389 ? 3.482 13.805 30.094 1 96.94 389 THR B N 1
ATOM 6322 C CA . THR B 1 389 ? 4.727 13.555 30.812 1 96.94 389 THR B CA 1
ATOM 6323 C C . THR B 1 389 ? 5.926 14.031 30.016 1 96.94 389 THR B C 1
ATOM 6325 O O . THR B 1 389 ? 7.074 13.734 30.359 1 96.94 389 THR B O 1
ATOM 6328 N N . ALA B 1 390 ? 5.695 14.711 28.906 1 97.56 390 ALA B N 1
ATOM 6329 C CA . ALA B 1 390 ? 6.777 15.352 28.172 1 97.56 390 ALA B CA 1
ATOM 6330 C C . ALA B 1 390 ? 7.434 16.453 29 1 97.56 390 ALA B C 1
ATOM 6332 O O . ALA B 1 390 ? 6.773 17.406 29.406 1 97.56 390 ALA B O 1
ATOM 6333 N N . MET B 1 391 ? 8.711 16.344 29.172 1 96 391 MET B N 1
ATOM 6334 C CA . MET B 1 391 ? 9.422 17.234 30.078 1 96 391 MET B CA 1
ATOM 6335 C C . MET B 1 391 ? 10 18.438 29.344 1 96 391 MET B C 1
ATOM 6337 O O . MET B 1 391 ? 10.234 19.484 29.938 1 96 391 MET B O 1
ATOM 6341 N N . GLY B 1 392 ? 10.32 18.266 28.125 1 97.69 392 GLY B N 1
ATOM 6342 C CA . GLY B 1 392 ? 10.938 19.328 27.344 1 97.69 392 GLY B CA 1
ATOM 6343 C C . GLY B 1 392 ? 11.633 18.812 26.094 1 97.69 392 GLY B C 1
ATOM 6344 O O . GLY B 1 392 ? 11.578 17.625 25.797 1 97.69 392 GLY B O 1
ATOM 6345 N N . GLY B 1 393 ? 12.133 19.844 25.328 1 98.12 393 GLY B N 1
ATOM 6346 C CA . GLY B 1 393 ? 12.859 19.516 24.109 1 98.12 393 GLY B CA 1
ATOM 6347 C C . GLY B 1 393 ? 14.359 19.375 24.328 1 98.12 393 GLY B C 1
ATOM 6348 O O . GLY B 1 393 ? 14.922 20.016 25.219 1 98.12 393 GLY B O 1
ATOM 6349 N N . VAL B 1 394 ? 14.945 18.578 23.547 1 97.62 394 VAL B N 1
ATOM 6350 C CA . VAL B 1 394 ? 16.391 18.438 23.578 1 97.62 394 VAL B CA 1
ATOM 6351 C C . VAL B 1 394 ? 16.969 18.594 22.172 1 97.62 394 VAL B C 1
ATOM 6353 O O . VAL B 1 394 ? 16.422 18.062 21.219 1 97.62 394 VAL B O 1
ATOM 6356 N N . GLY B 1 395 ? 18.062 19.359 22.031 1 94.81 395 GLY B N 1
ATOM 6357 C CA . GLY B 1 395 ? 18.703 19.578 20.734 1 94.81 395 GLY B CA 1
ATOM 6358 C C . GLY B 1 395 ? 17.922 20.547 19.844 1 94.81 395 GLY B C 1
ATOM 6359 O O . GLY B 1 395 ? 16.984 21.188 20.297 1 94.81 395 GLY B O 1
ATOM 6360 N N . ASP B 1 396 ? 18.391 20.641 18.609 1 94.62 396 ASP B N 1
ATOM 6361 C CA . ASP B 1 396 ? 17.766 21.531 17.641 1 94.62 396 ASP B CA 1
ATOM 6362 C C . ASP B 1 396 ? 16.625 20.828 16.922 1 94.62 396 ASP B C 1
ATOM 6364 O O . ASP B 1 396 ? 16.609 19.609 16.797 1 94.62 396 ASP B O 1
ATOM 6368 N N . SER B 1 397 ? 15.711 21.656 16.438 1 95.81 397 SER B N 1
ATOM 6369 C CA . SER B 1 397 ? 14.625 21.125 15.625 1 95.81 397 SER B CA 1
ATOM 6370 C C . SER B 1 397 ? 15.125 20.672 14.258 1 95.81 397 SER B C 1
ATOM 6372 O O . SER B 1 397 ? 15.969 21.328 13.648 1 95.81 397 SER B O 1
ATOM 6374 N N . LYS B 1 398 ? 14.641 19.594 13.883 1 95.31 398 LYS B N 1
ATOM 6375 C CA . LYS B 1 398 ? 14.914 19.062 12.555 1 95.31 398 LYS B CA 1
ATOM 6376 C C . LYS B 1 398 ? 13.625 18.719 11.82 1 95.31 398 LYS B C 1
ATOM 6378 O O . LYS B 1 398 ? 12.625 18.375 12.453 1 95.31 398 LYS B O 1
ATOM 6383 N N . ARG B 1 399 ? 13.719 18.875 10.508 1 95.31 399 ARG B N 1
ATOM 6384 C CA . ARG B 1 399 ? 12.586 18.453 9.688 1 95.31 399 ARG B CA 1
ATOM 6385 C C . ARG B 1 399 ? 12.695 16.984 9.305 1 95.31 399 ARG B C 1
ATOM 6387 O O . ARG B 1 399 ? 13.695 16.562 8.703 1 95.31 399 ARG B O 1
ATOM 6394 N N . VAL B 1 400 ? 11.719 16.234 9.688 1 95.88 400 VAL B N 1
ATOM 6395 C CA . VAL B 1 400 ? 11.609 14.828 9.305 1 95.88 400 VAL B CA 1
ATOM 6396 C C . VAL B 1 400 ? 10.188 14.531 8.82 1 95.88 400 VAL B C 1
ATOM 6398 O O . VAL B 1 400 ? 9.258 14.438 9.625 1 95.88 400 VAL B O 1
ATOM 6401 N N . GLY B 1 401 ? 10.086 14.344 7.5 1 95.56 401 GLY B N 1
ATOM 6402 C CA . GLY B 1 401 ? 8.75 14.227 6.945 1 95.56 401 GLY B CA 1
ATOM 6403 C C . GLY B 1 401 ? 7.898 15.461 7.18 1 95.56 401 GLY B C 1
ATOM 6404 O O . GLY B 1 401 ? 8.312 16.578 6.871 1 95.56 401 GLY B O 1
ATOM 6405 N N . PRO B 1 402 ? 6.688 15.188 7.715 1 97.19 402 PRO B N 1
ATOM 6406 C CA . PRO B 1 402 ? 5.801 16.328 7.922 1 97.19 402 PRO B CA 1
ATOM 6407 C C . PRO B 1 402 ? 6.07 17.062 9.234 1 97.19 402 PRO B C 1
ATOM 6409 O O . PRO B 1 402 ? 5.383 18.031 9.562 1 97.19 402 PRO B O 1
ATOM 6412 N N . VAL B 1 403 ? 7.125 16.672 9.914 1 98 403 VAL B N 1
ATOM 6413 C CA . VAL B 1 403 ? 7.285 17.156 11.281 1 98 403 VAL B CA 1
ATOM 6414 C C . VAL B 1 403 ? 8.547 18.016 11.375 1 98 403 VAL B C 1
ATOM 6416 O O . VAL B 1 403 ? 9.57 17.703 10.758 1 98 403 VAL B O 1
ATOM 6419 N N . VAL B 1 404 ? 8.414 19.109 12.039 1 97.81 404 VAL B N 1
ATOM 6420 C CA . VAL B 1 404 ? 9.547 19.891 12.539 1 97.81 404 VAL B CA 1
ATOM 6421 C C . VAL B 1 404 ? 9.531 19.891 14.07 1 97.81 404 VAL B C 1
ATOM 6423 O O . VAL B 1 404 ? 8.625 20.453 14.68 1 97.81 404 VAL B O 1
ATOM 6426 N N . SER B 1 405 ? 10.539 19.281 14.625 1 98.38 405 SER B N 1
ATOM 6427 C CA . SER B 1 405 ? 10.547 19.125 16.078 1 98.38 405 SER B CA 1
ATOM 6428 C C . SER B 1 405 ? 11.961 18.844 16.594 1 98.38 405 SER B C 1
ATOM 6430 O O . SER B 1 405 ? 12.781 18.25 15.883 1 98.38 405 SER B O 1
ATOM 6432 N N . PRO B 1 406 ? 12.242 19.297 17.828 1 98.31 406 PRO B N 1
ATOM 6433 C CA . PRO B 1 406 ? 13.406 18.734 18.5 1 98.31 406 PRO B CA 1
ATOM 6434 C C . PRO B 1 406 ? 13.141 17.344 19.078 1 98.31 406 PRO B C 1
ATOM 6436 O O . PRO B 1 406 ? 12.062 16.781 18.875 1 98.31 406 PRO B O 1
ATOM 6439 N N . GLY B 1 407 ? 14.156 16.781 19.656 1 98.44 407 GLY B N 1
ATOM 6440 C CA . GLY B 1 407 ? 13.844 15.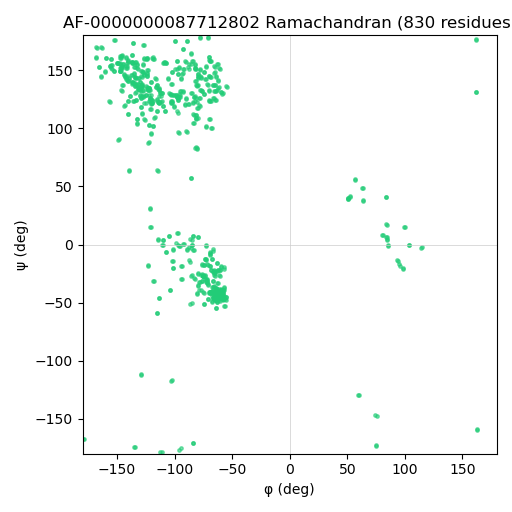625 20.484 1 98.44 407 GLY B CA 1
ATOM 6441 C C . GLY B 1 407 ? 12.953 15.969 21.672 1 98.44 407 GLY B C 1
ATOM 6442 O O . GLY B 1 407 ? 12.938 17.109 22.125 1 98.44 407 GLY B O 1
ATOM 6443 N N . ILE B 1 408 ? 12.273 15.023 22.109 1 98.69 408 ILE B N 1
ATOM 6444 C CA . ILE B 1 408 ? 11.391 15.25 23.25 1 98.69 408 ILE B CA 1
ATOM 6445 C C . ILE B 1 408 ? 11.719 14.258 24.359 1 98.69 408 ILE B C 1
ATOM 6447 O O . ILE B 1 408 ? 11.758 13.047 24.141 1 98.69 408 ILE B O 1
ATOM 6451 N N . VAL B 1 409 ? 11.914 14.82 25.562 1 98.44 409 VAL B N 1
ATOM 6452 C CA . VAL B 1 409 ? 12.188 14.008 26.75 1 98.44 409 VAL B CA 1
ATOM 6453 C C . VAL B 1 409 ? 10.875 13.648 27.438 1 98.44 409 VAL B C 1
ATOM 6455 O O . VAL B 1 409 ? 10.078 14.523 27.766 1 98.44 409 VAL B O 1
ATOM 6458 N N . ILE B 1 410 ? 10.688 12.359 27.641 1 98.06 410 ILE B N 1
ATOM 6459 C CA . ILE B 1 410 ? 9.43 11.875 28.188 1 98.06 410 ILE B CA 1
ATOM 6460 C C . ILE B 1 410 ? 9.711 10.953 29.375 1 98.06 410 ILE B C 1
ATOM 6462 O O . ILE B 1 410 ? 10.648 10.156 29.344 1 98.06 410 ILE B O 1
ATOM 6466 N N . GLN B 1 411 ? 8.805 11.062 30.312 1 94.88 411 GLN B N 1
ATOM 6467 C CA . GLN B 1 411 ? 8.836 10.148 31.453 1 94.88 411 GLN B CA 1
ATOM 6468 C C . GLN B 1 411 ? 7.574 9.281 31.5 1 94.88 411 GLN B C 1
ATOM 6470 O O . GLN B 1 411 ? 6.52 9.688 31.016 1 94.88 411 GLN B O 1
ATOM 6475 N N . GLY B 1 412 ? 7.699 8.07 31.875 1 88.19 412 GLY B N 1
ATOM 6476 C CA . GLY B 1 412 ? 6.496 7.309 32.188 1 88.19 412 GLY B CA 1
ATOM 6477 C C . GLY B 1 412 ? 6.113 6.328 31.094 1 88.19 412 GLY B C 1
ATOM 6478 O O . GLY B 1 412 ? 5.09 5.652 31.188 1 88.19 412 GLY B O 1
ATOM 6479 N N . LEU B 1 413 ? 6.871 6.285 30.016 1 94.69 413 LEU B N 1
ATOM 6480 C CA . LEU B 1 413 ? 6.566 5.285 29 1 94.69 413 LEU B CA 1
ATOM 6481 C C . LEU B 1 413 ? 7.074 3.91 29.406 1 94.69 413 LEU B C 1
ATOM 6483 O O . LEU B 1 413 ? 8.008 3.805 30.219 1 94.69 413 LEU B O 1
ATOM 6487 N N . GLY B 1 414 ? 6.375 2.941 28.938 1 95.56 414 GLY B N 1
ATOM 6488 C CA . GLY B 1 414 ? 6.816 1.58 29.188 1 95.56 414 GLY B CA 1
ATOM 6489 C C . GLY B 1 414 ? 7.965 1.153 28.297 1 95.56 414 GLY B C 1
ATOM 6490 O O . GLY B 1 414 ? 7.957 1.429 27.094 1 95.56 414 GLY B O 1
ATOM 6491 N N . VAL B 1 415 ? 8.953 0.555 28.938 1 95.56 415 VAL B N 1
ATOM 6492 C CA . VAL B 1 415 ? 10.07 -0.01 28.188 1 95.56 415 VAL B CA 1
ATOM 6493 C C . VAL B 1 415 ? 10.305 -1.455 28.625 1 95.56 415 VAL B C 1
ATOM 6495 O O . VAL B 1 415 ? 10.461 -1.735 29.812 1 95.56 415 VAL B O 1
ATOM 6498 N N . VAL B 1 416 ? 10.148 -2.34 27.625 1 87.31 416 VAL B N 1
ATOM 6499 C CA . VAL B 1 416 ? 10.484 -3.736 27.891 1 87.31 416 VAL B CA 1
ATOM 6500 C C . VAL B 1 416 ? 11.688 -4.148 27.047 1 87.31 416 VAL B C 1
ATOM 6502 O O . VAL B 1 416 ? 11.797 -3.76 25.891 1 87.31 416 VAL B O 1
ATOM 6505 N N . SER B 1 417 ? 12.727 -4.848 27.641 1 82 417 SER B N 1
ATOM 6506 C CA . SER B 1 417 ? 13.914 -5.332 26.953 1 82 417 SER B CA 1
ATOM 6507 C C . SER B 1 417 ? 14.258 -6.758 27.375 1 82 417 SER B C 1
ATOM 6509 O O . SER B 1 417 ? 13.953 -7.172 28.484 1 82 417 SER B O 1
#